Protein AF-0000000067692789 (afdb_homodimer)

Radius of gyration: 39.89 Å; Cα contacts (8 Å, |Δi|>4): 2127; chains: 2; bounding box: 115×144×114 Å

Foldseek 3Di:
DCLVVCVPVPVPNQDALVNLQVLLVVLQVVPVPPQARDPVSLLSQLQSVLSNLVNCVVPAADPRCPPPDFGWAAWPSHHIDTQQQAEEEPDPPPVVLVCVLCVPPGTHGDDNVSSVNNDDSVVVVVSLVRYPPNRRYHYQVVFKDKDKDPVPWAFDPCWPNAPLQVLLLPLLLAPLLLLLQLLQLCQLVVNPQPSVNSSVLSLQQQFQEAETETQFIWMFMDGNNHTRPPSIDGDQWDWDDDPRHIYIYGHRDPVPDPVSLLVVLLVVLVRSCVSSVNSGDPVCSVLSSQSSLDADNVSSVVSCVVVVTDSPNDVPVPQLADDAAQAFDDLLQPLQWALDLLDDDAAQAWKWFDDPNTTTIKGFHDKAQDDQDSQATWTFIDRPDPGTDIDTSLRITHGHDPPPPPPDPPPPPPDDDDDDDDPDDDPCPDPPPPDPPPPPPPPPDPCPDDDPALVVLLVVLVVQLVSLVPDPPVSSVSSLLSVLLNLPCLSPVDPSSVSSNVSNVVVVQVVQPDDPDDPPSNVVVVVVVVVSVVVSVSNSVSNVCCCVVSVNGDDSHPCSSNVSRADADLPVLVVLLVVLVVLLVVLVVCAPVQLLLSSLLSLLSSLQSLLQSLSNRTRVDGDPDDHSLVSLCVSLPRDVLSVCSNVLVVVSVVQPNDNDLSQAQVVDPPPDDNRPPHDSVSNVVSSVSSVVNSVSSVVVSD/DCLVVCVPVPVPNQDALQNLQVLLVVLQVVPVPPQARDPVSLLSQLQSVLSNLVNCVVPAADPRCPPPDFGWAAWPSHHIDTQQQAEEEPDPPPVVLVCVLCVPPGTHGDDNVSSVNNDDSVVVVVSLVRYPPNRRYHYQVVFKDKDKDPVPWAFDPCWPNAPLLVLLLPLLLAPLLLLLQLLQLCQLVVNPQPSVNSSLLSQLQAAQEAETETQFIWMFMDGNNHTRPPSIDGDQWDWDDDPLHIYIYGHRDPVPDPVSLLVVLLVVLVRSCVSSVNSGDPVCSVLSSQSSLDDDNVSSVVSCVVVVTDSPRPVPVCQLADDAAQAFDDLLQPLQWALDLQDDDAAQAWKWFDDPNTTTIKGFHDKADDDQDSQATWTFIDRPDPGTDIDTSLRITHGHDPPPPPPPPPPPPPPPDDPDDDPDDDPCPDPPPPDPPPPPPPPPDPCPDDDPALVVLLVVLVVQLVSLVPDPPVSSVSSLLSVLLNLPCLSPVDPSSVSSNVSNVVVVQVVQPDDPDDPPRNVVVVVVVVVSVVVSVSSSVSNVCCCVVSVSRDDSHPCSSNVSRADADLPVLVVLLVVLVVLLVVLVVCQPVQLLLSSLLSLLSSLQSLLQSLCNRTRVDGDPDDHSLVSLCVSLPRDVLSVCSNVLVVVSVVQPNDNDLSQAQVVDPPPDDNRPPHDSVSNVVSSVSSVVNSVSSVVVSD

pLDDT: mean 80.51, std 18.9, range [18.5, 98.25]

Sequence (1404 aa):
MYAPFFQKIGVKNKATAEQYCNVLAAVYTDSCDKQKLHSNQLRTVKQAVEQLFKSISAQGNETLLENVETLYLPAVDGKLYPSSTLYYNDTVFETKRLEEALENKFLLLEKLSECHLGNDKYKHHQLLQLLPQKFQPKMLSEFTEERVVKSKMQLCELGTGCEFSGWFDKHLSSGAFKYGLICLIRENSQGKITQEDASNKCEQIFGSIQIICCKTLETALWLDKQPLPKTDEETDVFVERGQQGCTFYLKHNDGMALKVINEVIMTLTKEINALLGNRIALVHLPVLGQLLMCDDLQDVRKTLAKNQIRDSAETESSSFSPAAPGTEVPGEWHDCLDMNVLNNFEEGEYVGYSIDDKYIYAVIVEELPGHNGRYSWRYKIEVGEDEPIEVSCVDLFQFKREKKVKTERRKCMESEPQKKMLKPEENTCMELEPLTGAGPHSSKPSTNSLPASVEEAKREIDKCLAEIWRLPEEERHKAIKRLYLRWHPDKNCQSLANEAFKYLQNQIDELSKPKAGDSTFSSRNTNFYQQWNQEARYHRNSRERFSRGYRGFHSYNFWTHNENVPRPDREEARRWCRQARCDLNAAHKDTGGGSTEWCLFKVHQAVEKSLIAACYKRNGQHPNSSSISATAAQVSCYSPQLRDLPEIVKNLQTLGVDPKRTQYPNCHPYPHIPNGQFRSENEMLALNKASELLNKIEAYVNMYAPFFQKIGVKNKATAEQYCNVLAAVYTDSCDKQKLHSNQLRTVKQAVEQLFKSISAQGNETLLENVETLYLPAVDGKLYPSSTLYYNDTVFETKRLEEALENKFLLLEKLSECHLGNDKYKHHQLLQLLPQKFQPKMLSEFTEERVVKSKMQLCELGTGCEFSGWFDKHLSSGAFKYGLICLIRENSQGKITQEDASNKCEQIFGSIQIICCKTLETALWLDKQPLPKTDEETDVFVERGQQGCTFYLKHNDGMALKVINEVIMTLTKEINALLGNRIALVHLPVLGQLLMCDDLQDVRKTLAKNQIRDSAETESSSFSPAAPGTEVPGEWHDCLDMNVLNNFEEGEYVGYSIDDKYIYAVIVEELPGHNGRYSWRYKIEVGEDEPIEVSCVDLFQFKREKKVKTERRKCMESEPQKKMLKPEENTCMELEPLTGAGPHSSKPSTNSLPASVEEAKREIDKCLAEIWRLPEEERHKAIKRLYLRWHPDKNCQSLANEAFKYLQNQIDELSKPKAGDSTFSSRNTNFYQQWNQEARYHRNSRERFSRGYRGFHSYNFWTHNENVPRPDREEARRWCRQARCDLNAAHKDTGGGSTEWCLFKVHQAVEKSLIAACYKRNGQHPNSSSISATAAQVSCYSPQLRDLPEIVKNLQTLGVDPKRTQYPNCHPYPHIPNGQFRSENEMLALNKASELLNKIEAYVN

InterPro domains:
  IPR007842 HEPN domain [PF05168] (573-697)
  IPR007842 HEPN domain [PS50910] (577-693)
  IPR007842 HEPN domain [SM00748] (577-693)
  IPR036869 Chaperone J-domain superfamily [G3DSA:1.10.287.110] (457-514)
  IPR036869 Chaperone J-domain superfamily [SSF46565] (470-515)

Solvent-accessible surface area (backbone atoms only — not comparable to full-atom values): 76879 Å² total; per-residue (Å²): 124,67,66,60,56,50,42,67,83,62,42,60,83,66,80,50,47,50,55,31,38,48,50,39,45,51,51,36,71,72,38,68,89,49,84,59,59,49,73,67,55,47,53,50,47,30,50,34,52,32,51,28,52,53,43,42,67,70,72,50,56,78,73,55,54,68,88,56,88,73,47,50,38,54,28,68,79,50,42,66,39,52,24,50,73,24,32,35,85,69,51,32,46,63,60,62,54,56,50,66,52,31,67,84,77,53,59,36,48,39,62,53,48,78,26,71,64,48,83,52,60,51,57,52,53,51,58,48,66,49,40,57,78,84,47,30,50,39,54,40,59,80,43,48,45,80,43,72,41,69,90,66,47,37,68,37,91,52,57,88,63,28,63,60,56,42,50,55,52,50,28,67,58,28,64,40,30,50,47,49,49,36,21,43,41,22,55,57,48,66,45,71,49,45,68,67,57,40,49,52,53,51,56,50,49,58,17,17,55,42,82,44,46,15,63,36,41,39,31,28,39,23,45,83,90,34,77,44,66,89,36,71,39,79,45,62,60,48,77,47,79,54,96,66,33,37,38,37,41,29,35,63,49,92,77,65,48,65,50,60,54,48,49,47,39,50,52,47,42,52,51,51,30,54,74,60,67,57,44,50,48,54,82,45,44,53,53,50,38,51,38,51,49,37,88,42,52,66,50,30,52,50,52,32,27,76,66,67,35,50,80,65,51,73,71,54,70,65,80,64,38,53,80,57,37,48,40,68,55,57,70,63,50,55,57,40,42,34,44,58,60,81,63,85,82,51,66,61,22,63,30,37,33,60,54,95,94,37,47,20,30,24,28,32,65,42,82,40,85,40,92,72,54,77,81,48,19,29,33,29,28,34,47,68,56,99,62,66,45,78,41,53,35,71,40,44,21,47,59,58,68,87,74,79,74,72,81,68,78,76,76,74,80,72,72,79,71,83,73,83,76,82,75,80,82,80,83,79,77,80,76,80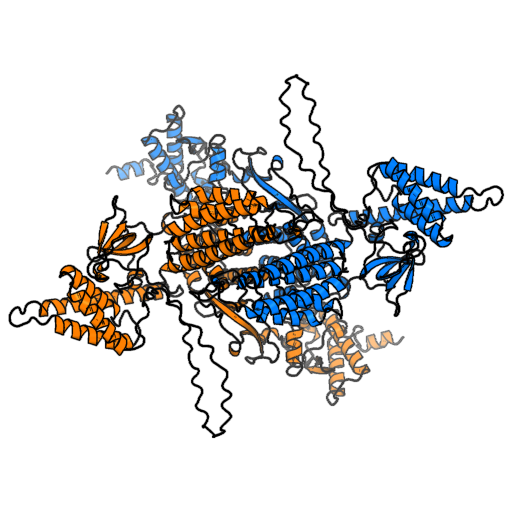,72,75,80,75,67,88,65,73,85,67,75,72,72,81,73,78,64,76,61,91,44,54,66,52,36,48,51,50,50,50,55,49,49,59,57,40,69,73,43,58,69,73,59,24,54,53,43,48,50,29,53,50,51,53,32,30,52,62,71,30,91,50,75,56,26,49,57,38,34,54,50,49,54,51,50,52,53,60,68,54,53,58,70,94,79,65,73,70,58,62,67,57,52,58,59,48,49,53,52,49,50,50,50,38,48,46,31,38,48,28,43,46,45,46,38,53,76,42,47,59,28,55,71,96,40,64,57,67,75,39,65,59,43,47,42,46,27,52,69,64,12,48,45,31,39,51,47,16,51,52,31,42,52,52,23,61,69,38,62,93,68,83,4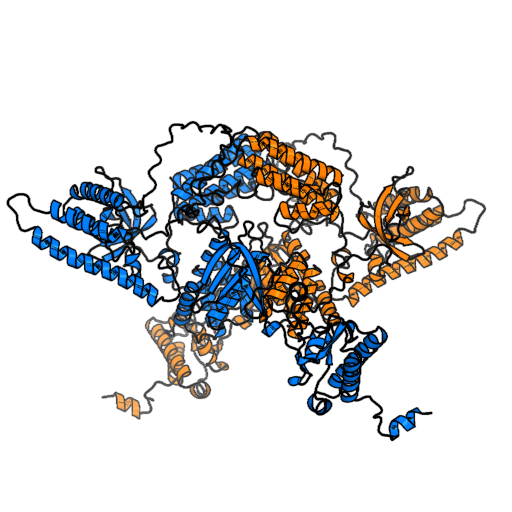3,47,24,57,27,32,31,28,41,37,51,15,46,43,31,29,51,40,15,50,32,13,32,53,44,42,40,79,67,86,60,92,43,63,62,60,42,26,53,57,49,21,71,74,40,82,88,35,53,59,41,39,59,53,49,52,53,34,41,74,57,55,37,31,83,51,54,30,66,35,40,80,67,39,66,87,83,47,39,25,72,80,72,53,63,68,76,35,50,61,55,42,49,53,52,46,48,51,52,42,50,51,42,48,61,68,61,103,125,68,67,58,56,51,40,67,82,62,42,59,82,63,81,50,48,52,55,34,38,50,50,38,45,51,51,37,73,72,40,69,89,48,81,61,59,50,72,67,55,46,53,50,46,32,50,35,51,33,51,29,52,53,43,42,70,71,71,49,56,77,73,56,54,69,88,55,90,73,50,50,40,54,29,69,78,51,41,66,39,53,24,50,74,24,32,34,85,69,52,32,46,62,60,62,55,56,49,66,51,31,67,85,76,52,59,37,47,40,63,53,48,80,25,71,64,49,82,52,60,52,58,52,53,50,56,49,64,51,41,57,76,83,46,28,49,39,54,40,58,80,44,46,45,79,42,71,40,69,90,68,48,36,66,36,90,52,58,88,63,28,62,59,56,43,51,55,52,50,28,66,57,28,64,41,31,51,46,49,51,38,21,42,40,21,56,57,48,66,43,71,50,44,69,67,58,38,49,52,52,49,53,41,49,59,22,17,56,42,81,44,44,15,62,35,40,39,32,29,39,22,45,83,90,34,77,44,66,89,37,70,38,80,47,62,62,47,74,47,78,56,96,69,32,36,39,37,41,30,35,64,48,90,77,65,49,66,51,59,53,49,49,47,38,50,51,47,41,53,50,51,31,55,74,59,68,58,44,50,48,54,81,45,44,53,53,51,38,48,37,51,48,37,88,42,53,66,49,30,52,52,51,32,26,76,66,66,34,47,80,64,53,73,71,54,70,64,79,64,40,50,79,59,37,49,39,70,55,58,70,64,50,54,57,39,41,35,43,58,60,81,62,85,82,52,66,62,24,62,28,37,33,60,55,94,94,37,48,21,31,24,28,32,64,43,82,40,85,39,91,72,53,78,81,48,20,31,30,30,27,34,46,68,57,98,61,66,45,79,41,53,36,69,40,44,21,46,61,58,67,86,73,77,75,71,78,65,78,73,74,72,78,68,73,77,69,82,79,73,76,82,73,78,83,78,85,71,81,80,75,80,71,76,80,75,67,89,66,71,87,66,76,72,72,81,73,77,64,76,63,93,44,55,68,51,37,46,51,49,50,52,54,49,50,60,57,40,69,73,42,59,69,72,60,24,55,53,43,49,49,30,54,51,51,53,31,30,52,63,71,30,92,51,75,58,24,48,58,39,34,53,52,49,53,50,51,52,52,60,69,55,54,58,71,95,82,65,73,71,59,62,67,56,50,57,57,46,49,55,52,51,50,49,49,38,46,47,31,37,48,26,44,46,44,48,44,54,75,41,50,40,32,54,72,97,40,62,57,68,74,40,65,58,45,45,43,47,27,51,68,61,12,50,46,30,38,51,45,16,50,52,32,42,53,52,23,60,68,38,60,91,68,82,43,48,24,55,27,32,31,28,41,39,51,15,48,44,31,28,50,41,14,51,34,14,32,55,44,41,38,79,67,86,61,90,44,63,63,60,41,26,52,58,50,20,72,74,39,81,89,35,53,59,41,41,58,54,50,51,52,33,42,73,58,55,36,31,83,52,55,30,65,36,42,81,68,38,66,87,83,47,39,25,73,80,72,53,63,68,74,35,48,62,55,41,50,51,53,46,48,51,52,44,49,51,42,48,60,69,62,102

Structure (mmCIF, N/CA/C/O backbone):
data_AF-0000000067692789-model_v1
#
loop_
_entity.id
_entity.type
_entity.pdbx_description
1 polymer 'HEPN domain-containing protein'
#
loop_
_atom_site.group_PDB
_atom_site.id
_atom_site.type_symbol
_atom_site.label_atom_id
_atom_site.label_alt_id
_atom_site.label_comp_id
_atom_site.label_asym_id
_atom_site.label_entity_id
_atom_site.label_seq_id
_atom_site.pdbx_PDB_ins_code
_atom_site.Cartn_x
_atom_site.Cartn_y
_atom_site.Cartn_z
_atom_site.occupancy
_atom_site.B_iso_or_equiv
_atom_site.auth_seq_id
_atom_site.auth_comp_id
_atom_site.auth_asym_id
_atom_site.auth_atom_id
_atom_site.pdbx_PDB_model_num
ATOM 1 N N . MET A 1 1 ? 18.234 23.141 66 1 33.44 1 MET A N 1
ATOM 2 C CA . MET A 1 1 ? 18.781 22.656 67.25 1 33.44 1 MET A CA 1
ATOM 3 C C . MET A 1 1 ? 18.766 21.141 67.312 1 33.44 1 MET A C 1
ATOM 5 O O . MET A 1 1 ? 19.734 20.531 67.75 1 33.44 1 MET A O 1
ATOM 9 N N . TYR A 1 2 ? 17.469 20.531 67.25 1 37.44 2 TYR A N 1
ATOM 10 C CA . TYR A 1 2 ? 17.438 19.094 67.5 1 37.44 2 TYR A CA 1
ATOM 11 C C . TYR A 1 2 ? 17.922 18.312 66.312 1 37.44 2 TYR A C 1
ATOM 13 O O . TYR A 1 2 ? 17.797 17.094 66.25 1 37.44 2 TYR A O 1
ATOM 21 N N . ALA A 1 3 ? 18.328 18.953 65.25 1 45.53 3 ALA A N 1
ATOM 22 C CA . ALA A 1 3 ? 18.766 18.281 64 1 45.53 3 ALA A CA 1
ATOM 23 C C . ALA A 1 3 ? 19.953 17.375 64.25 1 45.53 3 ALA A C 1
ATOM 25 O O . ALA A 1 3 ? 20 16.234 63.781 1 45.53 3 ALA A O 1
ATOM 26 N N . PRO A 1 4 ? 20.828 17.812 65 1 48.5 4 PRO A N 1
ATOM 27 C CA . PRO A 1 4 ? 22.016 16.969 65.25 1 48.5 4 PRO A CA 1
ATOM 28 C C . PRO A 1 4 ? 21.719 15.805 66.188 1 48.5 4 PRO A C 1
ATOM 30 O O . PRO A 1 4 ? 22.375 14.766 66.125 1 48.5 4 PRO A O 1
ATOM 33 N N . PHE A 1 5 ? 20.938 15.992 67.312 1 43.38 5 PHE A N 1
ATOM 34 C CA . PHE A 1 5 ? 20.609 14.93 68.25 1 43.38 5 PHE A CA 1
ATOM 35 C C . PHE A 1 5 ? 19.984 13.742 67.5 1 43.38 5 PHE A C 1
ATOM 37 O O . PHE A 1 5 ? 20.359 12.594 67.75 1 43.38 5 PHE A O 1
ATOM 44 N N . PHE A 1 6 ? 18.953 13.945 66.688 1 45.5 6 PHE A N 1
ATOM 45 C CA . PHE A 1 6 ? 18.375 12.812 65.938 1 45.5 6 PHE A CA 1
ATOM 46 C C . PHE A 1 6 ? 19.391 12.203 65 1 45.5 6 PHE A C 1
ATOM 48 O O . PHE A 1 6 ? 19.328 11 64.688 1 45.5 6 PHE A O 1
ATOM 55 N N . GLN A 1 7 ? 20.422 12.883 64.688 1 48.09 7 GLN A N 1
ATOM 56 C CA . GLN A 1 7 ? 21.516 12.32 63.906 1 48.09 7 GLN A CA 1
ATOM 57 C C . GLN A 1 7 ? 22.359 11.375 64.75 1 48.09 7 GLN A C 1
ATOM 59 O O . GLN A 1 7 ? 22.859 10.359 64.25 1 48.09 7 GLN A O 1
ATOM 64 N N . LYS A 1 8 ? 22.656 11.625 65.938 1 44.84 8 LYS A N 1
ATOM 65 C CA . LYS A 1 8 ? 23.547 10.875 66.812 1 44.84 8 LYS A CA 1
ATOM 66 C C . LYS A 1 8 ? 22.891 9.586 67.312 1 44.84 8 LYS A C 1
ATOM 68 O O . LYS A 1 8 ? 23.578 8.617 67.625 1 44.84 8 LYS A O 1
ATOM 73 N N . ILE A 1 9 ? 21.641 9.617 67.938 1 45.31 9 ILE A N 1
ATOM 74 C CA . ILE A 1 9 ? 21.031 8.414 68.5 1 45.31 9 ILE A CA 1
ATOM 75 C C . ILE A 1 9 ? 20.688 7.445 67.375 1 45.31 9 ILE A C 1
ATOM 77 O O . ILE A 1 9 ? 20.016 6.438 67.562 1 45.31 9 ILE A O 1
ATOM 81 N N . GLY A 1 10 ? 21.391 7.383 66.188 1 42.94 10 GLY A N 1
ATOM 82 C CA . GLY A 1 10 ? 21.359 6.457 65.062 1 42.94 10 GLY A CA 1
ATOM 83 C C . GLY A 1 10 ? 20.266 6.758 64.062 1 42.94 10 GLY A C 1
ATOM 84 O O . GLY A 1 10 ? 19.828 5.871 63.344 1 42.94 10 GLY A O 1
ATOM 85 N N . VAL A 1 11 ? 19.406 7.586 64.438 1 43.75 11 VAL A N 1
ATOM 86 C CA . VAL A 1 11 ? 18.5 8.016 63.375 1 43.75 11 VAL A CA 1
ATOM 87 C C . VAL A 1 11 ? 19.297 8.398 62.125 1 43.75 11 VAL A C 1
ATOM 89 O O . VAL A 1 11 ? 20.141 9.297 62.188 1 43.75 11 VAL A O 1
ATOM 92 N N . LYS A 1 12 ? 19.766 7.48 61.375 1 45.62 12 LYS A N 1
ATOM 93 C CA . LYS A 1 12 ? 20.438 7.738 60.125 1 45.62 12 LYS A CA 1
ATOM 94 C C . LYS A 1 12 ? 19.828 8.938 59.406 1 45.62 12 LYS A C 1
ATOM 96 O O . LYS A 1 12 ? 18.609 9.164 59.5 1 45.62 12 LYS A O 1
ATOM 101 N N . ASN A 1 13 ? 20.5 10.031 59.219 1 50.5 13 ASN A N 1
ATOM 102 C CA . ASN A 1 13 ? 20.156 11.289 58.562 1 50.5 13 ASN A CA 1
ATOM 103 C C . ASN A 1 13 ? 19.266 11.07 57.344 1 50.5 13 ASN A C 1
ATOM 105 O O . ASN A 1 13 ? 18.406 11.906 57.031 1 50.5 13 ASN A O 1
ATOM 109 N N . LYS A 1 14 ? 19.641 10.211 56.469 1 61.69 14 LYS A N 1
ATOM 110 C CA . LYS A 1 14 ? 18.766 9.961 55.344 1 61.69 14 LYS A CA 1
ATOM 111 C C . LYS A 1 14 ? 17.984 8.672 55.531 1 61.69 14 LYS A C 1
ATOM 113 O O . LYS A 1 14 ? 18.531 7.648 55.938 1 61.69 14 LYS A O 1
ATOM 118 N N . ALA A 1 15 ? 16.688 8.789 55.812 1 73.56 15 ALA A N 1
ATOM 119 C CA . ALA A 1 15 ? 15.789 7.641 55.969 1 73.56 15 ALA A CA 1
ATOM 120 C C . ALA A 1 15 ? 16.141 6.535 55 1 73.56 15 ALA A C 1
ATOM 122 O O . ALA A 1 15 ? 16.438 6.805 53.812 1 73.56 15 ALA A O 1
ATOM 123 N N . THR A 1 16 ? 16.484 5.344 55.562 1 79.5 16 THR A N 1
ATOM 124 C CA . THR A 1 16 ? 16.844 4.18 54.75 1 79.5 16 THR A CA 1
ATOM 125 C C . THR A 1 16 ? 15.602 3.566 54.125 1 79.5 16 THR A C 1
ATOM 127 O O . THR A 1 16 ? 14.469 3.881 54.5 1 79.5 16 THR A O 1
ATOM 130 N N . ALA A 1 17 ? 15.766 2.807 53.062 1 86.19 17 ALA A N 1
ATOM 131 C CA . ALA A 1 17 ? 14.695 2.1 52.375 1 86.19 17 ALA A CA 1
ATOM 132 C C . ALA A 1 17 ? 13.906 1.215 53.344 1 86.19 17 ALA A C 1
ATOM 134 O O . ALA A 1 17 ? 12.688 1.085 53.219 1 86.19 17 ALA A O 1
ATOM 135 N N . GLU A 1 18 ? 14.594 0.677 54.344 1 86.38 18 GLU A N 1
ATOM 136 C CA . GLU A 1 18 ? 13.945 -0.176 55.312 1 86.38 18 GLU A CA 1
ATOM 137 C C . GLU A 1 18 ? 12.945 0.612 56.156 1 86.38 18 GLU A C 1
ATOM 139 O O . GLU A 1 18 ? 11.891 0.092 56.531 1 86.38 18 GLU A O 1
ATOM 144 N N . GLN A 1 19 ? 13.359 1.789 56.469 1 87.19 19 GLN A N 1
ATOM 145 C CA . GLN A 1 19 ? 12.477 2.633 57.281 1 87.19 19 GLN A CA 1
ATOM 146 C C . GLN A 1 19 ? 11.195 2.961 56.5 1 87.19 19 GLN A C 1
ATOM 148 O O . GLN A 1 19 ? 10.109 3.014 57.094 1 87.19 19 GLN A O 1
ATOM 153 N N . TYR A 1 20 ? 11.383 3.184 55.281 1 90.81 20 TYR A N 1
ATOM 154 C CA . TYR A 1 20 ? 10.195 3.473 54.5 1 90.81 20 TYR A CA 1
ATOM 155 C C . TYR A 1 20 ? 9.305 2.24 54.375 1 90.81 20 TYR A C 1
ATOM 157 O O . TYR A 1 20 ? 8.078 2.354 54.375 1 90.81 20 TYR A O 1
ATOM 165 N N . CYS A 1 21 ? 9.844 1.117 54.312 1 90.81 21 CYS A N 1
ATOM 166 C CA . CYS A 1 21 ? 9.078 -0.125 54.312 1 90.81 21 CYS A CA 1
ATOM 167 C C . CYS A 1 21 ? 8.305 -0.294 55.625 1 90.81 21 CYS A C 1
ATOM 169 O O . CYS A 1 21 ? 7.164 -0.767 55.594 1 90.81 21 CYS A O 1
ATOM 171 N N . ASN A 1 22 ? 8.938 0.116 56.625 1 90.06 22 ASN A N 1
ATOM 172 C CA . ASN A 1 22 ? 8.289 0.021 57.938 1 90.06 22 ASN A CA 1
ATOM 173 C C . ASN A 1 22 ? 7.105 0.98 58.062 1 90.06 22 ASN A C 1
ATOM 175 O O . ASN A 1 22 ? 6.098 0.66 58.688 1 90.06 22 ASN A O 1
ATOM 179 N N . VAL A 1 23 ? 7.375 2.082 57.438 1 91.06 23 VAL A N 1
ATOM 180 C CA . VAL A 1 23 ? 6.285 3.049 57.438 1 91.06 23 VAL A CA 1
ATOM 181 C C . VAL A 1 23 ? 5.086 2.471 56.688 1 91.06 23 VAL A C 1
ATOM 183 O O . VAL A 1 23 ? 3.947 2.576 57.156 1 91.06 23 VAL A O 1
ATOM 186 N N . LEU A 1 24 ? 5.293 1.92 55.594 1 92.81 24 LEU A N 1
ATOM 187 C CA . LEU A 1 24 ? 4.223 1.328 54.781 1 92.81 24 LEU A CA 1
ATOM 188 C C . LEU A 1 24 ? 3.566 0.171 55.531 1 92.81 24 LEU A C 1
ATOM 190 O O . LEU A 1 24 ? 2.344 0.011 55.5 1 92.81 24 LEU A O 1
ATOM 194 N N . ALA A 1 25 ? 4.344 -0.571 56.25 1 91.56 25 ALA A N 1
ATOM 195 C CA . ALA A 1 25 ? 3.826 -1.68 57.031 1 91.56 25 ALA A CA 1
ATOM 196 C C . ALA A 1 25 ? 2.967 -1.17 58.188 1 91.56 25 ALA A C 1
ATOM 198 O O . ALA A 1 25 ? 1.956 -1.786 58.531 1 91.56 25 ALA A O 1
ATOM 199 N N . ALA A 1 26 ? 3.387 -0.109 58.75 1 91.44 26 ALA A N 1
ATOM 200 C CA . ALA A 1 26 ? 2.645 0.493 59.875 1 91.44 26 ALA A CA 1
ATOM 201 C C . ALA A 1 26 ? 1.283 1.002 59.406 1 91.44 26 ALA A C 1
ATOM 203 O O . ALA A 1 26 ? 0.281 0.846 60.094 1 91.44 26 ALA A O 1
ATOM 204 N N . VAL A 1 27 ? 1.38 1.617 58.25 1 91.88 27 VAL A N 1
ATOM 205 C CA . VAL A 1 27 ? 0.123 2.125 57.719 1 91.88 27 VAL A CA 1
ATOM 206 C C . VAL A 1 27 ? -0.802 0.96 57.375 1 91.88 27 VAL A C 1
ATOM 208 O O . VAL A 1 27 ? -2.018 1.045 57.562 1 91.88 27 VAL A O 1
ATOM 211 N N . TYR A 1 28 ? -0.285 -0.054 56.875 1 91.88 28 TYR A N 1
ATOM 212 C CA . TYR A 1 28 ? -1.065 -1.245 56.562 1 91.88 28 TYR A CA 1
ATOM 213 C C . TYR A 1 28 ? -1.73 -1.81 57.812 1 91.88 28 TYR A C 1
ATOM 215 O O . TYR A 1 28 ? -2.914 -2.154 57.781 1 91.88 28 TYR A O 1
ATOM 223 N N . THR A 1 29 ? -1.047 -1.94 58.938 1 90 29 THR A N 1
ATOM 224 C CA . THR A 1 29 ? -1.564 -2.496 60.156 1 90 29 THR A CA 1
ATOM 225 C C . THR A 1 29 ? -2.686 -1.623 60.719 1 90 29 THR A C 1
ATOM 227 O O . THR A 1 29 ? -3.658 -2.135 61.281 1 90 29 THR A O 1
ATOM 230 N N . ASP A 1 30 ? -2.512 -0.409 60.438 1 88.75 30 ASP A N 1
ATOM 231 C CA . ASP A 1 30 ? -3.496 0.538 60.969 1 88.75 30 ASP A CA 1
ATOM 232 C C . ASP A 1 30 ? -4.75 0.554 60.094 1 88.75 30 ASP A C 1
ATOM 234 O O . ASP A 1 30 ? -5.828 0.941 60.562 1 88.75 30 ASP A O 1
ATOM 238 N N . SER A 1 31 ? -4.617 0.199 58.844 1 85.19 31 SER A N 1
ATOM 239 C CA . SER A 1 31 ? -5.719 0.409 57.906 1 85.19 31 SER A CA 1
ATOM 240 C C . SER A 1 31 ? -6.254 -0.917 57.375 1 85.19 31 SER A C 1
ATOM 242 O O . SER A 1 31 ? -7.188 -0.938 56.562 1 85.19 31 SER A O 1
ATOM 244 N N . CYS A 1 32 ? -5.777 -1.982 57.75 1 80.62 32 CYS A N 1
ATOM 245 C CA . CYS A 1 32 ? -6.125 -3.283 57.188 1 80.62 32 CYS A CA 1
ATOM 246 C C . CYS A 1 32 ? -7.609 -3.574 57.375 1 80.62 32 CYS A C 1
ATOM 248 O O . CYS A 1 32 ? -8.195 -4.316 56.562 1 80.62 32 CYS A O 1
ATOM 250 N N . ASP A 1 33 ? -8.211 -2.969 58.375 1 78.62 33 ASP A N 1
ATOM 251 C CA . ASP A 1 33 ? -9.617 -3.236 58.656 1 78.62 33 ASP A CA 1
ATOM 252 C C . ASP A 1 33 ? -10.523 -2.184 58.031 1 78.62 33 ASP A C 1
ATOM 254 O O . ASP A 1 33 ? -11.742 -2.322 58.031 1 78.62 33 ASP A O 1
ATOM 258 N N . LYS A 1 34 ? -9.859 -1.254 57.406 1 77.5 34 LYS A N 1
ATOM 259 C CA . LYS A 1 34 ? -10.633 -0.16 56.844 1 77.5 34 LYS A CA 1
ATOM 260 C C . LYS A 1 34 ? -10.82 -0.344 55.344 1 77.5 34 LYS A C 1
ATOM 262 O O . LYS A 1 34 ? -10.055 -1.066 54.688 1 77.5 34 LYS A O 1
ATOM 267 N N . GLN A 1 35 ? -11.859 0.249 54.875 1 78.06 35 GLN A N 1
ATOM 268 C CA . GLN A 1 35 ? -12.188 0.12 53.438 1 78.06 35 GLN A CA 1
ATOM 269 C C . GLN A 1 35 ? -11.336 1.061 52.594 1 78.06 35 GLN A C 1
ATOM 271 O O . GLN A 1 35 ? -11.008 0.747 51.438 1 78.06 35 GLN A O 1
ATOM 276 N N . LYS A 1 36 ? -11.055 2.197 53.094 1 81.88 36 LYS A N 1
ATOM 277 C CA . LYS A 1 36 ? -10.234 3.164 52.375 1 81.88 36 LYS A CA 1
ATOM 278 C C . LYS A 1 36 ? -9.273 3.879 53.344 1 81.88 36 LYS A C 1
ATOM 280 O O . LYS A 1 36 ? -9.562 4.027 54.531 1 81.88 36 LYS A O 1
ATOM 285 N N . LEU A 1 37 ? -8.117 4.211 52.781 1 83.38 37 LEU A N 1
ATOM 286 C CA . LEU A 1 37 ? -7.137 4.969 53.562 1 83.38 37 LEU A CA 1
ATOM 287 C C . LEU A 1 37 ? -7.586 6.414 53.75 1 83.38 37 LEU A C 1
ATOM 289 O O . LEU A 1 37 ? -8.211 6.988 52.844 1 83.38 37 LEU A O 1
ATOM 293 N N . HIS A 1 38 ? -7.355 6.938 54.906 1 82.06 38 HIS A N 1
ATOM 294 C CA . HIS A 1 38 ? -7.602 8.359 55.125 1 82.06 38 HIS A CA 1
ATOM 295 C C . HIS A 1 38 ? -6.676 9.219 54.281 1 82.06 38 HIS A C 1
ATOM 297 O O . HIS A 1 38 ? -5.621 8.758 53.844 1 82.06 38 HIS A O 1
ATOM 303 N N . SER A 1 39 ? -7.156 10.406 54 1 82.62 39 SER A N 1
ATOM 304 C CA . SER A 1 39 ? -6.426 11.32 53.156 1 82.62 39 SER A CA 1
ATOM 305 C C . SER A 1 39 ? -4.988 11.508 53.625 1 82.62 39 SER A C 1
ATOM 307 O O . SER A 1 39 ? -4.066 11.562 52.812 1 82.62 39 SER A O 1
ATOM 309 N N . ASN A 1 40 ? -4.855 11.555 54.906 1 82.06 40 ASN A N 1
ATOM 310 C CA . ASN A 1 40 ? -3.514 11.734 55.469 1 82.06 40 ASN A CA 1
ATOM 311 C C . ASN A 1 40 ? -2.666 10.477 55.281 1 82.06 40 ASN A C 1
ATOM 313 O O . ASN A 1 40 ? -1.464 10.57 55.031 1 82.06 40 ASN A O 1
ATOM 317 N N . GLN A 1 41 ? -3.307 9.391 55.5 1 87.31 41 GLN A N 1
ATOM 318 C CA . GLN A 1 41 ? -2.605 8.125 55.312 1 87.31 41 GLN A CA 1
ATOM 319 C C . GLN A 1 41 ? -2.201 7.934 53.844 1 87.31 41 GLN A C 1
ATOM 321 O O . GLN A 1 41 ? -1.105 7.445 53.562 1 87.31 41 GLN A O 1
ATOM 326 N N . LEU A 1 42 ? -3.053 8.375 52.969 1 88.81 42 LEU A N 1
ATOM 327 C CA . LEU A 1 42 ? -2.777 8.266 51.531 1 88.81 42 LEU A CA 1
ATOM 328 C C . LEU A 1 42 ? -1.574 9.117 51.156 1 88.81 42 LEU A C 1
ATOM 330 O O . LEU A 1 42 ? -0.733 8.688 50.344 1 88.81 42 LEU A O 1
ATOM 334 N N . ARG A 1 43 ? -1.557 10.281 51.656 1 88.12 43 ARG A N 1
ATOM 335 C CA . ARG A 1 43 ? -0.434 11.172 51.375 1 88.12 43 ARG A CA 1
ATOM 336 C C . ARG A 1 43 ? 0.874 10.578 51.906 1 88.12 43 ARG A C 1
ATOM 338 O O . ARG A 1 43 ? 1.904 10.664 51.219 1 88.12 43 ARG A O 1
ATOM 345 N N . THR A 1 44 ? 0.788 9.961 53.094 1 88.94 44 THR A N 1
ATOM 346 C CA . THR A 1 44 ? 1.967 9.344 53.688 1 88.94 44 THR A CA 1
ATOM 347 C C . THR A 1 44 ? 2.443 8.156 52.844 1 88.94 44 THR A C 1
ATOM 349 O O . THR A 1 44 ? 3.646 7.977 52.656 1 88.94 44 THR A O 1
ATOM 352 N N . VAL A 1 45 ? 1.528 7.445 52.406 1 91.5 45 VAL A N 1
ATOM 353 C CA . VAL A 1 45 ? 1.856 6.27 51.594 1 91.5 45 VAL A CA 1
ATOM 354 C C . VAL A 1 45 ? 2.535 6.695 50.312 1 91.5 45 VAL A C 1
ATOM 356 O O . VAL A 1 45 ? 3.566 6.137 49.938 1 91.5 45 VAL A O 1
ATOM 359 N N . LYS A 1 46 ? 1.983 7.656 49.594 1 91.94 46 LYS A N 1
ATOM 360 C CA . LYS A 1 46 ? 2.516 8.117 48.312 1 91.94 46 LYS A CA 1
ATOM 361 C C . LYS A 1 46 ? 3.926 8.68 48.469 1 91.94 46 LYS A C 1
ATOM 363 O O . LYS A 1 46 ? 4.801 8.422 47.625 1 91.94 46 LYS A O 1
ATOM 368 N N . GLN A 1 47 ? 4.105 9.352 49.531 1 90.81 47 GLN A N 1
ATOM 369 C CA . GLN A 1 47 ? 5.426 9.914 49.812 1 90.81 47 GLN A CA 1
ATOM 370 C C . GLN A 1 47 ? 6.43 8.82 50.188 1 90.81 47 GLN A C 1
ATOM 372 O O . GLN A 1 47 ? 7.59 8.883 49.781 1 90.81 47 GLN A O 1
ATOM 377 N N . ALA A 1 48 ? 5.953 7.895 50.969 1 91.5 48 ALA A N 1
ATOM 378 C CA . ALA A 1 48 ? 6.832 6.797 51.344 1 91.5 48 ALA A CA 1
ATOM 379 C C . ALA A 1 48 ? 7.254 5.969 50.156 1 91.5 48 ALA A C 1
ATOM 381 O O . ALA A 1 48 ? 8.406 5.539 50.062 1 91.5 48 ALA A O 1
ATOM 382 N N . VAL A 1 49 ? 6.32 5.734 49.281 1 92.94 49 VAL A N 1
ATOM 383 C CA . VAL A 1 49 ? 6.617 4.973 48.094 1 92.94 49 VAL A CA 1
ATOM 384 C C . VAL A 1 49 ? 7.613 5.738 47.219 1 92.94 49 VAL A C 1
ATOM 386 O O . VAL A 1 49 ? 8.555 5.152 46.688 1 92.94 49 VAL A O 1
ATOM 389 N N . GLU A 1 50 ? 7.379 7 47.031 1 92.62 50 GLU A N 1
ATOM 390 C CA . GLU A 1 50 ? 8.281 7.852 46.25 1 92.62 50 GLU A CA 1
ATOM 391 C C . GLU A 1 50 ? 9.711 7.762 46.781 1 92.62 50 GLU A C 1
ATOM 393 O O . GLU A 1 50 ? 10.648 7.527 46 1 92.62 50 GLU A O 1
ATOM 398 N N . GLN A 1 51 ? 9.82 7.906 48.094 1 89.81 51 GLN A N 1
ATOM 399 C CA . GLN A 1 51 ? 11.141 7.934 48.719 1 89.81 51 GLN A CA 1
ATOM 400 C C . GLN A 1 51 ? 11.773 6.543 48.719 1 89.81 51 GLN A C 1
ATOM 402 O O . GLN A 1 51 ? 12.992 6.406 48.594 1 89.81 51 GLN A O 1
ATOM 407 N N . LEU A 1 52 ? 10.945 5.598 48.844 1 90.62 52 LEU A N 1
ATOM 408 C CA . LEU A 1 52 ? 11.438 4.223 48.812 1 90.62 52 LEU A CA 1
ATOM 409 C C . LEU A 1 52 ? 12.125 3.943 47.469 1 90.62 52 LEU A C 1
ATOM 411 O O . LEU A 1 52 ? 13.266 3.484 47.438 1 90.62 52 LEU A O 1
ATOM 415 N N . PHE A 1 53 ? 11.492 4.242 46.375 1 91.56 53 PHE A N 1
ATOM 416 C CA . PHE A 1 53 ? 12.023 3.936 45.062 1 91.56 53 PHE A CA 1
ATOM 417 C C . PHE A 1 53 ? 13.188 4.852 44.719 1 91.56 53 PHE A C 1
ATOM 419 O O . PHE A 1 53 ? 14.125 4.441 44.031 1 91.56 53 PHE A O 1
ATOM 426 N N . LYS A 1 54 ? 13.117 6.031 45.125 1 88.06 54 LYS A N 1
ATOM 427 C CA . LYS A 1 54 ? 14.258 6.922 44.938 1 88.06 54 LYS A CA 1
ATOM 428 C C . LYS A 1 54 ? 15.5 6.391 45.656 1 88.06 54 LYS A C 1
ATOM 430 O O . LYS A 1 54 ? 16.609 6.473 45.125 1 88.06 54 LYS A O 1
ATOM 435 N N . SER A 1 55 ? 15.258 5.844 46.812 1 87 55 SER A N 1
ATOM 436 C CA . SER A 1 55 ? 16.359 5.277 47.594 1 87 55 SER A CA 1
ATOM 437 C C . SER A 1 55 ? 16.922 4.031 46.938 1 87 55 SER A C 1
ATOM 439 O O . SER A 1 55 ? 18.141 3.82 46.906 1 87 55 SER A O 1
ATOM 441 N N . ILE A 1 56 ? 16.016 3.27 46.406 1 86.12 56 ILE A N 1
ATOM 442 C CA . ILE A 1 56 ? 16.438 2.039 45.75 1 86.12 56 ILE A CA 1
ATOM 443 C C . ILE A 1 56 ? 17.203 2.377 44.469 1 86.12 56 ILE A C 1
ATOM 445 O O . ILE A 1 56 ? 18.172 1.704 44.125 1 86.12 56 ILE A O 1
ATOM 449 N N . SER A 1 57 ? 16.781 3.334 43.75 1 85.81 57 SER A N 1
ATOM 450 C CA . SER A 1 57 ? 17.422 3.74 42.5 1 85.81 57 SER A CA 1
ATOM 451 C C . SER A 1 57 ? 18.812 4.332 42.75 1 85.81 57 SER A C 1
ATOM 453 O O . SER A 1 57 ? 19.719 4.164 41.938 1 85.81 57 SER A O 1
ATOM 455 N N . ALA A 1 58 ? 18.953 5.039 43.812 1 81.31 58 ALA A N 1
ATOM 456 C CA . ALA A 1 58 ? 20.219 5.703 44.125 1 81.31 58 ALA A CA 1
ATOM 457 C C . ALA A 1 58 ? 21.234 4.707 44.688 1 81.31 58 ALA A C 1
ATOM 459 O O . ALA A 1 58 ? 22.422 4.777 44.344 1 81.31 58 ALA A O 1
ATOM 460 N N . GLN A 1 59 ? 20.875 3.873 45.656 1 73.69 59 GLN A N 1
ATOM 461 C CA . GLN A 1 59 ? 21.828 3.055 46.406 1 73.69 59 GLN A CA 1
ATOM 462 C C . GLN A 1 59 ? 21.984 1.678 45.75 1 73.69 59 GLN A C 1
ATOM 464 O O . GLN A 1 59 ? 22.969 0.988 45.969 1 73.69 59 GLN A O 1
ATOM 469 N N . GLY A 1 60 ? 21.25 1.297 44.75 1 64.19 60 GLY A N 1
ATOM 470 C CA . GLY A 1 60 ? 21.328 -0.022 44.125 1 64.19 60 GLY A CA 1
ATOM 471 C C . GLY A 1 60 ? 20.719 -1.111 45 1 64.19 60 GLY A C 1
ATOM 472 O O . GLY A 1 60 ? 20.453 -0.902 46.188 1 64.19 60 GLY A O 1
ATOM 473 N N . ASN A 1 61 ? 20.188 -2.4 44.531 1 57.44 61 ASN A N 1
ATOM 474 C CA . ASN A 1 61 ? 19.25 -3.445 44.938 1 57.44 61 ASN A CA 1
ATOM 475 C C . ASN A 1 61 ? 19.609 -4.031 46.312 1 57.44 61 ASN A C 1
ATOM 477 O O . ASN A 1 61 ? 18.719 -4.234 47.156 1 57.44 61 ASN A O 1
ATOM 481 N N . GLU A 1 62 ? 20.75 -4.723 46.406 1 57.28 62 GLU A N 1
ATOM 482 C CA . GLU A 1 62 ? 20.844 -5.996 47.125 1 57.28 62 GLU A CA 1
ATOM 483 C C . GLU A 1 62 ? 20.812 -5.781 48.625 1 57.28 62 GLU A C 1
ATOM 485 O O . GLU A 1 62 ? 20.203 -6.574 49.344 1 57.28 62 GLU A O 1
ATOM 490 N N . THR A 1 63 ? 21.266 -4.684 49.031 1 62.16 63 THR A N 1
ATOM 491 C CA . THR A 1 63 ? 21.531 -4.766 50.438 1 62.16 63 THR A CA 1
ATOM 492 C C . THR A 1 63 ? 20.438 -4.07 51.25 1 62.16 63 THR A C 1
ATOM 494 O O . THR A 1 63 ? 20.281 -4.316 52.438 1 62.16 63 THR A O 1
ATOM 497 N N . LEU A 1 64 ? 19.453 -3.363 50.5 1 63.44 64 LEU A N 1
ATOM 498 C CA . LEU A 1 64 ? 18.672 -2.383 51.25 1 63.44 64 LEU A CA 1
ATOM 499 C C . LEU A 1 64 ? 17.453 -3.031 51.875 1 63.44 64 LEU A C 1
ATOM 501 O O . LEU A 1 64 ? 16.969 -2.578 52.938 1 63.44 64 LEU A O 1
ATOM 505 N N . LEU A 1 65 ? 17.078 -4.223 51.281 1 73.69 65 LEU A N 1
ATOM 506 C CA . LEU A 1 65 ? 15.844 -4.766 51.812 1 73.69 65 LEU A CA 1
ATOM 507 C C . LEU A 1 65 ? 16.062 -6.164 52.375 1 73.69 65 LEU A C 1
ATOM 509 O O . LEU A 1 65 ? 15.141 -6.988 52.375 1 73.69 65 LEU A O 1
ATOM 513 N N . GLU A 1 66 ? 17.234 -6.379 52.812 1 75.88 66 GLU A N 1
ATOM 514 C CA . GLU A 1 66 ? 17.562 -7.707 53.312 1 75.88 66 GLU A CA 1
ATOM 515 C C . GLU A 1 66 ? 16.75 -8.039 54.562 1 75.88 66 GLU A C 1
ATOM 517 O O . GLU A 1 66 ? 16.344 -9.18 54.781 1 75.88 66 GLU A O 1
ATOM 522 N N . ASN A 1 67 ? 16.438 -6.996 55.438 1 78.69 67 ASN A N 1
ATOM 523 C CA . ASN A 1 67 ? 15.789 -7.25 56.719 1 78.69 67 ASN A CA 1
ATOM 524 C C . ASN A 1 67 ? 14.281 -7.07 56.625 1 78.69 67 ASN A C 1
ATOM 526 O O . ASN A 1 67 ? 13.578 -7.109 57.625 1 78.69 67 ASN A O 1
ATOM 530 N N . VAL A 1 68 ? 13.836 -6.887 55.406 1 86.62 68 VAL A N 1
ATOM 531 C CA . VAL A 1 68 ? 12.398 -6.672 55.25 1 86.62 68 VAL A CA 1
ATOM 532 C C . VAL A 1 68 ? 11.727 -7.977 54.844 1 86.62 68 VAL A C 1
ATOM 534 O O . VAL A 1 68 ? 12.172 -8.648 53.906 1 86.62 68 VAL A O 1
ATOM 537 N N . GLU A 1 69 ? 10.719 -8.359 55.594 1 85.75 69 GLU A N 1
ATOM 538 C CA . GLU A 1 69 ? 10.031 -9.609 55.312 1 85.75 69 GLU A CA 1
ATOM 539 C C . GLU A 1 69 ? 8.961 -9.414 54.25 1 85.75 69 GLU A C 1
ATOM 541 O O . GLU A 1 69 ? 8.828 -10.234 53.344 1 85.75 69 GLU A O 1
ATOM 546 N N . THR A 1 70 ? 8.148 -8.336 54.469 1 90.88 70 THR A N 1
ATOM 547 C CA . THR A 1 70 ? 7.066 -8.094 53.531 1 90.88 70 THR A CA 1
ATOM 548 C C . THR A 1 70 ? 7.02 -6.617 53.125 1 90.88 70 THR A C 1
ATOM 550 O O . THR A 1 70 ? 7.129 -5.734 54 1 90.88 70 THR A O 1
ATOM 553 N N . LEU A 1 71 ? 6.988 -6.348 51.812 1 93.31 71 LEU A N 1
ATOM 554 C CA . LEU A 1 71 ? 6.836 -4.992 51.312 1 93.31 71 LEU A CA 1
ATOM 555 C C . LEU A 1 71 ? 5.391 -4.73 50.906 1 93.31 71 LEU A C 1
ATOM 557 O O . LEU A 1 71 ? 4.797 -5.516 50.156 1 93.31 71 LEU A O 1
ATOM 561 N N . TYR A 1 72 ? 4.828 -3.648 51.438 1 93.5 72 TYR A N 1
ATOM 562 C CA . TYR A 1 72 ? 3.455 -3.275 51.125 1 93.5 72 TYR A CA 1
ATOM 563 C C . TYR A 1 72 ? 3.424 -2.096 50.156 1 93.5 72 TYR A C 1
ATOM 565 O O . TYR A 1 72 ? 4.168 -1.127 50.312 1 93.5 72 TYR A O 1
ATOM 573 N N . LEU A 1 73 ? 2.639 -2.215 49.094 1 94.12 73 LEU A N 1
ATOM 574 C CA . LEU A 1 73 ? 2.459 -1.146 48.125 1 94.12 73 LEU A CA 1
ATOM 575 C C . LEU A 1 73 ? 0.98 -0.834 47.938 1 94.12 73 LEU A C 1
ATOM 577 O O . LEU A 1 73 ? 0.121 -1.675 48.219 1 94.12 73 LEU A O 1
ATOM 581 N N . PRO A 1 74 ? 0.684 0.349 47.469 1 93 74 PRO A N 1
ATOM 582 C CA . PRO A 1 74 ? -0.715 0.735 47.281 1 93 74 PRO A CA 1
ATOM 583 C C . PRO A 1 74 ? -1.318 0.135 46 1 93 74 PRO A C 1
ATOM 585 O O . PRO A 1 74 ? -0.632 0.017 44.969 1 93 74 PRO A O 1
ATOM 588 N N . ALA A 1 75 ? -2.561 -0.169 46.062 1 89.81 75 ALA A N 1
ATOM 589 C CA . ALA A 1 75 ? -3.324 -0.669 44.938 1 89.81 75 ALA A CA 1
ATOM 590 C C . ALA A 1 75 ? -4.297 0.389 44.406 1 89.81 75 ALA A C 1
ATOM 592 O O . ALA A 1 75 ? -4.465 1.441 45.031 1 89.81 75 ALA A O 1
ATOM 593 N N . VAL A 1 76 ? -4.922 0.16 43.312 1 86.12 76 VAL A N 1
ATOM 594 C CA . VAL A 1 76 ? -5.812 1.104 42.656 1 86.12 76 VAL A CA 1
ATOM 595 C C . VAL A 1 76 ? -7.074 1.306 43.5 1 86.12 76 VAL A C 1
ATOM 597 O O . VAL A 1 76 ? -7.699 2.365 43.438 1 86.12 76 VAL A O 1
ATOM 600 N N . ASP A 1 77 ? -7.355 0.276 44.312 1 81.62 77 ASP A N 1
ATOM 601 C CA . ASP A 1 77 ? -8.562 0.384 45.125 1 81.62 77 ASP A CA 1
ATOM 602 C C . ASP A 1 77 ? -8.328 1.284 46.344 1 81.62 77 ASP A C 1
ATOM 604 O O . ASP A 1 77 ? -9.25 1.559 47.094 1 81.62 77 ASP A O 1
ATOM 608 N N . GLY A 1 78 ? -7.121 1.715 46.562 1 84.31 78 GLY A N 1
ATOM 609 C CA . GLY A 1 78 ? -6.832 2.67 47.625 1 84.31 78 GLY A CA 1
ATOM 610 C C . GLY A 1 78 ? -6.27 2.025 48.875 1 84.31 78 GLY A C 1
ATOM 611 O O . GLY A 1 78 ? -5.957 2.713 49.844 1 84.31 78 GLY A O 1
ATOM 612 N N . LYS A 1 79 ? -6.082 0.709 48.875 1 89.25 79 LYS A N 1
ATOM 613 C CA . LYS A 1 79 ? -5.566 -0.013 50.031 1 89.25 79 LYS A CA 1
ATOM 614 C C . LYS A 1 79 ? -4.152 -0.525 49.781 1 89.25 79 LYS A C 1
ATOM 616 O O . LYS A 1 79 ? -3.607 -0.342 48.688 1 89.25 79 LYS A O 1
ATOM 621 N N . LEU A 1 80 ? -3.516 -0.933 50.844 1 92.44 80 LEU A N 1
ATOM 622 C CA . LEU A 1 80 ? -2.166 -1.478 50.75 1 92.44 80 LEU A CA 1
ATOM 623 C C . LEU A 1 80 ? -2.191 -3.002 50.75 1 92.44 80 LEU A C 1
ATOM 625 O O . LEU A 1 80 ? -2.996 -3.609 51.469 1 92.44 80 LEU A O 1
ATOM 629 N N . TYR A 1 81 ? -1.426 -3.604 49.938 1 92.69 81 TYR A N 1
ATOM 630 C CA . TYR A 1 81 ? -1.281 -5.051 49.875 1 92.69 81 TYR A CA 1
ATOM 631 C C . TYR A 1 81 ? 0.186 -5.449 49.75 1 92.69 81 TYR A C 1
ATOM 633 O O . TYR A 1 81 ? 1.035 -4.617 49.406 1 92.69 81 TYR A O 1
ATOM 641 N N . PRO A 1 82 ? 0.4 -6.656 50.125 1 92.88 82 PRO A N 1
ATOM 642 C CA . PRO A 1 82 ? 1.759 -7.117 49.812 1 92.88 82 PRO A CA 1
ATOM 643 C C . PRO A 1 82 ? 2.113 -6.996 48.344 1 92.88 82 PRO A C 1
ATOM 645 O O . PRO A 1 82 ? 1.301 -7.34 47.469 1 92.88 82 PRO A O 1
ATOM 648 N N . SER A 1 83 ? 3.283 -6.531 48.031 1 93.06 83 SER A N 1
ATOM 649 C CA . SER A 1 83 ? 3.701 -6.215 46.656 1 93.06 83 SER A CA 1
ATOM 650 C C . SER A 1 83 ? 3.668 -7.449 45.781 1 93.06 83 SER A C 1
ATOM 652 O O . SER A 1 83 ? 3.369 -7.352 44.562 1 93.06 83 SER A O 1
ATOM 654 N N . SER A 1 84 ? 3.881 -8.602 46.312 1 91.44 84 SER A N 1
ATOM 655 C CA . SER A 1 84 ? 3.957 -9.836 45.562 1 91.44 84 SER A CA 1
ATOM 656 C C . SER A 1 84 ? 2.574 -10.297 45.094 1 91.44 84 SER A C 1
ATOM 658 O O . SER A 1 84 ? 2.451 -11.133 44.219 1 91.44 84 SER A O 1
ATOM 660 N N . THR A 1 85 ? 1.547 -9.688 45.75 1 90.19 85 THR A N 1
ATOM 661 C CA . THR A 1 85 ? 0.185 -10.086 45.406 1 90.19 85 THR A CA 1
ATOM 662 C C . THR A 1 85 ? -0.425 -9.117 44.406 1 90.19 85 THR A C 1
ATOM 664 O O . THR A 1 85 ? -1.497 -9.375 43.844 1 90.19 85 THR A O 1
ATOM 667 N N . LEU A 1 86 ? 0.221 -8.109 44.156 1 91.81 86 LEU A N 1
ATOM 668 C CA . LEU A 1 86 ? -0.284 -7.098 43.25 1 91.81 86 LEU A CA 1
ATOM 669 C C . LEU A 1 86 ? 0.136 -7.406 41.812 1 91.81 86 LEU A C 1
ATOM 671 O O . LEU A 1 86 ? 1.11 -8.125 41.594 1 91.81 86 LEU A O 1
ATOM 675 N N . TYR A 1 87 ? -0.725 -6.953 40.875 1 88.69 87 TYR A N 1
ATOM 676 C CA . TYR A 1 87 ? -0.398 -7.082 39.469 1 88.69 87 TYR A CA 1
ATOM 677 C C . TYR A 1 87 ? 0.028 -5.738 38.875 1 88.69 87 TYR A C 1
ATOM 679 O O . TYR A 1 87 ? -0.497 -4.691 39.281 1 88.69 87 TYR A O 1
ATOM 687 N N . TYR A 1 88 ? 1.001 -5.789 38.031 1 88.94 88 TYR A N 1
ATOM 688 C CA . TYR A 1 88 ? 1.47 -4.609 37.344 1 88.94 88 TYR A CA 1
ATOM 689 C C . TYR A 1 88 ? 1.259 -4.766 35.812 1 88.94 88 TYR A C 1
ATOM 691 O O . TYR A 1 88 ? 1.597 -5.801 35.25 1 88.94 88 TYR A O 1
ATOM 699 N N . ASN A 1 89 ? 0.594 -3.746 35.25 1 82.62 89 ASN A N 1
ATOM 700 C CA . ASN A 1 89 ? 0.359 -3.777 33.812 1 82.62 89 ASN A CA 1
ATOM 701 C C . ASN A 1 89 ? 1.609 -3.381 33.031 1 82.62 89 ASN A C 1
ATOM 703 O O . ASN A 1 89 ? 1.807 -2.205 32.719 1 82.62 89 ASN A O 1
ATOM 707 N N . ASP A 1 90 ? 2.369 -4.352 32.719 1 79.62 90 ASP A N 1
ATOM 708 C CA . ASP A 1 90 ? 3.576 -4.102 31.938 1 79.62 90 ASP A CA 1
ATOM 709 C C . ASP A 1 90 ? 3.32 -4.328 30.453 1 79.62 90 ASP A C 1
ATOM 711 O O . ASP A 1 90 ? 4.262 -4.418 29.656 1 79.62 90 ASP A O 1
ATOM 715 N N . THR A 1 91 ? 2.113 -4.449 30.156 1 75 91 THR A N 1
ATOM 716 C CA . THR A 1 91 ? 1.786 -4.754 28.766 1 75 91 THR A CA 1
ATOM 717 C C . THR A 1 91 ? 1.873 -3.498 27.891 1 75 91 THR A C 1
ATOM 719 O O . THR A 1 91 ? 1.88 -2.379 28.422 1 75 91 THR A O 1
ATOM 722 N N . VAL A 1 92 ? 2.182 -3.799 26.625 1 67.31 92 VAL A N 1
ATOM 723 C CA . VAL A 1 92 ? 2.301 -2.711 25.656 1 67.31 92 VAL A CA 1
ATOM 724 C C . VAL A 1 92 ? 0.931 -2.402 25.062 1 67.31 92 VAL A C 1
ATOM 726 O O . VAL A 1 92 ? 0.785 -1.45 24.281 1 67.31 92 VAL A O 1
ATOM 729 N N . PHE A 1 93 ? -0.052 -3.205 25.453 1 60.78 93 PHE A N 1
ATOM 730 C CA . PHE A 1 93 ? -1.382 -3.117 24.859 1 60.78 93 PHE A CA 1
ATOM 731 C C . PHE A 1 93 ? -2.08 -1.83 25.281 1 60.78 93 PHE A C 1
ATOM 733 O O . PHE A 1 93 ? -1.591 -1.114 26.156 1 60.78 93 PHE A O 1
ATOM 740 N N . GLU A 1 94 ? -3.113 -1.65 24.594 1 59.38 94 GLU A N 1
ATOM 741 C CA . GLU A 1 94 ? -3.967 -0.552 25.047 1 59.38 94 GLU A CA 1
ATOM 742 C C . GLU A 1 94 ? -4.297 -0.668 26.531 1 59.38 94 GLU A C 1
ATOM 744 O O . GLU A 1 94 ? -5.105 -1.511 26.922 1 59.38 94 GLU A O 1
ATOM 749 N N . THR A 1 95 ? -3.492 -0.09 27.281 1 60.84 95 THR A N 1
ATOM 750 C CA . THR A 1 95 ? -3.588 -0.091 28.734 1 60.84 95 THR A CA 1
ATOM 751 C C . THR A 1 95 ? -5.043 -0.008 29.172 1 60.84 95 THR A C 1
ATOM 753 O O . THR A 1 95 ? -5.453 -0.705 30.109 1 60.84 95 THR A O 1
ATOM 756 N N . LYS A 1 96 ? -5.703 0.579 28.281 1 64.81 96 LYS A N 1
ATOM 757 C CA . LYS A 1 96 ? -7.066 0.842 28.719 1 64.81 96 LYS A CA 1
ATOM 758 C C . LYS A 1 96 ? -7.957 -0.384 28.531 1 64.81 96 LYS A C 1
ATOM 760 O O . LYS A 1 96 ? -8.812 -0.676 29.375 1 64.81 96 LYS A O 1
ATOM 765 N N . ARG A 1 97 ? -7.645 -1.115 27.547 1 72.94 97 ARG A N 1
ATOM 766 C CA . ARG A 1 97 ? -8.438 -2.301 27.234 1 72.94 97 ARG A CA 1
ATOM 767 C C . ARG A 1 97 ? -8.305 -3.354 28.328 1 72.94 97 ARG A C 1
ATOM 769 O O . ARG A 1 97 ? -9.305 -3.943 28.75 1 72.94 97 ARG A O 1
ATOM 776 N N . LEU A 1 98 ? -7.16 -3.494 28.812 1 73 98 LEU A N 1
ATOM 777 C CA . LEU A 1 98 ? -6.891 -4.516 29.828 1 73 98 LEU A CA 1
ATOM 778 C C . LEU A 1 98 ? -7.324 -4.039 31.203 1 73 98 LEU A C 1
ATOM 780 O O . LEU A 1 98 ? -7.906 -4.809 31.984 1 73 98 LEU A O 1
ATOM 784 N N . GLU A 1 99 ? -7.141 -2.768 31.453 1 72.75 99 GLU A N 1
ATOM 785 C CA . GLU A 1 99 ? -7.449 -2.246 32.781 1 72.75 99 GLU A CA 1
ATOM 786 C C . GLU A 1 99 ? -8.953 -2.213 33.031 1 72.75 99 GLU A C 1
ATOM 788 O O . GLU A 1 99 ? -9.422 -2.502 34.125 1 72.75 99 GLU A O 1
ATOM 793 N N . GLU A 1 100 ? -9.617 -1.93 31.969 1 73.88 100 GLU A N 1
ATOM 794 C CA . GLU A 1 100 ? -11.07 -1.902 32.094 1 73.88 100 GLU A CA 1
ATOM 795 C C . GLU A 1 100 ? -11.633 -3.307 32.312 1 73.88 100 GLU A C 1
ATOM 797 O O . GLU A 1 100 ? -12.625 -3.49 33 1 73.88 100 GLU A O 1
ATOM 802 N N . ALA A 1 101 ? -10.969 -4.199 31.781 1 75.19 101 ALA A N 1
ATOM 803 C CA . ALA A 1 101 ? -11.438 -5.578 31.875 1 75.19 101 ALA A CA 1
ATOM 804 C C . ALA A 1 101 ? -11.07 -6.207 33.219 1 75.19 101 ALA A C 1
ATOM 806 O O . ALA A 1 101 ? -11.75 -7.125 33.688 1 75.19 101 ALA A O 1
ATOM 807 N N . LEU A 1 102 ? -9.992 -5.66 33.844 1 74 102 LEU A N 1
ATOM 808 C CA . LEU A 1 102 ? -9.469 -6.285 35.062 1 74 102 LEU A CA 1
ATOM 809 C C . LEU A 1 102 ? -10.047 -5.617 36.312 1 74 102 LEU A C 1
ATOM 811 O O . LEU A 1 102 ? -9.742 -6.023 37.438 1 74 102 LEU A O 1
ATOM 815 N N . GLU A 1 103 ? -10.766 -4.59 36.219 1 70.06 103 GLU A N 1
ATOM 816 C CA . GLU A 1 103 ? -11.227 -3.811 37.375 1 70.06 103 GLU A CA 1
ATOM 817 C C . GLU A 1 103 ? -11.773 -4.719 38.469 1 70.06 103 GLU A C 1
ATOM 819 O O . GLU A 1 103 ? -11.555 -4.465 39.656 1 70.06 103 GLU A O 1
ATOM 824 N N . ASN A 1 104 ? -12.375 -5.762 38.125 1 65.5 104 ASN A N 1
ATOM 825 C CA . ASN A 1 104 ? -13.016 -6.508 39.188 1 65.5 104 ASN A CA 1
ATOM 826 C C . ASN A 1 104 ? -12.352 -7.859 39.438 1 65.5 104 ASN A C 1
ATOM 828 O O . ASN A 1 104 ? -12.727 -8.602 40.344 1 65.5 104 ASN A O 1
ATOM 832 N N . LYS A 1 105 ? -11.195 -8.07 38.875 1 70.81 105 LYS A N 1
ATOM 833 C CA . LYS A 1 105 ? -10.672 -9.43 39 1 70.81 105 LYS A CA 1
ATOM 834 C C . LYS A 1 105 ? -9.281 -9.43 39.625 1 70.81 105 LYS A C 1
ATOM 836 O O . LYS A 1 105 ? -8.953 -10.305 40.438 1 70.81 105 LYS A O 1
ATOM 841 N N . PHE A 1 106 ? -8.531 -8.383 39.281 1 77.56 106 PHE A N 1
ATOM 842 C CA . PHE A 1 106 ? -7.152 -8.367 39.75 1 77.56 106 PHE A CA 1
ATOM 843 C C . PHE A 1 106 ? -6.824 -7.027 40.406 1 77.56 106 PHE A C 1
ATOM 845 O O . PHE A 1 106 ? -7.395 -5.996 40.031 1 77.56 106 PHE A O 1
ATOM 852 N N . LEU A 1 107 ? -6.098 -7.203 41.5 1 85.25 107 LEU A N 1
ATOM 853 C CA . LEU A 1 107 ? -5.672 -6 42.188 1 85.25 107 LEU A CA 1
ATOM 854 C C . LEU A 1 107 ? -4.438 -5.391 41.531 1 85.25 107 LEU A C 1
ATOM 856 O O . LEU A 1 107 ? -3.344 -5.949 41.625 1 85.25 107 LEU A O 1
ATOM 860 N N . LEU A 1 108 ? -4.641 -4.285 40.875 1 88.38 108 LEU A N 1
ATOM 861 C CA . LEU A 1 108 ? -3.555 -3.621 40.156 1 88.38 108 LEU A CA 1
ATOM 862 C C . LEU A 1 108 ? -2.805 -2.662 41.094 1 88.38 108 LEU A C 1
ATOM 864 O O . LEU A 1 108 ? -3.41 -2.023 41.938 1 88.38 108 LEU A O 1
ATOM 868 N N . LEU A 1 109 ? -1.511 -2.662 40.844 1 90.25 109 LEU A N 1
ATOM 869 C CA . LEU A 1 109 ? -0.668 -1.68 41.5 1 90.25 109 LEU A CA 1
ATOM 870 C C . LEU A 1 109 ? -1.062 -0.261 41.125 1 90.25 109 LEU A C 1
ATOM 872 O O . LEU A 1 109 ? -1.368 -0 39.938 1 90.25 109 LEU A O 1
ATOM 876 N N . GLU A 1 110 ? -1.099 0.554 42.094 1 88.06 110 GLU A N 1
ATOM 877 C CA . GLU A 1 110 ? -1.37 1.957 41.812 1 88.06 110 GLU A CA 1
ATOM 878 C C . GLU A 1 110 ? -0.341 2.525 40.844 1 88.06 110 GLU A C 1
ATOM 880 O O . GLU A 1 110 ? 0.833 2.148 40.875 1 88.06 110 GLU A O 1
ATOM 885 N N . LYS A 1 111 ? -0.847 3.414 39.969 1 85.75 111 LYS A N 1
ATOM 886 C CA . LYS A 1 111 ? 0.062 4.051 39.031 1 85.75 111 LYS A CA 1
ATOM 887 C C . LYS A 1 111 ? 1.181 4.793 39.75 1 85.75 111 LYS A C 1
ATOM 889 O O . LYS A 1 111 ? 0.921 5.57 40.656 1 85.75 111 LYS A O 1
ATOM 894 N N . LEU A 1 112 ? 2.33 4.535 39.375 1 88.94 112 LEU A N 1
ATOM 895 C CA . LEU A 1 112 ? 3.482 5.137 40.031 1 88.94 112 LEU A CA 1
ATOM 896 C C . LEU A 1 112 ? 3.535 6.641 39.75 1 88.94 112 LEU A C 1
ATOM 898 O O . LEU A 1 112 ? 4.191 7.379 40.5 1 88.94 112 LEU A O 1
ATOM 902 N N . SER A 1 113 ? 2.795 7.039 38.75 1 86.38 113 SER A N 1
ATOM 903 C CA . SER A 1 113 ? 2.691 8.469 38.469 1 86.38 113 SER A CA 1
ATOM 904 C C . SER A 1 113 ? 1.933 9.195 39.562 1 86.38 113 SER A C 1
ATOM 906 O O . SER A 1 113 ? 2.188 10.367 39.844 1 86.38 113 SER A O 1
ATOM 908 N N . GLU A 1 114 ? 1.068 8.508 40.188 1 86.5 114 GLU A N 1
ATOM 909 C CA . GLU A 1 114 ? 0.304 9.07 41.312 1 86.5 114 GLU A CA 1
ATOM 910 C C . GLU A 1 114 ? 1.146 9.141 42.562 1 86.5 114 GLU A C 1
ATOM 912 O O . GLU A 1 114 ? 0.801 9.859 43.5 1 86.5 114 GLU A O 1
ATOM 917 N N . CYS A 1 115 ? 2.256 8.398 42.594 1 90 115 CYS A N 1
ATOM 918 C CA . CYS A 1 115 ? 3.168 8.414 43.719 1 90 115 CYS A CA 1
ATOM 919 C C . CYS A 1 115 ? 4.355 9.328 43.469 1 90 115 CYS A C 1
ATOM 921 O O . CYS A 1 115 ? 5.461 9.078 43.938 1 90 115 CYS A O 1
ATOM 923 N N . HIS A 1 116 ? 4.176 10.242 42.5 1 88.06 116 HIS A N 1
ATOM 924 C CA . HIS A 1 116 ? 5.117 11.32 42.219 1 88.06 116 HIS A CA 1
ATOM 925 C C . HIS A 1 116 ? 6.414 10.781 41.625 1 88.06 116 HIS A C 1
ATOM 927 O O . HIS A 1 116 ? 7.492 11.305 41.906 1 88.06 116 HIS A O 1
ATOM 933 N N . LEU A 1 117 ? 6.34 9.68 41.031 1 88.69 117 LEU A N 1
ATOM 934 C CA . LEU A 1 117 ? 7.527 9.094 40.438 1 88.69 117 LEU A CA 1
ATOM 935 C C . LEU A 1 117 ? 7.586 9.43 38.938 1 88.69 117 LEU A C 1
ATOM 937 O O . LEU A 1 117 ? 8.266 8.742 38.156 1 88.69 117 LEU A O 1
ATOM 941 N N . GLY A 1 118 ? 6.871 10.398 38.562 1 83.5 118 GLY A N 1
ATOM 942 C CA . GLY A 1 118 ? 6.895 10.812 37.188 1 83.5 118 GLY A CA 1
ATOM 943 C C . GLY A 1 118 ? 5.957 10.008 36.281 1 83.5 118 GLY A C 1
ATOM 944 O O . GLY A 1 118 ? 5.258 9.117 36.781 1 83.5 118 GLY A O 1
ATOM 945 N N . ASN A 1 119 ? 5.977 10.266 34.969 1 80.81 119 ASN A N 1
ATOM 946 C CA . ASN A 1 119 ? 5.035 9.633 34.031 1 80.81 119 ASN A CA 1
ATOM 947 C C . ASN A 1 119 ? 5.75 8.727 33.031 1 80.81 119 ASN A C 1
ATOM 949 O O . ASN A 1 119 ? 5.121 8.188 32.125 1 80.81 119 ASN A O 1
ATOM 953 N N . ASP A 1 120 ? 6.949 8.508 33.25 1 83.69 120 ASP A N 1
ATOM 954 C CA . ASP A 1 120 ? 7.711 7.707 32.281 1 83.69 120 ASP A CA 1
ATOM 955 C C . ASP A 1 120 ? 7.527 6.215 32.562 1 83.69 120 ASP A C 1
ATOM 957 O O . ASP A 1 120 ? 8.008 5.695 33.562 1 83.69 120 ASP A O 1
ATOM 961 N N . LYS A 1 121 ? 7.012 5.57 31.656 1 83.31 121 LYS A N 1
ATOM 962 C CA . LYS A 1 121 ? 6.672 4.156 31.812 1 83.31 121 LYS A CA 1
ATOM 963 C C . LYS A 1 121 ? 7.926 3.291 31.859 1 83.31 121 LYS A C 1
ATOM 965 O O . LYS A 1 121 ? 7.953 2.262 32.531 1 83.31 121 LYS A O 1
ATOM 970 N N . TYR A 1 122 ? 8.938 3.664 31.156 1 87.75 122 TYR A N 1
ATOM 971 C CA . TYR A 1 122 ? 10.172 2.895 31.172 1 87.75 122 TYR A CA 1
ATOM 972 C C . TYR A 1 122 ? 10.844 2.971 32.531 1 87.75 122 TYR A C 1
ATOM 974 O O . TYR A 1 122 ? 11.344 1.966 33.062 1 87.75 122 TYR A O 1
ATOM 982 N N . LYS A 1 123 ? 10.797 4.137 33.094 1 86.88 123 LYS A N 1
ATOM 983 C CA . LYS A 1 123 ? 11.375 4.312 34.406 1 86.88 123 LYS A CA 1
ATOM 984 C C . LYS A 1 123 ? 10.602 3.52 35.469 1 86.88 123 LYS A C 1
ATOM 986 O O . LYS A 1 123 ? 11.188 2.957 36.375 1 86.88 123 LYS A O 1
ATOM 991 N N . HIS A 1 124 ? 9.352 3.533 35.25 1 88.62 124 HIS A N 1
ATOM 992 C CA . HIS A 1 124 ? 8.508 2.785 36.188 1 88.62 124 HIS A CA 1
ATOM 993 C C . HIS A 1 124 ? 8.844 1.299 36.156 1 88.62 124 HIS A C 1
ATOM 995 O O . HIS A 1 124 ? 8.977 0.667 37.219 1 88.62 124 HIS A O 1
ATOM 1001 N N . HIS A 1 125 ? 8.961 0.809 34.969 1 88.12 125 HIS A N 1
ATOM 1002 C CA . HIS A 1 125 ? 9.289 -0.604 34.812 1 88.12 125 HIS A CA 1
ATOM 1003 C C . HIS A 1 125 ? 10.656 -0.921 35.406 1 88.12 125 HIS A C 1
ATOM 1005 O O . HIS A 1 125 ? 10.828 -1.946 36.094 1 88.12 125 HIS A O 1
ATOM 1011 N N . GLN A 1 126 ? 11.539 -0.063 35.219 1 87.69 126 GLN A N 1
ATOM 1012 C CA . GLN A 1 126 ? 12.883 -0.253 35.75 1 87.69 126 GLN A CA 1
ATOM 1013 C C . GLN A 1 126 ? 12.883 -0.22 37.281 1 87.69 126 GLN A C 1
ATOM 1015 O O . GLN A 1 126 ? 13.602 -0.993 37.938 1 87.69 126 GLN A O 1
ATOM 1020 N N . LEU A 1 127 ? 12.109 0.667 37.844 1 89.56 127 LEU A N 1
ATOM 1021 C CA . LEU A 1 127 ? 12.016 0.793 39.312 1 89.56 127 LEU A CA 1
ATOM 1022 C C . LEU A 1 127 ? 11.477 -0.49 39.938 1 89.56 127 LEU A C 1
ATOM 1024 O O . LEU A 1 127 ? 11.977 -0.943 40.969 1 89.56 127 LEU A O 1
ATOM 1028 N N . LEU A 1 128 ? 10.547 -1.048 39.281 1 90.69 128 LEU A N 1
ATOM 1029 C CA . LEU A 1 128 ? 9.945 -2.268 39.781 1 90.69 128 LEU A CA 1
ATOM 1030 C C . LEU A 1 128 ? 10.891 -3.449 39.656 1 90.69 128 LEU A C 1
ATOM 1032 O O . LEU A 1 128 ? 10.883 -4.363 40.469 1 90.69 128 LEU A O 1
ATOM 1036 N N . GLN A 1 129 ? 11.703 -3.398 38.625 1 88.12 129 GLN A N 1
ATOM 1037 C CA . GLN A 1 129 ? 12.656 -4.473 38.375 1 88.12 129 GLN A CA 1
ATOM 1038 C C . GLN A 1 129 ? 13.82 -4.402 39.375 1 88.12 129 GLN A C 1
ATOM 1040 O O . GLN A 1 129 ? 14.523 -5.391 39.594 1 88.12 129 GLN A O 1
ATOM 1045 N N . LEU A 1 130 ? 13.984 -3.25 40 1 88 130 LEU A N 1
ATOM 1046 C CA . LEU A 1 130 ? 15.047 -3.076 40.969 1 88 130 LEU A CA 1
ATOM 1047 C C . LEU A 1 130 ? 14.672 -3.711 42.312 1 88 130 LEU A C 1
ATOM 1049 O O . LEU A 1 130 ? 15.539 -3.959 43.156 1 88 130 LEU A O 1
ATOM 1053 N N . LEU A 1 131 ? 13.391 -3.975 42.406 1 89.06 131 LEU A N 1
ATOM 1054 C CA . LEU A 1 131 ? 12.938 -4.641 43.625 1 89.06 131 LEU A CA 1
ATOM 1055 C C . LEU A 1 131 ? 13.398 -6.094 43.656 1 89.06 131 LEU A C 1
ATOM 1057 O O . LEU A 1 131 ? 13.469 -6.746 42.594 1 89.06 131 LEU A O 1
ATOM 1061 N N . PRO A 1 132 ? 13.805 -6.574 44.812 1 87.25 132 PRO A N 1
ATOM 1062 C CA . PRO A 1 132 ? 14.094 -8.008 44.906 1 87.25 132 PRO A CA 1
ATOM 1063 C C . PRO A 1 132 ? 12.953 -8.875 44.375 1 87.25 132 PRO A C 1
ATOM 1065 O O . PRO A 1 132 ? 11.789 -8.492 44.5 1 87.25 132 PRO A O 1
ATOM 1068 N N . GLN A 1 133 ? 13.227 -9.953 43.844 1 87.69 133 GLN A N 1
ATOM 1069 C CA . GLN A 1 133 ? 12.289 -10.828 43.156 1 87.69 133 GLN A CA 1
ATOM 1070 C C . GLN A 1 133 ? 11.109 -11.18 44.031 1 87.69 133 GLN A C 1
ATOM 1072 O O . GLN A 1 133 ? 9.977 -11.328 43.562 1 87.69 133 GLN A O 1
ATOM 1077 N N . LYS A 1 134 ? 11.414 -11.32 45.375 1 88.38 134 LYS A N 1
ATOM 1078 C CA . LYS A 1 134 ? 10.367 -11.711 46.312 1 88.38 134 LYS A CA 1
ATOM 1079 C C . LYS A 1 134 ? 9.352 -10.586 46.469 1 88.38 134 LYS A C 1
ATOM 1081 O O . LYS A 1 134 ? 8.227 -10.82 46.938 1 88.38 134 LYS A O 1
ATOM 1086 N N . PHE A 1 135 ? 9.703 -9.367 46.156 1 91.12 135 PHE A N 1
ATOM 1087 C CA . PHE A 1 135 ? 8.844 -8.211 46.375 1 91.12 135 PHE A CA 1
ATOM 1088 C C . PHE A 1 135 ? 8.281 -7.688 45.062 1 91.12 135 PHE A C 1
ATOM 1090 O O . PHE A 1 135 ? 7.469 -6.762 45.031 1 91.12 135 PHE A O 1
ATOM 1097 N N . GLN A 1 136 ? 8.633 -8.211 43.875 1 91.62 136 GLN A N 1
ATOM 1098 C CA . GLN A 1 136 ? 8.164 -7.723 42.594 1 91.62 136 GLN A CA 1
ATOM 1099 C C . GLN A 1 136 ? 6.715 -8.117 42.344 1 91.62 136 GLN A C 1
ATOM 1101 O O . GLN A 1 136 ? 6.332 -9.266 42.594 1 91.62 136 GLN A O 1
ATOM 1106 N N . PRO A 1 137 ? 5.949 -7.121 41.906 1 92.88 137 PRO A N 1
ATOM 1107 C CA . PRO A 1 137 ? 4.578 -7.465 41.531 1 92.88 137 PRO A CA 1
ATOM 1108 C C . PRO A 1 137 ? 4.52 -8.414 40.312 1 92.88 137 PRO A C 1
ATOM 1110 O O . PRO A 1 137 ? 5.523 -8.602 39.625 1 92.88 137 PRO A O 1
ATOM 1113 N N . LYS A 1 138 ? 3.371 -9.07 40.219 1 88.19 138 LYS A N 1
ATOM 1114 C CA . LYS A 1 138 ? 3.172 -9.969 39.094 1 88.19 138 LYS A CA 1
ATOM 1115 C C . LYS A 1 138 ? 2.969 -9.188 37.781 1 88.19 138 LYS A C 1
ATOM 1117 O O . LYS A 1 138 ? 2.113 -8.305 37.719 1 88.19 138 LYS A O 1
ATOM 1122 N N . MET A 1 139 ? 3.768 -9.539 36.812 1 88.5 139 MET A N 1
ATOM 1123 C CA . MET A 1 139 ? 3.668 -8.859 35.531 1 88.5 139 MET A CA 1
ATOM 1124 C C . MET A 1 139 ? 2.518 -9.422 34.719 1 88.5 139 MET A C 1
ATOM 1126 O O . MET A 1 139 ? 2.461 -10.625 34.469 1 88.5 139 MET A O 1
ATOM 1130 N N . LEU A 1 140 ? 1.658 -8.578 34.25 1 83.06 140 LEU A N 1
ATOM 1131 C CA . LEU A 1 140 ? 0.468 -9.016 33.531 1 83.06 140 LEU A CA 1
ATOM 1132 C C . LEU A 1 140 ? 0.842 -9.648 32.219 1 83.06 140 LEU A C 1
ATOM 1134 O O . LEU A 1 140 ? 0.106 -10.492 31.688 1 83.06 140 LEU A O 1
ATOM 1138 N N . SER A 1 141 ? 1.928 -9.234 31.547 1 82.62 141 SER A N 1
ATOM 1139 C CA . SER A 1 141 ? 2.369 -9.742 30.25 1 82.62 141 SER A CA 1
ATOM 1140 C C . SER A 1 141 ? 2.586 -11.25 30.312 1 82.62 141 SER A C 1
ATOM 1142 O O . SER A 1 141 ? 2.463 -11.938 29.281 1 82.62 141 SER A O 1
ATOM 1144 N N . GLU A 1 142 ? 2.883 -11.719 31.469 1 83.56 142 GLU A N 1
ATOM 1145 C CA . GLU A 1 142 ? 3.176 -13.141 31.625 1 83.56 142 GLU A CA 1
ATOM 1146 C C . GLU A 1 142 ? 1.894 -13.961 31.703 1 83.56 142 GLU A C 1
ATOM 1148 O O . GLU A 1 142 ? 1.917 -15.172 31.484 1 83.56 142 GLU A O 1
ATOM 1153 N N . PHE A 1 143 ? 0.844 -13.219 31.906 1 82.31 143 PHE A N 1
ATOM 1154 C CA . PHE A 1 143 ? -0.392 -13.953 32.156 1 82.31 143 PHE A CA 1
ATOM 1155 C C . PHE A 1 143 ? -1.437 -13.625 31.094 1 82.31 143 PHE A C 1
ATOM 1157 O O . PHE A 1 143 ? -2.564 -14.125 31.156 1 82.31 143 PHE A O 1
ATOM 1164 N N . THR A 1 144 ? -1.174 -12.797 30.25 1 82.88 144 THR A N 1
ATOM 1165 C CA . THR A 1 144 ? -2.162 -12.383 29.266 1 82.88 144 THR A CA 1
ATOM 1166 C C . THR A 1 144 ? -1.755 -12.836 27.875 1 82.88 144 THR A C 1
ATOM 1168 O O . THR A 1 144 ? -0.565 -12.898 27.547 1 82.88 144 THR A O 1
ATOM 1171 N N . GLU A 1 145 ? -2.783 -13.312 27.141 1 83.69 145 GLU A N 1
ATOM 1172 C CA . GLU A 1 145 ? -2.58 -13.711 25.75 1 83.69 145 GLU A CA 1
ATOM 1173 C C . GLU A 1 145 ? -3.736 -13.25 24.875 1 83.69 145 GLU A C 1
ATOM 1175 O O . GLU A 1 145 ? -4.871 -13.125 25.344 1 83.69 145 GLU A O 1
ATOM 1180 N N . GLU A 1 146 ? -3.408 -12.875 23.688 1 85.62 146 GLU A N 1
ATOM 1181 C CA . GLU A 1 146 ? -4.434 -12.484 22.734 1 85.62 146 GLU A CA 1
ATOM 1182 C C . GLU A 1 146 ? -4.789 -13.641 21.797 1 85.62 146 GLU A C 1
ATOM 1184 O O . GLU A 1 146 ? -3.9 -14.305 21.266 1 85.62 146 GLU A O 1
ATOM 1189 N N . ARG A 1 147 ? -6.133 -13.93 21.688 1 87.12 147 ARG A N 1
ATOM 1190 C CA . ARG A 1 147 ? -6.59 -15.023 20.844 1 87.12 147 ARG A CA 1
ATOM 1191 C C . ARG A 1 147 ? -7.766 -14.586 19.969 1 87.12 147 ARG A C 1
ATOM 1193 O O . ARG A 1 147 ? -8.469 -13.625 20.297 1 87.12 147 ARG A O 1
ATOM 1200 N N . VAL A 1 148 ? -7.938 -15.328 18.922 1 89.62 148 VAL A N 1
ATOM 1201 C CA . VAL A 1 148 ? -9.055 -15.062 18.031 1 89.62 148 VAL A CA 1
ATOM 1202 C C . VAL A 1 148 ? -10.352 -15.586 18.641 1 89.62 148 VAL A C 1
ATOM 1204 O O . VAL A 1 148 ? -10.367 -16.656 19.266 1 89.62 148 VAL A O 1
ATOM 1207 N N . VAL A 1 149 ? -11.391 -14.781 18.484 1 90.44 149 VAL A N 1
ATOM 1208 C CA . VAL A 1 149 ? -12.711 -15.227 18.922 1 90.44 149 VAL A CA 1
ATOM 1209 C C . VAL A 1 149 ? -13.375 -16.031 17.812 1 90.44 149 VAL A C 1
ATOM 1211 O O . VAL A 1 149 ? -14.125 -15.477 17 1 90.44 149 VAL A O 1
ATOM 1214 N N . LYS A 1 150 ? -13.266 -17.297 17.828 1 87.44 150 LYS A N 1
ATOM 1215 C CA . LYS A 1 150 ? -13.727 -18.172 16.766 1 87.44 150 LYS A CA 1
ATOM 1216 C C . LYS A 1 150 ? -15.25 -18.203 16.688 1 87.44 150 LYS A C 1
ATOM 1218 O O . LYS A 1 150 ? -15.828 -18.375 15.609 1 87.44 150 LYS A O 1
ATOM 1223 N N . SER A 1 151 ? -15.922 -17.938 17.766 1 87.12 151 SER A N 1
ATOM 1224 C CA . SER A 1 151 ? -17.375 -17.984 17.828 1 87.12 151 SER A CA 1
ATOM 1225 C C . SER A 1 151 ? -18 -16.844 17 1 87.12 151 SER A C 1
ATOM 1227 O O . SER A 1 151 ? -19.094 -17 16.453 1 87.12 151 SER A O 1
ATOM 1229 N N . LYS A 1 152 ? -17.312 -15.844 16.859 1 89.25 152 LYS A N 1
ATOM 1230 C CA . LYS A 1 152 ? -17.844 -14.68 16.172 1 89.25 152 LYS A CA 1
ATOM 1231 C C . LYS A 1 152 ? -17.234 -14.547 14.766 1 89.25 152 LYS A C 1
ATOM 1233 O O . LYS A 1 152 ? -17.562 -13.609 14.031 1 89.25 152 LYS A O 1
ATOM 1238 N N . MET A 1 153 ? -16.469 -15.422 14.422 1 92.06 153 MET A N 1
ATOM 1239 C CA . MET A 1 153 ? -15.789 -15.352 13.133 1 92.06 153 MET A CA 1
ATOM 1240 C C . MET A 1 153 ? -16.688 -15.828 12.008 1 92.06 153 MET A C 1
ATOM 1242 O O . MET A 1 153 ? -17.219 -16.938 12.055 1 92.06 153 MET A O 1
ATOM 1246 N N . GLN A 1 154 ? -16.953 -14.938 11.023 1 91.75 154 GLN A N 1
ATOM 1247 C CA . GLN A 1 154 ? -17.719 -15.281 9.828 1 91.75 154 GLN A CA 1
ATOM 1248 C C . GLN A 1 154 ? -16.812 -15.281 8.594 1 91.75 154 GLN A C 1
ATOM 1250 O O . GLN A 1 154 ? -16.094 -14.312 8.344 1 91.75 154 GLN A O 1
ATOM 1255 N N . LEU A 1 155 ? -16.859 -16.328 7.848 1 90.38 155 LEU A N 1
ATOM 1256 C CA . LEU A 1 155 ? -16.031 -16.453 6.656 1 90.38 155 LEU A CA 1
ATOM 1257 C C . LEU A 1 155 ? -16.578 -15.586 5.523 1 90.38 155 LEU A C 1
ATOM 1259 O O . LEU A 1 155 ? -17.766 -15.25 5.504 1 90.38 155 LEU A O 1
ATOM 1263 N N . CYS A 1 156 ? -15.672 -15.227 4.684 1 87.31 156 CYS A N 1
ATOM 1264 C CA . CYS A 1 156 ? -16 -14.383 3.541 1 87.31 156 CYS A CA 1
ATOM 1265 C C . CYS A 1 156 ? -17 -15.078 2.619 1 87.31 156 CYS A C 1
ATOM 1267 O O . CYS A 1 156 ? -16.844 -16.266 2.309 1 87.31 156 CYS A O 1
ATOM 1269 N N . GLU A 1 157 ? -18.047 -14.398 2.121 1 77.88 157 GLU A N 1
ATOM 1270 C CA . GLU A 1 157 ? -19.094 -14.945 1.271 1 77.88 157 GLU A CA 1
ATOM 1271 C C . GLU A 1 157 ? -18.562 -15.281 -0.119 1 77.88 157 GLU A C 1
ATOM 1273 O O . GLU A 1 157 ? -19.141 -16.109 -0.824 1 77.88 157 GLU A O 1
ATOM 1278 N N . LEU A 1 158 ? -17.516 -14.68 -0.445 1 75.31 158 LEU A N 1
ATOM 1279 C CA . LEU A 1 158 ? -16.984 -14.867 -1.79 1 75.31 158 LEU A CA 1
ATOM 1280 C C . LEU A 1 158 ? -16.094 -16.094 -1.857 1 75.31 158 LEU A C 1
ATOM 1282 O O . LEU A 1 158 ? -15.773 -16.578 -2.947 1 75.31 158 LEU A O 1
ATOM 1286 N N . GLY A 1 159 ? -15.734 -16.516 -0.734 1 75.38 159 GLY A N 1
ATOM 1287 C CA . GLY A 1 159 ? -14.945 -17.734 -0.674 1 75.38 159 GLY A CA 1
ATOM 1288 C C . GLY A 1 159 ? -13.664 -17.656 -1.487 1 75.38 159 GLY A C 1
ATOM 1289 O O . GLY A 1 159 ? -12.891 -16.719 -1.34 1 75.38 159 GLY A O 1
ATOM 1290 N N . THR A 1 160 ? -13.523 -18.516 -2.465 1 70.06 160 THR A N 1
ATOM 1291 C CA . THR A 1 160 ? -12.312 -18.594 -3.273 1 70.06 160 THR A CA 1
ATOM 1292 C C . THR A 1 160 ? -12.289 -17.5 -4.328 1 70.06 160 THR A C 1
ATOM 1294 O O . THR A 1 160 ? -11.242 -17.203 -4.906 1 70.06 160 THR A O 1
ATOM 1297 N N . GLY A 1 161 ? -13.422 -16.922 -4.496 1 70.06 161 GLY A N 1
ATOM 1298 C CA . GLY A 1 161 ? -13.5 -15.844 -5.473 1 70.06 161 GLY A CA 1
ATOM 1299 C C . GLY A 1 161 ? -13.188 -14.477 -4.883 1 70.06 161 GLY A C 1
ATOM 1300 O O . GLY A 1 161 ? -13.25 -13.461 -5.582 1 70.06 161 GLY A O 1
ATOM 1301 N N . CYS A 1 162 ? -12.766 -14.547 -3.617 1 82.44 162 CYS A N 1
ATOM 1302 C CA . CYS A 1 162 ? -12.461 -13.281 -2.957 1 82.44 162 CYS A CA 1
ATOM 1303 C C . CYS A 1 162 ? -11.203 -12.656 -3.539 1 82.44 162 CYS A C 1
ATOM 1305 O O . CYS A 1 162 ? -10.133 -13.258 -3.506 1 82.44 162 CYS A O 1
ATOM 1307 N N . GLU A 1 163 ? -11.352 -11.484 -4.043 1 78.69 163 GLU A N 1
ATOM 1308 C CA . GLU A 1 163 ? -10.227 -10.797 -4.668 1 78.69 163 GLU A CA 1
ATOM 1309 C C . GLU A 1 163 ? -9.203 -10.352 -3.623 1 78.69 163 GLU A C 1
ATOM 1311 O O . GLU A 1 163 ? -8.008 -10.289 -3.906 1 78.69 163 GLU A O 1
ATOM 1316 N N . PHE A 1 164 ? -9.734 -10.055 -2.418 1 88.25 164 PHE A N 1
ATOM 1317 C CA . PHE A 1 164 ? -8.836 -9.57 -1.375 1 88.25 164 PHE A CA 1
ATOM 1318 C C . PHE A 1 164 ? -7.863 -10.664 -0.954 1 88.25 164 PHE A C 1
ATOM 1320 O O . PHE A 1 164 ? -6.645 -10.469 -0.994 1 88.25 164 PHE A O 1
ATOM 1327 N N . SER A 1 165 ? -8.359 -11.797 -0.515 1 89.31 165 SER A N 1
ATOM 1328 C CA . SER A 1 165 ? -7.473 -12.898 -0.144 1 89.31 165 SER A CA 1
ATOM 1329 C C . SER A 1 165 ? -6.727 -13.445 -1.358 1 89.31 165 SER A C 1
ATOM 1331 O O . SER A 1 165 ? -5.562 -13.836 -1.254 1 89.31 165 SER A O 1
ATOM 1333 N N . GLY A 1 166 ? -7.352 -13.391 -2.518 1 84.06 166 GLY A N 1
ATOM 1334 C CA . GLY A 1 166 ? -6.738 -13.867 -3.746 1 84.06 166 GLY A CA 1
ATOM 1335 C C . GLY A 1 166 ? -5.512 -13.07 -4.152 1 84.06 166 GLY A C 1
ATOM 1336 O O . GLY A 1 166 ? -4.574 -13.625 -4.734 1 84.06 166 GLY A O 1
ATOM 1337 N N . TRP A 1 167 ? -5.574 -11.828 -3.801 1 87.56 167 TRP A N 1
ATOM 1338 C CA . TRP A 1 167 ? -4.434 -10.977 -4.125 1 87.56 167 TRP A CA 1
ATOM 1339 C C . TRP A 1 167 ? -3.178 -11.453 -3.395 1 87.56 167 TRP A C 1
ATOM 1341 O O . TRP A 1 167 ? -2.105 -11.555 -3.994 1 87.56 167 TRP A O 1
ATOM 1351 N N . PHE A 1 168 ? -3.275 -11.758 -2.129 1 90.62 168 PHE A N 1
ATOM 1352 C CA . PHE A 1 168 ? -2.137 -12.203 -1.335 1 90.62 168 PHE A CA 1
ATOM 1353 C C . PHE A 1 168 ? -1.685 -13.586 -1.767 1 90.62 168 PHE A C 1
ATOM 1355 O O . PHE A 1 168 ? -0.485 -13.852 -1.873 1 90.62 168 PHE A O 1
ATOM 1362 N N . ASP A 1 169 ? -2.66 -14.391 -2.08 1 85.19 169 ASP A N 1
ATOM 1363 C CA . ASP A 1 169 ? -2.34 -15.742 -2.514 1 85.19 169 ASP A CA 1
ATOM 1364 C C . ASP A 1 169 ? -1.57 -15.727 -3.834 1 85.19 169 ASP A C 1
ATOM 1366 O O . ASP A 1 169 ? -0.597 -16.469 -3.998 1 85.19 169 ASP A O 1
ATOM 1370 N N . LYS A 1 170 ? -1.98 -14.922 -4.695 1 81.19 170 LYS A N 1
ATOM 1371 C CA . LYS A 1 170 ? -1.354 -14.82 -6.008 1 81.19 170 LYS A CA 1
ATOM 1372 C C . LYS A 1 170 ? 0.084 -14.32 -5.898 1 81.19 170 LYS A C 1
ATOM 1374 O O . LYS A 1 170 ? 0.982 -14.844 -6.559 1 81.19 170 LYS A O 1
ATOM 1379 N N . HIS A 1 171 ? 0.306 -13.383 -5.121 1 86.94 171 HIS A N 1
ATOM 1380 C CA . HIS A 1 171 ? 1.639 -12.805 -4.977 1 86.94 171 HIS A CA 1
ATOM 1381 C C . HIS A 1 171 ? 2.564 -13.75 -4.215 1 86.94 171 HIS A C 1
ATOM 1383 O O . HIS A 1 171 ? 3.756 -13.836 -4.52 1 86.94 171 HIS A O 1
ATOM 1389 N N . LEU A 1 172 ? 1.99 -14.422 -3.26 1 85.94 172 LEU A N 1
ATOM 1390 C CA . LEU A 1 172 ? 2.779 -15.352 -2.457 1 85.94 172 LEU A CA 1
ATOM 1391 C C . LEU A 1 172 ? 3.217 -16.547 -3.289 1 85.94 172 LEU A C 1
ATOM 1393 O O . LEU A 1 172 ? 4.293 -17.109 -3.064 1 85.94 172 LEU A O 1
ATOM 1397 N N . SER A 1 173 ? 2.381 -16.875 -4.234 1 78.5 173 SER A N 1
ATOM 1398 C CA . SER A 1 173 ? 2.656 -18.078 -5.02 1 78.5 173 SER A CA 1
ATOM 1399 C C . SER A 1 173 ? 3.318 -17.734 -6.348 1 78.5 173 SER A C 1
ATOM 1401 O O . SER A 1 173 ? 3.605 -18.609 -7.156 1 78.5 173 SER A O 1
ATOM 1403 N N . SER A 1 174 ? 3.637 -16.5 -6.535 1 79.06 174 SER A N 1
ATOM 1404 C CA . SER A 1 174 ? 4.199 -16.062 -7.809 1 79.06 174 SER A CA 1
ATOM 1405 C C . SER A 1 174 ? 5.656 -16.5 -7.949 1 79.06 174 SER A C 1
ATOM 1407 O O . SER A 1 174 ? 6.395 -16.531 -6.961 1 79.06 174 SER A O 1
ATOM 1409 N N . GLY A 1 175 ? 6.047 -16.891 -9.117 1 80.38 175 GLY A N 1
ATOM 1410 C CA . GLY A 1 175 ? 7.43 -17.234 -9.398 1 80.38 175 GLY A CA 1
ATOM 1411 C C . GLY A 1 175 ? 8.383 -16.062 -9.203 1 80.38 175 GLY A C 1
ATOM 1412 O O . GLY A 1 175 ? 9.523 -16.25 -8.773 1 80.38 175 GLY A O 1
ATOM 1413 N N . ALA A 1 176 ? 7.832 -14.922 -9.594 1 84.81 176 ALA A N 1
ATOM 1414 C CA . ALA A 1 176 ? 8.648 -13.719 -9.422 1 84.81 176 ALA A CA 1
ATOM 1415 C C . ALA A 1 176 ? 9.023 -13.516 -7.957 1 84.81 176 ALA A C 1
ATOM 1417 O O . ALA A 1 176 ? 10.164 -13.172 -7.641 1 84.81 176 ALA A O 1
ATOM 1418 N N . PHE A 1 177 ? 8.055 -13.773 -7.059 1 91.25 177 PHE A N 1
ATOM 1419 C CA . PHE A 1 177 ? 8.32 -13.609 -5.633 1 91.25 177 PHE A CA 1
ATOM 1420 C C . PHE A 1 177 ? 9.328 -14.641 -5.148 1 91.25 177 PHE A C 1
ATOM 1422 O O . PHE A 1 177 ? 10.234 -14.32 -4.375 1 91.25 177 PHE A O 1
ATOM 1429 N N . LYS A 1 178 ? 9.141 -15.82 -5.566 1 88 178 LYS A N 1
ATOM 1430 C CA . LYS A 1 178 ? 10.086 -16.875 -5.211 1 88 178 LYS A CA 1
ATOM 1431 C C . LYS A 1 178 ? 11.508 -16.516 -5.625 1 88 178 LYS A C 1
ATOM 1433 O O . LYS A 1 178 ? 12.453 -16.734 -4.871 1 88 178 LYS A O 1
ATOM 1438 N N . TYR A 1 179 ? 11.578 -15.992 -6.812 1 88.94 179 TYR A N 1
ATOM 1439 C CA . TYR A 1 179 ? 12.867 -15.539 -7.316 1 88.94 179 TYR A CA 1
ATOM 1440 C C . TYR A 1 179 ? 13.508 -14.531 -6.367 1 88.94 179 TYR A C 1
ATOM 1442 O O . TYR A 1 179 ? 14.68 -14.664 -6.004 1 88.94 179 TYR A O 1
ATOM 1450 N N . GLY A 1 180 ? 12.781 -13.57 -6 1 92.5 180 GLY A N 1
ATOM 1451 C CA . GLY A 1 180 ? 13.281 -12.555 -5.094 1 92.5 180 GLY A CA 1
ATOM 1452 C C . GLY A 1 180 ? 13.641 -13.094 -3.723 1 92.5 180 GLY A C 1
ATOM 1453 O O . GLY A 1 180 ? 14.633 -12.68 -3.121 1 92.5 180 GLY A O 1
ATOM 1454 N N . LEU A 1 181 ? 12.82 -13.992 -3.268 1 93.12 181 LEU A N 1
ATOM 1455 C CA . LEU A 1 181 ? 13.047 -14.578 -1.954 1 93.12 181 LEU A CA 1
ATOM 1456 C C . LEU A 1 181 ? 14.352 -15.375 -1.936 1 93.12 181 LEU A C 1
ATOM 1458 O O . LEU A 1 181 ? 15.102 -15.32 -0.961 1 93.12 181 LEU A O 1
ATOM 1462 N N . ILE A 1 182 ? 14.609 -16.062 -2.969 1 91.44 182 ILE A N 1
ATOM 1463 C CA . ILE A 1 182 ? 15.844 -16.828 -3.08 1 91.44 182 ILE A CA 1
ATOM 1464 C C . ILE A 1 182 ? 17.047 -15.891 -3.037 1 91.44 182 ILE A C 1
ATOM 1466 O O . ILE A 1 182 ? 18.016 -16.156 -2.34 1 91.44 182 ILE A O 1
ATOM 1470 N N . CYS A 1 183 ? 16.906 -14.82 -3.773 1 92.38 183 CYS A N 1
ATOM 1471 C CA . CYS A 1 183 ? 18 -13.852 -3.791 1 92.38 183 CYS A CA 1
ATOM 1472 C C . CYS A 1 183 ? 18.25 -13.289 -2.396 1 92.38 183 CYS A C 1
ATOM 1474 O O . CYS A 1 183 ? 19.406 -13.094 -2 1 92.38 183 CYS A O 1
ATOM 1476 N N . LEU A 1 184 ? 17.234 -13.055 -1.638 1 94.19 184 LEU A N 1
ATOM 1477 C CA . LEU A 1 184 ? 17.375 -12.5 -0.294 1 94.19 184 LEU A CA 1
ATOM 1478 C C . LEU A 1 184 ? 18.031 -13.5 0.643 1 94.19 184 LEU A C 1
ATOM 1480 O O . LEU A 1 184 ? 18.891 -13.133 1.448 1 94.19 184 LEU A O 1
ATOM 1484 N N . ILE A 1 185 ? 17.625 -14.773 0.536 1 93.69 185 ILE A N 1
ATOM 1485 C CA . ILE A 1 185 ? 18.188 -15.82 1.376 1 93.69 185 ILE A CA 1
ATOM 1486 C C . ILE A 1 185 ? 19.688 -15.969 1.087 1 93.69 185 ILE A C 1
ATOM 1488 O O . ILE A 1 185 ? 20.5 -16.047 2.01 1 93.69 185 ILE A O 1
ATOM 1492 N N . ARG A 1 186 ? 19.953 -15.938 -0.146 1 91.69 186 ARG A N 1
ATOM 1493 C CA . ARG A 1 186 ? 21.359 -16.109 -0.537 1 91.69 186 ARG A CA 1
ATOM 1494 C C . ARG A 1 186 ? 22.188 -14.891 -0.18 1 91.69 186 ARG A C 1
ATOM 1496 O O . ARG A 1 186 ? 23.375 -15.008 0.145 1 91.69 186 ARG A O 1
ATOM 1503 N N . GLU A 1 187 ? 21.625 -13.727 -0.265 1 91.69 187 GLU A N 1
ATOM 1504 C CA . GLU A 1 187 ? 22.328 -12.5 0.117 1 91.69 187 GLU A CA 1
ATOM 1505 C C . GLU A 1 187 ? 22.734 -12.539 1.588 1 91.69 187 GLU A C 1
ATOM 1507 O O . GLU A 1 187 ? 23.844 -12.164 1.937 1 91.69 187 GLU A O 1
ATOM 1512 N N . ASN A 1 188 ? 21.844 -12.938 2.385 1 91.69 188 ASN A N 1
ATOM 1513 C CA . ASN A 1 188 ? 22.125 -12.992 3.818 1 91.69 188 ASN A CA 1
ATOM 1514 C C . ASN A 1 188 ? 23.234 -13.992 4.137 1 91.69 188 ASN A C 1
ATOM 1516 O O . ASN A 1 188 ? 24.016 -13.773 5.062 1 91.69 188 ASN A O 1
ATOM 1520 N N . SER A 1 189 ? 23.312 -15.055 3.389 1 91.75 189 SER A N 1
ATOM 1521 C CA . SER A 1 189 ? 24.328 -16.078 3.609 1 91.75 189 SER A CA 1
ATOM 1522 C C . SER A 1 189 ? 25.578 -15.797 2.775 1 91.75 189 SER A C 1
ATOM 1524 O O . SER A 1 189 ? 26.531 -16.578 2.791 1 91.75 189 SER A O 1
ATOM 1526 N N . GLN A 1 190 ? 25.547 -14.797 2.047 1 87.75 190 GLN A N 1
ATOM 1527 C CA . GLN A 1 190 ? 26.641 -14.453 1.151 1 87.75 190 GLN A CA 1
ATOM 1528 C C . GLN A 1 190 ? 26.984 -15.617 0.221 1 87.75 190 GLN A C 1
ATOM 1530 O O . GLN A 1 190 ? 28.156 -15.953 0.035 1 87.75 190 GLN A O 1
ATOM 1535 N N . GLY A 1 191 ? 25.891 -16.344 -0.14 1 87.25 191 GLY A N 1
ATOM 1536 C CA . GLY A 1 191 ? 26.047 -17.391 -1.144 1 87.25 191 GLY A CA 1
ATOM 1537 C C . GLY A 1 191 ? 26.297 -18.75 -0.547 1 87.25 191 GLY A C 1
ATOM 1538 O O . GLY A 1 191 ? 26.375 -19.75 -1.272 1 87.25 191 GLY A O 1
ATOM 1539 N N . LYS A 1 192 ? 26.359 -18.859 0.701 1 89.19 192 LYS A N 1
ATOM 1540 C CA . LYS A 1 192 ? 26.609 -20.156 1.333 1 89.19 192 LYS A CA 1
ATOM 1541 C C . LYS A 1 192 ? 25.453 -21.125 1.08 1 89.19 192 LYS A C 1
ATOM 1543 O O . LYS A 1 192 ? 25.672 -22.328 0.887 1 89.19 192 LYS A O 1
ATOM 1548 N N . ILE A 1 193 ? 24.312 -20.562 1.096 1 90.81 193 ILE A N 1
ATOM 1549 C CA . ILE A 1 193 ? 23.156 -21.375 0.753 1 90.81 193 ILE A CA 1
ATOM 1550 C C . ILE A 1 193 ? 23 -21.453 -0.765 1 90.81 193 ILE A C 1
ATOM 1552 O O . ILE A 1 193 ? 22.969 -20.438 -1.445 1 90.81 193 ILE A O 1
ATOM 1556 N N . THR A 1 194 ? 22.969 -22.609 -1.247 1 87.12 194 THR A N 1
ATOM 1557 C CA . THR A 1 194 ? 22.844 -22.781 -2.689 1 87.12 194 THR A CA 1
ATOM 1558 C C . THR A 1 194 ? 21.453 -22.406 -3.174 1 87.12 194 THR A C 1
ATOM 1560 O O . THR A 1 194 ? 20.516 -22.328 -2.379 1 87.12 194 THR A O 1
ATOM 1563 N N . GLN A 1 195 ? 21.344 -22.219 -4.41 1 85.56 195 GLN A N 1
ATOM 1564 C CA . GLN A 1 195 ? 20.062 -21.891 -5.004 1 85.56 195 GLN A CA 1
ATOM 1565 C C . GLN A 1 195 ? 19.062 -23.016 -4.809 1 85.56 195 GLN A C 1
ATOM 1567 O O . GLN A 1 195 ? 17.875 -22.766 -4.555 1 85.56 195 GLN A O 1
ATOM 1572 N N . GLU A 1 196 ? 19.516 -24.203 -4.977 1 83.06 196 GLU A N 1
ATOM 1573 C CA . GLU A 1 196 ? 18.641 -25.359 -4.832 1 83.06 196 GLU A CA 1
ATOM 1574 C C . GLU A 1 196 ? 18.109 -25.469 -3.41 1 83.06 196 GLU A C 1
ATOM 1576 O O . GLU A 1 196 ? 16.922 -25.734 -3.209 1 83.06 196 GLU A O 1
ATOM 1581 N N . ASP A 1 197 ? 19.031 -25.203 -2.508 1 87.06 197 ASP A N 1
ATOM 1582 C CA . ASP A 1 197 ? 18.625 -25.266 -1.109 1 87.06 197 ASP A CA 1
ATOM 1583 C C . ASP A 1 197 ? 17.625 -24.172 -0.776 1 87.06 197 ASP A C 1
ATOM 1585 O O . ASP A 1 197 ? 16.656 -24.406 -0.045 1 87.06 197 ASP A O 1
ATOM 1589 N N . ALA A 1 198 ? 17.938 -23.047 -1.279 1 88.5 198 ALA A N 1
ATOM 1590 C CA . ALA A 1 198 ? 17.047 -21.922 -1.048 1 88.5 198 ALA A CA 1
ATOM 1591 C C . ALA A 1 198 ? 15.672 -22.188 -1.677 1 88.5 198 ALA A C 1
ATOM 1593 O O . ALA A 1 198 ? 14.641 -21.859 -1.085 1 88.5 198 ALA A O 1
ATOM 1594 N N . SER A 1 199 ? 15.656 -22.719 -2.875 1 83.94 199 SER A N 1
ATOM 1595 C CA . SER A 1 199 ? 14.414 -23.016 -3.574 1 83.94 199 SER A CA 1
ATOM 1596 C C . SER A 1 199 ? 13.586 -24.047 -2.807 1 83.94 199 SER A C 1
ATOM 1598 O O . SER A 1 199 ? 12.359 -23.922 -2.723 1 83.94 199 SER A O 1
ATOM 1600 N N . ASN A 1 200 ? 14.227 -24.969 -2.279 1 81.56 200 ASN A N 1
ATOM 1601 C CA . ASN A 1 200 ? 13.547 -26 -1.494 1 81.56 200 ASN A CA 1
ATOM 1602 C C . ASN A 1 200 ? 12.922 -25.406 -0.232 1 81.56 200 ASN A C 1
ATOM 1604 O O . ASN A 1 200 ? 11.805 -25.781 0.143 1 81.56 200 ASN A O 1
ATOM 1608 N N . LYS A 1 201 ? 13.688 -24.578 0.345 1 84.5 201 LYS A N 1
ATOM 1609 C CA . LYS A 1 201 ? 13.172 -23.922 1.544 1 84.5 201 LYS A CA 1
ATOM 1610 C C . LYS A 1 201 ? 11.938 -23.078 1.223 1 84.5 201 LYS A C 1
ATOM 1612 O O . LYS A 1 201 ? 10.977 -23.047 2.002 1 84.5 201 LYS A O 1
ATOM 1617 N N . CYS A 1 202 ? 11.977 -22.422 0.103 1 82.81 202 CYS A N 1
ATOM 1618 C CA . CYS A 1 202 ? 10.852 -21.594 -0.319 1 82.81 202 CYS A CA 1
ATOM 1619 C C . CYS A 1 202 ? 9.609 -22.438 -0.563 1 82.81 202 CYS A C 1
ATOM 1621 O O . CYS A 1 202 ? 8.508 -22.047 -0.176 1 82.81 202 CYS A O 1
ATOM 1623 N N . GLU A 1 203 ? 9.797 -23.516 -1.187 1 75.19 203 GLU A N 1
ATOM 1624 C CA . GLU A 1 203 ? 8.672 -24.406 -1.481 1 75.19 203 GLU A CA 1
ATOM 1625 C C . GLU A 1 203 ? 8.031 -24.922 -0.2 1 75.19 203 GLU A C 1
ATOM 1627 O O . GLU A 1 203 ? 6.809 -25.062 -0.12 1 75.19 203 GLU A O 1
ATOM 1632 N N . GLN A 1 204 ? 8.828 -25.125 0.747 1 74.19 204 GLN A N 1
ATOM 1633 C CA . GLN A 1 204 ? 8.336 -25.609 2.031 1 74.19 204 GLN A CA 1
ATOM 1634 C C . GLN A 1 204 ? 7.5 -24.547 2.734 1 74.19 204 GLN A C 1
ATOM 1636 O O . GLN A 1 204 ? 6.473 -24.844 3.342 1 74.19 204 GLN A O 1
ATOM 1641 N N . ILE A 1 205 ? 7.891 -23.391 2.631 1 78.75 205 ILE A N 1
ATOM 1642 C CA . ILE A 1 205 ? 7.25 -22.297 3.348 1 78.75 205 ILE A CA 1
ATOM 1643 C C . ILE A 1 205 ? 5.906 -21.969 2.699 1 78.75 205 ILE A C 1
ATOM 1645 O O . ILE A 1 205 ? 4.922 -21.703 3.393 1 78.75 205 ILE A O 1
ATOM 1649 N N . PHE A 1 206 ? 5.887 -21.922 1.401 1 75.75 206 PHE A N 1
ATOM 1650 C CA . PHE A 1 206 ? 4.672 -21.5 0.707 1 75.75 206 PHE A CA 1
ATOM 1651 C C . PHE A 1 206 ? 3.539 -22.484 0.961 1 75.75 206 PHE A C 1
ATOM 1653 O O . PHE A 1 206 ? 2.375 -22.094 1.053 1 75.75 206 PHE A O 1
ATOM 1660 N N . GLY A 1 207 ? 3.914 -23.656 1.15 1 72.38 207 GLY A N 1
ATOM 1661 C CA . GLY A 1 207 ? 2.914 -24.672 1.462 1 72.38 207 GLY A CA 1
ATOM 1662 C C . GLY A 1 207 ? 2.426 -24.609 2.896 1 72.38 207 GLY A C 1
ATOM 1663 O O . GLY A 1 207 ? 1.349 -25.109 3.215 1 72.38 207 GLY A O 1
ATOM 1664 N N . SER A 1 208 ? 3.105 -23.875 3.699 1 82.56 208 SER A N 1
ATOM 1665 C CA . SER A 1 208 ? 2.799 -23.844 5.125 1 82.56 208 SER A CA 1
ATOM 1666 C C . SER A 1 208 ? 1.972 -22.609 5.484 1 82.56 208 SER A C 1
ATOM 1668 O O . SER A 1 208 ? 1.557 -22.453 6.633 1 82.56 208 SER A O 1
ATOM 1670 N N . ILE A 1 209 ? 1.646 -21.781 4.566 1 88.38 209 ILE A N 1
ATOM 1671 C CA . ILE A 1 209 ? 0.9 -20.562 4.855 1 88.38 209 ILE A CA 1
ATOM 1672 C C . ILE A 1 209 ? -0.496 -20.641 4.242 1 88.38 209 ILE A C 1
ATOM 1674 O O . ILE A 1 209 ? -0.639 -20.906 3.047 1 88.38 209 ILE A O 1
ATOM 1678 N N . GLN A 1 210 ? -1.512 -20.562 5.062 1 87.31 210 GLN A N 1
ATOM 1679 C CA . GLN A 1 210 ? -2.895 -20.531 4.598 1 87.31 210 GLN A CA 1
ATOM 1680 C C . GLN A 1 210 ? -3.529 -19.172 4.863 1 87.31 210 GLN A C 1
ATOM 1682 O O . GLN A 1 210 ? -3.342 -18.594 5.938 1 87.31 210 GLN A O 1
ATOM 1687 N N . ILE A 1 211 ? -4.188 -18.672 3.861 1 91.5 211 ILE A N 1
ATOM 1688 C CA . ILE A 1 211 ? -4.84 -17.375 4 1 91.5 211 ILE A CA 1
ATOM 1689 C C . ILE A 1 211 ? -6.355 -17.547 3.93 1 91.5 211 ILE A C 1
ATOM 1691 O O . ILE A 1 211 ? -6.875 -18.125 2.971 1 91.5 211 ILE A O 1
ATOM 1695 N N . ILE A 1 212 ? -7.066 -17.125 4.941 1 91.94 212 ILE A N 1
ATOM 1696 C CA . ILE A 1 212 ? -8.523 -17.219 5.023 1 91.94 212 ILE A CA 1
ATOM 1697 C C . ILE A 1 212 ? -9.117 -15.828 5.188 1 91.94 212 ILE A C 1
ATOM 1699 O O . ILE A 1 212 ? -8.711 -15.07 6.066 1 91.94 212 ILE A O 1
ATOM 1703 N N . CYS A 1 213 ? -9.992 -15.539 4.312 1 93.88 213 CYS A N 1
ATOM 1704 C CA . CYS A 1 213 ? -10.664 -14.242 4.387 1 93.88 213 CYS A CA 1
ATOM 1705 C C . CYS A 1 213 ? -11.945 -14.344 5.207 1 93.88 213 CYS A C 1
ATOM 1707 O O . CYS A 1 213 ? -12.719 -15.297 5.047 1 93.88 213 CYS A O 1
ATOM 1709 N N . CYS A 1 214 ? -12.133 -13.43 6.156 1 94.44 214 CYS A N 1
ATOM 1710 C CA . CYS A 1 214 ? -13.289 -13.414 7.055 1 94.44 214 CYS A CA 1
ATOM 1711 C C . CYS A 1 214 ? -14.062 -12.109 6.934 1 94.44 214 CYS A C 1
ATOM 1713 O O . CYS A 1 214 ? -13.477 -11.055 6.691 1 94.44 214 CYS A O 1
ATOM 1715 N N . LYS A 1 215 ? -15.328 -12.258 7.074 1 90.31 215 LYS A N 1
ATOM 1716 C CA . LYS A 1 215 ? -16.172 -11.062 7.125 1 90.31 215 LYS A CA 1
ATOM 1717 C C . LYS A 1 215 ? -15.984 -10.312 8.438 1 90.31 215 LYS A C 1
ATOM 1719 O O . LYS A 1 215 ? -15.93 -9.086 8.453 1 90.31 215 LYS A O 1
ATOM 1724 N N . THR A 1 216 ? -15.945 -11.094 9.492 1 92.12 216 THR A N 1
ATOM 1725 C CA . THR A 1 216 ? -15.695 -10.539 10.82 1 92.12 216 THR A CA 1
ATOM 1726 C C . THR A 1 216 ? -14.5 -11.219 11.477 1 92.12 216 THR A C 1
ATOM 1728 O O . THR A 1 216 ? -14.344 -12.438 11.375 1 92.12 216 THR A O 1
ATOM 1731 N N . LEU A 1 217 ? -13.656 -10.422 12.055 1 93.94 217 LEU A N 1
ATOM 1732 C CA . LEU A 1 217 ? -12.469 -10.93 12.734 1 93.94 217 LEU A CA 1
ATOM 1733 C C . LEU A 1 217 ? -12.203 -10.133 14.008 1 93.94 217 LEU A C 1
ATOM 1735 O O . LEU A 1 217 ? -11.898 -8.938 13.953 1 93.94 217 LEU A O 1
ATOM 1739 N N . GLU A 1 218 ? -12.375 -10.82 15.109 1 93 218 GLU A N 1
ATOM 1740 C CA . GLU A 1 218 ? -12.164 -10.18 16.406 1 93 218 GLU A CA 1
ATOM 1741 C C . GLU A 1 218 ? -11.219 -11.008 17.281 1 93 218 GLU A C 1
ATOM 1743 O O . GLU A 1 218 ? -11.125 -12.227 17.109 1 93 218 GLU A O 1
ATOM 1748 N N . THR A 1 219 ? -10.469 -10.305 18.062 1 90.12 219 THR A N 1
ATOM 1749 C CA . THR A 1 219 ? -9.602 -10.961 19.047 1 90.12 219 THR A CA 1
ATOM 1750 C C . THR A 1 219 ? -9.984 -10.562 20.469 1 90.12 219 THR A C 1
ATOM 1752 O O . THR A 1 219 ? -10.594 -9.508 20.672 1 90.12 219 THR A O 1
ATOM 1755 N N . ALA A 1 220 ? -9.773 -11.438 21.391 1 88.94 220 ALA A N 1
ATOM 1756 C CA . ALA A 1 220 ? -10.047 -11.188 22.812 1 88.94 220 ALA A CA 1
ATOM 1757 C C . ALA A 1 220 ? -8.82 -11.5 23.656 1 88.94 220 ALA A C 1
ATOM 1759 O O . ALA A 1 220 ? -7.965 -12.297 23.266 1 88.94 220 ALA A O 1
ATOM 1760 N N . LEU A 1 221 ? -8.727 -10.781 24.766 1 86.5 221 LEU A N 1
ATOM 1761 C CA . LEU A 1 221 ? -7.652 -11.031 25.719 1 86.5 221 LEU A CA 1
ATOM 1762 C C . LEU A 1 221 ? -8.016 -12.172 26.656 1 86.5 221 LEU A C 1
ATOM 1764 O O . LEU A 1 221 ? -9.164 -12.289 27.094 1 86.5 221 LEU A O 1
ATOM 1768 N N . TRP A 1 222 ? -7 -12.992 26.828 1 85.12 222 TRP A N 1
ATOM 1769 C CA . TRP A 1 222 ? -7.168 -14.133 27.719 1 85.12 222 TRP A CA 1
ATOM 1770 C C . TRP A 1 222 ? -6.23 -14.039 28.922 1 85.12 222 TRP A C 1
ATOM 1772 O O . TRP A 1 222 ? -5.082 -13.617 28.781 1 85.12 222 TRP A O 1
ATOM 1782 N N . LEU A 1 223 ? -6.754 -14.195 30.016 1 81.5 223 LEU A N 1
ATOM 1783 C CA . LEU A 1 223 ? -5.977 -14.266 31.25 1 81.5 223 LEU A CA 1
ATOM 1784 C C . LEU A 1 223 ? -6.09 -15.648 31.875 1 81.5 223 LEU A C 1
ATOM 1786 O O . LEU A 1 223 ? -7.195 -16.125 32.156 1 81.5 223 LEU A O 1
ATOM 1790 N N . ASP A 1 224 ? -5.031 -16.25 32.188 1 77.88 224 ASP A N 1
ATOM 1791 C CA . ASP A 1 224 ? -4.988 -17.578 32.781 1 77.88 224 ASP A CA 1
ATOM 1792 C C . ASP A 1 224 ? -5.922 -18.531 32.062 1 77.88 224 ASP A C 1
ATOM 1794 O O . ASP A 1 224 ? -6.758 -19.188 32.688 1 77.88 224 ASP A O 1
ATOM 1798 N N . LYS A 1 225 ? -5.957 -18.484 30.703 1 79.38 225 LYS A N 1
ATOM 1799 C CA . LYS A 1 225 ? -6.652 -19.391 29.797 1 79.38 225 LYS A CA 1
ATOM 1800 C C . LYS A 1 225 ? -8.156 -19.125 29.797 1 79.38 225 LYS A C 1
ATOM 1802 O O . LYS A 1 225 ? -8.938 -19.953 29.328 1 79.38 225 LYS A O 1
ATOM 1807 N N . GLN A 1 226 ? -8.477 -18.016 30.438 1 82.12 226 GLN A N 1
ATOM 1808 C CA . GLN A 1 226 ? -9.875 -17.578 30.391 1 82.12 226 GLN A CA 1
ATOM 1809 C C . GLN A 1 226 ? -10.016 -16.266 29.641 1 82.12 226 GLN A C 1
ATOM 1811 O O . GLN A 1 226 ? -9.172 -15.375 29.766 1 82.12 226 GLN A O 1
ATOM 1816 N N . PRO A 1 227 ? -11.07 -16.281 28.812 1 84.56 227 PRO A N 1
ATOM 1817 C CA . PRO A 1 227 ? -11.281 -15.039 28.078 1 84.56 227 PRO A CA 1
ATOM 1818 C C . PRO A 1 227 ? -11.781 -13.906 28.984 1 84.56 227 PRO A C 1
ATOM 1820 O O . PRO A 1 227 ? -12.586 -14.133 29.875 1 84.56 227 PRO A O 1
ATOM 1823 N N . LEU A 1 228 ? -11.156 -12.773 28.859 1 83.69 228 LEU A N 1
ATOM 1824 C CA . LEU A 1 228 ? -11.617 -11.586 29.578 1 83.69 228 LEU A CA 1
ATOM 1825 C C . LEU A 1 228 ? -12.82 -10.969 28.875 1 83.69 228 LEU A C 1
ATOM 1827 O O . LEU A 1 228 ? -12.789 -10.766 27.656 1 83.69 228 LEU A O 1
ATOM 1831 N N . PRO A 1 229 ? -13.844 -10.719 29.562 1 81 229 PRO A N 1
ATOM 1832 C CA . PRO A 1 229 ? -15.039 -10.156 28.938 1 81 229 PRO A CA 1
ATOM 1833 C C . PRO A 1 229 ? -14.828 -8.734 28.438 1 81 229 PRO A C 1
ATOM 1835 O O . PRO A 1 229 ? -14.016 -7.992 28.984 1 81 229 PRO A O 1
ATOM 1838 N N . LYS A 1 230 ? -15.477 -8.297 27.422 1 80.81 230 LYS A N 1
ATOM 1839 C CA . LYS A 1 230 ? -15.531 -6.957 26.859 1 80.81 230 LYS A CA 1
ATOM 1840 C C . LYS A 1 230 ? -14.172 -6.527 26.312 1 80.81 230 LYS A C 1
ATOM 1842 O O . LYS A 1 230 ? -13.758 -5.383 26.5 1 80.81 230 LYS A O 1
ATOM 1847 N N . THR A 1 231 ? -13.391 -7.453 25.953 1 85.19 231 THR A N 1
ATOM 1848 C CA . THR A 1 231 ? -12.086 -7.102 25.422 1 85.19 231 THR A CA 1
ATOM 1849 C C . THR A 1 231 ? -12.031 -7.391 23.922 1 85.19 231 THR A C 1
ATOM 1851 O O . THR A 1 231 ? -10.969 -7.301 23.297 1 85.19 231 THR A O 1
ATOM 1854 N N . ASP A 1 232 ? -13.195 -7.684 23.344 1 87 232 ASP A N 1
ATOM 1855 C CA . ASP A 1 232 ? -13.227 -7.996 21.922 1 87 232 ASP A CA 1
ATOM 1856 C C . ASP A 1 232 ? -12.891 -6.762 21.078 1 87 232 ASP A C 1
ATOM 1858 O O . ASP A 1 232 ? -13.391 -5.668 21.344 1 87 232 ASP A O 1
ATOM 1862 N N . GLU A 1 233 ? -11.977 -6.941 20.281 1 87.81 233 GLU A N 1
ATOM 1863 C CA . GLU A 1 233 ? -11.609 -5.859 19.375 1 87.81 233 GLU A CA 1
ATOM 1864 C C . GLU A 1 233 ? -11.414 -6.371 17.953 1 87.81 233 GLU A C 1
ATOM 1866 O O . GLU A 1 233 ? -10.867 -7.461 17.75 1 87.81 233 GLU A O 1
ATOM 1871 N N . GLU A 1 234 ? -11.836 -5.539 17.031 1 90.19 234 GLU A N 1
ATOM 1872 C CA . GLU A 1 234 ? -11.68 -5.906 15.633 1 90.19 234 GLU A CA 1
ATOM 1873 C C . GLU A 1 234 ? -10.219 -5.801 15.195 1 90.19 234 GLU A C 1
ATOM 1875 O O . GLU A 1 234 ? -9.5 -4.902 15.641 1 90.19 234 GLU A O 1
ATOM 1880 N N . THR A 1 235 ? -9.773 -6.77 14.414 1 91.62 235 THR A N 1
ATOM 1881 C CA . THR A 1 235 ? -8.422 -6.758 13.875 1 91.62 235 THR A CA 1
ATOM 1882 C C . THR A 1 235 ? -8.43 -7.047 12.375 1 91.62 235 THR A C 1
ATOM 1884 O O . THR A 1 235 ? -9.336 -7.723 11.875 1 91.62 235 THR A O 1
ATOM 1887 N N . ASP A 1 236 ? -7.484 -6.516 11.664 1 93.25 236 ASP A N 1
ATOM 1888 C CA . ASP A 1 236 ? -7.41 -6.695 10.219 1 93.25 236 ASP A CA 1
ATOM 1889 C C . ASP A 1 236 ? -6.695 -7.996 9.867 1 93.25 236 ASP A C 1
ATOM 1891 O O . ASP A 1 236 ? -6.898 -8.547 8.781 1 93.25 236 ASP A O 1
ATOM 1895 N N . VAL A 1 237 ? -5.832 -8.469 10.719 1 95.25 237 VAL A N 1
ATOM 1896 C CA . VAL A 1 237 ? -5.086 -9.695 10.445 1 95.25 237 VAL A CA 1
ATOM 1897 C C . VAL A 1 237 ? -4.75 -10.398 11.758 1 95.25 237 VAL A C 1
ATOM 1899 O O . VAL A 1 237 ? -4.477 -9.75 12.766 1 95.25 237 VAL A O 1
ATOM 1902 N N . PHE A 1 238 ? -4.879 -11.641 11.789 1 94.62 238 PHE A N 1
ATOM 1903 C CA . PHE A 1 238 ? -4.488 -12.477 12.914 1 94.62 238 PHE A CA 1
ATOM 1904 C C . PHE A 1 238 ? -3.812 -13.758 12.438 1 94.62 238 PHE A C 1
ATOM 1906 O O . PHE A 1 238 ? -4.25 -14.367 11.461 1 94.62 238 PHE A O 1
ATOM 1913 N N . VAL A 1 239 ? -2.734 -14.117 13.055 1 94.25 239 VAL A N 1
ATOM 1914 C CA . VAL A 1 239 ? -1.966 -15.289 12.648 1 94.25 239 VAL A CA 1
ATOM 1915 C C . VAL A 1 239 ? -2.088 -16.375 13.711 1 94.25 239 VAL A C 1
ATOM 1917 O O . VAL A 1 239 ? -1.858 -16.125 14.898 1 94.25 239 VAL A O 1
ATOM 1920 N N . GLU A 1 240 ? -2.49 -17.438 13.281 1 90.62 240 GLU A N 1
ATOM 1921 C CA . GLU A 1 240 ? -2.5 -18.625 14.133 1 90.62 240 GLU A CA 1
ATOM 1922 C C . GLU A 1 240 ? -1.375 -19.594 13.758 1 90.62 240 GLU A C 1
ATOM 1924 O O . GLU A 1 240 ? -1.366 -20.141 12.656 1 90.62 240 GLU A O 1
ATOM 1929 N N . ARG A 1 241 ? -0.488 -19.734 14.703 1 88.38 241 ARG A N 1
ATOM 1930 C CA . ARG A 1 241 ? 0.667 -20.594 14.445 1 88.38 241 ARG A CA 1
ATOM 1931 C C . ARG A 1 241 ? 0.378 -22.031 14.836 1 88.38 241 ARG A C 1
ATOM 1933 O O . ARG A 1 241 ? -0.12 -22.297 15.93 1 88.38 241 ARG A O 1
ATOM 1940 N N . GLY A 1 242 ? 0.523 -22.875 13.828 1 78.56 242 GLY A N 1
ATOM 1941 C CA . GLY A 1 242 ? 0.391 -24.297 14.086 1 78.56 242 GLY A CA 1
ATOM 1942 C C . GLY A 1 242 ? 1.719 -25.031 14.07 1 78.56 242 GLY A C 1
ATOM 1943 O O . GLY A 1 242 ? 2.779 -24.406 14.023 1 78.56 242 GLY A O 1
ATOM 1944 N N . GLN A 1 243 ? 1.733 -26.266 14.234 1 74.25 243 GLN A N 1
ATOM 1945 C CA . GLN A 1 243 ? 2.932 -27.109 14.273 1 74.25 243 GLN A CA 1
ATOM 1946 C C . GLN A 1 243 ? 3.646 -27.109 12.93 1 74.25 243 GLN A C 1
ATOM 1948 O O . GLN A 1 243 ? 4.875 -27.047 12.875 1 74.25 243 GLN A O 1
ATOM 1953 N N . GLN A 1 244 ? 2.885 -27.141 11.898 1 71.69 244 GLN A N 1
ATOM 1954 C CA . GLN A 1 244 ? 3.516 -27.297 10.586 1 71.69 244 GLN A CA 1
ATOM 1955 C C . GLN A 1 244 ? 3.293 -26.062 9.719 1 71.69 244 GLN A C 1
ATOM 1957 O O . GLN A 1 244 ? 3.76 -26.016 8.578 1 71.69 244 GLN A O 1
ATOM 1962 N N . GLY A 1 245 ? 2.715 -25.078 10.258 1 81.62 245 GLY A N 1
ATOM 1963 C CA . GLY A 1 245 ? 2.453 -23.906 9.438 1 81.62 245 GLY A CA 1
ATOM 1964 C C . GLY A 1 245 ? 1.648 -22.844 10.156 1 81.62 245 GLY A C 1
ATOM 1965 O O . GLY A 1 245 ? 1.499 -22.891 11.383 1 81.62 245 GLY A O 1
ATOM 1966 N N . CYS A 1 246 ? 1.388 -21.797 9.383 1 89.69 246 CYS A N 1
ATOM 1967 C CA . CYS A 1 246 ? 0.625 -20.703 9.984 1 89.69 246 CYS A CA 1
ATOM 1968 C C . CYS A 1 246 ? -0.588 -20.344 9.133 1 89.69 246 CYS A C 1
ATOM 1970 O O . CYS A 1 246 ? -0.57 -20.531 7.914 1 89.69 246 CYS A O 1
ATOM 1972 N N . THR A 1 247 ? -1.694 -20.062 9.789 1 91.44 247 THR A N 1
ATOM 1973 C CA . THR A 1 247 ? -2.928 -19.641 9.133 1 91.44 247 THR A CA 1
ATOM 1974 C C . THR A 1 247 ? -3.162 -18.141 9.352 1 91.44 247 THR A C 1
ATOM 1976 O O . THR A 1 247 ? -3.188 -17.672 10.484 1 91.44 247 THR A O 1
ATOM 1979 N N . PHE A 1 248 ? -3.268 -17.469 8.266 1 94.31 248 PHE A N 1
ATOM 1980 C CA . PHE A 1 248 ? -3.564 -16.031 8.305 1 94.31 248 PHE A CA 1
ATOM 1981 C C . PHE A 1 248 ? -5.062 -15.789 8.164 1 94.31 248 PHE A C 1
ATOM 1983 O O . PHE A 1 248 ? -5.66 -16.141 7.145 1 94.31 248 PHE A O 1
ATOM 1990 N N . TYR A 1 249 ? -5.676 -15.266 9.18 1 94.81 249 TYR A N 1
ATOM 1991 C CA . TYR A 1 249 ? -7.051 -14.781 9.094 1 94.81 249 TYR A CA 1
ATOM 1992 C C . TYR A 1 249 ? -7.086 -13.297 8.766 1 94.81 249 TYR A C 1
ATOM 1994 O O . TYR A 1 249 ? -6.523 -12.477 9.492 1 94.81 249 TYR A O 1
ATOM 2002 N N . LEU A 1 250 ? -7.719 -13 7.648 1 95.81 250 LEU A N 1
ATOM 2003 C CA . LEU A 1 250 ? -7.797 -11.609 7.199 1 95.81 250 LEU A CA 1
ATOM 2004 C C . LEU A 1 250 ? -9.227 -11.094 7.266 1 95.81 250 LEU A C 1
ATOM 2006 O O . LEU A 1 250 ? -10.164 -11.812 6.902 1 95.81 250 LEU A O 1
ATOM 2010 N N . LYS A 1 251 ? -9.391 -9.938 7.758 1 94.56 251 LYS A N 1
ATOM 2011 C CA . LYS A 1 251 ? -10.688 -9.273 7.629 1 94.56 251 LYS A CA 1
ATOM 2012 C C . LYS A 1 251 ? -10.891 -8.734 6.219 1 94.56 251 LYS A C 1
ATOM 2014 O O . LYS A 1 251 ? -10.062 -7.969 5.719 1 94.56 251 LYS A O 1
ATOM 2019 N N . HIS A 1 252 ? -11.922 -9.109 5.66 1 89.25 252 HIS A N 1
ATOM 2020 C CA . HIS A 1 252 ? -12.188 -8.734 4.273 1 89.25 252 HIS A CA 1
ATOM 2021 C C . HIS A 1 252 ? -12.211 -7.219 4.105 1 89.25 252 HIS A C 1
ATOM 2023 O O . HIS A 1 252 ? -12.719 -6.5 4.969 1 89.25 252 HIS A O 1
ATOM 2029 N N . ASN A 1 253 ? -11.523 -6.785 3.043 1 85.88 253 ASN A N 1
ATOM 2030 C CA . ASN A 1 253 ? -11.477 -5.359 2.727 1 85.88 253 ASN A CA 1
ATOM 2031 C C . ASN A 1 253 ? -11.742 -5.109 1.244 1 85.88 253 ASN A C 1
ATOM 2033 O O . ASN A 1 253 ? -10.844 -5.234 0.417 1 85.88 253 ASN A O 1
ATOM 2037 N N . ASP A 1 254 ? -12.828 -4.57 0.958 1 72.06 254 ASP A N 1
ATOM 2038 C CA . ASP A 1 254 ? -13.227 -4.34 -0.428 1 72.06 254 ASP A CA 1
ATOM 2039 C C . ASP A 1 254 ? -12.391 -3.23 -1.062 1 72.06 254 ASP A C 1
ATOM 2041 O O . ASP A 1 254 ? -12.133 -3.256 -2.268 1 72.06 254 ASP A O 1
ATOM 2045 N N . GLY A 1 255 ? -12.07 -2.316 -0.276 1 71.25 255 GLY A N 1
ATOM 2046 C CA . GLY A 1 255 ? -11.391 -1.139 -0.799 1 71.25 255 GLY A CA 1
ATOM 2047 C C . GLY A 1 255 ? -9.898 -1.334 -0.974 1 71.25 255 GLY A C 1
ATOM 2048 O O . GLY A 1 255 ? -9.227 -0.5 -1.584 1 71.25 255 GLY A O 1
ATOM 2049 N N . MET A 1 256 ? -9.398 -2.463 -0.573 1 79.62 256 MET A N 1
ATOM 2050 C CA . MET A 1 256 ? -7.957 -2.699 -0.642 1 79.62 256 MET A CA 1
ATOM 2051 C C . MET A 1 256 ? -7.184 -1.498 -0.109 1 79.62 256 MET A C 1
ATOM 2053 O O . MET A 1 256 ? -6.277 -0.995 -0.773 1 79.62 256 MET A O 1
ATOM 2057 N N . ALA A 1 257 ? -7.625 -1.049 1.082 1 82.88 257 ALA A N 1
ATOM 2058 C CA . ALA A 1 257 ? -6.988 0.115 1.696 1 82.88 257 ALA A CA 1
ATOM 2059 C C . ALA A 1 257 ? -5.5 -0.123 1.914 1 82.88 257 ALA A C 1
ATOM 2061 O O . ALA A 1 257 ? -5.09 -1.218 2.307 1 82.88 257 ALA A O 1
ATOM 2062 N N . LEU A 1 258 ? -4.707 0.874 1.732 1 86.31 258 LEU A N 1
ATOM 2063 C CA . LEU A 1 258 ? -3.254 0.782 1.776 1 86.31 258 LEU A CA 1
ATOM 2064 C C . LEU A 1 258 ? -2.777 0.356 3.16 1 86.31 258 LEU A C 1
ATOM 2066 O O . LEU A 1 258 ? -1.896 -0.499 3.281 1 86.31 258 LEU A O 1
ATOM 2070 N N . LYS A 1 259 ? -3.303 0.933 4.219 1 89.5 259 LYS A N 1
ATOM 2071 C CA . LYS A 1 259 ? -2.854 0.635 5.578 1 89.5 259 LYS A CA 1
ATOM 2072 C C . LYS A 1 259 ? -3.145 -0.818 5.945 1 89.5 259 LYS A C 1
ATOM 2074 O O . LYS A 1 259 ? -2.369 -1.445 6.672 1 89.5 259 LYS A O 1
ATOM 2079 N N . VAL A 1 260 ? -4.25 -1.334 5.422 1 91.5 260 VAL A N 1
ATOM 2080 C CA . VAL A 1 260 ? -4.629 -2.707 5.734 1 91.5 260 VAL A CA 1
ATOM 2081 C C . VAL A 1 260 ? -3.711 -3.68 5 1 91.5 260 VAL A C 1
ATOM 2083 O O . VAL A 1 260 ? -3.199 -4.633 5.594 1 91.5 260 VAL A O 1
ATOM 2086 N N . ILE A 1 261 ? -3.533 -3.422 3.697 1 92.69 261 ILE A N 1
ATOM 2087 C CA . ILE A 1 261 ? -2.693 -4.297 2.887 1 92.69 261 ILE A CA 1
ATOM 2088 C C . ILE A 1 261 ? -1.272 -4.312 3.445 1 92.69 261 ILE A C 1
ATOM 2090 O O . ILE A 1 261 ? -0.655 -5.371 3.562 1 92.69 261 ILE A O 1
A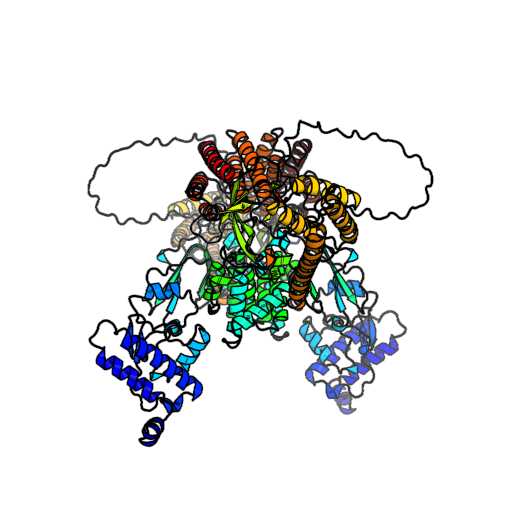TOM 2094 N N . ASN A 1 262 ? -0.793 -3.16 3.785 1 93.56 262 ASN A N 1
ATOM 2095 C CA . ASN A 1 262 ? 0.563 -3.08 4.316 1 93.56 262 ASN A CA 1
ATOM 2096 C C . ASN A 1 262 ? 0.688 -3.812 5.648 1 93.56 262 ASN A C 1
ATOM 2098 O O . ASN A 1 262 ? 1.738 -4.383 5.949 1 93.56 262 ASN A O 1
ATOM 2102 N N . GLU A 1 263 ? -0.307 -3.707 6.445 1 94.75 263 GLU A N 1
ATOM 2103 C CA . GLU A 1 263 ? -0.274 -4.438 7.707 1 94.75 263 GLU A CA 1
ATOM 2104 C C . GLU A 1 263 ? -0.193 -5.941 7.477 1 94.75 263 GLU A C 1
ATOM 2106 O O . GLU A 1 263 ? 0.555 -6.641 8.164 1 94.75 263 GLU A O 1
ATOM 2111 N N . VAL A 1 264 ? -0.987 -6.398 6.578 1 95.06 264 VAL A N 1
ATOM 2112 C CA . VAL A 1 264 ? -0.969 -7.824 6.254 1 95.06 264 VAL A CA 1
ATOM 2113 C C . VAL A 1 264 ? 0.408 -8.211 5.723 1 95.06 264 VAL A C 1
ATOM 2115 O O . VAL A 1 264 ? 0.969 -9.234 6.125 1 95.06 264 VAL A O 1
ATOM 2118 N N . ILE A 1 265 ? 0.944 -7.387 4.824 1 95 265 ILE A N 1
ATOM 2119 C CA . ILE A 1 265 ? 2.244 -7.668 4.223 1 95 265 ILE A CA 1
ATOM 2120 C C . ILE A 1 265 ? 3.324 -7.664 5.301 1 95 265 ILE A C 1
ATOM 2122 O O . ILE A 1 265 ? 4.211 -8.523 5.305 1 95 265 ILE A O 1
ATOM 2126 N N . MET A 1 266 ? 3.281 -6.699 6.176 1 94.81 266 MET A N 1
ATOM 2127 C CA . MET A 1 266 ? 4.238 -6.637 7.277 1 94.81 266 MET A CA 1
ATOM 2128 C C . MET A 1 266 ? 4.188 -7.91 8.117 1 94.81 266 MET A C 1
ATOM 2130 O O . MET A 1 266 ? 5.23 -8.469 8.461 1 94.81 266 MET A O 1
ATOM 2134 N N . THR A 1 267 ? 2.994 -8.375 8.391 1 94.62 267 THR A N 1
ATOM 2135 C CA . THR A 1 267 ? 2.822 -9.586 9.188 1 94.62 267 THR A CA 1
ATOM 2136 C C . THR A 1 267 ? 3.311 -10.812 8.414 1 94.62 267 THR A C 1
ATOM 2138 O O . THR A 1 267 ? 3.969 -11.688 8.984 1 94.62 267 THR A O 1
ATOM 2141 N N . LEU A 1 268 ? 2.996 -10.828 7.156 1 93.94 268 LEU A N 1
ATOM 2142 C CA . LEU A 1 268 ? 3.443 -11.922 6.309 1 93.94 268 LEU A CA 1
ATOM 2143 C C . LEU A 1 268 ? 4.965 -11.992 6.266 1 93.94 268 LEU A C 1
ATOM 2145 O O . LEU A 1 268 ? 5.543 -13.086 6.336 1 93.94 268 LEU A O 1
ATOM 2149 N N . THR A 1 269 ? 5.609 -10.852 6.109 1 94.62 269 THR A N 1
ATOM 2150 C CA . THR A 1 269 ? 7.066 -10.797 6.027 1 94.62 269 THR A CA 1
ATOM 2151 C C . THR A 1 269 ? 7.699 -11.344 7.305 1 94.62 269 THR A C 1
ATOM 2153 O O . THR A 1 269 ? 8.68 -12.094 7.246 1 94.62 269 THR A O 1
ATOM 2156 N N . LYS A 1 270 ? 7.145 -11.008 8.414 1 92.56 270 LYS A N 1
ATOM 2157 C CA . LYS A 1 270 ? 7.66 -11.484 9.695 1 92.56 270 LYS A CA 1
ATOM 2158 C C . LYS A 1 270 ? 7.52 -13 9.812 1 92.56 270 LYS A C 1
ATOM 2160 O O . LYS A 1 270 ? 8.461 -13.68 10.227 1 92.56 270 LYS A O 1
ATOM 2165 N N . GLU A 1 271 ? 6.352 -13.477 9.445 1 92.44 271 GLU A N 1
ATOM 2166 C CA . GLU A 1 271 ? 6.09 -14.906 9.57 1 92.44 271 GLU A CA 1
ATOM 2167 C C . GLU A 1 271 ? 6.918 -15.711 8.57 1 92.44 271 GLU A C 1
ATOM 2169 O O . GLU A 1 271 ? 7.387 -16.812 8.891 1 92.44 271 GLU A O 1
ATOM 2174 N N . ILE A 1 272 ? 7.047 -15.188 7.402 1 92.12 272 ILE A N 1
ATOM 2175 C CA . ILE A 1 272 ? 7.855 -15.859 6.395 1 92.12 272 ILE A CA 1
ATOM 2176 C C . ILE A 1 272 ? 9.297 -15.984 6.887 1 92.12 272 ILE A C 1
ATOM 2178 O O . ILE A 1 272 ? 9.906 -17.047 6.777 1 92.12 272 ILE A O 1
ATOM 2182 N N . ASN A 1 273 ? 9.82 -14.891 7.398 1 93.12 273 ASN A N 1
ATOM 2183 C CA . ASN A 1 273 ? 11.188 -14.938 7.906 1 93.12 273 ASN A CA 1
ATOM 2184 C C . ASN A 1 273 ? 11.32 -15.898 9.078 1 93.12 273 ASN A C 1
ATOM 2186 O O . ASN A 1 273 ? 12.336 -16.594 9.211 1 93.12 273 ASN A O 1
ATOM 2190 N N . ALA A 1 274 ? 10.312 -15.938 9.898 1 90.88 274 ALA A N 1
ATOM 2191 C CA . ALA A 1 274 ? 10.32 -16.875 11.023 1 90.88 274 ALA A CA 1
ATOM 2192 C C . ALA A 1 274 ? 10.305 -18.312 10.531 1 90.88 274 ALA A C 1
ATOM 2194 O O . ALA A 1 274 ? 11.031 -19.172 11.055 1 90.88 274 ALA A O 1
ATOM 2195 N N . LEU A 1 275 ? 9.492 -18.609 9.555 1 89.06 275 LEU A N 1
ATOM 2196 C CA . LEU A 1 275 ? 9.375 -19.953 8.992 1 89.06 275 LEU A CA 1
ATOM 2197 C C . LEU A 1 275 ? 10.672 -20.375 8.312 1 89.06 275 LEU A C 1
ATOM 2199 O O . LEU A 1 275 ? 11 -21.562 8.266 1 89.06 275 LEU A O 1
ATOM 2203 N N . LEU A 1 276 ? 11.445 -19.344 7.848 1 90.69 276 LEU A N 1
ATOM 2204 C CA . LEU A 1 276 ? 12.719 -19.609 7.184 1 90.69 276 LEU A CA 1
ATOM 2205 C C . LEU A 1 276 ? 13.844 -19.75 8.203 1 90.69 276 LEU A C 1
ATOM 2207 O O . LEU A 1 276 ? 15 -19.984 7.832 1 90.69 276 LEU A O 1
ATOM 2211 N N . GLY A 1 277 ? 13.539 -19.578 9.445 1 88.81 277 GLY A N 1
ATOM 2212 C CA . GLY A 1 277 ? 14.57 -19.625 10.477 1 88.81 277 GLY A CA 1
ATOM 2213 C C . GLY A 1 277 ? 15.383 -18.344 10.562 1 88.81 277 GLY A C 1
ATOM 2214 O O . GLY A 1 277 ? 16.578 -18.375 10.82 1 88.81 277 GLY A O 1
ATOM 2215 N N . ASN A 1 278 ? 14.727 -17.25 10.141 1 92.06 278 ASN A N 1
ATOM 2216 C CA . ASN A 1 278 ? 15.344 -15.922 10.211 1 92.06 278 ASN A CA 1
ATOM 2217 C C . ASN A 1 278 ? 16.594 -15.844 9.344 1 92.06 278 ASN A C 1
ATOM 2219 O O . ASN A 1 278 ? 17.641 -15.398 9.805 1 92.06 278 ASN A O 1
ATOM 2223 N N . ARG A 1 279 ? 16.469 -16.281 8.156 1 92.62 279 ARG A N 1
ATOM 2224 C CA . ARG A 1 279 ? 17.578 -16.312 7.203 1 92.62 279 ARG A CA 1
ATOM 2225 C C . ARG A 1 279 ? 17.562 -15.07 6.316 1 92.62 279 ARG A C 1
ATOM 2227 O O . ARG A 1 279 ? 18.297 -15 5.328 1 92.62 279 ARG A O 1
ATOM 2234 N N . ILE A 1 280 ? 16.688 -14.227 6.57 1 93.88 280 ILE A N 1
ATOM 2235 C CA . ILE A 1 280 ? 16.672 -12.93 5.902 1 93.88 280 ILE A CA 1
ATOM 2236 C C . ILE A 1 280 ? 17.109 -11.844 6.875 1 93.88 280 ILE A C 1
ATOM 2238 O O . ILE A 1 280 ? 16.641 -11.781 8.008 1 93.88 280 ILE A O 1
ATOM 2242 N N . ALA A 1 281 ? 18.062 -11.07 6.359 1 92.69 281 ALA A N 1
ATOM 2243 C CA . ALA A 1 281 ? 18.562 -9.992 7.203 1 92.69 281 ALA A CA 1
ATOM 2244 C C . ALA A 1 281 ? 17.438 -9.023 7.578 1 92.69 281 ALA A C 1
ATOM 2246 O O . ALA A 1 281 ? 16.562 -8.734 6.758 1 92.69 281 ALA A O 1
ATOM 2247 N N . LEU A 1 282 ? 17.484 -8.516 8.797 1 91.12 282 LEU A N 1
ATOM 2248 C CA . LEU A 1 282 ? 16.453 -7.605 9.289 1 91.12 282 LEU A CA 1
ATOM 2249 C C . LEU A 1 282 ? 16.375 -6.352 8.43 1 91.12 282 LEU A C 1
ATOM 2251 O O . LEU A 1 282 ? 15.289 -5.797 8.234 1 91.12 282 LEU A O 1
ATOM 2255 N N . VAL A 1 283 ? 17.469 -5.965 7.855 1 90.38 283 VAL A N 1
ATOM 2256 C CA . VAL A 1 283 ? 17.531 -4.754 7.039 1 90.38 283 VAL A CA 1
ATOM 2257 C C . VAL A 1 283 ? 16.75 -4.973 5.738 1 90.38 283 VAL A C 1
ATOM 2259 O O . VAL A 1 283 ? 16.297 -4.016 5.117 1 90.38 283 VAL A O 1
ATOM 2262 N N . HIS A 1 284 ? 16.578 -6.23 5.383 1 93.88 284 HIS A N 1
ATOM 2263 C CA . HIS A 1 284 ? 15.961 -6.539 4.098 1 93.88 284 HIS A CA 1
ATOM 2264 C C . HIS A 1 284 ? 14.492 -6.926 4.262 1 93.88 284 HIS A C 1
ATOM 2266 O O . HIS A 1 284 ? 13.828 -7.281 3.285 1 93.88 284 HIS A O 1
ATOM 2272 N N . LEU A 1 285 ? 13.945 -6.82 5.461 1 93.62 285 LEU A N 1
ATOM 2273 C CA . LEU A 1 285 ? 12.555 -7.172 5.684 1 93.62 285 LEU A CA 1
ATOM 2274 C C . LEU A 1 285 ? 11.625 -6.254 4.891 1 93.62 285 LEU A C 1
ATOM 2276 O O . LEU A 1 285 ? 10.664 -6.719 4.273 1 93.62 285 LEU A O 1
ATOM 2280 N N . PRO A 1 286 ? 11.945 -4.941 4.898 1 94 286 PRO A N 1
ATOM 2281 C CA . PRO A 1 286 ? 11.102 -4.086 4.062 1 94 286 PRO A CA 1
ATOM 2282 C C . PRO A 1 286 ? 11.18 -4.441 2.58 1 94 286 PRO A C 1
ATOM 2284 O O . PRO A 1 286 ? 10.195 -4.297 1.85 1 94 286 PRO A O 1
ATOM 2287 N N . VAL A 1 287 ? 12.32 -4.938 2.143 1 95.62 287 VAL A N 1
ATOM 2288 C CA . VAL A 1 287 ? 12.492 -5.336 0.75 1 95.62 287 VAL A CA 1
ATOM 2289 C C . VAL A 1 287 ? 11.617 -6.547 0.447 1 95.62 287 VAL A C 1
ATOM 2291 O O . VAL A 1 287 ? 11 -6.625 -0.62 1 95.62 287 VAL A O 1
ATOM 2294 N N . LEU A 1 288 ? 11.609 -7.434 1.446 1 95.62 288 LEU A N 1
ATOM 2295 C CA . LEU A 1 288 ? 10.742 -8.594 1.306 1 95.62 288 LEU A CA 1
ATOM 2296 C C . LEU A 1 288 ? 9.289 -8.172 1.127 1 95.62 288 LEU A C 1
ATOM 2298 O O . LEU A 1 288 ? 8.57 -8.734 0.299 1 95.62 288 LEU A O 1
ATOM 2302 N N . GLY A 1 289 ? 8.875 -7.223 1.898 1 95.25 289 GLY A N 1
ATOM 2303 C CA . GLY A 1 289 ? 7.527 -6.691 1.745 1 95.25 289 GLY A CA 1
ATOM 2304 C C . GLY A 1 289 ? 7.27 -6.113 0.368 1 95.25 289 GLY A C 1
ATOM 2305 O O . GLY A 1 289 ? 6.191 -6.301 -0.198 1 95.25 289 GLY A O 1
ATOM 2306 N N . GLN A 1 290 ? 8.242 -5.41 -0.184 1 95.75 290 GLN A N 1
ATOM 2307 C CA . GLN A 1 290 ? 8.125 -4.832 -1.519 1 95.75 290 GLN A CA 1
ATOM 2308 C C . GLN A 1 290 ? 8.047 -5.922 -2.584 1 95.75 290 GLN A C 1
ATOM 2310 O O . GLN A 1 290 ? 7.305 -5.789 -3.561 1 95.75 290 GLN A O 1
ATOM 2315 N N . LEU A 1 291 ? 8.812 -6.953 -2.371 1 95.56 291 LEU A N 1
ATOM 2316 C CA . LEU A 1 291 ? 8.812 -8.055 -3.328 1 95.56 291 LEU A CA 1
ATOM 2317 C C . LEU A 1 291 ? 7.441 -8.711 -3.404 1 95.56 291 LEU A C 1
ATOM 2319 O O . LEU A 1 291 ? 7.023 -9.164 -4.473 1 95.56 291 LEU A O 1
ATOM 2323 N N . LEU A 1 292 ? 6.75 -8.75 -2.273 1 93.88 292 LEU A N 1
ATOM 2324 C CA . LEU A 1 292 ? 5.418 -9.344 -2.225 1 93.88 292 LEU A CA 1
ATOM 2325 C C . LEU A 1 292 ? 4.418 -8.492 -3 1 93.88 292 LEU A C 1
ATOM 2327 O O . LEU A 1 292 ? 3.332 -8.969 -3.348 1 93.88 292 LEU A O 1
ATOM 2331 N N . MET A 1 293 ? 4.754 -7.316 -3.299 1 92.62 293 MET A N 1
ATOM 2332 C CA . MET A 1 293 ? 3.828 -6.41 -3.977 1 92.62 293 MET A CA 1
ATOM 2333 C C . MET A 1 293 ? 4.16 -6.309 -5.461 1 92.62 293 MET A C 1
ATOM 2335 O O . MET A 1 293 ? 3.404 -5.711 -6.23 1 92.62 293 MET A O 1
ATOM 2339 N N . CYS A 1 294 ? 5.242 -6.852 -5.859 1 90.56 294 CYS A N 1
ATOM 2340 C CA . CYS A 1 294 ? 5.676 -6.789 -7.254 1 90.56 294 CYS A CA 1
ATOM 2341 C C . CYS A 1 294 ? 4.77 -7.633 -8.141 1 90.56 294 CYS A C 1
ATOM 2343 O O . CYS A 1 294 ? 4.301 -8.695 -7.727 1 90.56 294 CYS A O 1
ATOM 2345 N N . ASP A 1 295 ? 4.57 -7.188 -9.352 1 81.56 295 ASP A N 1
ATOM 2346 C CA . ASP A 1 295 ? 3.645 -7.855 -10.266 1 81.56 295 ASP A CA 1
ATOM 2347 C C . ASP A 1 295 ? 4.379 -8.859 -11.148 1 81.56 295 ASP A C 1
ATOM 2349 O O . ASP A 1 295 ? 3.781 -9.828 -11.617 1 81.56 295 ASP A O 1
ATOM 2353 N N . ASP A 1 296 ? 5.605 -8.539 -11.477 1 81.94 296 ASP A N 1
ATOM 2354 C CA . ASP A 1 296 ? 6.336 -9.391 -12.414 1 81.94 296 ASP A CA 1
ATOM 2355 C C . ASP A 1 296 ? 7.82 -9.445 -12.062 1 81.94 296 ASP A C 1
ATOM 2357 O O . ASP A 1 296 ? 8.242 -8.898 -11.039 1 81.94 296 ASP A O 1
ATOM 2361 N N . LEU A 1 297 ? 8.547 -10.203 -12.805 1 83.62 297 LEU A N 1
ATOM 2362 C CA . LEU A 1 297 ? 9.961 -10.438 -12.539 1 83.62 297 LEU A CA 1
ATOM 2363 C C . LEU A 1 297 ? 10.773 -9.156 -12.758 1 83.62 297 LEU A C 1
ATOM 2365 O O . LEU A 1 297 ? 11.766 -8.922 -12.062 1 83.62 297 LEU A O 1
ATOM 2369 N N . GLN A 1 298 ? 10.328 -8.391 -13.656 1 83.81 298 GLN A N 1
ATOM 2370 C CA . GLN A 1 298 ? 11.031 -7.141 -13.898 1 83.81 298 GLN A CA 1
ATOM 2371 C C . GLN A 1 298 ? 10.969 -6.227 -12.68 1 83.81 298 GLN A C 1
ATOM 2373 O O . GLN A 1 298 ? 11.969 -5.598 -12.312 1 83.81 298 GLN A O 1
ATOM 2378 N N . ASP A 1 299 ? 9.789 -6.195 -12.086 1 88.06 299 ASP A N 1
ATOM 2379 C CA . ASP A 1 299 ? 9.625 -5.426 -10.852 1 88.06 299 ASP A CA 1
ATOM 2380 C C . ASP A 1 299 ? 10.578 -5.93 -9.766 1 88.06 299 ASP A C 1
ATOM 2382 O O . ASP A 1 299 ? 11.172 -5.137 -9.039 1 88.06 299 ASP A O 1
ATOM 2386 N N . VAL A 1 300 ? 10.656 -7.246 -9.688 1 91.12 300 VAL A N 1
ATOM 2387 C CA . VAL A 1 300 ? 11.469 -7.871 -8.648 1 91.12 300 VAL A CA 1
ATOM 2388 C C . VAL A 1 300 ? 12.945 -7.535 -8.875 1 91.12 300 VAL A C 1
ATOM 2390 O O . VAL A 1 300 ? 13.656 -7.172 -7.938 1 91.12 300 VAL A O 1
ATOM 2393 N N . ARG A 1 301 ? 13.367 -7.605 -10.102 1 88.19 301 ARG A N 1
ATOM 2394 C CA . ARG A 1 301 ? 14.758 -7.32 -10.422 1 88.19 301 ARG A CA 1
ATOM 2395 C C . ARG A 1 301 ? 15.102 -5.859 -10.133 1 88.19 301 ARG A C 1
ATOM 2397 O O . ARG A 1 301 ? 16.172 -5.559 -9.617 1 88.19 301 ARG A O 1
ATOM 2404 N N . LYS A 1 302 ? 14.227 -5.047 -10.492 1 87.88 302 LYS A N 1
ATOM 2405 C CA . LYS A 1 302 ? 14.422 -3.627 -10.203 1 87.88 302 LYS A CA 1
ATOM 2406 C C . LYS A 1 302 ? 14.531 -3.375 -8.703 1 87.88 302 LYS A C 1
ATOM 2408 O O . LYS A 1 302 ? 15.367 -2.58 -8.258 1 87.88 302 LYS A O 1
ATOM 2413 N N . THR A 1 303 ? 13.648 -3.998 -7.961 1 92.19 303 THR A N 1
ATOM 2414 C CA . THR A 1 303 ? 13.648 -3.846 -6.508 1 92.19 303 THR A CA 1
ATOM 2415 C C . THR A 1 303 ? 14.953 -4.359 -5.91 1 92.19 303 THR A C 1
ATOM 2417 O O . THR A 1 303 ? 15.516 -3.734 -5.012 1 92.19 303 THR A O 1
ATOM 2420 N N . LEU A 1 304 ? 15.406 -5.504 -6.395 1 90.88 304 LEU A N 1
ATOM 2421 C CA . LEU A 1 304 ? 16.656 -6.062 -5.918 1 90.88 304 LEU A CA 1
ATOM 2422 C C . LEU A 1 304 ? 17.828 -5.125 -6.23 1 90.88 304 LEU A C 1
ATOM 2424 O O . LEU A 1 304 ? 18.672 -4.859 -5.367 1 90.88 304 LEU A O 1
ATOM 2428 N N . ALA A 1 305 ? 17.812 -4.609 -7.383 1 86.94 305 ALA A N 1
ATOM 2429 C CA . ALA A 1 305 ? 18.875 -3.715 -7.812 1 86.94 305 ALA A CA 1
ATOM 2430 C C . ALA A 1 305 ? 18.906 -2.441 -6.973 1 86.94 305 ALA A C 1
ATOM 2432 O O . ALA A 1 305 ? 19.969 -2.004 -6.523 1 86.94 305 ALA A O 1
ATOM 2433 N N . LYS A 1 306 ? 17.781 -1.891 -6.762 1 86.69 306 LYS A N 1
ATOM 2434 C CA . LYS A 1 306 ? 17.656 -0.645 -6.008 1 86.69 306 LYS A CA 1
ATOM 2435 C C . LYS A 1 306 ? 18.125 -0.826 -4.566 1 86.69 306 LYS A C 1
ATOM 2437 O O . LYS A 1 306 ? 18.578 0.129 -3.93 1 86.69 306 LYS A O 1
ATOM 2442 N N . ASN A 1 307 ? 18.016 -2.025 -4.09 1 89.75 307 ASN A N 1
ATOM 2443 C CA . ASN A 1 307 ? 18.391 -2.285 -2.699 1 89.75 307 ASN A CA 1
ATOM 2444 C C . ASN A 1 307 ? 19.719 -3.012 -2.6 1 89.75 307 ASN A C 1
ATOM 2446 O O . ASN A 1 307 ? 20.031 -3.609 -1.567 1 89.75 307 ASN A O 1
ATOM 2450 N N . GLN A 1 308 ? 20.469 -3.072 -3.654 1 86.31 308 GLN A N 1
ATOM 2451 C CA . GLN A 1 308 ? 21.828 -3.576 -3.721 1 86.31 308 GLN A CA 1
ATOM 2452 C C . GLN A 1 308 ? 21.891 -5.059 -3.359 1 86.31 308 GLN A C 1
ATOM 2454 O O . GLN A 1 308 ? 22.75 -5.48 -2.588 1 86.31 308 GLN A O 1
ATOM 2459 N N . ILE A 1 309 ? 20.906 -5.758 -3.768 1 89.38 309 ILE A N 1
ATOM 2460 C CA . ILE A 1 309 ? 20.875 -7.207 -3.602 1 89.38 309 ILE A CA 1
ATOM 2461 C C . ILE A 1 309 ? 21.203 -7.887 -4.93 1 89.38 309 ILE A C 1
ATOM 2463 O O . ILE A 1 309 ? 20.656 -7.531 -5.973 1 89.38 309 ILE A O 1
ATOM 2467 N N . ARG A 1 310 ? 22.016 -8.859 -4.891 1 84.31 310 ARG A N 1
ATOM 2468 C CA . ARG A 1 310 ? 22.516 -9.508 -6.102 1 84.31 310 ARG A CA 1
ATOM 2469 C C . ARG A 1 310 ? 21.453 -10.422 -6.703 1 84.31 310 ARG A C 1
ATOM 2471 O O . ARG A 1 310 ? 20.75 -11.133 -5.98 1 84.31 310 ARG A O 1
ATOM 2478 N N . ASP A 1 311 ? 21.375 -10.281 -7.988 1 80.62 311 ASP A N 1
ATOM 2479 C CA . ASP A 1 311 ? 20.5 -11.18 -8.742 1 80.62 311 ASP A CA 1
ATOM 2480 C C . ASP A 1 311 ? 21.125 -12.57 -8.852 1 80.62 311 ASP A C 1
ATOM 2482 O O . ASP A 1 311 ? 21.766 -12.891 -9.859 1 80.62 311 ASP A O 1
ATOM 2486 N N . SER A 1 312 ? 21.062 -13.383 -7.891 1 74.38 312 SER A N 1
ATOM 2487 C CA . SER A 1 312 ? 21.797 -14.633 -7.789 1 74.38 312 SER A CA 1
ATOM 2488 C C . SER A 1 312 ? 20.938 -15.82 -8.203 1 74.38 312 SER A C 1
ATOM 2490 O O . SER A 1 312 ? 21.422 -16.953 -8.266 1 74.38 312 SER A O 1
ATOM 2492 N N . ALA A 1 313 ? 19.812 -15.477 -8.391 1 64.94 313 ALA A N 1
ATOM 2493 C CA . ALA A 1 313 ? 18.953 -16.609 -8.742 1 64.94 313 ALA A CA 1
ATOM 2494 C C . ALA A 1 313 ? 18.953 -16.844 -10.25 1 64.94 313 ALA A C 1
ATOM 2496 O O . ALA A 1 313 ? 19 -15.906 -11.039 1 64.94 313 ALA A O 1
ATOM 2497 N N . GLU A 1 314 ? 19.562 -17.953 -10.617 1 61.72 314 GLU A N 1
ATOM 2498 C CA . GLU A 1 314 ? 19.531 -18.297 -12.031 1 61.72 314 GLU A CA 1
ATOM 2499 C C . GLU A 1 314 ? 18.094 -18.453 -12.531 1 61.72 314 GLU A C 1
ATOM 2501 O O . GLU A 1 314 ? 17.25 -19.031 -11.844 1 61.72 314 GLU A O 1
ATOM 2506 N N . THR A 1 315 ? 17.656 -17.453 -13.289 1 54.16 315 THR A N 1
ATOM 2507 C CA . THR A 1 315 ? 16.344 -17.625 -13.914 1 54.16 315 THR A CA 1
ATOM 2508 C C . THR A 1 315 ? 16.219 -19.016 -14.531 1 54.16 315 THR A C 1
ATOM 2510 O O . THR A 1 315 ? 16.859 -19.312 -15.539 1 54.16 315 THR A O 1
ATOM 2513 N N . GLU A 1 316 ? 16.641 -19.969 -13.891 1 47.88 316 GLU A N 1
ATOM 2514 C CA . GLU A 1 316 ? 16.344 -21.156 -14.695 1 47.88 316 GLU A CA 1
ATOM 2515 C C . GLU A 1 316 ? 15.18 -20.906 -15.641 1 47.88 316 GLU A C 1
ATOM 2517 O O . GLU A 1 316 ? 14.094 -20.516 -15.211 1 47.88 316 GLU A O 1
ATOM 2522 N N . SER A 1 317 ? 15.484 -20.344 -16.781 1 43.5 317 SER A N 1
ATOM 2523 C CA . SER A 1 317 ? 14.508 -20.312 -17.875 1 43.5 317 SER A CA 1
ATOM 2524 C C . SER A 1 317 ? 13.328 -21.234 -17.594 1 43.5 317 SER A C 1
ATOM 2526 O O . SER A 1 317 ? 12.211 -20.984 -18.031 1 43.5 317 SER A O 1
ATOM 2528 N N . SER A 1 318 ? 13.664 -22.422 -17.219 1 43.12 318 SER A N 1
ATOM 2529 C CA . SER A 1 318 ? 12.766 -23.562 -17.234 1 43.12 318 SER A CA 1
ATOM 2530 C C . SER A 1 318 ? 11.625 -23.391 -16.234 1 43.12 318 SER A C 1
ATOM 2532 O O . SER A 1 318 ? 10.547 -23.953 -16.422 1 43.12 318 SER A O 1
ATOM 2534 N N . SER A 1 319 ? 11.984 -22.797 -15.062 1 48.47 319 SER A N 1
ATOM 2535 C CA . SER A 1 319 ? 11.055 -22.953 -13.953 1 48.47 319 SER A CA 1
ATOM 2536 C C . SER A 1 319 ? 9.852 -22.031 -14.102 1 48.47 319 SER A C 1
ATOM 2538 O O . SER A 1 319 ? 8.828 -22.219 -13.438 1 48.47 319 SER A O 1
ATOM 2540 N N . PHE A 1 320 ? 10.164 -20.969 -14.875 1 53.16 320 PHE A N 1
ATOM 2541 C CA . PHE A 1 320 ? 9.039 -20.047 -14.922 1 53.16 320 PHE A CA 1
ATOM 2542 C C . PHE A 1 320 ? 8.195 -20.281 -16.172 1 53.16 320 PHE A C 1
ATOM 2544 O O . PHE A 1 320 ? 7.145 -19.656 -16.328 1 53.16 320 PHE A O 1
ATOM 2551 N N . SER A 1 321 ? 8.781 -21.047 -17.047 1 58.19 321 SER A N 1
ATOM 2552 C CA . SER A 1 321 ? 7.988 -21.328 -18.234 1 58.19 321 SER A CA 1
ATOM 2553 C C . SER A 1 321 ? 7.234 -22.641 -18.109 1 58.19 321 SER A C 1
ATOM 2555 O O . SER A 1 321 ? 7.723 -23.578 -17.469 1 58.19 321 SER A O 1
ATOM 2557 N N . PRO A 1 322 ? 6.031 -22.516 -18.516 1 67.38 322 PRO A N 1
ATOM 2558 C CA . PRO A 1 322 ? 5.301 -23.781 -18.516 1 67.38 322 PRO A CA 1
ATOM 2559 C C . PRO A 1 322 ? 6.043 -24.891 -19.266 1 67.38 322 PRO A C 1
ATOM 2561 O O . PRO A 1 322 ? 6.871 -24.594 -20.125 1 67.38 322 PRO A O 1
ATOM 2564 N N . ALA A 1 323 ? 5.984 -26.078 -18.797 1 73.56 323 ALA A N 1
ATOM 2565 C CA . ALA A 1 323 ? 6.574 -27.219 -19.484 1 73.56 323 ALA A CA 1
ATOM 2566 C C . ALA A 1 323 ? 6.23 -27.203 -20.969 1 73.56 323 ALA A C 1
ATOM 2568 O O . ALA A 1 323 ? 5.098 -26.891 -21.344 1 73.56 323 ALA A O 1
ATOM 2569 N N . ALA A 1 324 ? 7.23 -27.312 -21.797 1 80.62 324 ALA A N 1
ATOM 2570 C CA . ALA A 1 324 ? 6.996 -27.312 -23.234 1 80.62 324 ALA A CA 1
ATOM 2571 C C . ALA A 1 324 ? 6.031 -28.422 -23.625 1 80.62 324 ALA A C 1
ATOM 2573 O O . ALA A 1 324 ? 6.082 -29.531 -23.078 1 80.62 324 ALA A O 1
ATOM 2574 N N . PRO A 1 325 ? 5.117 -28.125 -24.547 1 87.19 325 PRO A N 1
ATOM 2575 C CA . PRO A 1 325 ? 4.266 -29.203 -25.062 1 87.19 325 PRO A CA 1
ATOM 2576 C C . PRO A 1 325 ? 5.066 -30.375 -25.641 1 87.19 325 PRO A C 1
ATOM 2578 O O . PRO A 1 325 ? 6.07 -30.156 -26.312 1 87.19 325 PRO A O 1
ATOM 2581 N N . GLY A 1 326 ? 4.797 -31.469 -25.234 1 87.19 326 GLY A N 1
ATOM 2582 C CA . GLY A 1 326 ? 5.516 -32.656 -25.672 1 87.19 326 GLY A CA 1
ATOM 2583 C C . GLY A 1 326 ? 6.336 -33.281 -24.562 1 87.19 326 GLY A C 1
ATOM 2584 O O . GLY A 1 326 ? 6.738 -34.438 -24.672 1 87.19 326 GLY A O 1
ATOM 2585 N N . THR A 1 327 ? 6.484 -32.562 -23.5 1 88.06 327 THR A N 1
ATOM 2586 C CA . THR A 1 327 ? 7.227 -33.094 -22.359 1 88.06 327 THR A CA 1
ATOM 2587 C C . THR A 1 327 ? 6.328 -33.969 -21.5 1 88.06 327 THR A C 1
ATOM 2589 O O . THR A 1 327 ? 5.109 -33.781 -21.469 1 88.06 327 THR A O 1
ATOM 2592 N N . GLU A 1 328 ? 6.949 -34.906 -20.844 1 90.62 328 GLU A N 1
ATOM 2593 C CA . GLU A 1 328 ? 6.191 -35.844 -20.016 1 90.62 328 GLU A CA 1
ATOM 2594 C C . GLU A 1 328 ? 5.664 -35.156 -18.75 1 90.62 328 GLU A C 1
ATOM 2596 O O . GLU A 1 328 ? 6.367 -34.375 -18.125 1 90.62 328 GLU A O 1
ATOM 2601 N N . VAL A 1 329 ? 4.43 -35.469 -18.453 1 90 329 VAL A N 1
ATOM 2602 C CA . VAL A 1 329 ? 3.848 -35 -17.203 1 90 329 VAL A CA 1
ATOM 2603 C C . VAL A 1 329 ? 4.457 -35.75 -16.031 1 90 329 VAL A C 1
ATOM 2605 O O . VAL A 1 329 ? 4.422 -37 -16 1 90 329 VAL A O 1
ATOM 2608 N N . PRO A 1 330 ? 5.059 -35.031 -15.125 1 84.25 330 PRO A N 1
ATOM 2609 C CA . PRO A 1 330 ? 5.633 -35.719 -13.977 1 84.25 330 PRO A CA 1
ATOM 2610 C C . PRO A 1 330 ? 4.613 -36.594 -13.242 1 84.25 330 PRO A C 1
ATOM 2612 O O . PRO A 1 330 ? 3.445 -36.219 -13.125 1 84.25 330 PRO A O 1
ATOM 2615 N N . GLY A 1 331 ? 5.059 -37.719 -12.75 1 84.5 331 GLY A N 1
ATOM 2616 C CA . GLY A 1 331 ? 4.195 -38.688 -12.094 1 84.5 331 GLY A CA 1
ATOM 2617 C C . GLY A 1 331 ? 3.445 -38.125 -10.906 1 84.5 331 GLY A C 1
ATOM 2618 O O . GLY A 1 331 ? 2.34 -38.562 -10.594 1 84.5 331 GLY A O 1
ATOM 2619 N N . GLU A 1 332 ? 3.959 -37.125 -10.383 1 81.5 332 GLU A N 1
ATOM 2620 C CA . GLU A 1 332 ? 3.35 -36.5 -9.203 1 81.5 332 GLU A CA 1
ATOM 2621 C C . GLU A 1 332 ? 2.037 -35.812 -9.555 1 81.5 332 GLU A C 1
ATOM 2623 O O . GLU A 1 332 ? 1.182 -35.625 -8.688 1 81.5 332 GLU A O 1
ATOM 2628 N N . TRP A 1 333 ? 1.835 -35.531 -10.867 1 86.25 333 TRP A N 1
ATOM 2629 C CA . TRP A 1 333 ? 0.647 -34.781 -11.258 1 86.25 333 TRP A CA 1
ATOM 2630 C C . TRP A 1 333 ? -0.357 -35.688 -11.977 1 86.25 333 TRP A C 1
ATOM 2632 O O . TRP A 1 333 ? -1.392 -35.219 -12.453 1 86.25 333 TRP A O 1
ATOM 2642 N N . HIS A 1 334 ? -0.145 -36.906 -12.047 1 88.12 334 HIS A N 1
ATOM 2643 C CA . HIS A 1 334 ? -1.041 -37.812 -12.758 1 88.12 334 HIS A CA 1
ATOM 2644 C C . HIS A 1 334 ? -2.42 -37.844 -12.102 1 88.12 334 HIS A C 1
ATOM 2646 O O . HIS A 1 334 ? -3.434 -37.969 -12.797 1 88.12 334 HIS A O 1
ATOM 2652 N N . ASP A 1 335 ? -2.408 -37.656 -10.812 1 87.81 335 ASP A N 1
ATOM 2653 C CA . ASP A 1 335 ? -3.691 -37.656 -10.117 1 87.81 335 ASP A CA 1
ATOM 2654 C C . ASP A 1 335 ? -4.5 -36.406 -10.414 1 87.81 335 ASP A C 1
ATOM 2656 O O . ASP A 1 335 ? -5.715 -36.375 -10.203 1 87.81 335 ASP A O 1
ATOM 2660 N N . CYS A 1 336 ? -3.863 -35.438 -10.883 1 87.69 336 CYS A N 1
ATOM 2661 C CA . CYS A 1 336 ? -4.543 -34.188 -11.18 1 87.69 336 CYS A CA 1
ATOM 2662 C C . CYS A 1 336 ? -5.207 -34.25 -12.555 1 87.69 336 CYS A C 1
ATOM 2664 O O . CYS A 1 336 ? -5.961 -33.344 -12.914 1 87.69 336 CYS A O 1
ATOM 2666 N N . LEU A 1 337 ? -4.922 -35.25 -13.227 1 89.69 337 LEU A N 1
ATOM 2667 C CA . LEU A 1 337 ? -5.578 -35.406 -14.516 1 89.69 337 LEU A CA 1
ATOM 2668 C C . LEU A 1 337 ? -7.004 -35.906 -14.344 1 89.69 337 LEU A C 1
ATOM 2670 O O . LEU A 1 337 ? -7.223 -37 -13.805 1 89.69 337 LEU A O 1
ATOM 2674 N N . ASP A 1 338 ? -7.902 -35.156 -14.797 1 89.19 338 ASP A N 1
ATOM 2675 C CA . ASP A 1 338 ? -9.32 -35.5 -14.664 1 89.19 338 ASP A CA 1
ATOM 2676 C C . ASP A 1 338 ? -9.703 -36.656 -15.586 1 89.19 338 ASP A C 1
ATOM 2678 O O . ASP A 1 338 ? -9.516 -36.562 -16.797 1 89.19 338 ASP A O 1
ATOM 2682 N N . MET A 1 339 ? -10.289 -37.656 -15.008 1 89.25 339 MET A N 1
ATOM 2683 C CA . MET A 1 339 ? -10.617 -38.875 -15.766 1 89.25 339 MET A CA 1
ATOM 2684 C C . MET A 1 339 ? -11.961 -38.719 -16.469 1 89.25 339 MET A C 1
ATOM 2686 O O . MET A 1 339 ? -12.359 -39.594 -17.234 1 89.25 339 MET A O 1
ATOM 2690 N N . ASN A 1 340 ? -12.625 -37.562 -16.312 1 84.69 340 ASN A N 1
ATOM 2691 C CA . ASN A 1 340 ? -13.883 -37.312 -17.016 1 84.69 340 ASN A CA 1
ATOM 2692 C C . ASN A 1 340 ? -13.656 -37.031 -18.5 1 84.69 340 ASN A C 1
ATOM 2694 O O . ASN A 1 340 ? -12.953 -36.062 -18.844 1 84.69 340 ASN A O 1
ATOM 2698 N N . VAL A 1 341 ? -14.234 -37.719 -19.312 1 84.19 341 VAL A N 1
ATOM 2699 C CA . VAL A 1 341 ? -14.047 -37.562 -20.75 1 84.19 341 VAL A CA 1
ATOM 2700 C C . VAL A 1 341 ? -14.875 -36.406 -21.25 1 84.19 341 VAL A C 1
ATOM 2702 O O . VAL A 1 341 ? -14.57 -35.844 -22.312 1 84.19 341 VAL A O 1
ATOM 2705 N N . LEU A 1 342 ? -15.875 -35.969 -20.547 1 80.75 342 LEU A N 1
ATOM 2706 C CA . LEU A 1 342 ? -16.812 -34.969 -21.031 1 80.75 342 LEU A CA 1
ATOM 2707 C C . LEU A 1 342 ? -16.344 -33.562 -20.641 1 80.75 342 LEU A C 1
ATOM 2709 O O . LEU A 1 342 ? -17.125 -32.594 -20.656 1 80.75 342 LEU A O 1
ATOM 2713 N N . ASN A 1 343 ? -15.102 -33.5 -20.344 1 80.31 343 ASN A N 1
ATOM 2714 C CA . ASN A 1 343 ? -14.539 -32.188 -20.062 1 80.31 343 ASN A CA 1
ATOM 2715 C C . ASN A 1 343 ? -14.531 -31.297 -21.312 1 80.31 343 ASN A C 1
ATOM 2717 O O . ASN A 1 343 ? -14.312 -31.781 -22.422 1 80.31 343 ASN A O 1
ATOM 2721 N N . ASN A 1 344 ? -14.883 -30.031 -21.078 1 80.44 344 ASN A N 1
ATOM 2722 C CA . ASN A 1 344 ? -14.758 -29.062 -22.172 1 80.44 344 ASN A CA 1
ATOM 2723 C C . ASN A 1 344 ? -13.367 -28.438 -22.188 1 80.44 344 ASN A C 1
ATOM 2725 O O . ASN A 1 344 ? -12.812 -28.094 -21.141 1 80.44 344 ASN A O 1
ATOM 2729 N N . PHE A 1 345 ? -12.773 -28.578 -23.359 1 85.69 345 PHE A N 1
ATOM 2730 C CA . PHE A 1 345 ? -11.445 -28 -23.5 1 85.69 345 PHE A CA 1
ATOM 2731 C C . PHE A 1 345 ? -11.516 -26.672 -24.25 1 85.69 345 PHE A C 1
ATOM 2733 O O . PHE A 1 345 ? -12.352 -26.5 -25.141 1 85.69 345 PHE A O 1
ATOM 2740 N N . GLU A 1 346 ? -10.672 -25.781 -23.781 1 84.44 346 GLU A N 1
ATOM 2741 C CA . GLU A 1 346 ? -10.586 -24.469 -24.422 1 84.44 346 GLU A CA 1
ATOM 2742 C C . GLU A 1 346 ? -9.297 -24.328 -25.234 1 84.44 346 GLU A C 1
ATOM 2744 O O . GLU A 1 346 ? -8.297 -24.984 -24.922 1 84.44 346 GLU A O 1
ATOM 2749 N N . GLU A 1 347 ? -9.43 -23.562 -26.266 1 83.69 347 GLU A N 1
ATOM 2750 C CA . GLU A 1 347 ? -8.234 -23.297 -27.062 1 83.69 347 GLU A CA 1
ATOM 2751 C C . GLU A 1 347 ? -7.148 -22.641 -26.203 1 83.69 347 GLU A C 1
ATOM 2753 O O . GLU A 1 347 ? -7.414 -21.703 -25.469 1 83.69 347 GLU A O 1
ATOM 2758 N N . GLY A 1 348 ? -5.969 -23.219 -26.297 1 81.44 348 GLY A N 1
ATOM 2759 C CA . GLY A 1 348 ? -4.836 -22.703 -25.547 1 81.44 348 GLY A CA 1
ATOM 2760 C C . GLY A 1 348 ? -4.668 -23.359 -24.188 1 81.44 348 GLY A C 1
ATOM 2761 O O . GLY A 1 348 ? -3.695 -23.094 -23.484 1 81.44 348 GLY A O 1
ATOM 2762 N N . GLU A 1 349 ? -5.543 -24.203 -23.844 1 86.69 349 GLU A N 1
ATOM 2763 C CA . GLU A 1 349 ? -5.508 -24.875 -22.547 1 86.69 349 GLU A CA 1
ATOM 2764 C C . GLU A 1 349 ? -4.449 -25.969 -22.516 1 86.69 349 GLU A C 1
ATOM 2766 O O . GLU A 1 349 ? -4.27 -26.688 -23.5 1 86.69 349 GLU A O 1
ATOM 2771 N N . TYR A 1 350 ? -3.754 -26 -21.438 1 88.5 350 TYR A N 1
ATOM 2772 C CA . TYR A 1 350 ? -2.814 -27.094 -21.203 1 88.5 350 TYR A CA 1
ATOM 2773 C C . TYR A 1 350 ? -3.543 -28.344 -20.75 1 88.5 350 TYR A C 1
ATOM 2775 O O . TYR A 1 350 ? -4.371 -28.281 -19.828 1 88.5 350 TYR A O 1
ATOM 2783 N N . VAL A 1 351 ? -3.275 -29.406 -21.469 1 91.38 351 VAL A N 1
ATOM 2784 C CA . VAL A 1 351 ? -3.951 -30.656 -21.156 1 91.38 351 VAL A CA 1
ATOM 2785 C C . VAL A 1 351 ? -2.941 -31.797 -21.156 1 91.38 351 VAL A C 1
ATOM 2787 O O . VAL A 1 351 ? -1.793 -31.625 -21.562 1 91.38 351 VAL A O 1
ATOM 2790 N N . GLY A 1 352 ? -3.32 -32.906 -20.547 1 92.69 352 GLY A N 1
ATOM 2791 C CA . GLY A 1 352 ? -2.557 -34.125 -20.672 1 92.69 352 GLY A CA 1
ATOM 2792 C C . GLY A 1 352 ? -2.98 -34.969 -21.859 1 92.69 352 GLY A C 1
ATOM 2793 O O . GLY A 1 352 ? -4.176 -35.125 -22.125 1 92.69 352 GLY A O 1
ATOM 2794 N N . TYR A 1 353 ? -2.008 -35.406 -22.625 1 94.25 353 TYR A N 1
ATOM 2795 C CA . TYR A 1 353 ? -2.246 -36.281 -23.75 1 94.25 353 TYR A CA 1
ATOM 2796 C C . TYR A 1 353 ? -1.639 -37.656 -23.516 1 94.25 353 TYR A C 1
ATOM 2798 O O . TYR A 1 353 ? -0.453 -37.781 -23.203 1 94.25 353 TYR A O 1
ATOM 2806 N N . SER A 1 354 ? -2.512 -38.625 -23.562 1 94 354 SER A N 1
ATOM 2807 C CA . SER A 1 354 ? -2.049 -40 -23.328 1 94 354 SER A CA 1
ATOM 2808 C C . SER A 1 354 ? -1.58 -40.656 -24.625 1 94 354 SER A C 1
ATOM 2810 O O . SER A 1 354 ? -2.35 -40.75 -25.578 1 94 354 SER A O 1
ATOM 2812 N N . ILE A 1 355 ? -0.272 -40.938 -24.703 1 88.75 355 ILE A N 1
ATOM 2813 C CA . ILE A 1 355 ? 0.312 -41.625 -25.844 1 88.75 355 ILE A CA 1
ATOM 2814 C C . ILE A 1 355 ? 1.229 -42.75 -25.359 1 88.75 355 ILE A C 1
ATOM 2816 O O . ILE A 1 355 ? 2.154 -42.5 -24.578 1 88.75 355 ILE A O 1
ATOM 2820 N N . ASP A 1 356 ? 1.042 -43.938 -25.812 1 84.31 356 ASP A N 1
ATOM 2821 C CA . ASP A 1 356 ? 1.868 -45.094 -25.484 1 84.31 356 ASP A CA 1
ATOM 2822 C C . ASP A 1 356 ? 1.995 -45.281 -23.984 1 84.31 356 ASP A C 1
ATOM 2824 O O . ASP A 1 356 ? 3.104 -45.406 -23.453 1 84.31 356 ASP A O 1
ATOM 2828 N N . ASP A 1 357 ? 0.912 -45.125 -23.219 1 82.19 357 ASP A N 1
ATOM 2829 C CA . ASP A 1 357 ? 0.792 -45.344 -21.766 1 82.19 357 ASP A CA 1
ATOM 2830 C C . ASP A 1 357 ? 1.579 -44.281 -21 1 82.19 357 ASP A C 1
ATOM 2832 O O . ASP A 1 357 ? 1.998 -44.531 -19.859 1 82.19 357 ASP A O 1
ATOM 2836 N N . LYS A 1 358 ? 1.855 -43.156 -21.656 1 91.06 358 LYS A N 1
ATOM 2837 C CA . LYS A 1 358 ? 2.484 -42 -21.016 1 91.06 358 LYS A CA 1
ATOM 2838 C C . LYS A 1 358 ? 1.639 -40.75 -21.172 1 91.06 358 LYS A C 1
ATOM 2840 O O . LYS A 1 358 ? 0.858 -40.656 -22.125 1 91.06 358 LYS A O 1
ATOM 2845 N N . TYR A 1 359 ? 1.718 -40 -20.203 1 93.81 359 TYR A N 1
ATOM 2846 C CA . TYR A 1 359 ? 1.032 -38.719 -20.297 1 93.81 359 TYR A CA 1
ATOM 2847 C C . TYR A 1 359 ? 2.008 -37.594 -20.656 1 93.81 359 TYR A C 1
ATOM 2849 O O . TYR A 1 359 ? 3.047 -37.438 -20 1 93.81 359 TYR A O 1
ATOM 2857 N N . ILE A 1 360 ? 1.716 -36.781 -21.703 1 93 360 ILE A N 1
ATOM 2858 C CA . ILE A 1 360 ? 2.559 -35.656 -22.094 1 93 360 ILE A CA 1
ATOM 2859 C C . ILE A 1 360 ? 1.738 -34.375 -22.062 1 93 360 ILE A C 1
ATOM 2861 O O . ILE A 1 360 ? 0.515 -34.406 -22.219 1 93 360 ILE A O 1
ATOM 2865 N N . TYR A 1 361 ? 2.398 -33.344 -21.844 1 91.56 361 TYR A N 1
ATOM 2866 C CA . TYR A 1 361 ? 1.741 -32.031 -21.906 1 91.56 361 TYR A CA 1
ATOM 2867 C C . TYR A 1 361 ? 1.384 -31.656 -23.328 1 91.56 361 TYR A C 1
ATOM 2869 O O . TYR A 1 361 ? 2.162 -31.906 -24.25 1 91.56 361 TYR A O 1
ATOM 2877 N N . ALA A 1 362 ? 0.193 -31.188 -23.547 1 92.19 362 ALA A N 1
ATOM 2878 C CA . ALA A 1 362 ? -0.264 -30.703 -24.844 1 92.19 362 ALA A CA 1
ATOM 2879 C C . ALA A 1 362 ? -1.087 -29.438 -24.688 1 92.19 362 ALA A C 1
ATOM 2881 O O . ALA A 1 362 ? -1.519 -29.094 -23.594 1 92.19 362 ALA A O 1
ATOM 2882 N N . VAL A 1 363 ? -1.14 -28.688 -25.766 1 90.75 363 VAL A N 1
ATOM 2883 C CA . VAL A 1 363 ? -1.938 -27.469 -25.797 1 90.75 363 VAL A CA 1
ATOM 2884 C C . VAL A 1 363 ? -3.037 -27.594 -26.844 1 90.75 363 VAL A C 1
ATOM 2886 O O . VAL A 1 363 ? -2.773 -27.984 -27.984 1 90.75 363 VAL A O 1
ATOM 2889 N N . ILE A 1 364 ? -4.227 -27.312 -26.484 1 90.75 364 ILE A N 1
ATOM 2890 C CA . ILE A 1 364 ? -5.352 -27.406 -27.422 1 90.75 364 ILE A CA 1
ATOM 2891 C C . ILE A 1 364 ? -5.258 -26.266 -28.438 1 90.75 364 ILE A C 1
ATOM 2893 O O . ILE A 1 364 ? -5.121 -25.094 -28.078 1 90.75 364 ILE A O 1
ATOM 2897 N N . VAL A 1 365 ? -5.344 -26.609 -29.672 1 88.88 365 VAL A N 1
ATOM 2898 C CA . VAL A 1 365 ? -5.254 -25.609 -30.734 1 88.88 365 VAL A CA 1
ATOM 2899 C C . VAL A 1 365 ? -6.652 -25.312 -31.266 1 88.88 365 VAL A C 1
ATOM 2901 O O . VAL A 1 365 ? -7.016 -24.141 -31.453 1 88.88 365 VAL A O 1
ATOM 2904 N N . GLU A 1 366 ? -7.375 -26.406 -31.594 1 89.44 366 GLU A N 1
ATOM 2905 C CA . GLU A 1 366 ? -8.688 -26.234 -32.219 1 89.44 366 GLU A CA 1
ATOM 2906 C C . GLU A 1 366 ? -9.617 -27.391 -31.844 1 89.44 366 GLU A C 1
ATOM 2908 O O . GLU A 1 366 ? -9.164 -28.516 -31.641 1 89.44 366 GLU A O 1
ATOM 2913 N N . GLU A 1 367 ? -10.828 -26.984 -31.688 1 87.38 367 GLU A N 1
ATOM 2914 C CA . GLU A 1 367 ? -11.852 -28 -31.453 1 87.38 367 GLU A CA 1
ATOM 2915 C C . GLU A 1 367 ? -12.484 -28.453 -32.75 1 87.38 367 GLU A C 1
ATOM 2917 O O . GLU A 1 367 ? -12.812 -27.641 -33.625 1 87.38 367 GLU A O 1
ATOM 2922 N N . LEU A 1 368 ? -12.516 -29.75 -32.938 1 88.5 368 LEU A N 1
ATOM 2923 C CA . LEU A 1 368 ? -13.141 -30.344 -34.125 1 88.5 368 LEU A CA 1
ATOM 2924 C C . LEU A 1 368 ? -14.383 -31.141 -33.75 1 88.5 368 LEU A C 1
ATOM 2926 O O . LEU A 1 368 ? -14.289 -32.312 -33.406 1 88.5 368 LEU A O 1
ATOM 2930 N N . PRO A 1 369 ? -15.547 -30.453 -33.812 1 82.94 369 PRO A N 1
ATOM 2931 C CA . PRO A 1 369 ? -16.766 -31.156 -33.375 1 82.94 369 PRO A CA 1
ATOM 2932 C C . PRO A 1 369 ? -17.062 -32.406 -34.219 1 82.94 369 PRO A C 1
ATOM 2934 O O . PRO A 1 369 ? -16.812 -32.406 -35.438 1 82.94 369 PRO A O 1
ATOM 2937 N N . GLY A 1 370 ? -17.344 -33.531 -33.562 1 74.19 370 GLY A N 1
ATOM 2938 C CA . GLY A 1 370 ? -17.703 -34.781 -34.219 1 74.19 370 GLY A CA 1
ATOM 2939 C C . GLY A 1 370 ? -19.188 -34.938 -34.438 1 74.19 370 GLY A C 1
ATOM 2940 O O . GLY A 1 370 ? -19.984 -34.094 -34 1 74.19 370 GLY A O 1
ATOM 2941 N N . HIS A 1 371 ? -19.594 -35.844 -35.312 1 72.62 371 HIS A N 1
ATOM 2942 C CA . HIS A 1 371 ? -20.984 -36.031 -35.75 1 72.62 371 HIS A CA 1
ATOM 2943 C C . HIS A 1 371 ? -21.734 -36.938 -34.781 1 72.62 371 HIS A C 1
ATOM 2945 O O . HIS A 1 371 ? -22.969 -36.938 -34.75 1 72.62 371 HIS A O 1
ATOM 2951 N N . ASN A 1 372 ? -21.047 -37.781 -34 1 69.88 372 ASN A N 1
ATOM 2952 C CA . ASN A 1 372 ? -21.734 -38.812 -33.25 1 69.88 372 ASN A CA 1
ATOM 2953 C C . ASN A 1 372 ? -21.609 -38.594 -31.734 1 69.88 372 ASN A C 1
ATOM 2955 O O . ASN A 1 372 ? -21.141 -39.469 -31.016 1 69.88 372 ASN A O 1
ATOM 2959 N N . GLY A 1 373 ? -21.953 -37.375 -31.203 1 75.94 373 GLY A N 1
ATOM 2960 C CA . GLY A 1 373 ? -21.953 -37.156 -29.766 1 75.94 373 GLY A CA 1
ATOM 2961 C C . GLY A 1 373 ? -20.656 -36.594 -29.25 1 75.94 373 GLY A C 1
ATOM 2962 O O . GLY A 1 373 ? -19.719 -36.375 -30.016 1 75.94 373 GLY A O 1
ATOM 2963 N N . ARG A 1 374 ? -20.516 -36.406 -27.891 1 82.12 374 ARG A N 1
ATOM 2964 C CA . ARG A 1 374 ? -19.391 -35.75 -27.266 1 82.12 374 ARG A CA 1
ATOM 2965 C C . ARG A 1 374 ? -18.156 -36.625 -27.25 1 82.12 374 ARG A C 1
ATOM 2967 O O . ARG A 1 374 ? -17.016 -36.125 -27.297 1 82.12 374 ARG A O 1
ATOM 2974 N N . TYR A 1 375 ? -18.359 -37.938 -27.266 1 86.81 375 TYR A N 1
ATOM 2975 C CA . TYR A 1 375 ? -17.25 -38.875 -27.203 1 86.81 375 TYR A CA 1
ATOM 2976 C C . TYR A 1 375 ? -16.547 -38.969 -28.547 1 86.81 375 TYR A C 1
ATOM 2978 O O . TYR A 1 375 ? -15.43 -39.5 -28.641 1 86.81 375 TYR A O 1
ATOM 2986 N N . SER A 1 376 ? -17.203 -38.438 -29.594 1 83.81 376 SER A N 1
ATOM 2987 C CA . SER A 1 376 ? -16.609 -38.531 -30.922 1 83.81 376 SER A CA 1
ATOM 2988 C C . SER A 1 376 ? -15.859 -37.25 -31.266 1 83.81 376 SER A C 1
ATOM 2990 O O . SER A 1 376 ? -15.266 -37.156 -32.344 1 83.81 376 SER A O 1
ATOM 2992 N N . TRP A 1 377 ? -15.805 -36.375 -30.328 1 87.94 377 TRP A N 1
ATOM 2993 C CA . TRP A 1 377 ? -15.141 -35.094 -30.562 1 87.94 377 TRP A CA 1
ATOM 2994 C C . TRP A 1 377 ? -13.633 -35.281 -30.719 1 87.94 377 TRP A C 1
ATOM 2996 O O . TRP A 1 377 ? -13.047 -36.125 -30.078 1 87.94 377 TRP A O 1
ATOM 3006 N N . ARG A 1 378 ? -13.125 -34.531 -31.609 1 91 378 ARG A N 1
ATOM 3007 C CA . ARG A 1 378 ? -11.68 -34.531 -31.812 1 91 378 ARG A CA 1
ATOM 3008 C C . ARG A 1 378 ? -11.086 -33.156 -31.625 1 91 378 ARG A C 1
ATOM 3010 O O . ARG A 1 378 ? -11.812 -32.156 -31.594 1 91 378 ARG A O 1
ATOM 3017 N N . TYR A 1 379 ? -9.844 -33.156 -31.297 1 93.06 379 TYR A N 1
ATOM 3018 C CA . TYR A 1 379 ? -9.148 -31.891 -31.047 1 93.06 379 TYR A CA 1
ATOM 3019 C C . TYR A 1 379 ? -7.793 -31.875 -31.75 1 93.06 379 TYR A C 1
ATOM 3021 O O . TYR A 1 379 ? -7.156 -32.938 -31.906 1 93.06 379 TYR A O 1
ATOM 3029 N N . LYS A 1 380 ? -7.465 -30.719 -32.25 1 93.69 380 LYS A N 1
ATOM 3030 C CA . LYS A 1 380 ? -6.09 -30.484 -32.688 1 93.69 380 LYS A CA 1
ATOM 3031 C C . LYS A 1 380 ? -5.215 -30 -31.547 1 93.69 380 LYS A C 1
ATOM 3033 O O . LYS A 1 380 ? -5.57 -29.047 -30.844 1 93.69 380 LYS A O 1
ATOM 3038 N N . ILE A 1 381 ? -4.152 -30.688 -31.281 1 93.19 381 ILE A N 1
ATOM 3039 C CA . ILE A 1 381 ? -3.318 -30.328 -30.141 1 93.19 381 ILE A CA 1
ATOM 3040 C C . ILE A 1 381 ? -1.879 -30.125 -30.609 1 93.19 381 ILE A C 1
ATOM 3042 O O . ILE A 1 381 ? -1.464 -30.672 -31.625 1 93.19 381 ILE A O 1
ATOM 3046 N N . GLU A 1 382 ? -1.144 -29.312 -29.922 1 92.19 382 GLU A N 1
ATOM 3047 C CA . GLU A 1 382 ? 0.288 -29.094 -30.109 1 92.19 382 GLU A CA 1
ATOM 3048 C C . GLU A 1 382 ? 1.104 -29.906 -29.109 1 92.19 382 GLU A C 1
ATOM 3050 O O . GLU A 1 382 ? 0.885 -29.812 -27.891 1 92.19 382 GLU A O 1
ATOM 3055 N N . VAL A 1 383 ? 1.962 -30.797 -29.562 1 90.44 383 VAL A N 1
ATOM 3056 C CA . VAL A 1 383 ? 2.801 -31.609 -28.703 1 90.44 383 VAL A CA 1
ATOM 3057 C C . VAL A 1 383 ? 4.273 -31.312 -28.969 1 90.44 383 VAL A C 1
ATOM 3059 O O . VAL A 1 383 ? 5.137 -32.156 -28.766 1 90.44 383 VAL A O 1
ATOM 3062 N N . GLY A 1 384 ? 4.656 -30.078 -29.359 1 80.5 384 GLY A N 1
ATOM 3063 C CA . GLY A 1 384 ? 6.035 -29.672 -29.578 1 80.5 384 GLY A CA 1
ATOM 3064 C C . GLY A 1 384 ? 6.52 -29.969 -30.984 1 80.5 384 GLY A C 1
ATOM 3065 O O . GLY A 1 384 ? 7.613 -29.547 -31.375 1 80.5 384 GLY A O 1
ATOM 3066 N N . GLU A 1 385 ? 5.719 -30.688 -31.766 1 76.5 385 GLU A N 1
ATOM 3067 C CA . GLU A 1 385 ? 6.062 -30.984 -33.156 1 76.5 385 GLU A CA 1
ATOM 3068 C C . GLU A 1 385 ? 5.637 -29.844 -34.062 1 76.5 385 GLU A C 1
ATOM 3070 O O . GLU A 1 385 ? 5.008 -28.875 -33.625 1 76.5 385 GLU A O 1
ATOM 3075 N N . ASP A 1 386 ? 6.18 -29.797 -35.25 1 77.31 386 ASP A N 1
ATOM 3076 C CA . ASP A 1 386 ? 6.004 -28.719 -36.219 1 77.31 386 ASP A CA 1
ATOM 3077 C C . ASP A 1 386 ? 4.527 -28.531 -36.562 1 77.31 386 ASP A C 1
ATOM 3079 O O . ASP A 1 386 ? 4.074 -27.391 -36.75 1 77.31 386 ASP A O 1
ATOM 3083 N N . GLU A 1 387 ? 3.703 -29.688 -36.562 1 84.94 387 GLU A N 1
ATOM 3084 C CA . GLU A 1 387 ? 2.291 -29.562 -36.906 1 84.94 387 GLU A CA 1
ATOM 3085 C C . GLU A 1 387 ? 1.396 -30.141 -35.812 1 84.94 387 GLU A C 1
ATOM 3087 O O . GLU A 1 387 ? 1.753 -31.125 -35.188 1 84.94 387 GLU A O 1
ATOM 3092 N N . PRO A 1 388 ? 0.283 -29.484 -35.656 1 92.12 388 PRO A N 1
ATOM 3093 C CA . PRO A 1 388 ? -0.674 -30.016 -34.688 1 92.12 388 PRO A CA 1
ATOM 3094 C C . PRO A 1 388 ? -1.233 -31.375 -35.094 1 92.12 388 PRO A C 1
ATOM 3096 O O . PRO A 1 388 ? -1.329 -31.672 -36.281 1 92.12 388 PRO A O 1
ATOM 3099 N N . ILE A 1 389 ? -1.418 -32.188 -34.188 1 92.44 389 ILE A N 1
ATOM 3100 C CA . ILE A 1 389 ? -1.946 -33.531 -34.438 1 92.44 389 ILE A CA 1
ATOM 3101 C C . ILE A 1 389 ? -3.404 -33.594 -34 1 92.44 389 ILE A C 1
ATOM 3103 O O . ILE A 1 389 ? -3.803 -32.938 -33.031 1 92.44 389 ILE A O 1
ATOM 3107 N N . GLU A 1 390 ? -4.215 -34.281 -34.75 1 93.56 390 GLU A N 1
ATOM 3108 C CA . GLU A 1 390 ? -5.613 -34.5 -34.375 1 93.56 390 GLU A CA 1
ATOM 3109 C C . GLU A 1 390 ? -5.773 -35.719 -33.5 1 93.56 390 GLU A C 1
ATOM 3111 O O . GLU A 1 390 ? -5.285 -36.812 -33.812 1 93.56 390 GLU A O 1
ATOM 3116 N N . VAL A 1 391 ? -6.383 -35.5 -32.406 1 92.94 391 VAL A N 1
ATOM 3117 C CA . VAL A 1 391 ? -6.523 -36.594 -31.453 1 92.94 391 VAL A CA 1
ATOM 3118 C C . VAL A 1 391 ? -7.969 -36.688 -30.969 1 92.94 391 VAL A C 1
ATOM 3120 O O . VAL A 1 391 ? -8.734 -35.719 -31.125 1 92.94 391 VAL A O 1
ATOM 3123 N N . SER A 1 392 ? -8.328 -37.844 -30.406 1 91.19 392 SER A N 1
ATOM 3124 C CA . SER A 1 392 ? -9.664 -38.031 -29.859 1 91.19 392 SER A CA 1
ATOM 3125 C C . SER A 1 392 ? -9.789 -37.438 -28.469 1 91.19 392 SER A C 1
ATOM 3127 O O . SER A 1 392 ? -8.797 -37.312 -27.75 1 91.19 392 SER A O 1
ATOM 3129 N N . CYS A 1 393 ? -10.961 -37.031 -28.078 1 91.5 393 CYS A N 1
ATOM 3130 C CA . CYS A 1 393 ? -11.219 -36.438 -26.766 1 91.5 393 CYS A CA 1
ATOM 3131 C C . CYS A 1 393 ? -10.914 -37.469 -25.656 1 91.5 393 CYS A C 1
ATOM 3133 O O . CYS A 1 393 ? -10.609 -37.062 -24.531 1 91.5 393 CYS A O 1
ATOM 3135 N N . VAL A 1 394 ? -10.93 -38.75 -25.953 1 91.56 394 VAL A N 1
ATOM 3136 C CA . VAL A 1 394 ? -10.711 -39.781 -24.953 1 91.56 394 VAL A CA 1
ATOM 3137 C C . VAL A 1 394 ? -9.242 -39.781 -24.531 1 91.56 394 VAL A C 1
ATOM 3139 O O . VAL A 1 394 ? -8.922 -40.219 -23.422 1 91.56 394 VAL A O 1
ATOM 3142 N N . ASP A 1 395 ? -8.406 -39.25 -25.375 1 93.94 395 ASP A N 1
ATOM 3143 C CA . ASP A 1 395 ? -6.977 -39.25 -25.109 1 93.94 395 ASP A CA 1
ATOM 3144 C C . ASP A 1 395 ? -6.535 -37.969 -24.406 1 93.94 395 ASP A C 1
ATOM 3146 O O . ASP A 1 395 ? -5.355 -37.812 -24.094 1 93.94 395 ASP A O 1
ATOM 3150 N N . LEU A 1 396 ? -7.477 -37.094 -24.188 1 93.94 396 LEU A N 1
ATOM 3151 C CA . LEU A 1 396 ? -7.145 -35.781 -23.594 1 93.94 396 LEU A CA 1
ATOM 3152 C C . LEU A 1 396 ? -7.656 -35.688 -22.156 1 93.94 396 LEU A C 1
ATOM 3154 O O . LEU A 1 396 ? -8.766 -36.156 -21.859 1 93.94 396 LEU A O 1
ATOM 3158 N N . PHE A 1 397 ? -6.809 -35.156 -21.281 1 93.62 397 PHE A N 1
ATOM 3159 C CA . PHE A 1 397 ? -7.141 -35.062 -19.875 1 93.62 397 PHE A CA 1
ATOM 3160 C C . PHE A 1 397 ? -7.004 -33.625 -19.391 1 93.62 397 PHE A C 1
ATOM 3162 O O . PHE A 1 397 ? -5.973 -32.969 -19.609 1 93.62 397 PHE A O 1
ATOM 3169 N N . GLN A 1 398 ? -8.031 -33.156 -18.797 1 90.56 398 GLN A N 1
ATOM 3170 C CA . GLN A 1 398 ? -7.988 -31.828 -18.203 1 90.56 398 GLN A CA 1
ATOM 3171 C C . GLN A 1 398 ? -7.391 -31.875 -16.797 1 90.56 398 GLN A C 1
ATOM 3173 O O . GLN A 1 398 ? -7.586 -32.844 -16.062 1 90.56 398 GLN A O 1
ATOM 3178 N N . PHE A 1 399 ? -6.621 -30.938 -16.469 1 88.5 399 PHE A N 1
ATOM 3179 C CA . PHE A 1 399 ? -6.141 -30.844 -15.086 1 88.5 399 PHE A CA 1
ATOM 3180 C C . PHE A 1 399 ? -7.242 -30.359 -14.156 1 88.5 399 PHE A C 1
ATOM 3182 O O . PHE A 1 399 ? -7.984 -29.438 -14.492 1 88.5 399 PHE A O 1
ATOM 3189 N N . LYS A 1 400 ? -7.355 -31.031 -13.055 1 81.88 400 LYS A N 1
ATOM 3190 C CA . LYS A 1 400 ? -8.445 -30.766 -12.117 1 81.88 400 LYS A CA 1
ATOM 3191 C C . LYS A 1 400 ? -8.414 -29.312 -11.625 1 81.88 400 LYS A C 1
ATOM 3193 O O . LYS A 1 400 ? -7.344 -28.797 -11.289 1 81.88 400 LYS A O 1
ATOM 3198 N N . ARG A 1 401 ? -9.555 -28.672 -11.812 1 69.62 401 ARG A N 1
ATOM 3199 C CA . ARG A 1 401 ? -9.711 -27.297 -11.336 1 69.62 401 ARG A CA 1
ATOM 3200 C C . ARG A 1 401 ? -10.414 -27.266 -9.984 1 69.62 401 ARG A C 1
ATOM 3202 O O . ARG A 1 401 ? -11.203 -28.156 -9.664 1 69.62 401 ARG A O 1
ATOM 3209 N N . GLU A 1 402 ? -9.898 -26.578 -8.984 1 57.75 402 GLU A N 1
ATOM 3210 C CA . GLU A 1 402 ? -10.547 -26.484 -7.684 1 57.75 402 GLU A CA 1
ATOM 3211 C C . GLU A 1 402 ? -12.008 -26.062 -7.828 1 57.75 402 GLU A C 1
ATOM 3213 O O . GLU A 1 402 ? -12.328 -25.172 -8.625 1 57.75 402 GLU A O 1
ATOM 3218 N N . LYS A 1 403 ? -12.914 -27.031 -7.492 1 50.31 403 LYS A N 1
ATOM 3219 C CA . LYS A 1 403 ? -14.359 -26.812 -7.578 1 50.31 403 LYS A CA 1
ATOM 3220 C C . LYS A 1 403 ? -14.781 -25.609 -6.742 1 50.31 403 LYS A C 1
ATOM 3222 O O . LYS A 1 403 ? -14.352 -25.453 -5.602 1 50.31 403 LYS A O 1
ATOM 3227 N N . LYS A 1 404 ? -15.266 -24.578 -7.402 1 44.97 404 LYS A N 1
ATOM 3228 C CA . LYS A 1 404 ? -15.945 -23.5 -6.691 1 44.97 404 LYS A CA 1
ATOM 3229 C C . LYS A 1 404 ? -17 -24.047 -5.734 1 44.97 404 LYS A C 1
ATOM 3231 O O . LYS A 1 404 ? -17.859 -24.844 -6.129 1 44.97 404 LYS A O 1
ATOM 3236 N N . VAL A 1 405 ? -16.734 -24.281 -4.48 1 40.81 405 VAL A N 1
ATOM 3237 C CA . VAL A 1 405 ? -17.656 -24.797 -3.475 1 40.81 405 VAL A CA 1
ATOM 3238 C C . VAL A 1 405 ? -19.031 -24.141 -3.648 1 40.81 405 VAL A C 1
ATOM 3240 O O . VAL A 1 405 ? -19.156 -22.922 -3.568 1 40.81 405 VAL A O 1
ATOM 3243 N N . LYS A 1 406 ? -19.938 -24.828 -4.281 1 36.84 406 LYS A N 1
ATOM 3244 C CA . LYS A 1 406 ? -21.328 -24.391 -4.09 1 36.84 406 LYS A CA 1
ATOM 3245 C C . LYS A 1 406 ? -21.688 -24.328 -2.607 1 36.84 406 LYS A C 1
ATOM 3247 O O . LYS A 1 406 ? -21.5 -25.312 -1.88 1 36.84 406 LYS A O 1
ATOM 3252 N N . THR A 1 407 ? -21.594 -23.266 -1.928 1 33.97 407 THR A N 1
ATOM 3253 C CA . THR A 1 407 ? -22.125 -23.172 -0.574 1 33.97 407 THR A CA 1
ATOM 3254 C C . THR A 1 407 ? -23.469 -23.891 -0.465 1 33.97 407 THR A C 1
ATOM 3256 O O . THR A 1 407 ? -24.453 -23.469 -1.071 1 33.97 407 THR A O 1
ATOM 3259 N N . GLU A 1 408 ? -23.547 -25.141 -0.4 1 28.91 408 GLU A N 1
ATOM 3260 C CA . GLU A 1 408 ? -24.781 -25.719 0.116 1 28.91 408 GLU A CA 1
ATOM 3261 C C . GLU A 1 408 ? -25.203 -25.031 1.417 1 28.91 408 GLU A C 1
ATOM 3263 O O . GLU A 1 408 ? -24.375 -24.781 2.285 1 28.91 408 GLU A O 1
ATOM 3268 N N . ARG A 1 409 ? -26.375 -24.562 1.491 1 30.94 409 ARG A N 1
ATOM 3269 C CA . ARG A 1 409 ? -27.094 -24.219 2.713 1 30.94 409 ARG A CA 1
ATOM 3270 C C . ARG A 1 409 ? -27.078 -25.375 3.711 1 30.94 409 ARG A C 1
ATOM 3272 O O . ARG A 1 409 ? -27.734 -26.391 3.5 1 30.94 409 ARG A O 1
ATOM 3279 N N . ARG A 1 410 ? -26.031 -25.688 4.344 1 27.52 410 ARG A N 1
ATOM 3280 C CA . ARG A 1 410 ? -26.281 -26.547 5.496 1 27.52 410 ARG A CA 1
ATOM 3281 C C . ARG A 1 410 ? -27.5 -26.078 6.277 1 27.52 410 ARG A C 1
ATOM 3283 O O . ARG A 1 410 ? -27.531 -24.953 6.785 1 27.52 410 ARG A O 1
ATOM 3290 N N . LYS A 1 411 ? -28.734 -26.609 6.102 1 28.3 411 LYS A N 1
ATOM 3291 C CA . LYS A 1 411 ? -29.828 -26.672 7.07 1 28.3 411 LYS A CA 1
ATOM 3292 C C . LYS A 1 411 ? -29.297 -27 8.469 1 28.3 411 LYS A C 1
ATOM 3294 O O . LYS A 1 411 ? -28.703 -28.047 8.68 1 28.3 411 LYS A O 1
ATOM 3299 N N . CYS A 1 412 ? -28.984 -26.094 9.312 1 24.09 412 CYS A N 1
ATOM 3300 C CA . CYS A 1 412 ? -28.984 -26.312 10.75 1 24.09 412 CYS A CA 1
ATOM 3301 C C . CYS A 1 412 ? -30.188 -27.141 11.18 1 24.09 412 CYS A C 1
ATOM 3303 O O . CYS A 1 412 ? -31.312 -26.844 10.789 1 24.09 412 CYS A O 1
ATOM 3305 N N . MET A 1 413 ? -30.062 -28.344 11.43 1 22.41 413 MET A N 1
ATOM 3306 C CA . MET A 1 413 ? -30.953 -29.203 12.211 1 22.41 413 MET A CA 1
ATOM 3307 C C . MET A 1 413 ? -31.531 -28.453 13.398 1 22.41 413 MET A C 1
ATOM 3309 O O . MET A 1 413 ? -30.797 -28.078 14.32 1 22.41 413 MET A O 1
ATOM 3313 N N . GLU A 1 414 ? -32.531 -27.516 13.219 1 23.22 414 GLU A N 1
ATOM 3314 C CA . GLU A 1 414 ? -33.438 -27.141 14.297 1 23.22 414 GLU A CA 1
ATOM 3315 C C . GLU A 1 414 ? -33.875 -28.359 15.109 1 23.22 414 GLU A C 1
ATOM 3317 O O . GLU A 1 414 ? -34.188 -29.406 14.547 1 23.22 414 GLU A O 1
ATOM 3322 N N . SER A 1 415 ? -33.25 -28.578 16.188 1 23.23 415 SER A N 1
ATOM 3323 C CA . SER A 1 415 ? -33.938 -29.391 17.188 1 23.23 415 SER A CA 1
ATOM 3324 C C . SER A 1 415 ? -35.438 -29.078 17.219 1 23.23 415 SER A C 1
ATOM 3326 O O . SER A 1 415 ? -35.844 -27.938 16.984 1 23.23 415 SER A O 1
ATOM 3328 N N . GLU A 1 416 ? -36.312 -30.016 16.984 1 22.11 416 GLU A N 1
ATOM 3329 C CA . GLU A 1 416 ? -37.781 -30.062 17.062 1 22.11 416 GLU A CA 1
ATOM 3330 C C . GLU A 1 416 ? -38.281 -29.375 18.312 1 22.11 416 GLU A C 1
ATOM 3332 O O . GLU A 1 416 ? -38 -29.828 19.438 1 22.11 416 GLU A O 1
ATOM 3337 N N . PRO A 1 417 ? -38.125 -28.031 18.531 1 23.84 417 PRO A N 1
ATOM 3338 C CA . PRO A 1 417 ? -39.062 -27.797 19.625 1 23.84 417 PRO A CA 1
ATOM 3339 C C . PRO A 1 417 ? -40.469 -28.359 19.344 1 23.84 417 PRO A C 1
ATOM 3341 O O . PRO A 1 417 ? -40.812 -28.578 18.188 1 23.84 417 PRO A O 1
ATOM 3344 N N . GLN A 1 418 ? -41.188 -28.922 20.344 1 21.97 418 GLN A N 1
ATOM 3345 C CA . GLN A 1 418 ? -42.594 -29.297 20.5 1 21.97 418 GLN A CA 1
ATOM 3346 C C . GLN A 1 418 ? -43.531 -28.25 19.859 1 21.97 418 GLN A C 1
ATOM 3348 O O . GLN A 1 418 ? -43.25 -27.047 19.906 1 21.97 418 GLN A O 1
ATOM 3353 N N . LYS A 1 419 ? -44.531 -28.641 18.984 1 22.06 419 LYS A N 1
ATOM 3354 C CA . LYS A 1 419 ? -45.656 -28.188 18.188 1 22.06 419 LYS A CA 1
ATOM 3355 C C . LYS A 1 419 ? -46.5 -27.188 18.969 1 22.06 419 LYS A C 1
ATOM 3357 O O . LYS A 1 419 ? -47.625 -26.859 18.547 1 22.06 419 LYS A O 1
ATOM 3362 N N . LYS A 1 420 ? -46.25 -26.484 20.047 1 22.53 420 LYS A N 1
ATOM 3363 C CA . LYS A 1 420 ? -47.562 -25.953 20.344 1 22.53 420 LYS A CA 1
ATOM 3364 C C . LYS A 1 420 ? -48.125 -25.141 19.172 1 22.53 420 LYS A C 1
ATOM 3366 O O . LYS A 1 420 ? -47.344 -24.609 18.375 1 22.53 420 LYS A O 1
ATOM 3371 N N . MET A 1 421 ? -49.469 -24.797 18.984 1 19.61 421 MET A N 1
ATOM 3372 C CA . MET A 1 421 ? -50.688 -24.594 18.188 1 19.61 421 MET A CA 1
ATOM 3373 C C . MET A 1 421 ? -50.656 -23.266 17.453 1 19.61 421 MET A C 1
ATOM 3375 O O . MET A 1 421 ? -51.406 -23.047 16.516 1 19.61 421 MET A O 1
ATOM 3379 N N . LEU A 1 422 ? -50.062 -22.109 17.922 1 19.91 422 LEU A N 1
ATOM 3380 C CA . LEU A 1 422 ? -50.969 -21.016 17.609 1 19.91 422 LEU A CA 1
ATOM 3381 C C . LEU A 1 422 ? -50.938 -20.672 16.125 1 19.91 422 LEU A C 1
ATOM 3383 O O . LEU A 1 422 ? -49.875 -20.766 15.492 1 19.91 422 LEU A O 1
ATOM 3387 N N . LYS A 1 423 ? -52.094 -20.438 15.359 1 19.86 423 LYS A N 1
ATOM 3388 C CA . LYS A 1 423 ? -52.688 -20.266 14.047 1 19.86 423 LYS A CA 1
ATOM 3389 C C . LYS A 1 423 ? -52.156 -19.016 13.352 1 19.86 423 LYS A C 1
ATOM 3391 O O . LYS A 1 423 ? -52.625 -18.656 12.273 1 19.86 423 LYS A O 1
ATOM 3396 N N . PRO A 1 424 ? -50.906 -18.5 13.609 1 21.72 424 PRO A N 1
ATOM 3397 C CA . PRO A 1 424 ? -51 -17.109 13.156 1 21.72 424 PRO A CA 1
ATOM 3398 C C . PRO A 1 424 ? -51.312 -16.984 11.664 1 21.72 424 PRO A C 1
ATOM 3400 O O . PRO A 1 424 ? -51.031 -17.922 10.906 1 21.72 424 PRO A O 1
ATOM 3403 N N . GLU A 1 425 ? -52 -15.938 11.172 1 20.94 425 GLU A N 1
ATOM 3404 C CA . GLU A 1 425 ? -52.656 -15.43 9.984 1 20.94 425 GLU A CA 1
ATOM 3405 C C . GLU A 1 425 ? -51.688 -15.289 8.812 1 20.94 425 GLU A C 1
ATOM 3407 O O . GLU A 1 425 ? -50.5 -15.062 9.016 1 20.94 425 GLU A O 1
ATOM 3412 N N . GLU A 1 426 ? -52.094 -15.688 7.512 1 20.62 426 GLU A N 1
ATOM 3413 C CA . GLU A 1 426 ? -51.75 -16.016 6.125 1 20.62 426 GLU A CA 1
ATOM 3414 C C . GLU A 1 426 ? -51.219 -14.812 5.375 1 20.62 426 GLU A C 1
ATOM 3416 O O . GLU A 1 426 ? -51.938 -14.164 4.625 1 20.62 426 GLU A O 1
ATOM 3421 N N . ASN A 1 427 ? -50.625 -13.742 5.961 1 19.66 427 ASN A N 1
ATOM 3422 C CA . ASN A 1 427 ? -50.531 -12.578 5.086 1 19.66 427 ASN A CA 1
ATOM 3423 C C . ASN A 1 427 ? -49.75 -12.891 3.812 1 19.66 427 ASN A C 1
ATOM 3425 O O . ASN A 1 427 ? -48.656 -13.477 3.871 1 19.66 427 ASN A O 1
ATOM 3429 N N . THR A 1 428 ? -50.406 -12.945 2.545 1 18.97 428 THR A N 1
ATOM 3430 C CA . THR A 1 428 ? -50.344 -13.281 1.127 1 18.97 428 THR A CA 1
ATOM 3431 C C . THR A 1 428 ? -49.219 -12.5 0.429 1 18.97 428 THR A C 1
ATOM 3433 O O . THR A 1 428 ? -49.469 -11.422 -0.115 1 18.97 428 THR A O 1
ATOM 3436 N N . CYS A 1 429 ? -48.062 -12.258 1.012 1 19.84 429 CYS A N 1
ATOM 3437 C CA . CYS A 1 429 ? -47.219 -11.367 0.248 1 19.84 429 CYS A CA 1
ATOM 3438 C C . CYS A 1 429 ? -46.938 -11.93 -1.139 1 19.84 429 CYS A C 1
ATOM 3440 O O . CYS A 1 429 ? -46.562 -13.102 -1.275 1 19.84 429 CYS A O 1
ATOM 3442 N N . MET A 1 430 ? -47.469 -11.359 -2.223 1 19.92 430 MET A N 1
ATOM 3443 C CA . MET A 1 430 ? -47.562 -11.586 -3.662 1 19.92 430 MET A CA 1
ATOM 3444 C C . MET A 1 430 ? -46.188 -11.82 -4.277 1 19.92 430 MET A C 1
ATOM 3446 O O . MET A 1 430 ? -45.312 -10.992 -4.121 1 19.92 430 MET A O 1
ATOM 3450 N N . GLU A 1 431 ? -45.75 -13.031 -4.414 1 21.47 431 GLU A N 1
ATOM 3451 C CA . GLU A 1 431 ? -44.594 -13.656 -5.082 1 21.47 431 GLU A CA 1
ATOM 3452 C C . GLU A 1 431 ? -44.562 -13.289 -6.559 1 21.47 431 GLU A C 1
ATOM 3454 O O . GLU A 1 431 ? -45.406 -13.719 -7.336 1 21.47 431 GLU A O 1
ATOM 3459 N N . LEU A 1 432 ? -44.375 -11.93 -6.895 1 21.81 432 LEU A N 1
ATOM 3460 C CA . LEU A 1 432 ? -44.344 -11.594 -8.312 1 21.81 432 LEU A CA 1
ATOM 3461 C C . LEU A 1 432 ? -43.5 -12.578 -9.102 1 21.81 432 LEU A C 1
ATOM 3463 O O . LEU A 1 432 ? -42.344 -12.812 -8.75 1 21.81 432 LEU A O 1
ATOM 3467 N N . GLU A 1 433 ? -44.125 -13.484 -9.781 1 23.14 433 GLU A N 1
ATOM 3468 C CA . GLU A 1 433 ? -43.688 -14.539 -10.695 1 23.14 433 GLU A CA 1
ATOM 3469 C C . GLU A 1 433 ? -42.906 -13.969 -11.852 1 23.14 433 GLU A C 1
ATOM 3471 O O . GLU A 1 433 ? -43.406 -13.164 -12.633 1 23.14 433 GLU A O 1
ATOM 3476 N N . PRO A 1 434 ? -41.656 -13.68 -11.648 1 22.64 434 PRO A N 1
ATOM 3477 C CA . PRO A 1 434 ? -40.875 -13.164 -12.773 1 22.64 434 PRO A CA 1
ATOM 3478 C C . PRO A 1 434 ? -41.062 -13.984 -14.047 1 22.64 434 PRO A C 1
ATOM 3480 O O . PRO A 1 434 ? -41.281 -15.203 -13.977 1 22.64 434 PRO A O 1
ATOM 3483 N N . LEU A 1 435 ? -41.75 -13.383 -15.039 1 22.77 435 LEU A N 1
ATOM 3484 C CA . LEU A 1 435 ? -42.062 -13.859 -16.391 1 22.77 435 LEU A CA 1
ATOM 3485 C C . LEU A 1 435 ? -40.875 -14.555 -17 1 22.77 435 LEU A C 1
ATOM 3487 O O . LEU A 1 435 ? -39.75 -14.039 -16.938 1 22.77 435 LEU A O 1
ATOM 3491 N N . THR A 1 436 ? -40.906 -15.82 -17.203 1 23.16 436 THR A N 1
ATOM 3492 C CA . THR A 1 436 ? -40.094 -16.938 -17.688 1 23.16 436 THR A CA 1
ATOM 3493 C C . THR A 1 436 ? -39.656 -16.703 -19.125 1 23.16 436 THR A C 1
ATOM 3495 O O . THR A 1 436 ? -39.656 -17.625 -19.938 1 23.16 436 THR A O 1
ATOM 3498 N N . GLY A 1 437 ? -39.312 -15.453 -19.562 1 22.62 437 GLY A N 1
ATOM 3499 C CA . GLY A 1 437 ? -39.031 -15.453 -21 1 22.62 437 GLY A CA 1
ATOM 3500 C C . GLY A 1 437 ? -38.094 -16.562 -21.422 1 22.62 437 GLY A C 1
ATOM 3501 O O . GLY A 1 437 ? -37.406 -17.172 -20.594 1 22.62 437 GLY A O 1
ATOM 3502 N N . ALA A 1 438 ? -38.312 -17.062 -22.703 1 25.69 438 ALA A N 1
ATOM 3503 C CA . ALA A 1 438 ? -37.719 -18.188 -23.422 1 25.69 438 ALA A CA 1
ATOM 3504 C C . ALA A 1 438 ? -36.219 -18.156 -23.359 1 25.69 438 ALA A C 1
ATOM 3506 O O . ALA A 1 438 ? -35.594 -17.234 -23.891 1 25.69 438 ALA A O 1
ATOM 3507 N N . GLY A 1 439 ? -35.656 -18.406 -22.266 1 24.08 439 GLY A N 1
ATOM 3508 C CA . GLY A 1 439 ? -34.25 -18.359 -21.828 1 24.08 439 GLY A CA 1
ATOM 3509 C C . GLY A 1 439 ? -33.312 -19.125 -22.75 1 24.08 439 GLY A C 1
ATOM 3510 O O . GLY A 1 439 ? -33.688 -20.172 -23.281 1 24.08 439 GLY A O 1
ATOM 3511 N N . PRO A 1 440 ? -32.5 -18.344 -23.562 1 27.48 440 PRO A N 1
ATOM 3512 C CA . PRO A 1 440 ? -31.609 -19 -24.516 1 27.48 440 PRO A CA 1
ATOM 3513 C C . PRO A 1 440 ? -31.016 -20.297 -23.969 1 27.48 440 PRO A C 1
ATOM 3515 O O . PRO A 1 440 ? -30.984 -20.5 -22.75 1 27.48 440 PRO A O 1
ATOM 3518 N N . HIS A 1 441 ? -30.984 -21.359 -24.797 1 24.69 441 HIS A N 1
ATOM 3519 C CA . HIS A 1 441 ? -30.469 -22.703 -24.547 1 24.69 441 HIS A CA 1
ATOM 3520 C C . HIS A 1 441 ? -29.156 -22.672 -23.797 1 24.69 441 HIS A C 1
ATOM 3522 O O . HIS A 1 441 ? -28.156 -22.156 -24.312 1 24.69 441 HIS A O 1
ATOM 3528 N N . SER A 1 442 ? -29.156 -22.328 -22.562 1 26.77 442 SER A N 1
ATOM 3529 C CA . SER A 1 442 ? -28.078 -22.344 -21.594 1 26.77 442 SER A CA 1
ATOM 3530 C C . SER A 1 442 ? -27.266 -23.641 -21.703 1 26.77 442 SER A C 1
ATOM 3532 O O . SER A 1 442 ? -27.828 -24.734 -21.609 1 26.77 442 SER A O 1
ATOM 3534 N N . SER A 1 443 ? -26.297 -23.672 -22.625 1 30.17 443 SER A N 1
ATOM 3535 C CA . SER A 1 443 ? -25.391 -24.812 -22.594 1 30.17 443 SER A CA 1
ATOM 3536 C C . SER A 1 443 ? -25.094 -25.234 -21.156 1 30.17 443 SER A C 1
ATOM 3538 O O . SER A 1 443 ? -24.859 -24.375 -20.281 1 30.17 443 SER A O 1
ATOM 3540 N N . LYS A 1 444 ? -25.578 -26.391 -20.766 1 32.94 444 LYS A N 1
ATOM 3541 C CA . LYS A 1 444 ? -25.516 -27.078 -19.5 1 32.94 444 LYS A CA 1
ATOM 3542 C C . LYS A 1 444 ? -24.125 -26.938 -18.859 1 32.94 444 LYS A C 1
ATOM 3544 O O . LYS A 1 444 ? -23.109 -27.047 -19.547 1 32.94 444 LYS A O 1
ATOM 3549 N N . PRO A 1 445 ? -24.062 -26.25 -17.75 1 34.22 445 PRO A N 1
ATOM 3550 C CA . PRO A 1 445 ? -22.812 -26.172 -17 1 34.22 445 PRO A CA 1
ATOM 3551 C C . PRO A 1 445 ? -22.047 -27.5 -16.969 1 34.22 445 PRO A C 1
ATOM 3553 O O . PRO A 1 445 ? -22.672 -28.562 -17.062 1 34.22 445 PRO A O 1
ATOM 3556 N N . SER A 1 446 ? -20.953 -27.641 -17.484 1 36.97 446 SER A N 1
ATOM 3557 C CA . SER A 1 446 ? -20.094 -28.812 -17.344 1 36.97 446 SER A CA 1
ATOM 3558 C C . SER A 1 446 ? -20.203 -29.406 -15.938 1 36.97 446 SER A C 1
ATOM 3560 O O . SER A 1 446 ? -20.047 -28.688 -14.938 1 36.97 446 SER A O 1
ATOM 3562 N N . THR A 1 447 ? -21.078 -30.344 -15.641 1 40.53 447 THR A N 1
ATOM 3563 C CA . THR A 1 447 ? -21.469 -31.203 -14.523 1 40.53 447 THR A CA 1
ATOM 3564 C C . THR A 1 447 ? -20.25 -31.766 -13.812 1 40.53 447 THR A C 1
ATOM 3566 O O . THR A 1 447 ? -19.938 -32.938 -13.93 1 40.53 447 THR A O 1
ATOM 3569 N N . ASN A 1 448 ? -19.234 -31.109 -13.828 1 47 448 ASN A N 1
ATOM 3570 C CA . ASN A 1 448 ? -18.078 -31.781 -13.25 1 47 448 ASN A CA 1
ATOM 3571 C C . ASN A 1 448 ? -18.312 -32.156 -11.781 1 47 448 ASN A C 1
ATOM 3573 O O . ASN A 1 448 ? -17.359 -32.438 -11.055 1 47 448 ASN A O 1
ATOM 3577 N N . SER A 1 449 ? -19.484 -31.828 -11.203 1 52.84 449 SER A N 1
ATOM 3578 C CA . SER A 1 449 ? -19.594 -32.25 -9.812 1 52.84 449 SER A CA 1
ATOM 3579 C C . SER A 1 449 ? -20.016 -33.719 -9.711 1 52.84 449 SER A C 1
ATOM 3581 O O . SER A 1 449 ? -20.75 -34.219 -10.57 1 52.84 449 SER A O 1
ATOM 3583 N N . LEU A 1 450 ? -19.266 -34.531 -8.977 1 60.94 450 LEU A N 1
ATOM 3584 C CA . LEU A 1 450 ? -19.672 -35.906 -8.672 1 60.94 450 LEU A CA 1
ATOM 3585 C C . LEU A 1 450 ? -21.125 -35.938 -8.219 1 60.94 450 LEU A C 1
ATOM 3587 O O . LEU A 1 450 ? -21.594 -35 -7.539 1 60.94 450 LEU A O 1
ATOM 3591 N N . PRO A 1 451 ? -21.844 -36.781 -8.867 1 66.19 451 PRO A N 1
ATOM 3592 C CA . PRO A 1 451 ? -23.25 -36.938 -8.484 1 66.19 451 PRO A CA 1
ATOM 3593 C C . PRO A 1 451 ? -23.453 -36.969 -6.969 1 66.19 451 PRO A C 1
ATOM 3595 O O . PRO A 1 451 ? -22.562 -37.406 -6.242 1 66.19 451 PRO A O 1
ATOM 3598 N N . ALA A 1 452 ? -24.453 -36.375 -6.441 1 68.12 452 ALA A N 1
ATOM 3599 C CA . ALA A 1 452 ? -24.766 -36.25 -5.02 1 68.12 452 ALA A CA 1
ATOM 3600 C C . ALA A 1 452 ? -25.328 -37.562 -4.465 1 68.12 452 ALA A C 1
ATOM 3602 O O . ALA A 1 452 ? -25.297 -37.781 -3.256 1 68.12 452 ALA A O 1
ATOM 3603 N N . SER A 1 453 ? -25.859 -38.5 -5.379 1 79.19 453 SER A N 1
ATOM 3604 C CA . SER A 1 453 ? -26.469 -39.75 -4.918 1 79.19 453 SER A CA 1
ATOM 3605 C C . SER A 1 453 ? -26 -40.938 -5.746 1 79.19 453 SER A C 1
ATOM 3607 O O . SER A 1 453 ? -25.469 -40.75 -6.848 1 79.19 453 SER A O 1
ATOM 3609 N N . VAL A 1 454 ? -26.141 -42.125 -5.207 1 84.75 454 VAL A N 1
ATOM 3610 C CA . VAL A 1 454 ? -25.734 -43.344 -5.855 1 84.75 454 VAL A CA 1
ATOM 3611 C C . VAL A 1 454 ? -26.594 -43.594 -7.094 1 84.75 454 VAL A C 1
ATOM 3613 O O . VAL A 1 454 ? -26.094 -44.062 -8.117 1 84.75 454 VAL A O 1
ATOM 3616 N N . GLU A 1 455 ? -27.859 -43.188 -6.934 1 85.94 455 GLU A N 1
ATOM 3617 C CA . GLU A 1 455 ? -28.75 -43.406 -8.062 1 85.94 455 GLU A CA 1
ATOM 3618 C C . GLU A 1 455 ? -28.375 -42.5 -9.242 1 85.94 455 GLU A C 1
ATOM 3620 O O . GLU A 1 455 ? -28.438 -42.906 -10.398 1 85.94 455 GLU A O 1
ATOM 3625 N N . GLU A 1 456 ? -28 -41.375 -8.859 1 87.19 456 GLU A N 1
ATOM 3626 C CA . GLU A 1 456 ? -27.547 -40.469 -9.914 1 87.19 456 GLU A CA 1
ATOM 3627 C C . GLU A 1 456 ? -26.25 -40.938 -10.555 1 87.19 456 GLU A C 1
ATOM 3629 O O . GLU A 1 456 ? -26.062 -40.812 -11.766 1 87.19 456 GLU A O 1
ATOM 3634 N N . ALA A 1 457 ? -25.5 -41.5 -9.75 1 88.5 457 ALA A N 1
ATOM 3635 C CA . ALA A 1 457 ? -24.234 -42.031 -10.266 1 88.5 457 ALA A CA 1
ATOM 3636 C C . ALA A 1 457 ? -24.484 -43.219 -11.211 1 88.5 457 ALA A C 1
ATOM 3638 O O . ALA A 1 457 ? -23.844 -43.312 -12.258 1 88.5 457 ALA A O 1
ATOM 3639 N N . LYS A 1 458 ? -25.453 -44.031 -10.859 1 89.88 458 LYS A N 1
ATOM 3640 C CA . LYS A 1 458 ? -25.797 -45.188 -11.688 1 89.88 458 LYS A CA 1
ATOM 3641 C C . LYS A 1 458 ? -26.344 -44.719 -13.039 1 89.88 458 LYS A C 1
ATOM 3643 O O . LYS A 1 458 ? -26 -45.312 -14.078 1 89.88 458 LYS A O 1
ATOM 3648 N N . ARG A 1 459 ? -27.156 -43.75 -12.938 1 90.12 459 ARG A N 1
ATOM 3649 C CA . ARG A 1 459 ? -27.719 -43.219 -14.18 1 90.12 459 ARG A CA 1
ATOM 3650 C C . ARG A 1 459 ? -26.625 -42.656 -15.078 1 90.12 459 ARG A C 1
ATOM 3652 O O . ARG A 1 459 ? -26.672 -42.812 -16.297 1 90.12 459 ARG A O 1
ATOM 3659 N N . GLU A 1 460 ? -25.781 -41.938 -14.484 1 88.62 460 GLU A N 1
ATOM 3660 C CA . GLU A 1 460 ? -24.688 -41.375 -15.25 1 88.62 460 GLU A CA 1
ATOM 3661 C C . GLU A 1 460 ? -23.812 -42.469 -15.875 1 88.62 460 GLU A C 1
ATOM 3663 O O . GLU A 1 460 ? -23.391 -42.344 -17.016 1 88.62 460 GLU A O 1
ATOM 3668 N N . ILE A 1 461 ? -23.547 -43.469 -15.117 1 90.56 461 ILE A N 1
ATOM 3669 C CA . ILE A 1 461 ? -22.719 -44.562 -15.594 1 90.56 461 ILE A CA 1
ATOM 3670 C C . ILE A 1 461 ? -23.391 -45.25 -16.797 1 90.56 461 ILE A C 1
ATOM 3672 O O . ILE A 1 461 ? -22.75 -45.531 -17.797 1 90.56 461 ILE A O 1
ATOM 3676 N N . ASP A 1 462 ? -24.703 -45.406 -16.641 1 91.19 462 ASP A N 1
ATOM 3677 C CA . ASP A 1 462 ? -25.453 -46.031 -17.734 1 91.19 462 ASP A CA 1
ATOM 3678 C C . ASP A 1 462 ? -25.406 -45.188 -19 1 91.19 462 ASP A C 1
ATOM 3680 O O . ASP A 1 462 ? -25.25 -45.719 -20.094 1 91.19 462 ASP A O 1
ATOM 3684 N N . LYS A 1 463 ? -25.609 -43.938 -18.75 1 89.31 463 LYS A N 1
ATOM 3685 C CA . LYS A 1 463 ? -25.578 -43.031 -19.891 1 89.31 463 LYS A CA 1
ATOM 3686 C C . LYS A 1 463 ? -24.203 -43.031 -20.578 1 89.31 463 LYS A C 1
ATOM 3688 O O . LYS A 1 463 ? -24.125 -43.062 -21.797 1 89.31 463 LYS A O 1
ATOM 3693 N N . CYS A 1 464 ? -23.203 -43.031 -19.812 1 90.62 464 CYS A N 1
ATOM 3694 C CA . CYS A 1 464 ? -21.844 -43.031 -20.344 1 90.62 464 CYS A CA 1
ATOM 3695 C C . CYS A 1 464 ? -21.547 -44.344 -21.078 1 90.62 464 CYS A C 1
ATOM 3697 O O . CYS A 1 464 ? -21 -44.312 -22.172 1 90.62 464 CYS A O 1
ATOM 3699 N N . LEU A 1 465 ? -21.922 -45.406 -20.484 1 90.88 465 LEU A N 1
ATOM 3700 C CA . LEU A 1 465 ? -21.625 -46.719 -21.078 1 90.88 465 LEU A CA 1
ATOM 3701 C C . LEU A 1 465 ? -22.375 -46.906 -22.406 1 90.88 465 LEU A C 1
ATOM 3703 O O . LEU A 1 465 ? -21.844 -47.5 -23.344 1 90.88 465 LEU A O 1
ATOM 3707 N N . ALA A 1 466 ? -23.594 -46.281 -22.453 1 88.94 466 ALA A N 1
ATOM 3708 C CA . ALA A 1 466 ? -24.375 -46.375 -23.688 1 88.94 466 ALA A CA 1
ATOM 3709 C C . ALA A 1 466 ? -23.656 -45.656 -24.828 1 88.94 466 ALA A C 1
ATOM 3711 O O . ALA A 1 466 ? -23.656 -46.125 -25.969 1 88.94 466 ALA A O 1
ATOM 3712 N N . GLU A 1 467 ? -23.078 -44.594 -24.531 1 89.12 467 GLU A N 1
ATOM 3713 C CA . GLU A 1 467 ? -22.359 -43.812 -25.547 1 89.12 467 GLU A CA 1
ATOM 3714 C C . GLU A 1 467 ? -21.016 -44.438 -25.875 1 89.12 467 GLU A C 1
ATOM 3716 O O . GLU A 1 467 ? -20.594 -44.438 -27.031 1 89.12 467 GLU A O 1
ATOM 3721 N N . ILE A 1 468 ? -20.344 -45 -24.922 1 90.19 468 ILE A N 1
ATOM 3722 C CA . ILE A 1 468 ? -19.016 -45.562 -25.078 1 90.19 468 ILE A CA 1
ATOM 3723 C C . ILE A 1 468 ? -19.078 -46.812 -25.953 1 90.19 468 ILE A C 1
ATOM 3725 O O . ILE A 1 468 ? -18.188 -47.094 -26.75 1 90.19 468 ILE A O 1
ATOM 3729 N N . TRP A 1 469 ? -20.203 -47.562 -25.797 1 87.94 469 TRP A N 1
ATOM 3730 C CA . TRP A 1 469 ? -20.312 -48.844 -26.484 1 87.94 469 TRP A CA 1
ATOM 3731 C C . TRP A 1 469 ? -20.5 -48.625 -27.984 1 87.94 469 TRP A C 1
ATOM 3733 O O . TRP A 1 469 ? -20.266 -49.531 -28.781 1 87.94 469 TRP A O 1
ATOM 3743 N N . ARG A 1 470 ? -20.828 -47.344 -28.375 1 84.69 470 ARG A N 1
ATOM 3744 C CA . ARG A 1 470 ? -21 -47.031 -29.781 1 84.69 470 ARG A CA 1
ATOM 3745 C C . ARG A 1 470 ? -19.688 -46.688 -30.438 1 84.69 470 ARG A C 1
ATOM 3747 O O . ARG A 1 470 ? -19.594 -46.562 -31.672 1 84.69 470 ARG A O 1
ATOM 3754 N N . LEU A 1 471 ? -18.719 -46.625 -29.703 1 87.88 471 LEU A N 1
ATOM 3755 C CA . LEU A 1 471 ? -17.406 -46.188 -30.203 1 87.88 471 LEU A CA 1
ATOM 3756 C C . LEU A 1 471 ? -16.656 -47.375 -30.797 1 87.88 471 LEU A C 1
ATOM 3758 O O . LEU A 1 471 ? -16.969 -48.531 -30.5 1 87.88 471 LEU A O 1
ATOM 3762 N N . PRO A 1 472 ? -15.648 -47.062 -31.672 1 86.75 472 PRO A N 1
ATOM 3763 C CA . PRO A 1 472 ? -14.789 -48.125 -32.156 1 86.75 472 PRO A CA 1
ATOM 3764 C C . PRO A 1 472 ? -14.047 -48.844 -31.047 1 86.75 472 PRO A C 1
ATOM 3766 O O . PRO A 1 472 ? -13.867 -48.281 -29.953 1 86.75 472 PRO A O 1
ATOM 3769 N N . GLU A 1 473 ? -13.641 -50.062 -31.203 1 86.31 473 GLU A N 1
ATOM 3770 C CA . GLU A 1 473 ? -13.109 -50.938 -30.172 1 86.31 473 GLU A CA 1
ATOM 3771 C C . GLU A 1 473 ? -11.938 -50.312 -29.438 1 86.31 473 GLU A C 1
ATOM 3773 O O . GLU A 1 473 ? -11.867 -50.375 -28.203 1 86.31 473 GLU A O 1
ATOM 3778 N N . GLU A 1 474 ? -11.039 -49.75 -30.172 1 86.94 474 GLU A N 1
ATOM 3779 C CA . GLU A 1 474 ? -9.867 -49.156 -29.531 1 86.94 474 GLU A CA 1
ATOM 3780 C C . GLU A 1 474 ? -10.266 -47.969 -28.641 1 86.94 474 GLU A C 1
ATOM 3782 O O . GLU A 1 474 ? -9.781 -47.844 -27.516 1 86.94 474 GLU A O 1
ATOM 3787 N N . GLU A 1 475 ? -11.07 -47.125 -29.125 1 89.75 475 GLU A N 1
ATOM 3788 C CA . GLU A 1 475 ? -11.523 -45.969 -28.359 1 89.75 475 GLU A CA 1
ATOM 3789 C C . GLU A 1 475 ? -12.43 -46.375 -27.219 1 89.75 475 GLU A C 1
ATOM 3791 O O . GLU A 1 475 ? -12.422 -45.75 -26.156 1 89.75 475 GLU A O 1
ATOM 3796 N N . ARG A 1 476 ? -13.18 -47.406 -27.453 1 89.25 476 ARG A N 1
ATOM 3797 C CA . ARG A 1 476 ? -14.062 -47.938 -26.422 1 89.25 476 ARG A CA 1
ATOM 3798 C C . ARG A 1 476 ? -13.266 -48.438 -25.219 1 89.25 476 ARG A C 1
ATOM 3800 O O . ARG A 1 476 ? -13.617 -48.125 -24.078 1 89.25 476 ARG A O 1
ATOM 3807 N N . HIS A 1 477 ? -12.219 -49.125 -25.516 1 88.81 477 HIS A N 1
ATOM 3808 C CA . HIS A 1 477 ? -11.375 -49.656 -24.438 1 88.81 477 HIS A CA 1
ATOM 3809 C C . HIS A 1 477 ? -10.789 -48.5 -23.609 1 88.81 477 HIS A C 1
ATOM 3811 O O . HIS A 1 477 ? -10.789 -48.562 -22.375 1 88.81 477 HIS A O 1
ATOM 3817 N N . LYS A 1 478 ? -10.32 -47.5 -24.281 1 90.69 478 LYS A N 1
ATOM 3818 C CA . LYS A 1 478 ? -9.742 -46.344 -23.594 1 90.69 478 LYS A CA 1
ATOM 3819 C C . LYS A 1 478 ? -10.789 -45.625 -22.766 1 90.69 478 LYS A C 1
ATOM 3821 O O . LYS A 1 478 ? -10.516 -45.188 -21.641 1 90.69 478 LYS A O 1
ATOM 3826 N N . ALA A 1 479 ? -11.93 -45.469 -23.344 1 92 479 ALA A N 1
ATOM 3827 C CA . ALA A 1 479 ? -13.016 -44.75 -22.672 1 92 479 ALA A CA 1
ATOM 3828 C C . ALA A 1 479 ? -13.484 -45.531 -21.438 1 92 479 ALA A C 1
ATOM 3830 O O . ALA A 1 479 ? -13.82 -44.906 -20.422 1 92 479 ALA A O 1
ATOM 3831 N N . ILE A 1 480 ? -13.57 -46.812 -21.531 1 89.94 480 ILE A N 1
ATOM 3832 C CA . ILE A 1 480 ? -13.969 -47.625 -20.391 1 89.94 480 ILE A CA 1
ATOM 3833 C C . ILE A 1 480 ? -12.938 -47.5 -19.266 1 89.94 480 ILE A C 1
ATOM 3835 O O . ILE A 1 480 ? -13.289 -47.438 -18.094 1 89.94 480 ILE A O 1
ATOM 3839 N N . LYS A 1 481 ? -11.727 -47.562 -19.688 1 90.56 481 LYS A N 1
ATOM 3840 C CA . LYS A 1 481 ? -10.656 -47.406 -18.703 1 90.56 481 LYS A CA 1
ATOM 3841 C C . LYS A 1 481 ? -10.812 -46.062 -17.953 1 90.56 481 LYS A C 1
ATOM 3843 O O . LYS A 1 481 ? -10.68 -46.031 -16.719 1 90.56 481 LYS A O 1
ATOM 3848 N N . ARG A 1 482 ? -11.039 -45 -18.609 1 92.5 482 ARG A N 1
ATOM 3849 C CA . ARG A 1 482 ? -11.203 -43.688 -18 1 92.5 482 ARG A CA 1
ATOM 3850 C C . ARG A 1 482 ? -12.383 -43.656 -17.031 1 92.5 482 ARG A C 1
ATOM 3852 O O . ARG A 1 482 ? -12.297 -43.094 -15.953 1 92.5 482 ARG A O 1
ATOM 3859 N N . LEU A 1 483 ? -13.453 -44.25 -17.531 1 90.81 483 LEU A N 1
ATOM 3860 C CA . LEU A 1 483 ? -14.641 -44.312 -16.688 1 90.81 483 LEU A CA 1
ATOM 3861 C C . LEU A 1 483 ? -14.359 -45.156 -15.43 1 90.81 483 LEU A C 1
ATOM 3863 O O . LEU A 1 483 ? -14.82 -44.781 -14.336 1 90.81 483 LEU A O 1
ATOM 3867 N N . TYR A 1 484 ? -13.656 -46.25 -15.672 1 90.75 484 TYR A N 1
ATOM 3868 C CA . TYR A 1 484 ? -13.25 -47.094 -14.57 1 90.75 484 TYR A CA 1
ATOM 3869 C C . TYR A 1 484 ? -12.43 -46.344 -13.547 1 90.75 484 TYR A C 1
ATOM 3871 O O . TYR A 1 484 ? -12.703 -46.406 -12.344 1 90.75 484 TYR A O 1
ATOM 3879 N N . LEU A 1 485 ? -11.523 -45.594 -13.977 1 90.31 485 LEU A N 1
ATOM 3880 C CA . LEU A 1 485 ? -10.641 -44.844 -13.094 1 90.31 485 LEU A CA 1
ATOM 3881 C C . LEU A 1 485 ? -11.383 -43.688 -12.438 1 90.31 485 LEU A C 1
ATOM 3883 O O . LEU A 1 485 ? -11.078 -43.312 -11.305 1 90.31 485 LEU A O 1
ATOM 3887 N N . ARG A 1 486 ? -12.289 -43.062 -13.117 1 90 486 ARG A N 1
ATOM 3888 C CA . ARG A 1 486 ? -13.062 -41.938 -12.594 1 90 486 ARG A CA 1
ATOM 3889 C C . ARG A 1 486 ? -13.805 -42.344 -11.32 1 90 486 ARG A C 1
ATOM 3891 O O . ARG A 1 486 ? -13.898 -41.562 -10.375 1 90 486 ARG A O 1
ATOM 3898 N N . TRP A 1 487 ? -14.258 -43.562 -11.281 1 87.56 487 TRP A N 1
ATOM 3899 C CA . TRP A 1 487 ? -15.109 -44 -10.18 1 87.56 487 TRP A CA 1
ATOM 3900 C C . TRP A 1 487 ? -14.344 -44.875 -9.211 1 87.56 487 TRP A C 1
ATOM 3902 O O . TRP A 1 487 ? -14.891 -45.344 -8.211 1 87.56 487 TRP A O 1
ATOM 3912 N N . HIS A 1 488 ? -13.102 -45.156 -9.516 1 88.94 488 HIS A N 1
ATOM 3913 C CA . HIS A 1 488 ? -12.312 -46.031 -8.672 1 88.94 488 HIS A CA 1
ATOM 3914 C C . HIS A 1 488 ? -12.219 -45.469 -7.25 1 88.94 488 HIS A C 1
ATOM 3916 O O . HIS A 1 488 ? -12.07 -44.25 -7.051 1 88.94 488 HIS A O 1
ATOM 3922 N N . PRO A 1 489 ? -12.312 -46.25 -6.242 1 83.75 489 PRO A N 1
ATOM 3923 C CA . PRO A 1 489 ? -12.297 -45.812 -4.844 1 83.75 489 PRO A CA 1
ATOM 3924 C C . PRO A 1 489 ? -10.984 -45.156 -4.449 1 83.75 489 PRO A C 1
ATOM 3926 O O . PRO A 1 489 ? -10.953 -44.312 -3.521 1 83.75 489 PRO A O 1
ATOM 3929 N N . ASP A 1 490 ? -9.906 -45.469 -5.113 1 82.62 490 ASP A N 1
ATOM 3930 C CA . ASP A 1 490 ? -8.609 -44.875 -4.816 1 82.62 490 ASP A CA 1
ATOM 3931 C C . ASP A 1 490 ? -8.57 -43.406 -5.273 1 82.62 490 ASP A C 1
ATOM 3933 O O . ASP A 1 490 ? -7.73 -42.656 -4.812 1 82.62 490 ASP A O 1
ATOM 3937 N N . LYS A 1 491 ? -9.391 -43.031 -6.184 1 82.25 491 LYS A N 1
ATOM 3938 C CA . LYS A 1 491 ? -9.375 -41.688 -6.73 1 82.25 491 LYS A CA 1
ATOM 3939 C C . LYS A 1 491 ? -10.406 -40.812 -6.039 1 82.25 491 LYS A C 1
ATOM 3941 O O . LYS A 1 491 ? -10.336 -39.594 -6.117 1 82.25 491 LYS A O 1
ATOM 3946 N N . ASN A 1 492 ? -11.438 -41.5 -5.562 1 76 492 ASN A N 1
ATOM 3947 C CA . ASN A 1 492 ? -12.531 -40.781 -4.922 1 76 492 ASN A CA 1
ATOM 3948 C C . ASN A 1 492 ? -12.68 -41.156 -3.457 1 76 492 ASN A C 1
ATOM 3950 O O . ASN A 1 492 ? -12.625 -42.344 -3.119 1 76 492 ASN A O 1
ATOM 3954 N N . CYS A 1 493 ? -12.453 -40.312 -2.578 1 60.69 493 CYS A N 1
ATOM 3955 C CA . CYS A 1 493 ? -12.508 -40.625 -1.155 1 60.69 493 CYS A CA 1
ATOM 3956 C C . CYS A 1 493 ? -13.945 -40.781 -0.687 1 60.69 493 CYS A C 1
ATOM 3958 O O . CYS A 1 493 ? -14.188 -41.156 0.461 1 60.69 493 CYS A O 1
ATOM 3960 N N . GLN A 1 494 ? -14.984 -40.688 -1.485 1 63.5 494 GLN A N 1
ATOM 3961 C CA . GLN A 1 494 ? -16.344 -40.656 -0.951 1 63.5 494 GLN A CA 1
ATOM 3962 C C . GLN A 1 494 ? -16.969 -42.062 -1.039 1 63.5 494 GLN A C 1
ATOM 3964 O O . GLN A 1 494 ? -16.625 -42.844 -1.917 1 63.5 494 GLN A O 1
ATOM 3969 N N . SER A 1 495 ? -17.719 -42.469 -0.052 1 67.69 495 SER A N 1
ATOM 3970 C CA . SER A 1 495 ? -18.438 -43.719 0.077 1 67.69 495 SER A CA 1
ATOM 3971 C C . SER A 1 495 ? -19.312 -43.969 -1.149 1 67.69 495 SER A C 1
ATOM 3973 O O . SER A 1 495 ? -19.453 -45.125 -1.578 1 67.69 495 SER A O 1
ATOM 3975 N N . LEU A 1 496 ? -19.734 -42.938 -1.771 1 76.88 496 LEU A N 1
ATOM 3976 C CA . LEU A 1 496 ? -20.594 -43.062 -2.951 1 76.88 496 LEU A CA 1
ATOM 3977 C C . LEU A 1 496 ? -19.828 -43.688 -4.109 1 76.88 496 LEU A C 1
ATOM 3979 O O . LEU A 1 496 ? -20.406 -44.469 -4.867 1 76.88 496 LEU A O 1
ATOM 3983 N N . ALA A 1 497 ? -18.578 -43.562 -4.105 1 78.44 497 ALA A N 1
ATOM 3984 C CA . ALA A 1 497 ? -17.766 -44.031 -5.227 1 78.44 497 ALA A CA 1
ATOM 3985 C C . ALA A 1 497 ? -17.609 -45.531 -5.195 1 78.44 497 ALA A C 1
ATOM 3987 O O . ALA A 1 497 ? -17.578 -46.188 -6.242 1 78.44 497 ALA A O 1
ATOM 3988 N N . ASN A 1 498 ? -17.656 -46.094 -4.031 1 84 498 ASN A N 1
ATOM 3989 C CA . ASN A 1 498 ? -17.5 -47.531 -3.92 1 84 498 ASN A CA 1
ATOM 3990 C C . ASN A 1 498 ? -18.703 -48.281 -4.508 1 84 498 ASN A C 1
ATOM 3992 O O . ASN A 1 498 ? -18.531 -49.25 -5.238 1 84 498 ASN A O 1
ATOM 3996 N N . GLU A 1 499 ? -19.828 -47.781 -4.152 1 86.38 499 GLU A N 1
ATOM 3997 C CA . GLU A 1 499 ? -21.031 -48.406 -4.676 1 86.38 499 GLU A CA 1
ATOM 3998 C C . GLU A 1 499 ? -21.156 -48.188 -6.184 1 86.38 499 GLU A C 1
ATOM 4000 O O . GLU A 1 499 ? -21.547 -49.125 -6.91 1 86.38 499 GLU A O 1
ATOM 4005 N N . ALA A 1 500 ? -20.922 -47.062 -6.531 1 88.5 500 ALA A N 1
ATOM 4006 C CA . ALA A 1 500 ? -20.984 -46.75 -7.961 1 88.5 500 ALA A CA 1
ATOM 4007 C C . ALA A 1 500 ? -19.953 -47.562 -8.734 1 88.5 500 ALA A C 1
ATOM 4009 O O . ALA A 1 500 ? -20.219 -48.031 -9.852 1 88.5 500 ALA A O 1
ATOM 4010 N N . PHE A 1 501 ? -18.875 -47.844 -8.133 1 91 501 PHE A N 1
ATOM 4011 C CA . PHE A 1 501 ? -17.797 -48.562 -8.766 1 91 501 PHE A CA 1
ATOM 4012 C C . PHE A 1 501 ? -18.188 -50.031 -8.938 1 91 501 PHE A C 1
ATOM 4014 O O . PHE A 1 501 ? -17.906 -50.625 -9.984 1 91 501 PHE A O 1
ATOM 4021 N N . LYS A 1 502 ? -18.812 -50.594 -7.969 1 88.56 502 LYS A N 1
ATOM 4022 C CA . LYS A 1 502 ? -19.297 -51.969 -8.07 1 88.56 502 LYS A CA 1
ATOM 4023 C C . LYS A 1 502 ? -20.344 -52.094 -9.18 1 88.56 502 LYS A C 1
ATOM 4025 O O . LYS A 1 502 ? -20.328 -53.094 -9.93 1 88.56 502 LYS A O 1
ATOM 4030 N N . TYR A 1 503 ? -21.141 -51.156 -9.148 1 91.19 503 TYR A N 1
ATOM 4031 C CA . TYR A 1 503 ? -22.156 -51.125 -10.195 1 91.19 503 TYR A CA 1
ATOM 4032 C C . TYR A 1 503 ? -21.516 -51.062 -11.578 1 91.19 503 TYR A C 1
ATOM 4034 O O . TYR A 1 503 ? -21.922 -51.75 -12.5 1 91.19 503 TYR A O 1
ATOM 4042 N N . LEU A 1 504 ? -20.578 -50.219 -11.727 1 91.25 504 LEU A N 1
ATOM 4043 C CA . LEU A 1 504 ? -19.859 -50.031 -12.992 1 91.25 504 LEU A CA 1
ATOM 4044 C C . LEU A 1 504 ? -19.219 -51.344 -13.438 1 91.25 504 LEU A C 1
ATOM 4046 O O . LEU A 1 504 ? -19.328 -51.719 -14.602 1 91.25 504 LEU A O 1
ATOM 4050 N N . GLN A 1 505 ? -18.594 -52.031 -12.562 1 89.12 505 GLN A N 1
ATOM 4051 C CA . GLN A 1 505 ? -17.938 -53.312 -12.883 1 89.12 505 GLN A CA 1
ATOM 4052 C C . GLN A 1 505 ? -18.953 -54.344 -13.367 1 89.12 505 GLN A C 1
ATOM 4054 O O . GLN A 1 505 ? -18.703 -55.062 -14.336 1 89.12 505 GLN A O 1
ATOM 4059 N N . ASN A 1 506 ? -20.094 -54.344 -12.695 1 89.06 506 ASN A N 1
ATOM 4060 C CA . ASN A 1 506 ? -21.141 -55.25 -13.07 1 89.06 506 ASN A CA 1
ATOM 4061 C C . ASN A 1 506 ? -21.688 -54.969 -14.461 1 89.06 506 ASN A C 1
ATOM 4063 O O . ASN A 1 506 ? -21.953 -55.875 -15.242 1 89.06 506 ASN A O 1
ATOM 4067 N N . GLN A 1 507 ? -21.844 -53.719 -14.68 1 90.38 507 GLN A N 1
ATOM 4068 C CA . GLN A 1 507 ? -22.391 -53.344 -15.969 1 90.38 507 GLN A CA 1
ATOM 4069 C C . GLN A 1 507 ? -21.422 -53.625 -17.094 1 90.38 507 GLN A C 1
ATOM 4071 O O . GLN A 1 507 ? -21.828 -54.062 -18.188 1 90.38 507 GLN A O 1
ATOM 4076 N N . ILE A 1 508 ? -20.188 -53.406 -16.906 1 88 508 ILE A N 1
ATOM 4077 C CA . ILE A 1 508 ? -19.172 -53.688 -17.922 1 88 508 ILE A CA 1
ATOM 4078 C C . ILE A 1 508 ? -19.125 -55.188 -18.203 1 88 508 ILE A C 1
ATOM 4080 O O . ILE A 1 508 ? -19.047 -55.594 -19.359 1 88 508 ILE A O 1
ATOM 4084 N N . ASP A 1 509 ? -19.188 -56 -17.125 1 85.12 509 ASP A N 1
ATOM 4085 C CA . ASP A 1 509 ? -19.172 -57.469 -17.25 1 85.12 509 ASP A CA 1
ATOM 4086 C C . ASP A 1 509 ? -20.391 -57.969 -18.016 1 85.12 509 ASP A C 1
ATOM 4088 O O . ASP A 1 509 ? -20.297 -58.906 -18.828 1 85.12 509 ASP A O 1
ATOM 4092 N N . GLU A 1 510 ? -21.5 -57.344 -17.734 1 82.88 510 GLU A N 1
ATOM 4093 C CA . GLU A 1 510 ? -22.734 -57.75 -18.406 1 82.88 510 GLU A CA 1
ATOM 4094 C C . GLU A 1 510 ? -22.703 -57.406 -19.891 1 82.88 510 GLU A C 1
ATOM 4096 O O . GLU A 1 510 ? -23.172 -58.156 -20.719 1 82.88 510 GLU A O 1
ATOM 4101 N N . LEU A 1 511 ? -22.172 -56.281 -20.125 1 83.56 511 LEU A N 1
ATOM 4102 C CA . LEU A 1 511 ? -22.156 -55.844 -21.516 1 83.56 511 LEU A CA 1
ATOM 4103 C C . LEU A 1 511 ? -21.094 -56.594 -22.312 1 83.56 511 LEU A C 1
ATOM 4105 O O . LEU A 1 511 ? -21.219 -56.719 -23.531 1 83.56 511 LEU A O 1
ATOM 4109 N N . SER A 1 512 ? -20.031 -57 -21.672 1 78.5 512 SER A N 1
ATOM 4110 C CA . SER A 1 512 ? -18.938 -57.688 -22.344 1 78.5 512 SER A CA 1
ATOM 4111 C C . SER A 1 512 ? -19.266 -59.188 -22.562 1 78.5 512 SER A C 1
ATOM 4113 O O . SER A 1 512 ? -18.531 -59.875 -23.234 1 78.5 512 SER A O 1
ATOM 4115 N N . LYS A 1 513 ? -20.062 -59.906 -21.766 1 70.06 513 LYS A N 1
ATOM 4116 C CA . LYS A 1 513 ? -20.469 -61.281 -21.969 1 70.06 513 LYS A CA 1
ATOM 4117 C C . LYS A 1 513 ? -20.953 -61.531 -23.391 1 70.06 513 LYS A C 1
ATOM 4119 O O . LYS A 1 513 ? -21.734 -60.75 -23.922 1 70.06 513 LYS A O 1
ATOM 4124 N N . PRO A 1 514 ? -20 -62.25 -24.078 1 57.66 514 PRO A N 1
ATOM 4125 C CA . PRO A 1 514 ? -20.344 -62.594 -25.469 1 57.66 514 PRO A CA 1
ATOM 4126 C C . PRO A 1 514 ? -21.797 -63.031 -25.625 1 57.66 514 PRO A C 1
ATOM 4128 O O . PRO A 1 514 ? -22.391 -63.594 -24.703 1 57.66 514 PRO A O 1
ATOM 4131 N N . LYS A 1 515 ? -22.594 -62.594 -26.562 1 51.53 515 LYS A N 1
ATOM 4132 C CA . LYS A 1 515 ? -23.688 -63.469 -26.984 1 51.53 515 LYS A CA 1
ATOM 4133 C C . LYS A 1 515 ? -23.219 -64.938 -27.125 1 51.53 515 LYS A C 1
ATOM 4135 O O . LYS A 1 515 ? -22.031 -65.188 -27.188 1 51.53 515 LYS A O 1
ATOM 4140 N N . ALA A 1 516 ? -23.766 -66 -27.75 1 47 516 ALA A N 1
ATOM 4141 C CA . ALA A 1 516 ? -23.5 -67.438 -27.766 1 47 516 ALA A CA 1
ATOM 4142 C C . ALA A 1 516 ? -22 -67.688 -27.891 1 47 516 ALA A C 1
ATOM 4144 O O . ALA A 1 516 ? -21.484 -68.625 -27.234 1 47 516 ALA A O 1
ATOM 4145 N N . GLY A 1 517 ? -21.297 -67.562 -29 1 40.09 517 GLY A N 1
ATOM 4146 C CA . GLY A 1 517 ? -20.109 -68.312 -29.406 1 40.09 517 GLY A CA 1
ATOM 4147 C C . GLY A 1 517 ? -18.844 -67.812 -28.75 1 40.09 517 GLY A C 1
ATOM 4148 O O . GLY A 1 517 ? -17.828 -68.5 -28.75 1 40.09 517 GLY A O 1
ATOM 4149 N N . ASP A 1 518 ? -18.266 -66.562 -28.828 1 39.78 518 ASP A N 1
ATOM 4150 C CA . ASP A 1 518 ? -16.828 -66.312 -28.75 1 39.78 518 ASP A CA 1
ATOM 4151 C C . ASP A 1 518 ? -16.406 -66 -27.328 1 39.78 518 ASP A C 1
ATOM 4153 O O . ASP A 1 518 ? -16.844 -65 -26.75 1 39.78 518 ASP A O 1
ATOM 4157 N N . SER A 1 519 ? -15.953 -66.875 -26.391 1 43.56 519 SER A N 1
ATOM 4158 C CA . SER A 1 519 ? -15.422 -67 -25.031 1 43.56 519 SER A CA 1
ATOM 4159 C C . SER A 1 519 ? -14.258 -66.062 -24.797 1 43.56 519 SER A C 1
ATOM 4161 O O . SER A 1 519 ? -13.773 -65.938 -23.672 1 43.56 519 SER A O 1
ATOM 4163 N N . THR A 1 520 ? -13.477 -65.562 -25.734 1 43.84 520 THR A N 1
ATOM 4164 C CA . THR A 1 520 ? -12.164 -65 -25.547 1 43.84 520 THR A CA 1
ATOM 4165 C C . THR A 1 520 ? -12.273 -63.656 -24.828 1 43.84 520 THR A C 1
ATOM 4167 O O . THR A 1 520 ? -11.266 -63.094 -24.359 1 43.84 520 THR A O 1
ATOM 4170 N N . PHE A 1 521 ? -13.305 -63.031 -24.828 1 45.28 521 PHE A N 1
ATOM 4171 C CA . PHE A 1 521 ? -13.344 -61.656 -24.328 1 45.28 521 PHE A CA 1
ATOM 4172 C C . PHE A 1 521 ? -13.32 -61.656 -22.797 1 45.28 521 PHE A C 1
ATOM 4174 O O . PHE A 1 521 ? -12.906 -60.656 -22.188 1 45.28 521 PHE A O 1
ATOM 4181 N N . SER A 1 522 ? -13.773 -62.75 -22.062 1 48.34 522 SER A N 1
ATOM 4182 C CA . SER A 1 522 ? -13.875 -62.719 -20.609 1 48.34 522 SER A CA 1
ATOM 4183 C C . SER A 1 522 ? -12.492 -62.688 -19.953 1 48.34 522 SER A C 1
ATOM 4185 O O . SER A 1 522 ? -12.273 -61.969 -18.969 1 48.34 522 SER A O 1
ATOM 4187 N N . SER A 1 523 ? -11.562 -63.469 -20.391 1 51.12 523 SER A N 1
ATOM 4188 C CA . SER A 1 523 ? -10.234 -63.531 -19.781 1 51.12 523 SER A CA 1
ATOM 4189 C C . SER A 1 523 ? -9.461 -62.25 -19.984 1 51.12 523 SER A C 1
ATOM 4191 O O . SER A 1 523 ? -8.641 -61.875 -19.141 1 51.12 523 SER A O 1
ATOM 4193 N N . ARG A 1 524 ? -9.633 -61.562 -20.984 1 54.25 524 ARG A N 1
ATOM 4194 C CA . ARG A 1 524 ? -8.938 -60.312 -21.328 1 54.25 524 ARG A CA 1
ATOM 4195 C C . ARG A 1 524 ? -9.398 -59.188 -20.438 1 54.25 524 ARG A C 1
ATOM 4197 O O . ARG A 1 524 ? -8.602 -58.312 -20.062 1 54.25 524 ARG A O 1
ATOM 4204 N N . ASN A 1 525 ? -10.625 -59.281 -19.953 1 59.53 525 ASN A N 1
ATOM 4205 C CA . ASN A 1 525 ? -11.164 -58.188 -19.141 1 59.53 525 ASN A CA 1
ATOM 4206 C C . ASN A 1 525 ? -10.617 -58.219 -17.719 1 59.53 525 ASN A C 1
ATOM 4208 O O . ASN A 1 525 ? -10.391 -57.156 -17.109 1 59.53 525 ASN A O 1
ATOM 4212 N N . THR A 1 526 ? -10.328 -59.469 -17.188 1 61.41 526 THR A N 1
ATOM 4213 C CA . THR A 1 526 ? -9.797 -59.625 -15.836 1 61.41 526 THR A CA 1
ATOM 4214 C C . THR A 1 526 ? -8.391 -59.031 -15.75 1 61.41 526 THR A C 1
ATOM 4216 O O . THR A 1 526 ? -8.023 -58.406 -14.742 1 61.41 526 THR A O 1
ATOM 4219 N N . ASN A 1 527 ? -7.605 -59.25 -16.734 1 70 527 ASN A N 1
ATOM 4220 C CA . ASN A 1 527 ? -6.246 -58.688 -16.766 1 70 527 ASN A CA 1
ATOM 4221 C C . ASN A 1 527 ? -6.25 -57.188 -16.844 1 70 527 ASN A C 1
ATOM 4223 O O . ASN A 1 527 ? -5.414 -56.531 -16.219 1 70 527 ASN A O 1
ATOM 4227 N N . PHE A 1 528 ? -7.277 -56.625 -17.406 1 80.81 528 PHE A N 1
ATOM 4228 C CA . PHE A 1 528 ? -7.359 -55.188 -17.531 1 80.81 528 PHE A CA 1
ATOM 4229 C C . PHE A 1 528 ? -7.688 -54.531 -16.203 1 80.81 528 PHE A C 1
ATOM 4231 O O . PHE A 1 528 ? -7.117 -53.5 -15.852 1 80.81 528 PHE A O 1
ATOM 4238 N N . TYR A 1 529 ? -8.531 -55.281 -15.445 1 84.75 529 TYR A N 1
ATOM 4239 C CA . TYR A 1 529 ? -8.922 -54.719 -14.156 1 84.75 529 TYR A CA 1
ATOM 4240 C C . TYR A 1 529 ? -7.727 -54.625 -13.219 1 84.75 529 TYR A C 1
ATOM 4242 O O . TYR A 1 529 ? -7.574 -53.625 -12.5 1 84.75 529 TYR A O 1
ATOM 4250 N N . GLN A 1 530 ? -6.906 -55.656 -13.32 1 85.69 530 GLN A N 1
ATOM 4251 C CA . GLN A 1 530 ? -5.734 -55.625 -12.445 1 85.69 530 GLN A CA 1
ATOM 4252 C C . GLN A 1 530 ? -4.805 -54.469 -12.789 1 85.69 530 GLN A C 1
ATOM 4254 O O . GLN A 1 530 ? -4.309 -53.781 -11.898 1 85.69 530 GLN A O 1
ATOM 4259 N N . GLN A 1 531 ? -4.629 -54.281 -13.969 1 88.06 531 GLN A N 1
ATOM 4260 C CA . GLN A 1 531 ? -3.766 -53.219 -14.422 1 88.06 531 GLN A CA 1
ATOM 4261 C C . GLN A 1 531 ? -4.355 -51.844 -14.047 1 88.06 531 GLN A C 1
ATOM 4263 O O . GLN A 1 531 ? -3.633 -50.938 -13.625 1 88.06 531 GLN A O 1
ATOM 4268 N N . TRP A 1 532 ? -5.645 -51.719 -14.234 1 90.31 532 TRP A N 1
ATOM 4269 C CA . TRP A 1 532 ? -6.301 -50.469 -13.945 1 90.31 532 TRP A CA 1
ATOM 4270 C C . TRP A 1 532 ? -6.32 -50.188 -12.445 1 90.31 532 TRP A C 1
ATOM 4272 O O . TRP A 1 532 ? -6.18 -49.031 -12.016 1 90.31 532 TRP A O 1
ATOM 4282 N N . ASN A 1 533 ? -6.445 -51.188 -11.695 1 89.69 533 ASN A N 1
ATOM 4283 C CA . ASN A 1 533 ? -6.371 -51.062 -10.242 1 89.69 533 ASN A CA 1
ATOM 4284 C C . ASN A 1 533 ? -4.992 -50.562 -9.789 1 89.69 533 ASN A C 1
ATOM 4286 O O . ASN A 1 533 ? -4.879 -49.75 -8.875 1 89.69 533 ASN A O 1
ATOM 4290 N N . GLN A 1 534 ? -4.039 -51.156 -10.453 1 88.94 534 GLN A N 1
ATOM 4291 C CA . GLN A 1 534 ? -2.678 -50.75 -10.133 1 88.94 534 GLN A CA 1
ATOM 4292 C C . GLN A 1 534 ? -2.447 -49.281 -10.484 1 88.94 534 GLN A C 1
ATOM 4294 O O . GLN A 1 534 ? -1.773 -48.562 -9.742 1 88.94 534 GLN A O 1
ATOM 4299 N N . GLU A 1 535 ? -2.947 -48.875 -11.555 1 90 535 GLU A N 1
ATOM 4300 C CA . GLU A 1 535 ? -2.814 -47.469 -11.961 1 90 535 GLU A CA 1
ATOM 4301 C C . GLU A 1 535 ? -3.506 -46.531 -10.969 1 90 535 GLU A C 1
ATOM 4303 O O . GLU A 1 535 ? -2.971 -45.5 -10.625 1 90 535 GLU A O 1
ATOM 4308 N N . ALA A 1 536 ? -4.672 -46.906 -10.594 1 89.75 536 ALA A N 1
ATOM 4309 C CA . ALA A 1 536 ? -5.398 -46.094 -9.602 1 89.75 536 ALA A CA 1
ATOM 4310 C C . ALA A 1 536 ? -4.609 -46 -8.297 1 89.75 536 ALA A C 1
ATOM 4312 O O . ALA A 1 536 ? -4.551 -44.938 -7.688 1 89.75 536 ALA A O 1
ATOM 4313 N N . ARG A 1 537 ? -4.027 -47.062 -7.902 1 87.75 537 ARG A N 1
ATOM 4314 C CA . ARG A 1 537 ? -3.213 -47.094 -6.695 1 87.75 537 ARG A CA 1
ATOM 4315 C C . ARG A 1 537 ? -1.975 -46.219 -6.859 1 87.75 537 ARG A C 1
ATOM 4317 O O . ARG A 1 537 ? -1.562 -45.531 -5.922 1 87.75 537 ARG A O 1
ATOM 4324 N N . TYR A 1 538 ? -1.484 -46.312 -7.992 1 88.44 538 TYR A N 1
ATOM 4325 C CA . TYR A 1 538 ? -0.317 -45.5 -8.281 1 88.44 538 TYR A CA 1
ATOM 4326 C C . TYR A 1 538 ? -0.656 -44 -8.172 1 88.44 538 TYR A C 1
ATOM 4328 O O . TYR A 1 538 ? 0.114 -43.219 -7.605 1 88.44 538 TYR A O 1
ATOM 4336 N N . HIS A 1 539 ? -1.739 -43.594 -8.742 1 87.69 539 HIS A N 1
ATOM 4337 C CA . HIS A 1 539 ? -2.172 -42.188 -8.664 1 87.69 539 HIS A CA 1
ATOM 4338 C C . HIS A 1 539 ? -2.359 -41.75 -7.211 1 87.69 539 HIS A C 1
ATOM 4340 O O . HIS A 1 539 ? -1.931 -40.656 -6.828 1 87.69 539 HIS A O 1
ATOM 4346 N N . ARG A 1 540 ? -2.906 -42.594 -6.5 1 83.94 540 ARG A N 1
ATOM 4347 C CA . ARG A 1 540 ? -3.125 -42.312 -5.086 1 83.94 540 ARG A CA 1
ATOM 4348 C C . ARG A 1 540 ? -1.799 -42.156 -4.348 1 83.94 540 ARG A C 1
ATOM 4350 O O . ARG A 1 540 ? -1.615 -41.219 -3.57 1 83.94 540 ARG A O 1
ATOM 4357 N N . ASN A 1 541 ? -0.948 -43.062 -4.598 1 82.12 541 ASN A N 1
ATOM 4358 C CA . ASN A 1 541 ? 0.355 -43.062 -3.941 1 82.12 541 ASN A CA 1
ATOM 4359 C C . ASN A 1 541 ? 1.146 -41.781 -4.305 1 82.12 541 ASN A C 1
ATOM 4361 O O . ASN A 1 541 ? 1.836 -41.219 -3.459 1 82.12 541 ASN A O 1
ATOM 4365 N N . SER A 1 542 ? 1.068 -41.469 -5.535 1 80.94 542 SER A N 1
ATOM 4366 C CA . SER A 1 542 ? 1.765 -40.25 -5.996 1 80.94 542 SER A CA 1
ATOM 4367 C C . SER A 1 542 ? 1.213 -39 -5.32 1 80.94 542 SER A C 1
ATOM 4369 O O . SER A 1 542 ? 1.973 -38.094 -4.953 1 80.94 542 SER A O 1
ATOM 4371 N N . ARG A 1 543 ? -0.042 -38.969 -5.23 1 79.44 543 ARG A N 1
ATOM 4372 C CA . ARG A 1 543 ? -0.675 -37.844 -4.539 1 79.44 543 ARG A CA 1
ATOM 4373 C C . ARG A 1 543 ? -0.26 -37.812 -3.07 1 79.44 543 ARG A C 1
ATOM 4375 O O . ARG A 1 543 ? 0.066 -36.75 -2.541 1 79.44 543 ARG A O 1
ATOM 4382 N N . GLU A 1 544 ? -0.252 -38.969 -2.494 1 76.44 544 GLU A N 1
ATOM 4383 C CA . GLU A 1 544 ? 0.109 -39.062 -1.084 1 76.44 544 GLU A CA 1
ATOM 4384 C C . GLU A 1 544 ? 1.584 -38.719 -0.87 1 76.44 544 GLU A C 1
ATOM 4386 O O . GLU A 1 544 ? 1.947 -38.094 0.121 1 76.44 544 GLU A O 1
ATOM 4391 N N . ARG A 1 545 ? 2.404 -39.281 -1.729 1 70.5 545 ARG A N 1
ATOM 4392 C CA . ARG A 1 545 ? 3.828 -38.969 -1.648 1 70.5 545 ARG A CA 1
ATOM 4393 C C . ARG A 1 545 ? 4.074 -37.469 -1.773 1 70.5 545 ARG A C 1
ATOM 4395 O O . ARG A 1 545 ? 4.922 -36.906 -1.071 1 70.5 545 ARG A O 1
ATOM 4402 N N . PHE A 1 546 ? 3.35 -36.969 -2.818 1 70.62 546 PHE A N 1
ATOM 4403 C CA . PHE A 1 546 ? 3.465 -35.531 -2.977 1 70.62 546 PHE A CA 1
ATOM 4404 C C . PHE A 1 546 ? 3.037 -34.812 -1.702 1 70.62 546 PHE A C 1
ATOM 4406 O O . PHE A 1 546 ? 3.707 -33.875 -1.257 1 70.62 546 PHE A O 1
ATOM 4413 N N . SER A 1 547 ? 1.938 -35.375 -1.223 1 61.75 547 SER A N 1
ATOM 4414 C CA . SER A 1 547 ? 1.387 -34.719 -0.026 1 61.75 547 SER A CA 1
ATOM 4415 C C . SER A 1 547 ? 2.301 -34.938 1.177 1 61.75 547 SER A C 1
ATOM 4417 O O . SER A 1 547 ? 2.377 -34.094 2.059 1 61.75 547 SER A O 1
ATOM 4419 N N . ARG A 1 548 ? 2.844 -36.219 1.311 1 55.53 548 ARG A N 1
ATOM 4420 C CA . ARG A 1 548 ? 3.766 -36.531 2.398 1 55.53 548 ARG A CA 1
ATOM 4421 C C . ARG A 1 548 ? 5.09 -35.812 2.217 1 55.53 548 ARG A C 1
ATOM 4423 O O . ARG A 1 548 ? 5.723 -35.406 3.195 1 55.53 548 ARG A O 1
ATOM 4430 N N . GLY A 1 549 ? 5.656 -36.188 1.177 1 47.88 549 GLY A N 1
ATOM 4431 C CA . GLY A 1 549 ? 6.918 -35.5 0.917 1 47.88 549 GLY A CA 1
ATOM 4432 C C . GLY A 1 549 ? 6.809 -34 0.993 1 47.88 549 GLY A C 1
ATOM 4433 O O . GLY A 1 549 ? 7.707 -33.312 1.507 1 47.88 549 GLY A O 1
ATOM 4434 N N . TYR A 1 550 ? 5.824 -33.812 0.272 1 45.22 550 TYR A N 1
ATOM 4435 C CA . TYR A 1 550 ? 5.543 -32.375 0.339 1 45.22 550 TYR A CA 1
ATOM 4436 C C . TYR A 1 550 ? 4.707 -32.062 1.568 1 45.22 550 TYR A C 1
ATOM 4438 O O . TYR A 1 550 ? 3.512 -31.766 1.457 1 45.22 550 TYR A O 1
ATOM 4446 N N . ARG A 1 551 ? 4.668 -32.969 2.66 1 39.78 551 ARG A N 1
ATOM 4447 C CA . ARG A 1 551 ? 3.924 -32.969 3.916 1 39.78 551 ARG A CA 1
ATOM 4448 C C . ARG A 1 551 ? 3.312 -31.609 4.191 1 39.78 551 ARG A C 1
ATOM 4450 O O . ARG A 1 551 ? 2.369 -31.484 4.977 1 39.78 551 ARG A O 1
ATOM 4457 N N . GLY A 1 552 ? 4.07 -30.734 4.562 1 36.47 552 GLY A N 1
ATOM 4458 C CA . GLY A 1 552 ? 3.453 -29.531 5.07 1 36.47 552 GLY A CA 1
ATOM 4459 C C . GLY A 1 552 ? 2.457 -28.906 4.105 1 36.47 552 GLY A C 1
ATOM 4460 O O . GLY A 1 552 ? 1.811 -27.906 4.426 1 36.47 552 GLY A O 1
ATOM 4461 N N . PHE A 1 553 ? 2.988 -28.578 3.061 1 40.53 553 PHE A N 1
ATOM 4462 C CA . PHE A 1 553 ? 2.596 -27.375 2.334 1 40.53 553 PHE A CA 1
ATOM 4463 C C . PHE A 1 553 ? 1.185 -27.516 1.776 1 40.53 553 PHE A C 1
ATOM 4465 O O . PHE A 1 553 ? 0.338 -26.641 1.988 1 40.53 553 PHE A O 1
ATOM 4472 N N . HIS A 1 554 ? 1.198 -27.938 0.252 1 45.06 554 HIS A N 1
ATOM 4473 C CA . HIS A 1 554 ? 0.494 -27.516 -0.953 1 45.06 554 HIS A CA 1
ATOM 4474 C C . HIS A 1 554 ? -0.709 -28.406 -1.229 1 45.06 554 HIS A C 1
ATOM 4476 O O . HIS A 1 554 ? -0.647 -29.625 -1.022 1 45.06 554 HIS A O 1
ATOM 4482 N N . SER A 1 555 ? -1.72 -27.781 -1.035 1 55.06 555 SER A N 1
ATOM 4483 C CA . SER A 1 555 ? -2.895 -28.391 -1.638 1 55.06 555 SER A CA 1
ATOM 4484 C C . SER A 1 555 ? -2.557 -29.031 -2.984 1 55.06 555 SER A C 1
ATOM 4486 O O . SER A 1 555 ? -1.786 -28.469 -3.764 1 55.06 555 SER A O 1
ATOM 4488 N N . TYR A 1 556 ? -2.412 -30.297 -2.973 1 65.5 556 TYR A N 1
ATOM 4489 C CA . TYR A 1 556 ? -2.289 -31.016 -4.234 1 65.5 556 TYR A CA 1
ATOM 4490 C C . TYR A 1 556 ? -3.146 -30.375 -5.316 1 65.5 556 TYR A C 1
ATOM 4492 O O . TYR A 1 556 ? -4.273 -30.797 -5.57 1 65.5 556 TYR A O 1
ATOM 4500 N N . ASN A 1 557 ? -2.582 -29.109 -5.656 1 69.94 557 ASN A N 1
ATOM 4501 C CA . ASN A 1 557 ? -3.246 -28.344 -6.703 1 69.94 557 ASN A CA 1
ATOM 4502 C C . ASN A 1 557 ? -2.289 -28 -7.844 1 69.94 557 ASN A C 1
ATOM 4504 O O . ASN A 1 557 ? -1.324 -27.266 -7.652 1 69.94 557 ASN A O 1
ATOM 4508 N N . PHE A 1 558 ? -2.564 -28.562 -8.945 1 74.69 558 PHE A N 1
ATOM 4509 C CA . PHE A 1 558 ? -1.731 -28.406 -10.133 1 74.69 558 PHE A CA 1
ATOM 4510 C C . PHE A 1 558 ? -1.541 -26.938 -10.469 1 74.69 558 PHE A C 1
ATOM 4512 O O . PHE A 1 558 ? -0.425 -26.5 -10.758 1 74.69 558 PHE A O 1
ATOM 4519 N N . TRP A 1 559 ? -2.523 -26.219 -10.352 1 71.94 559 TRP A N 1
ATOM 4520 C CA . TRP A 1 559 ? -2.52 -24.859 -10.844 1 71.94 559 TRP A CA 1
ATOM 4521 C C . TRP A 1 559 ? -1.744 -23.938 -9.898 1 71.94 559 TRP A C 1
ATOM 4523 O O . TRP A 1 559 ? -1.15 -22.953 -10.336 1 71.94 559 TRP A O 1
ATOM 4533 N N . THR A 1 560 ? -1.776 -24.234 -8.711 1 64.06 560 THR A N 1
ATOM 4534 C CA . THR A 1 560 ? -1.007 -23.453 -7.746 1 64.06 560 THR A CA 1
ATOM 4535 C C . THR A 1 560 ? 0.491 -23.656 -7.953 1 64.06 560 THR A C 1
ATOM 4537 O O . THR A 1 560 ? 1.286 -22.734 -7.762 1 64.06 560 THR A O 1
ATOM 4540 N N . HIS A 1 561 ? 0.732 -24.875 -8.359 1 64.25 561 HIS A N 1
ATOM 4541 C CA . HIS A 1 561 ? 2.137 -25.219 -8.555 1 64.25 561 HIS A CA 1
ATOM 4542 C C . HIS A 1 561 ? 2.627 -24.766 -9.922 1 64.25 561 HIS A C 1
ATOM 4544 O O . HIS A 1 561 ? 3.816 -24.5 -10.109 1 64.25 561 HIS A O 1
ATOM 4550 N N . ASN A 1 562 ? 1.685 -24.797 -10.914 1 69.81 562 ASN A N 1
ATOM 4551 C CA . ASN A 1 562 ? 2.023 -24.406 -12.273 1 69.81 562 ASN A CA 1
ATOM 4552 C C . ASN A 1 562 ? 1.341 -23.094 -12.664 1 69.81 562 ASN A C 1
ATOM 4554 O O . ASN A 1 562 ? 0.583 -23.047 -13.633 1 69.81 562 ASN A O 1
ATOM 4558 N N . GLU A 1 563 ? 1.727 -22.047 -12.055 1 62.38 563 GLU A N 1
ATOM 4559 C CA . GLU A 1 563 ? 1.051 -20.766 -12.211 1 62.38 563 GLU A CA 1
ATOM 4560 C C . GLU A 1 563 ? 1.336 -20.156 -13.586 1 62.38 563 GLU A C 1
ATOM 4562 O O . GLU A 1 563 ? 0.566 -19.328 -14.07 1 62.38 563 GLU A O 1
ATOM 4567 N N . ASN A 1 564 ? 2.395 -20.562 -14.148 1 64.81 564 ASN A N 1
ATOM 4568 C CA . ASN A 1 564 ? 2.781 -20.016 -15.445 1 64.81 564 ASN A CA 1
ATOM 4569 C C . ASN A 1 564 ? 1.973 -20.625 -16.578 1 64.81 564 ASN A C 1
ATOM 4571 O O . ASN A 1 564 ? 2.039 -20.172 -17.719 1 64.81 564 ASN A O 1
ATOM 4575 N N . VAL A 1 565 ? 1.299 -21.703 -16.188 1 73.31 565 VAL A N 1
ATOM 4576 C CA . VAL A 1 565 ? 0.468 -22.328 -17.203 1 73.31 565 VAL A CA 1
ATOM 4577 C C . VAL A 1 565 ? -0.86 -21.594 -17.328 1 73.31 565 VAL A C 1
ATOM 4579 O O . VAL A 1 565 ? -1.563 -21.391 -16.344 1 73.31 565 VAL A O 1
ATOM 4582 N N . PRO A 1 566 ? -1.081 -21.016 -18.484 1 74.75 566 PRO A N 1
ATOM 4583 C CA . PRO A 1 566 ? -2.346 -20.312 -18.672 1 74.75 566 PRO A CA 1
ATOM 4584 C C . PRO A 1 566 ? -3.564 -21.188 -18.406 1 74.75 566 PRO A C 1
ATOM 4586 O O . PRO A 1 566 ? -3.553 -22.375 -18.75 1 74.75 566 PRO A O 1
ATOM 4589 N N . ARG A 1 567 ? -4.531 -20.703 -17.75 1 79.94 567 ARG A N 1
ATOM 4590 C CA . ARG A 1 567 ? -5.809 -21.375 -17.484 1 79.94 567 ARG A CA 1
ATOM 4591 C C . ARG A 1 567 ? -6.961 -20.578 -18.094 1 79.94 567 ARG A C 1
ATOM 4593 O O . ARG A 1 567 ? -7.676 -19.875 -17.391 1 79.94 567 ARG A O 1
ATOM 4600 N N . PRO A 1 568 ? -7.184 -20.797 -19.359 1 85 568 PRO A N 1
ATOM 4601 C CA . PRO A 1 568 ? -8.242 -20.031 -20.016 1 85 568 PRO A CA 1
ATOM 4602 C C . PRO A 1 568 ? -9.617 -20.25 -19.391 1 85 568 PRO A C 1
ATOM 4604 O O . PRO A 1 568 ? -9.945 -21.359 -18.984 1 85 568 PRO A O 1
ATOM 4607 N N . ASP A 1 569 ? -10.367 -19.203 -19.188 1 87.44 569 ASP A N 1
ATOM 4608 C CA . ASP A 1 569 ? -11.727 -19.203 -18.656 1 87.44 569 ASP A CA 1
ATOM 4609 C C . ASP A 1 569 ? -12.672 -18.422 -19.578 1 87.44 569 ASP A C 1
ATOM 4611 O O . ASP A 1 569 ? -12.945 -17.234 -19.328 1 87.44 569 ASP A O 1
ATOM 4615 N N . ARG A 1 570 ? -13.227 -19.125 -20.469 1 89.81 570 ARG A N 1
ATOM 4616 C CA . ARG A 1 570 ? -14.062 -18.484 -21.484 1 89.81 570 ARG A CA 1
ATOM 4617 C C . ARG A 1 570 ? -15.367 -17.969 -20.875 1 89.81 570 ARG A C 1
ATOM 4619 O O . ARG A 1 570 ? -15.852 -16.906 -21.25 1 89.81 570 ARG A O 1
ATOM 4626 N N . GLU A 1 571 ? -15.875 -18.75 -19.938 1 90.62 571 GLU A N 1
ATOM 4627 C CA . GLU A 1 571 ? -17.141 -18.359 -19.344 1 90.62 571 GLU A CA 1
ATOM 4628 C C . GLU A 1 571 ? -17 -17.047 -18.562 1 90.62 571 GLU A C 1
ATOM 4630 O O . GLU A 1 571 ? -17.859 -16.172 -18.672 1 90.62 571 GLU A O 1
ATOM 4635 N N . GLU A 1 572 ? -16.016 -16.953 -17.766 1 91.94 572 GLU A N 1
ATOM 4636 C CA . GLU A 1 572 ? -15.773 -15.711 -17.031 1 91.94 572 GLU A CA 1
ATOM 4637 C C . GLU A 1 572 ? -15.492 -14.547 -17.984 1 91.94 572 GLU A C 1
ATOM 4639 O O . GLU A 1 572 ? -15.914 -13.414 -17.734 1 91.94 572 GLU A O 1
ATOM 4644 N N . ALA A 1 573 ? -14.812 -14.82 -19.078 1 95.12 573 ALA A N 1
ATOM 4645 C CA . ALA A 1 573 ? -14.539 -13.797 -20.078 1 95.12 573 ALA A CA 1
ATOM 4646 C C . ALA A 1 573 ? -15.836 -13.266 -20.688 1 95.12 573 ALA A C 1
ATOM 4648 O O . ALA A 1 573 ? -16.016 -12.055 -20.828 1 95.12 573 ALA A O 1
ATOM 4649 N N . ARG A 1 574 ? -16.688 -14.203 -20.984 1 96.19 574 ARG A N 1
ATOM 4650 C CA . ARG A 1 574 ? -17.984 -13.812 -21.562 1 96.19 574 ARG A CA 1
ATOM 4651 C C . ARG A 1 574 ? -18.781 -12.977 -20.578 1 96.19 574 ARG A C 1
ATOM 4653 O O . ARG A 1 574 ? -19.5 -12.047 -20.984 1 96.19 574 ARG A O 1
ATOM 4660 N N . ARG A 1 575 ? -18.703 -13.391 -19.297 1 95.44 575 ARG A N 1
ATOM 4661 C CA . ARG A 1 575 ? -19.391 -12.633 -18.25 1 95.44 575 ARG A CA 1
ATOM 4662 C C . ARG A 1 575 ? -18.938 -11.172 -18.25 1 95.44 575 ARG A C 1
ATOM 4664 O O . ARG A 1 575 ? -19.766 -10.266 -18.219 1 95.44 575 ARG A O 1
ATOM 4671 N N . TRP A 1 576 ? -17.703 -10.93 -18.359 1 97.25 576 TRP A N 1
ATOM 4672 C CA . TRP A 1 576 ? -17.156 -9.578 -18.359 1 97.25 576 TRP A CA 1
ATOM 4673 C C . TRP A 1 576 ? -17.484 -8.844 -19.641 1 97.25 576 TRP A C 1
ATOM 4675 O O . TRP A 1 576 ? -17.75 -7.641 -19.641 1 97.25 576 TRP A O 1
ATOM 4685 N N . CYS A 1 577 ? -17.547 -9.555 -20.781 1 97.81 577 CYS A N 1
ATOM 4686 C CA . CYS A 1 577 ? -17.938 -8.953 -22.047 1 97.81 577 CYS A CA 1
ATOM 4687 C C . CYS A 1 577 ? -19.391 -8.469 -22 1 97.81 577 CYS A C 1
ATOM 4689 O O . CYS A 1 577 ? -19.719 -7.414 -22.547 1 97.81 577 CYS A O 1
ATOM 4691 N N . ARG A 1 578 ? -20.141 -9.281 -21.344 1 97.5 578 ARG A N 1
ATOM 4692 C CA . ARG A 1 578 ? -21.547 -8.906 -21.219 1 97.5 578 ARG A CA 1
ATOM 4693 C C . ARG A 1 578 ? -21.688 -7.57 -20.5 1 97.5 578 ARG A C 1
ATOM 4695 O O . ARG A 1 578 ? -22.438 -6.703 -20.953 1 97.5 578 ARG A O 1
ATOM 4702 N N . GLN A 1 579 ? -21.031 -7.438 -19.391 1 97.81 579 GLN A N 1
ATOM 4703 C CA . GLN A 1 579 ? -21.125 -6.172 -18.672 1 97.81 579 GLN A CA 1
ATOM 4704 C C . GLN A 1 579 ? -20.516 -5.031 -19.484 1 97.81 579 GLN A C 1
ATOM 4706 O O . GLN A 1 579 ? -21 -3.9 -19.438 1 97.81 579 GLN A O 1
ATOM 4711 N N . ALA A 1 580 ? -19.422 -5.293 -20.188 1 98.12 580 ALA A N 1
ATOM 4712 C CA . ALA A 1 580 ? -18.812 -4.277 -21.031 1 98.12 580 ALA A CA 1
ATOM 4713 C C . ALA A 1 580 ? -19.812 -3.768 -22.078 1 98.12 580 ALA A C 1
ATOM 4715 O O . ALA A 1 580 ? -19.891 -2.564 -22.328 1 98.12 580 ALA A O 1
ATOM 4716 N N . ARG A 1 581 ? -20.562 -4.68 -22.656 1 97.62 581 ARG A N 1
ATOM 4717 C CA . ARG A 1 581 ? -21.562 -4.328 -23.641 1 97.62 581 ARG A CA 1
ATOM 4718 C C . ARG A 1 581 ? -22.672 -3.482 -23.016 1 97.62 581 ARG A C 1
ATOM 4720 O O . ARG A 1 581 ? -23.109 -2.494 -23.609 1 97.62 581 ARG A O 1
ATOM 4727 N N . CYS A 1 582 ? -23.062 -3.887 -21.828 1 96.75 582 CYS A N 1
ATOM 4728 C CA . CYS A 1 582 ? -24.078 -3.107 -21.109 1 96.75 582 CYS A CA 1
ATOM 4729 C C . CYS A 1 582 ? -23.562 -1.696 -20.828 1 96.75 582 CYS A C 1
ATOM 4731 O O . CYS A 1 582 ? -24.328 -0.728 -20.953 1 96.75 582 CYS A O 1
ATOM 4733 N N . ASP A 1 583 ? -22.312 -1.575 -20.438 1 97.69 583 ASP A N 1
ATOM 4734 C CA . ASP A 1 583 ? -21.734 -0.271 -20.156 1 97.69 583 ASP A CA 1
ATOM 4735 C C . ASP A 1 583 ? -21.688 0.603 -21.406 1 97.69 583 ASP A C 1
ATOM 4737 O O . ASP A 1 583 ? -21.953 1.805 -21.344 1 97.69 583 ASP A O 1
ATOM 4741 N N . LEU A 1 584 ? -21.328 -0.024 -22.531 1 97.38 584 LEU A N 1
ATOM 4742 C CA . LEU A 1 584 ? -21.266 0.714 -23.797 1 97.38 584 LEU A CA 1
ATOM 4743 C C . LEU A 1 584 ? -22.656 1.194 -24.219 1 97.38 584 LEU A C 1
ATOM 4745 O O . LEU A 1 584 ? -22.797 2.312 -24.719 1 97.38 584 LEU A O 1
ATOM 4749 N N . ASN A 1 585 ? -23.625 0.363 -24.016 1 95.44 585 ASN A N 1
ATOM 4750 C CA . ASN A 1 585 ? -25 0.744 -24.328 1 95.44 585 ASN A CA 1
ATOM 4751 C C . ASN A 1 585 ? -25.469 1.903 -23.453 1 95.44 585 ASN A C 1
ATOM 4753 O O . ASN A 1 585 ? -26.156 2.811 -23.922 1 95.44 585 ASN A O 1
ATOM 4757 N N . ALA A 1 586 ? -25.125 1.802 -22.172 1 94.69 586 ALA A N 1
ATOM 4758 C CA . ALA A 1 586 ? -25.469 2.887 -21.266 1 94.69 586 ALA A CA 1
ATOM 4759 C C . ALA A 1 586 ? -24.781 4.188 -21.672 1 94.69 586 ALA A C 1
ATOM 4761 O O . ALA A 1 586 ? -25.375 5.27 -21.547 1 94.69 586 ALA A O 1
ATOM 4762 N N . ALA A 1 587 ? -23.547 4.098 -22.125 1 95.38 587 ALA A N 1
ATOM 4763 C CA . ALA A 1 587 ? -22.828 5.277 -22.594 1 95.38 587 ALA A CA 1
ATOM 4764 C C . ALA A 1 587 ? -23.516 5.883 -23.812 1 95.38 587 ALA A C 1
ATOM 4766 O O . ALA A 1 587 ? -23.594 7.105 -23.938 1 95.38 587 ALA A O 1
ATOM 4767 N N . HIS A 1 588 ? -23.984 5.043 -24.656 1 92.69 588 HIS A N 1
ATOM 4768 C CA . HIS A 1 588 ? -24.672 5.492 -25.859 1 92.69 588 HIS A CA 1
ATOM 4769 C C . HIS A 1 588 ? -25.938 6.266 -25.516 1 92.69 588 HIS A C 1
ATOM 4771 O O . HIS A 1 588 ? -26.281 7.234 -26.188 1 92.69 588 HIS A O 1
ATOM 4777 N N . LYS A 1 589 ? -26.531 5.848 -24.453 1 88.5 589 LYS A N 1
ATOM 4778 C CA . LYS A 1 589 ? -27.766 6.504 -24.016 1 88.5 589 LYS A CA 1
ATOM 4779 C C . LYS A 1 589 ? -27.469 7.887 -23.438 1 88.5 589 LYS A C 1
ATOM 4781 O O . LYS A 1 589 ? -28.344 8.758 -23.422 1 88.5 589 LYS A O 1
ATOM 4786 N N . ASP A 1 590 ? -26.297 8.055 -22.953 1 86.44 590 ASP A N 1
ATOM 4787 C CA . ASP A 1 590 ? -25.922 9.305 -22.297 1 86.44 590 ASP A CA 1
ATOM 4788 C C . ASP A 1 590 ? -25.5 10.352 -23.328 1 86.44 590 ASP A C 1
ATOM 4790 O O . ASP A 1 590 ? -25.312 11.523 -22.984 1 86.44 590 ASP A O 1
ATOM 4794 N N . THR A 1 591 ? -25.391 9.969 -24.562 1 87.81 591 THR A N 1
ATOM 4795 C CA . THR A 1 591 ? -24.875 10.898 -25.578 1 87.81 591 THR A CA 1
ATOM 4796 C C . THR A 1 591 ? -25.844 12.055 -25.781 1 87.81 591 THR A C 1
ATOM 4798 O O . THR A 1 591 ? -27.062 11.859 -25.844 1 87.81 591 THR A O 1
ATOM 4801 N N . GLY A 1 592 ? -25.312 13.266 -25.781 1 81.06 592 GLY A N 1
ATOM 4802 C CA . GLY A 1 592 ? -26.094 14.453 -26.047 1 81.06 592 GLY A CA 1
ATOM 4803 C C . GLY A 1 592 ? -26.812 14.977 -24.812 1 81.06 592 GLY A C 1
ATOM 4804 O O . GLY A 1 592 ? -27.594 15.93 -24.891 1 81.06 592 GLY A O 1
ATOM 4805 N N . GLY A 1 593 ? -26.516 14.414 -23.594 1 79.19 593 GLY A N 1
ATOM 4806 C CA . GLY A 1 593 ? -27.266 14.758 -22.391 1 79.19 593 GLY A CA 1
ATOM 4807 C C . GLY A 1 593 ? -26.562 15.789 -21.531 1 79.19 593 GLY A C 1
ATOM 4808 O O . GLY A 1 593 ? -27 16.078 -20.406 1 79.19 593 GLY A O 1
ATOM 4809 N N . GLY A 1 594 ? -25.469 16.328 -22 1 83.69 594 GLY A N 1
ATOM 4810 C CA . GLY A 1 594 ? -24.812 17.391 -21.25 1 83.69 594 GLY A CA 1
ATOM 4811 C C . GLY A 1 594 ? -23.844 16.859 -20.203 1 83.69 594 GLY A C 1
ATOM 4812 O O . GLY A 1 594 ? -23.328 17.625 -19.391 1 83.69 594 GLY A O 1
ATOM 4813 N N . SER A 1 595 ? -23.719 15.586 -20.125 1 91.75 595 SER A N 1
ATOM 4814 C CA . SER A 1 595 ? -22.797 14.977 -19.188 1 91.75 595 SER A CA 1
ATOM 4815 C C . SER A 1 595 ? -21.75 14.125 -19.906 1 91.75 595 SER A C 1
ATOM 4817 O O . SER A 1 595 ? -21.656 12.922 -19.672 1 91.75 595 SER A O 1
ATOM 4819 N N . THR A 1 596 ? -20.906 14.867 -20.625 1 94.62 596 THR A N 1
ATOM 4820 C CA . THR A 1 596 ? -19.906 14.195 -21.438 1 94.62 596 THR A CA 1
ATOM 4821 C C . THR A 1 596 ? -18.922 13.43 -20.562 1 94.62 596 THR A C 1
ATOM 4823 O O . THR A 1 596 ? -18.422 12.367 -20.953 1 94.62 596 THR A O 1
ATOM 4826 N N . GLU A 1 597 ? -18.625 13.984 -19.359 1 96 597 GLU A N 1
ATOM 4827 C CA . GLU A 1 597 ? -17.703 13.32 -18.453 1 96 597 GLU A CA 1
ATOM 4828 C C . GLU A 1 597 ? -18.203 11.93 -18.078 1 96 597 GLU A C 1
ATOM 4830 O O . GLU A 1 597 ? -17.422 10.992 -17.953 1 96 597 GLU A O 1
ATOM 4835 N N . TRP A 1 598 ? -19.531 11.766 -17.953 1 96.12 598 TRP A N 1
ATOM 4836 C CA . TRP A 1 598 ? -20.094 10.469 -17.594 1 96.12 598 TRP A CA 1
ATOM 4837 C C . TRP A 1 598 ? -20.062 9.508 -18.766 1 96.12 598 TRP A C 1
ATOM 4839 O O . TRP A 1 598 ? -19.828 8.305 -18.594 1 96.12 598 TRP A O 1
ATOM 4849 N N . CYS A 1 599 ? -20.344 10.062 -19.969 1 95.88 599 CYS A N 1
ATOM 4850 C CA . CYS A 1 599 ? -20.219 9.227 -21.156 1 95.88 599 CYS A CA 1
ATOM 4851 C C . CYS A 1 599 ? -18.828 8.648 -21.281 1 95.88 599 CYS A C 1
ATOM 4853 O O . CYS A 1 599 ? -18.656 7.438 -21.469 1 95.88 599 CYS A O 1
ATOM 4855 N N . LEU A 1 600 ? -17.875 9.523 -21.141 1 97.38 600 LEU A N 1
ATOM 4856 C CA . LEU A 1 600 ? -16.484 9.117 -21.281 1 97.38 600 LEU A CA 1
ATOM 4857 C C . LEU A 1 600 ? -16.062 8.156 -20.172 1 97.38 600 LEU A C 1
ATOM 4859 O O . LEU A 1 600 ? -15.266 7.246 -20.391 1 97.38 600 LEU A O 1
ATOM 4863 N N . PHE A 1 601 ? -16.594 8.344 -19 1 97.5 601 PHE A N 1
ATOM 4864 C CA . PHE A 1 601 ? -16.312 7.43 -17.891 1 97.5 601 PHE A CA 1
ATOM 4865 C C . PHE A 1 601 ? -16.859 6.039 -18.188 1 97.5 601 PHE A C 1
ATOM 4867 O O . PHE A 1 601 ? -16.188 5.035 -17.953 1 97.5 601 PHE A O 1
ATOM 4874 N N . LYS A 1 602 ? -18.109 6.016 -18.656 1 97.38 602 LYS A N 1
ATOM 4875 C CA . LYS A 1 602 ? -18.719 4.734 -19 1 97.38 602 LYS A CA 1
ATOM 4876 C C . LYS A 1 602 ? -17.938 4.02 -20.094 1 97.38 602 LYS A C 1
ATOM 4878 O O . LYS A 1 602 ? -17.797 2.795 -20.062 1 97.38 602 LYS A O 1
ATOM 4883 N N . VAL A 1 603 ? -17.453 4.82 -21 1 97.88 603 VAL A N 1
ATOM 4884 C CA . VAL A 1 603 ? -16.625 4.25 -22.047 1 97.88 603 VAL A CA 1
ATOM 4885 C C . VAL A 1 603 ? -15.375 3.627 -21.438 1 97.88 603 VAL A C 1
ATOM 4887 O O . VAL A 1 603 ? -14.961 2.531 -21.828 1 97.88 603 VAL A O 1
ATOM 4890 N N . HIS A 1 604 ? -14.766 4.312 -20.516 1 97.62 604 HIS A N 1
ATOM 4891 C CA . HIS A 1 604 ? -13.602 3.76 -19.844 1 97.62 604 HIS A CA 1
ATOM 4892 C C . HIS A 1 604 ? -13.93 2.426 -19.172 1 97.62 604 HIS A C 1
ATOM 4894 O O . HIS A 1 604 ? -13.156 1.472 -19.281 1 97.62 604 HIS A O 1
ATOM 4900 N N . GLN A 1 605 ? -15.055 2.404 -18.516 1 97.31 605 GLN A N 1
ATOM 4901 C CA . GLN A 1 605 ? -15.477 1.188 -17.828 1 97.31 605 GLN A CA 1
ATOM 4902 C C . GLN A 1 605 ? -15.688 0.045 -18.812 1 97.31 605 GLN A C 1
ATOM 4904 O O . GLN A 1 605 ? -15.32 -1.099 -18.547 1 97.31 605 GLN A O 1
ATOM 4909 N N . ALA A 1 606 ? -16.297 0.386 -19.938 1 98.06 606 ALA A N 1
ATOM 4910 C CA . ALA A 1 606 ? -16.516 -0.627 -20.969 1 98.06 606 ALA A CA 1
ATOM 4911 C C . ALA A 1 606 ? -15.195 -1.18 -21.5 1 98.06 606 ALA A C 1
ATOM 4913 O O . ALA A 1 606 ? -15.047 -2.393 -21.656 1 98.06 606 ALA A O 1
ATOM 4914 N N . VAL A 1 607 ? -14.273 -0.301 -21.719 1 98.12 607 VAL A N 1
ATOM 4915 C CA . VAL A 1 607 ? -12.969 -0.684 -22.25 1 98.12 607 VAL A CA 1
ATOM 4916 C C . VAL A 1 607 ? -12.211 -1.518 -21.203 1 98.12 607 VAL A C 1
ATOM 4918 O O . VAL A 1 607 ? -11.641 -2.557 -21.547 1 98.12 607 VAL A O 1
ATOM 4921 N N . GLU A 1 608 ? -12.188 -1.079 -20 1 96.88 608 GLU A N 1
ATOM 4922 C CA . GLU A 1 608 ? -11.516 -1.794 -18.922 1 96.88 608 GLU A CA 1
ATOM 4923 C C . GLU A 1 608 ? -12.047 -3.215 -18.781 1 96.88 608 GLU A C 1
ATOM 4925 O O . GLU A 1 608 ? -11.273 -4.172 -18.719 1 96.88 608 GLU A O 1
ATOM 4930 N N . LYS A 1 609 ? -13.367 -3.354 -18.797 1 97.75 609 LYS A N 1
ATOM 4931 C CA . LYS A 1 609 ? -13.992 -4.66 -18.594 1 97.75 609 LYS A CA 1
ATOM 4932 C C . LYS A 1 609 ? -13.758 -5.562 -19.812 1 97.75 609 LYS A C 1
ATOM 4934 O O . LYS A 1 609 ? -13.617 -6.781 -19.656 1 97.75 609 LYS A O 1
ATOM 4939 N N . SER A 1 610 ? -13.703 -4.934 -21 1 98.25 610 SER A N 1
ATOM 4940 C CA . SER A 1 610 ? -13.375 -5.699 -22.203 1 98.25 610 SER A CA 1
ATOM 4941 C C . SER A 1 610 ? -11.969 -6.281 -22.125 1 98.25 610 SER A C 1
ATOM 4943 O O . SER A 1 610 ? -11.758 -7.457 -22.422 1 98.25 610 SER A O 1
ATOM 4945 N N . LEU A 1 611 ? -11.07 -5.473 -21.688 1 97.44 611 LEU A N 1
ATOM 4946 C CA . LEU A 1 611 ? -9.68 -5.91 -21.578 1 97.44 611 LEU A CA 1
ATOM 4947 C C . LEU A 1 611 ? -9.531 -6.996 -20.531 1 97.44 611 LEU A C 1
ATOM 4949 O O . LEU A 1 611 ? -8.789 -7.961 -20.719 1 97.44 611 LEU A O 1
ATOM 4953 N N . ILE A 1 612 ? -10.234 -6.855 -19.469 1 95.75 612 ILE A N 1
ATOM 4954 C CA . ILE A 1 612 ? -10.211 -7.863 -18.406 1 95.75 612 ILE A CA 1
ATOM 4955 C C . ILE A 1 612 ? -10.758 -9.18 -18.953 1 95.75 612 ILE A C 1
ATOM 4957 O O . ILE A 1 612 ? -10.242 -10.258 -18.625 1 95.75 612 ILE A O 1
ATOM 4961 N N . ALA A 1 613 ? -11.805 -9.078 -19.797 1 97.19 613 ALA A N 1
ATOM 4962 C CA . ALA A 1 613 ? -12.375 -10.266 -20.406 1 97.19 613 ALA A CA 1
ATOM 4963 C C . ALA A 1 613 ? -11.32 -11.023 -21.219 1 97.19 613 ALA A C 1
ATOM 4965 O O . ALA A 1 613 ? -11.242 -12.25 -21.156 1 97.19 613 ALA A O 1
ATOM 4966 N N . ALA A 1 614 ? -10.531 -10.297 -21.938 1 96.19 614 ALA A N 1
ATOM 4967 C CA . ALA A 1 614 ? -9.484 -10.922 -22.75 1 96.19 614 ALA A CA 1
ATOM 4968 C C . ALA A 1 614 ? -8.461 -11.633 -21.859 1 96.19 614 ALA A C 1
ATOM 4970 O O . ALA A 1 614 ? -7.961 -12.695 -22.203 1 96.19 614 ALA A O 1
ATOM 4971 N N . CYS A 1 615 ? -8.188 -11.062 -20.766 1 93 615 CYS A N 1
ATOM 4972 C CA . CYS A 1 615 ? -7.254 -11.68 -19.828 1 93 615 CYS A CA 1
ATOM 4973 C C . CYS A 1 615 ? -7.812 -12.984 -19.281 1 93 615 CYS A C 1
ATOM 4975 O O . CYS A 1 615 ? -7.09 -13.977 -19.156 1 93 615 CYS A O 1
ATOM 4977 N N . TYR A 1 616 ? -9.086 -12.953 -18.984 1 91.5 616 TYR A N 1
ATOM 4978 C CA . TYR A 1 616 ? -9.711 -14.18 -18.5 1 91.5 616 TYR A CA 1
ATOM 4979 C C . TYR A 1 616 ? -9.695 -15.258 -19.578 1 91.5 616 TYR A C 1
ATOM 4981 O O . TYR A 1 616 ? -9.484 -16.438 -19.281 1 91.5 616 TYR A O 1
ATOM 4989 N N . LYS A 1 617 ? -9.875 -14.836 -20.797 1 93 617 LYS A N 1
ATOM 4990 C CA . LYS A 1 617 ? -9.875 -15.789 -21.906 1 93 617 LYS A CA 1
ATOM 4991 C C . LYS A 1 617 ? -8.516 -16.453 -22.062 1 93 617 LYS A C 1
ATOM 4993 O O . LYS A 1 617 ? -8.438 -17.656 -22.359 1 93 617 LYS A O 1
ATOM 4998 N N . ARG A 1 618 ? -7.551 -15.68 -21.828 1 88.12 618 ARG A N 1
ATOM 4999 C CA . ARG A 1 618 ? -6.199 -16.172 -22.078 1 88.12 618 ARG A CA 1
ATOM 5000 C C . ARG A 1 618 ? -5.641 -16.859 -20.828 1 88.12 618 ARG A C 1
ATOM 5002 O O . ARG A 1 618 ? -5.148 -17.984 -20.906 1 88.12 618 ARG A O 1
ATOM 5009 N N . ASN A 1 619 ? -5.734 -16.172 -19.688 1 82.94 619 ASN A N 1
ATOM 5010 C CA . ASN A 1 619 ? -5.023 -16.625 -18.484 1 82.94 619 ASN A CA 1
ATOM 5011 C C . ASN A 1 619 ? -5.992 -17.062 -17.391 1 82.94 619 ASN A C 1
ATOM 5013 O O . ASN A 1 619 ? -5.574 -17.625 -16.391 1 82.94 619 ASN A O 1
ATOM 5017 N N . GLY A 1 620 ? -7.184 -16.766 -17.609 1 82.56 620 GLY A N 1
ATOM 5018 C CA . GLY A 1 620 ? -8.188 -17.141 -16.625 1 82.56 620 GLY A CA 1
ATOM 5019 C C . GLY A 1 620 ? -8.078 -16.359 -15.328 1 82.56 620 GLY A C 1
ATOM 5020 O O . GLY A 1 620 ? -8.602 -16.781 -14.297 1 82.56 620 GLY A O 1
ATOM 5021 N N . GLN A 1 621 ? -7.348 -15.32 -15.359 1 79.94 621 GLN A N 1
ATOM 5022 C CA . GLN A 1 621 ? -7.129 -14.531 -14.156 1 79.94 621 GLN A CA 1
ATOM 5023 C C . GLN A 1 621 ? -7.34 -13.047 -14.422 1 79.94 621 GLN A C 1
ATOM 5025 O O . GLN A 1 621 ? -7.18 -12.586 -15.555 1 79.94 621 GLN A O 1
ATOM 5030 N N . HIS A 1 622 ? -7.734 -12.344 -13.312 1 85.44 622 HIS A N 1
ATOM 5031 C CA . HIS A 1 622 ? -7.828 -10.891 -13.375 1 85.44 622 HIS A CA 1
ATOM 5032 C C . HIS A 1 622 ? -6.453 -10.258 -13.539 1 85.44 622 HIS A C 1
ATOM 5034 O O . HIS A 1 622 ? -5.48 -10.695 -12.93 1 85.44 622 HIS A O 1
ATOM 5040 N N . PRO A 1 623 ? -6.426 -9.32 -14.414 1 81.31 623 PRO A N 1
ATOM 5041 C CA . PRO A 1 623 ? -5.117 -8.688 -14.617 1 81.31 623 PRO A CA 1
ATOM 5042 C C . PRO A 1 623 ? -4.625 -7.957 -13.367 1 81.31 623 PRO A C 1
ATOM 5044 O O . PRO A 1 623 ? -5.43 -7.465 -12.578 1 81.31 623 PRO A O 1
ATOM 5047 N N . ASN A 1 624 ? -3.316 -7.879 -13.227 1 66.31 624 ASN A N 1
ATOM 5048 C CA . ASN A 1 624 ? -2.688 -7.195 -12.109 1 66.31 624 ASN A CA 1
ATOM 5049 C C . ASN A 1 624 ? -2.496 -5.707 -12.391 1 66.31 624 ASN A C 1
ATOM 5051 O O . ASN A 1 624 ? -2.207 -4.93 -11.484 1 66.31 624 ASN A O 1
ATOM 5055 N N . SER A 1 625 ? -2.727 -5.434 -13.648 1 61.56 625 SER A N 1
ATOM 5056 C CA . SER A 1 625 ? -2.414 -4.07 -14.055 1 61.56 625 SER A CA 1
ATOM 5057 C C . SER A 1 625 ? -3.463 -3.086 -13.547 1 61.56 625 SER A C 1
ATOM 5059 O O . SER A 1 625 ? -4.629 -3.447 -13.375 1 61.56 625 SER A O 1
ATOM 5061 N N . SER A 1 626 ? -2.873 -1.916 -13.359 1 64.88 626 SER A N 1
ATOM 5062 C CA . SER A 1 626 ? -3.707 -0.891 -12.742 1 64.88 626 SER A CA 1
ATOM 5063 C C . SER A 1 626 ? -4.312 0.036 -13.789 1 64.88 626 SER A C 1
ATOM 5065 O O . SER A 1 626 ? -5.199 0.835 -13.484 1 64.88 626 SER A O 1
ATOM 5067 N N . SER A 1 627 ? -3.889 -0.133 -15.133 1 80.25 627 SER A N 1
ATOM 5068 C CA . SER A 1 627 ? -4.398 0.821 -16.109 1 80.25 627 SER A CA 1
ATOM 5069 C C . SER A 1 627 ? -4.84 0.119 -17.391 1 80.25 627 SER A C 1
ATOM 5071 O O . SER A 1 627 ? -4.363 -0.974 -17.703 1 80.25 627 SER A O 1
ATOM 5073 N N . ILE A 1 628 ? -5.73 0.779 -18.094 1 92.19 628 ILE A N 1
ATOM 5074 C CA . ILE A 1 628 ? -6.238 0.198 -19.328 1 92.19 628 ILE A CA 1
ATOM 5075 C C . ILE A 1 628 ? -5.129 0.161 -20.375 1 92.19 628 ILE A C 1
ATOM 5077 O O . ILE A 1 628 ? -5.09 -0.741 -21.219 1 92.19 628 ILE A O 1
ATOM 5081 N N . SER A 1 629 ? -4.133 1.11 -20.312 1 91.12 629 SER A N 1
ATOM 5082 C CA . SER A 1 629 ? -3.02 1.123 -21.266 1 91.12 629 SER A CA 1
ATOM 5083 C C . SER A 1 629 ? -2.111 -0.085 -21.062 1 91.12 629 SER A C 1
ATOM 5085 O O . SER A 1 629 ? -1.733 -0.75 -22.031 1 91.12 629 SER A O 1
ATOM 5087 N N . ALA A 1 630 ? -1.837 -0.354 -19.844 1 84.56 630 ALA A N 1
ATOM 5088 C CA . ALA A 1 630 ? -0.978 -1.493 -19.531 1 84.56 630 ALA A CA 1
ATOM 5089 C C . ALA A 1 630 ? -1.66 -2.811 -19.891 1 84.56 630 ALA A C 1
ATOM 5091 O O . ALA A 1 630 ? -1.023 -3.723 -20.422 1 84.56 630 ALA A O 1
ATOM 5092 N N . THR A 1 631 ? -2.922 -2.893 -19.641 1 92.56 631 THR A N 1
ATOM 5093 C CA . THR A 1 631 ? -3.664 -4.109 -19.938 1 92.56 631 THR A CA 1
ATOM 5094 C C . THR A 1 631 ? -3.771 -4.309 -21.453 1 92.56 631 THR A C 1
ATOM 5096 O O . THR A 1 631 ? -3.678 -5.438 -21.938 1 92.56 631 THR A O 1
ATOM 5099 N N . ALA A 1 632 ? -3.959 -3.164 -22.125 1 95.69 632 ALA A N 1
ATOM 5100 C CA . ALA A 1 632 ? -4.051 -3.248 -23.578 1 95.69 632 ALA A CA 1
ATOM 5101 C C . ALA A 1 632 ? -2.744 -3.746 -24.188 1 95.69 632 ALA A C 1
ATOM 5103 O O . ALA A 1 632 ? -2.752 -4.523 -25.141 1 95.69 632 ALA A O 1
ATOM 5104 N N . ALA A 1 633 ? -1.679 -3.312 -23.672 1 91.62 633 ALA A N 1
ATOM 5105 C CA . ALA A 1 633 ? -0.37 -3.754 -24.141 1 91.62 633 ALA A CA 1
ATOM 5106 C C . ALA A 1 633 ? -0.185 -5.254 -23.922 1 91.62 633 ALA A C 1
ATOM 5108 O O . ALA A 1 633 ? 0.33 -5.957 -24.797 1 91.62 633 ALA A O 1
ATOM 5109 N N . GLN A 1 634 ? -0.622 -5.699 -22.844 1 87.5 634 GLN A N 1
ATOM 5110 C CA . GLN A 1 634 ? -0.534 -7.121 -22.531 1 87.5 634 GLN A CA 1
ATOM 5111 C C . GLN A 1 634 ? -1.427 -7.945 -23.453 1 87.5 634 GLN A C 1
ATOM 5113 O O . GLN A 1 634 ? -0.993 -8.961 -24 1 87.5 634 GLN A O 1
ATOM 5118 N N . VAL A 1 635 ? -2.631 -7.473 -23.672 1 94.06 635 VAL A N 1
ATOM 5119 C CA . VAL A 1 635 ? -3.645 -8.195 -24.438 1 94.06 635 VAL A CA 1
ATOM 5120 C C . VAL A 1 635 ? -3.266 -8.203 -25.906 1 94.06 635 VAL A C 1
ATOM 5122 O O . VAL A 1 635 ? -3.584 -9.148 -26.641 1 94.06 635 VAL A O 1
ATOM 5125 N N . SER A 1 636 ? -2.523 -7.191 -26.297 1 94.12 636 SER A N 1
ATOM 5126 C CA . SER A 1 636 ? -2.135 -7.078 -27.703 1 94.12 636 SER A CA 1
ATOM 5127 C C . SER A 1 636 ? -1.248 -8.242 -28.125 1 94.12 636 SER A C 1
ATOM 5129 O O . SER A 1 636 ? -1.154 -8.562 -29.312 1 94.12 636 SER A O 1
ATOM 5131 N N . CYS A 1 637 ? -0.678 -8.938 -27.172 1 90.38 637 CYS A N 1
ATOM 5132 C CA . CYS A 1 637 ? 0.25 -10.023 -27.453 1 90.38 637 CYS A CA 1
ATOM 5133 C C . CYS A 1 637 ? -0.474 -11.367 -27.484 1 90.38 637 CYS A C 1
ATOM 5135 O O . CYS A 1 637 ? 0.119 -12.391 -27.812 1 90.38 637 CYS A O 1
ATOM 5137 N N . TYR A 1 638 ? -1.743 -11.359 -27.188 1 87.56 638 TYR A N 1
ATOM 5138 C CA . TYR A 1 638 ? -2.473 -12.617 -27.078 1 87.56 638 TYR A CA 1
ATOM 5139 C C . TYR A 1 638 ? -2.814 -13.18 -28.438 1 87.56 638 TYR A C 1
ATOM 5141 O O . TYR A 1 638 ? -2.852 -14.398 -28.625 1 87.56 638 TYR A O 1
ATOM 5149 N N . SER A 1 639 ? -3.115 -12.336 -29.406 1 88.94 639 SER A N 1
ATOM 5150 C CA . SER A 1 639 ? -3.555 -12.727 -30.734 1 88.94 639 SER A CA 1
ATOM 5151 C C . SER A 1 639 ? -3.242 -11.641 -31.766 1 88.94 639 SER A C 1
ATOM 5153 O O . SER A 1 639 ? -3.186 -10.461 -31.422 1 88.94 639 SER A O 1
ATOM 5155 N N . PRO A 1 640 ? -3.02 -12.047 -32.969 1 90.56 640 PRO A N 1
ATOM 5156 C CA . PRO A 1 640 ? -2.744 -11.055 -34 1 90.56 640 PRO A CA 1
ATOM 5157 C C . PRO A 1 640 ? -3.906 -10.086 -34.219 1 90.56 640 PRO A C 1
ATOM 5159 O O . PRO A 1 640 ? -3.691 -8.93 -34.594 1 90.56 640 PRO A O 1
ATOM 5162 N N . GLN A 1 641 ? -5.086 -10.547 -33.969 1 92.19 641 GLN A N 1
ATOM 5163 C CA . GLN A 1 641 ? -6.258 -9.703 -34.188 1 92.19 641 GLN A CA 1
ATOM 5164 C C . GLN A 1 641 ? -6.344 -8.602 -33.125 1 92.19 641 GLN A C 1
ATOM 5166 O O . GLN A 1 641 ? -7.055 -7.609 -33.344 1 92.19 641 GLN A O 1
ATOM 5171 N N . LEU A 1 642 ? -5.605 -8.727 -32.062 1 95.88 642 LEU A N 1
ATOM 5172 C CA . LEU A 1 642 ? -5.684 -7.777 -30.969 1 95.88 642 LEU A CA 1
ATOM 5173 C C . LEU A 1 642 ? -4.473 -6.852 -30.953 1 95.88 642 LEU A C 1
ATOM 5175 O O . LEU A 1 642 ? -4.312 -6.039 -30.047 1 95.88 642 LEU A O 1
ATOM 5179 N N . ARG A 1 643 ? -3.623 -6.879 -31.953 1 94.62 643 ARG A N 1
ATOM 5180 C CA . ARG A 1 643 ? -2.336 -6.195 -31.984 1 94.62 643 ARG A CA 1
ATOM 5181 C C . ARG A 1 643 ? -2.52 -4.68 -31.969 1 94.62 643 ARG A C 1
ATOM 5183 O O . ARG A 1 643 ? -1.662 -3.951 -31.469 1 94.62 643 ARG A O 1
ATOM 5190 N N . ASP A 1 644 ? -3.648 -4.16 -32.406 1 95.69 644 ASP A N 1
ATOM 5191 C CA . ASP A 1 644 ? -3.846 -2.719 -32.531 1 95.69 644 ASP A CA 1
ATOM 5192 C C . ASP A 1 644 ? -4.562 -2.146 -31.312 1 95.69 644 ASP A C 1
ATOM 5194 O O . ASP A 1 644 ? -4.902 -0.961 -31.281 1 95.69 644 ASP A O 1
ATOM 5198 N N . LEU A 1 645 ? -4.797 -2.895 -30.266 1 97 645 LEU A N 1
ATOM 5199 C CA . LEU A 1 645 ? -5.57 -2.463 -29.109 1 97 645 LEU A CA 1
ATOM 5200 C C . LEU A 1 645 ? -4.863 -1.324 -28.391 1 97 645 LEU A C 1
ATOM 5202 O O . LEU A 1 645 ? -5.508 -0.367 -27.953 1 97 645 LEU A O 1
ATOM 5206 N N . PRO A 1 646 ? -3.514 -1.377 -28.234 1 96.62 646 PRO A N 1
ATOM 5207 C CA . PRO A 1 646 ? -2.852 -0.263 -27.547 1 96.62 646 PRO A CA 1
ATOM 5208 C C . PRO A 1 646 ? -3.055 1.071 -28.266 1 96.62 646 PRO A C 1
ATOM 5210 O O . PRO A 1 646 ? -3.207 2.107 -27.609 1 96.62 646 PRO A O 1
ATOM 5213 N N . GLU A 1 647 ? -3.119 1.024 -29.562 1 96.88 647 GLU A N 1
ATOM 5214 C CA . GLU A 1 647 ? -3.354 2.244 -30.344 1 96.88 647 GLU A CA 1
ATOM 5215 C C . GLU A 1 647 ? -4.781 2.748 -30.156 1 96.88 647 GLU A C 1
ATOM 5217 O O . GLU A 1 647 ? -5.012 3.955 -30.047 1 96.88 647 GLU A O 1
ATOM 5222 N N . ILE A 1 648 ? -5.691 1.868 -30.125 1 97.75 648 ILE A N 1
ATOM 5223 C CA . ILE A 1 648 ? -7.086 2.229 -29.906 1 97.75 648 ILE A CA 1
ATOM 5224 C C . ILE A 1 648 ? -7.238 2.875 -28.531 1 97.75 648 ILE A C 1
ATOM 5226 O O . ILE A 1 648 ? -7.906 3.904 -28.391 1 97.75 648 ILE A O 1
ATOM 5230 N N . VAL A 1 649 ? -6.621 2.297 -27.516 1 97.62 649 VAL A N 1
ATOM 5231 C CA . VAL A 1 649 ? -6.719 2.791 -26.141 1 97.62 649 VAL A CA 1
ATOM 5232 C C . VAL A 1 649 ? -6.066 4.168 -26.047 1 97.62 649 VAL A C 1
ATOM 5234 O O . VAL A 1 649 ? -6.582 5.059 -25.375 1 97.62 649 VAL A O 1
ATOM 5237 N N . LYS A 1 650 ? -4.938 4.324 -26.75 1 96.06 650 LYS A N 1
ATOM 5238 C CA . LYS A 1 650 ? -4.273 5.625 -26.766 1 96.06 650 LYS A CA 1
ATOM 5239 C C . LYS A 1 650 ? -5.184 6.699 -27.359 1 96.06 650 LYS A C 1
ATOM 5241 O O . LYS A 1 650 ? -5.254 7.816 -26.844 1 96.06 650 LYS A O 1
ATOM 5246 N N . ASN A 1 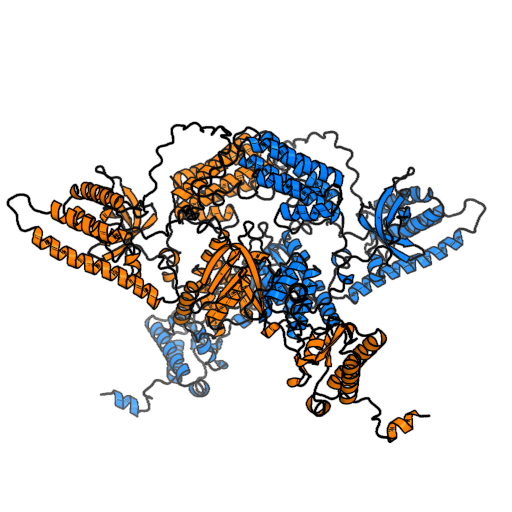651 ? -5.855 6.355 -28.438 1 96.75 651 ASN A N 1
ATOM 5247 C CA . ASN A 1 651 ? -6.805 7.273 -29.047 1 96.75 651 ASN A CA 1
ATOM 5248 C C . ASN A 1 651 ? -7.945 7.629 -28.094 1 96.75 651 ASN A C 1
ATOM 5250 O O . ASN A 1 651 ? -8.359 8.789 -28.031 1 96.75 651 ASN A O 1
ATOM 5254 N N . LEU A 1 652 ? -8.422 6.688 -27.406 1 97.81 652 LEU A N 1
ATOM 5255 C CA . LEU A 1 652 ? -9.5 6.902 -26.453 1 97.81 652 LEU A CA 1
ATOM 5256 C C . LEU A 1 652 ? -9.062 7.844 -25.328 1 97.81 652 LEU A C 1
ATOM 5258 O O . LEU A 1 652 ? -9.812 8.727 -24.922 1 97.81 652 LEU A O 1
ATOM 5262 N N . GLN A 1 653 ? -7.879 7.664 -24.875 1 95.25 653 GLN A N 1
ATOM 5263 C CA . GLN A 1 653 ? -7.355 8.516 -23.812 1 95.25 653 GLN A CA 1
ATOM 5264 C C . GLN A 1 653 ? -7.199 9.961 -24.297 1 95.25 653 GLN A C 1
ATOM 5266 O O . GLN A 1 653 ? -7.461 10.898 -23.547 1 95.25 653 GLN A O 1
ATOM 5271 N N . THR A 1 654 ? -6.816 10.109 -25.547 1 94.88 654 THR A N 1
ATOM 5272 C CA . THR A 1 654 ? -6.684 11.438 -26.141 1 94.88 654 THR A CA 1
ATOM 5273 C C . THR A 1 654 ? -8.039 12.125 -26.234 1 94.88 654 THR A C 1
ATOM 5275 O O . THR A 1 654 ? -8.133 13.352 -26.156 1 94.88 654 THR A O 1
ATOM 5278 N N . LEU A 1 655 ? -9.055 11.328 -26.328 1 96.12 655 LEU A N 1
ATOM 5279 C CA . LEU A 1 655 ? -10.414 11.852 -26.422 1 96.12 655 LEU A CA 1
ATOM 5280 C C . LEU A 1 655 ? -10.969 12.188 -25.047 1 96.12 655 LEU A C 1
ATOM 5282 O O . LEU A 1 655 ? -12.094 12.68 -24.922 1 96.12 655 LEU A O 1
ATOM 5286 N N . GLY A 1 656 ? -10.227 11.867 -23.938 1 94.69 656 GLY A N 1
ATOM 5287 C CA . GLY A 1 656 ? -10.641 12.242 -22.594 1 94.69 656 GLY A CA 1
ATOM 5288 C C . GLY A 1 656 ? -11.086 11.055 -21.766 1 94.69 656 GLY A C 1
ATOM 5289 O O . GLY A 1 656 ? -11.555 11.234 -20.641 1 94.69 656 GLY A O 1
ATOM 5290 N N . VAL A 1 657 ? -10.945 9.859 -22.297 1 96.12 657 VAL A N 1
ATOM 5291 C CA . VAL A 1 657 ? -11.32 8.664 -21.531 1 96.12 657 VAL A CA 1
ATOM 5292 C C . VAL A 1 657 ? -10.336 8.445 -20.391 1 96.12 657 VAL A C 1
ATOM 5294 O O . VAL A 1 657 ? -9.172 8.109 -20.625 1 96.12 657 VAL A O 1
ATOM 5297 N N . ASP A 1 658 ? -10.789 8.703 -19.203 1 92.5 658 ASP A N 1
ATOM 5298 C CA . ASP A 1 658 ? -9.984 8.625 -17.984 1 92.5 658 ASP A CA 1
ATOM 5299 C C . ASP A 1 658 ? -10.867 8.367 -16.766 1 92.5 658 ASP A C 1
ATOM 5301 O O . ASP A 1 658 ? -11.914 8.992 -16.609 1 92.5 658 ASP A O 1
ATOM 5305 N N . PRO A 1 659 ? -10.391 7.453 -15.953 1 90.56 659 PRO A N 1
ATOM 5306 C CA . PRO A 1 659 ? -11.258 7.09 -14.836 1 90.56 659 PRO A CA 1
ATOM 5307 C C . PRO A 1 659 ? -11.289 8.156 -13.742 1 90.56 659 PRO A C 1
ATOM 5309 O O . PRO A 1 659 ? -12.242 8.211 -12.953 1 90.56 659 PRO A O 1
ATOM 5312 N N . LYS A 1 660 ? -10.359 9 -13.625 1 88.56 660 LYS A N 1
ATOM 5313 C CA . LYS A 1 660 ? -10.297 9.969 -12.531 1 88.56 660 LYS A CA 1
ATOM 5314 C C . LYS A 1 660 ? -10.617 11.375 -13.023 1 88.56 660 LYS A C 1
ATOM 5316 O O . LYS A 1 660 ? -11.445 12.078 -12.422 1 88.56 660 LYS A O 1
ATOM 5321 N N . ARG A 1 661 ? -10.07 11.773 -14.148 1 88.75 661 ARG A N 1
ATOM 5322 C CA . ARG A 1 661 ? -10.266 13.125 -14.664 1 88.75 661 ARG A CA 1
ATOM 5323 C C . ARG A 1 661 ? -11.727 13.383 -15 1 88.75 661 ARG A C 1
ATOM 5325 O O . ARG A 1 661 ? -12.195 14.523 -14.938 1 88.75 661 ARG A O 1
ATOM 5332 N N . THR A 1 662 ? -12.422 12.32 -15.266 1 95.5 662 THR A N 1
ATOM 5333 C CA . THR A 1 662 ? -13.82 12.461 -15.633 1 95.5 662 THR A CA 1
ATOM 5334 C C . THR A 1 662 ? -14.695 12.562 -14.383 1 95.5 662 THR A C 1
ATOM 5336 O O . THR A 1 662 ? -15.883 12.898 -14.477 1 95.5 662 THR A O 1
ATOM 5339 N N . GLN A 1 663 ? -14.094 12.297 -13.242 1 93.75 663 GLN A N 1
ATOM 5340 C CA . GLN A 1 663 ? -14.961 12.141 -12.078 1 93.75 663 GLN A CA 1
ATOM 5341 C C . GLN A 1 663 ? -14.609 13.164 -11 1 93.75 663 GLN A C 1
ATOM 5343 O O . GLN A 1 663 ? -15.492 13.695 -10.328 1 93.75 663 GLN A O 1
ATOM 5348 N N . TYR A 1 664 ? -13.344 13.516 -10.891 1 91.69 664 TYR A N 1
ATOM 5349 C CA . TYR A 1 664 ? -12.969 14.18 -9.648 1 91.69 664 TYR A CA 1
ATOM 5350 C C . TYR A 1 664 ? -12.461 15.594 -9.914 1 91.69 664 TYR A C 1
ATOM 5352 O O . TYR A 1 664 ? -11.586 15.797 -10.75 1 91.69 664 TYR A O 1
ATOM 5360 N N . PRO A 1 665 ? -12.891 16.516 -9.133 1 91.75 665 PRO A N 1
ATOM 5361 C CA . PRO A 1 665 ? -12.492 17.922 -9.305 1 91.75 665 PRO A CA 1
ATOM 5362 C C . PRO A 1 665 ? -11 18.141 -9.07 1 91.75 665 PRO A C 1
ATOM 5364 O O . PRO A 1 665 ? -10.383 18.984 -9.734 1 91.75 665 PRO A O 1
ATOM 5367 N N . ASN A 1 666 ? -10.398 17.422 -8.18 1 84.5 666 ASN A N 1
ATOM 5368 C CA . ASN A 1 666 ? -9 17.641 -7.832 1 84.5 666 ASN A CA 1
ATOM 5369 C C . ASN A 1 666 ? -8.062 17.172 -8.945 1 84.5 666 ASN A C 1
ATOM 5371 O O . ASN A 1 666 ? -6.848 17.359 -8.859 1 84.5 666 ASN A O 1
ATOM 5375 N N . CYS A 1 667 ? -8.656 16.578 -9.961 1 84.31 667 CYS A N 1
ATOM 5376 C CA . CYS A 1 667 ? -7.875 16.203 -11.133 1 84.31 667 CYS A CA 1
ATOM 5377 C C . CYS A 1 667 ? -7.875 17.328 -12.164 1 84.31 667 CYS A C 1
ATOM 5379 O O . CYS A 1 667 ? -7.348 17.156 -13.266 1 84.31 667 CYS A O 1
ATOM 5381 N N . HIS A 1 668 ? -8.547 18.391 -11.797 1 85.19 668 HIS A N 1
ATOM 5382 C CA . HIS A 1 668 ? -8.602 19.578 -12.633 1 85.19 668 HIS A CA 1
ATOM 5383 C C . HIS A 1 668 ? -8.102 20.812 -11.883 1 85.19 668 HIS A C 1
ATOM 5385 O O . HIS A 1 668 ? -8.242 20.906 -10.664 1 85.19 668 HIS A O 1
ATOM 5391 N N . PRO A 1 669 ? -7.43 21.688 -12.602 1 81 669 PRO A N 1
ATOM 5392 C CA . PRO A 1 669 ? -7.039 22.938 -11.93 1 81 669 PRO A CA 1
ATOM 5393 C C . PRO A 1 669 ? -8.234 23.734 -11.422 1 81 669 PRO A C 1
ATOM 5395 O O . PRO A 1 669 ? -9.281 23.766 -12.07 1 81 669 PRO A O 1
ATOM 5398 N N . TYR A 1 670 ? -8.055 24.359 -10.305 1 81.75 670 TYR A N 1
ATOM 5399 C CA . TYR A 1 670 ? -9.094 25.234 -9.758 1 81.75 670 TYR A CA 1
ATOM 5400 C C . TYR A 1 670 ? -9.43 26.344 -10.734 1 81.75 670 TYR A C 1
ATOM 5402 O O . TYR A 1 670 ? -8.539 26.891 -11.398 1 81.75 670 TYR A O 1
ATOM 5410 N N . PRO A 1 671 ? -10.719 26.656 -10.883 1 89 671 PRO A N 1
ATOM 5411 C CA . PRO A 1 671 ? -11.938 26.25 -10.188 1 89 671 PRO A CA 1
ATOM 5412 C C . PRO A 1 671 ? -12.734 25.219 -10.984 1 89 671 PRO A C 1
ATOM 5414 O O . PRO A 1 671 ? -13.938 25.047 -10.742 1 89 671 PRO A O 1
ATOM 5417 N N . HIS A 1 672 ? -12.094 24.578 -11.945 1 90.62 672 HIS A N 1
ATOM 5418 C CA . HIS A 1 672 ? -12.797 23.719 -12.891 1 90.62 672 HIS A CA 1
ATOM 5419 C C . HIS A 1 672 ? -13.211 22.406 -12.234 1 90.62 672 HIS A C 1
ATOM 5421 O O . HIS A 1 672 ? -12.539 21.922 -11.32 1 90.62 672 HIS A O 1
ATOM 5427 N N . ILE A 1 673 ? -14.383 21.922 -12.688 1 94.75 673 ILE A N 1
ATOM 5428 C CA . ILE A 1 673 ? -14.891 20.609 -12.297 1 94.75 673 ILE A CA 1
ATOM 5429 C C . ILE A 1 673 ? -15 19.719 -13.523 1 94.75 673 ILE A C 1
ATOM 5431 O O . ILE A 1 673 ? -14.953 20.188 -14.656 1 94.75 673 ILE A O 1
ATOM 5435 N N . PRO A 1 674 ? -15.094 18.453 -13.383 1 95.12 674 PRO A N 1
ATOM 5436 C CA . PRO A 1 674 ? -15.188 17.562 -14.539 1 95.12 674 PRO A CA 1
ATOM 5437 C C . PRO A 1 674 ? -16.328 17.938 -15.492 1 95.12 674 PRO A C 1
ATOM 5439 O O . PRO A 1 674 ? -16.141 17.906 -16.719 1 95.12 674 PRO A O 1
ATOM 5442 N N . ASN A 1 675 ? -17.438 18.25 -14.922 1 95.38 675 ASN A N 1
ATOM 5443 C CA . ASN A 1 675 ? -18.547 18.641 -15.789 1 95.38 675 ASN A CA 1
ATOM 5444 C C . ASN A 1 675 ? -18.203 19.875 -16.609 1 95.38 675 ASN A C 1
ATOM 5446 O O . ASN A 1 675 ? -17.719 20.875 -16.062 1 95.38 675 ASN A O 1
ATOM 5450 N N . GLY A 1 676 ? -18.25 19.75 -17.859 1 92.88 676 GLY A N 1
ATOM 5451 C CA . GLY A 1 676 ? -18.016 20.875 -18.75 1 92.88 676 GLY A CA 1
ATOM 5452 C C . GLY A 1 676 ? -16.594 20.938 -19.266 1 92.88 676 GLY A C 1
ATOM 5453 O O . GLY A 1 676 ? -16.25 21.797 -20.062 1 92.88 676 GLY A O 1
ATOM 5454 N N . GLN A 1 677 ? -15.727 20.047 -18.906 1 92.94 677 GLN A N 1
ATOM 5455 C CA . GLN A 1 677 ? -14.32 20.109 -19.266 1 92.94 677 GLN A CA 1
ATOM 5456 C C . GLN A 1 677 ? -14.031 19.297 -20.531 1 92.94 677 GLN A C 1
ATOM 5458 O O . GLN A 1 677 ? -12.938 19.359 -21.078 1 92.94 677 GLN A O 1
ATOM 5463 N N . PHE A 1 678 ? -15.117 18.578 -21 1 94.69 678 PHE A N 1
ATOM 5464 C CA . PHE A 1 678 ? -14.922 17.688 -22.125 1 94.69 678 PHE A CA 1
ATOM 5465 C C . PHE A 1 678 ? -15.812 18.094 -23.297 1 94.69 678 PHE A C 1
ATOM 5467 O O . PHE A 1 678 ? -16.938 18.547 -23.094 1 94.69 678 PHE A O 1
ATOM 5474 N N . ARG A 1 679 ? -15.273 17.891 -24.453 1 91.31 679 ARG A N 1
ATOM 5475 C CA . ARG A 1 679 ? -16 18.266 -25.656 1 91.31 679 ARG A CA 1
ATOM 5476 C C . ARG A 1 679 ? -17.062 17.234 -26.016 1 91.31 679 ARG A C 1
ATOM 5478 O O . ARG A 1 679 ? -16.781 16.031 -26.047 1 91.31 679 ARG A O 1
ATOM 5485 N N . SER A 1 680 ? -18.234 17.719 -26.312 1 92.56 680 SER A N 1
ATOM 5486 C CA . SER A 1 680 ? -19.344 16.828 -26.641 1 92.56 680 SER A CA 1
ATOM 5487 C C . SER A 1 680 ? -19.078 16.031 -27.906 1 92.56 680 SER A C 1
ATOM 5489 O O . SER A 1 680 ? -19.562 14.914 -28.062 1 92.56 680 SER A O 1
ATOM 5491 N N . GLU A 1 681 ? -18.234 16.547 -28.766 1 91.5 681 GLU A N 1
ATOM 5492 C CA . GLU A 1 681 ? -17.906 15.883 -30.016 1 91.5 681 GLU A CA 1
ATOM 5493 C C . GLU A 1 681 ? -17.125 14.594 -29.781 1 91.5 681 GLU A C 1
ATOM 5495 O O . GLU A 1 681 ? -17.156 13.68 -30.609 1 91.5 681 GLU A O 1
ATOM 5500 N N . ASN A 1 682 ? -16.469 14.562 -28.672 1 93.75 682 ASN A N 1
ATOM 5501 C CA . ASN A 1 682 ? -15.633 13.414 -28.359 1 93.75 682 ASN A CA 1
ATOM 5502 C C . ASN A 1 682 ? -16.469 12.203 -27.953 1 93.75 682 ASN A C 1
ATOM 5504 O O . ASN A 1 682 ? -15.977 11.07 -27.969 1 93.75 682 ASN A O 1
ATOM 5508 N N . GLU A 1 683 ? -17.719 12.453 -27.641 1 95.31 683 GLU A N 1
ATOM 5509 C CA . GLU A 1 683 ? -18.562 11.383 -27.125 1 95.31 683 GLU A CA 1
ATOM 5510 C C . GLU A 1 683 ? -18.734 10.266 -28.141 1 95.31 683 GLU A C 1
ATOM 5512 O O . GLU A 1 683 ? -18.359 9.117 -27.891 1 95.31 683 GLU A O 1
ATOM 5517 N N . MET A 1 684 ? -19.188 10.625 -29.312 1 95.06 684 MET A N 1
ATOM 5518 C CA . MET A 1 684 ? -19.484 9.633 -30.344 1 95.06 684 MET A CA 1
ATOM 5519 C C . MET A 1 684 ? -18.203 8.977 -30.859 1 95.06 684 MET A C 1
ATOM 5521 O O . MET A 1 684 ? -18.188 7.785 -31.156 1 95.06 684 MET A O 1
ATOM 5525 N N . LEU A 1 685 ? -17.172 9.781 -30.938 1 96.38 685 LEU A N 1
ATOM 5526 C CA . LEU A 1 685 ? -15.883 9.242 -31.375 1 96.38 685 LEU A CA 1
ATOM 5527 C C . LEU A 1 685 ? -15.383 8.18 -30.406 1 96.38 685 LEU A C 1
ATOM 5529 O O . LEU A 1 685 ? -14.922 7.113 -30.812 1 96.38 685 LEU A O 1
ATOM 5533 N N . ALA A 1 686 ? -15.445 8.523 -29.125 1 97.62 686 ALA A N 1
ATOM 5534 C CA . ALA A 1 686 ? -15.008 7.598 -28.078 1 97.62 686 ALA A CA 1
ATOM 5535 C C . ALA A 1 686 ? -15.852 6.328 -28.078 1 97.62 686 ALA A C 1
ATOM 5537 O O . ALA A 1 686 ? -15.328 5.223 -27.953 1 97.62 686 ALA A O 1
ATOM 5538 N N . LEU A 1 687 ? -17.156 6.504 -28.328 1 97.56 687 LEU A N 1
ATOM 5539 C CA . LEU A 1 687 ? -18.094 5.375 -28.359 1 97.56 687 LEU A CA 1
ATOM 5540 C C . LEU A 1 687 ? -17.781 4.441 -29.516 1 97.56 687 LEU A C 1
ATOM 5542 O O . LEU A 1 687 ? -17.781 3.217 -29.344 1 97.56 687 LEU A O 1
ATOM 5546 N N . ASN A 1 688 ? -17.5 4.992 -30.594 1 97.06 688 ASN A N 1
ATOM 5547 C CA . ASN A 1 688 ? -17.203 4.195 -31.781 1 97.06 688 ASN A CA 1
ATOM 5548 C C . ASN A 1 688 ? -15.906 3.406 -31.609 1 97.06 688 ASN A C 1
ATOM 5550 O O . ASN A 1 688 ? -15.836 2.229 -31.969 1 97.06 688 ASN A O 1
ATOM 5554 N N . LYS A 1 689 ? -14.961 4.066 -31.094 1 97.44 689 LYS A N 1
ATOM 5555 C CA . LYS A 1 689 ? -13.68 3.402 -30.875 1 97.44 689 LYS A CA 1
ATOM 5556 C C . LYS A 1 689 ? -13.805 2.299 -29.828 1 97.44 689 LYS A C 1
ATOM 5558 O O . LYS A 1 689 ? -13.188 1.24 -29.953 1 97.44 689 LYS A O 1
ATOM 5563 N N . ALA A 1 690 ? -14.547 2.627 -28.797 1 98.06 690 ALA A N 1
ATOM 5564 C CA . ALA A 1 690 ? -14.773 1.623 -27.75 1 98.06 690 ALA A CA 1
ATOM 5565 C C . ALA A 1 690 ? -15.539 0.428 -28.312 1 98.06 690 ALA A C 1
ATOM 5567 O O . ALA A 1 690 ? -15.281 -0.716 -27.922 1 98.06 690 ALA A O 1
ATOM 5568 N N . SER A 1 691 ? -16.484 0.713 -29.172 1 97.88 691 SER A N 1
ATOM 5569 C CA . SER A 1 691 ? -17.25 -0.353 -29.828 1 97.88 691 SER A CA 1
ATOM 5570 C C . SER A 1 691 ? -16.344 -1.23 -30.688 1 97.88 691 SER A C 1
ATOM 5572 O O . SER A 1 691 ? -16.5 -2.451 -30.719 1 97.88 691 SER A O 1
ATOM 5574 N N . GLU A 1 692 ? -15.5 -0.585 -31.344 1 97.62 692 GLU A N 1
ATOM 5575 C CA . GLU A 1 692 ? -14.523 -1.32 -32.125 1 97.62 692 GLU A CA 1
ATOM 5576 C C . GLU A 1 692 ? -13.688 -2.252 -31.266 1 97.62 692 GLU A C 1
ATOM 5578 O O . GLU A 1 692 ? -13.508 -3.426 -31.594 1 97.62 692 GLU A O 1
ATOM 5583 N N . LEU A 1 693 ? -13.188 -1.741 -30.188 1 98.06 693 LEU A N 1
ATOM 5584 C CA . LEU A 1 693 ? -12.367 -2.52 -29.266 1 98.06 693 LEU A CA 1
ATOM 5585 C C . LEU A 1 693 ? -13.156 -3.693 -28.688 1 98.06 693 LEU A C 1
ATOM 5587 O O . LEU A 1 693 ? -12.664 -4.824 -28.656 1 98.06 693 LEU A O 1
ATOM 5591 N N . LEU A 1 694 ? -14.391 -3.398 -28.281 1 98.06 694 LEU A N 1
ATOM 5592 C CA . LEU A 1 694 ? -15.219 -4.445 -27.703 1 98.06 694 LEU A CA 1
ATOM 5593 C C . LEU A 1 694 ? -15.523 -5.535 -28.719 1 98.06 694 LEU A C 1
ATOM 5595 O O . LEU A 1 694 ? -15.523 -6.723 -28.391 1 98.06 694 LEU A O 1
ATOM 5599 N N . ASN A 1 695 ? -15.742 -5.172 -29.906 1 97.44 695 ASN A N 1
ATOM 5600 C CA . ASN A 1 695 ? -16.016 -6.145 -30.969 1 97.44 695 ASN A CA 1
ATOM 5601 C C . ASN A 1 695 ? -14.828 -7.062 -31.203 1 97.44 695 ASN A C 1
ATOM 5603 O O . ASN A 1 695 ? -14.992 -8.266 -31.391 1 97.44 695 ASN A O 1
ATOM 5607 N N . LYS A 1 696 ? -13.711 -6.492 -31.219 1 97.19 696 LYS A N 1
ATOM 5608 C CA . LYS A 1 696 ? -12.492 -7.277 -31.406 1 97.19 696 LYS A CA 1
ATOM 5609 C C . LYS A 1 696 ? -12.305 -8.273 -30.266 1 97.19 696 LYS A C 1
ATOM 5611 O O . LYS A 1 696 ? -11.945 -9.43 -30.484 1 97.19 696 LYS A O 1
ATOM 5616 N N . ILE A 1 697 ? -12.562 -7.812 -29.125 1 97.75 697 ILE A N 1
ATOM 5617 C CA . ILE A 1 697 ? -12.375 -8.664 -27.953 1 97.75 697 ILE A CA 1
ATOM 5618 C C . ILE A 1 697 ? -13.445 -9.742 -27.922 1 97.75 697 ILE A C 1
ATOM 5620 O O . ILE A 1 697 ? -13.164 -10.898 -27.594 1 97.75 697 ILE A O 1
ATOM 5624 N N . GLU A 1 698 ? -14.68 -9.312 -28.281 1 96.81 698 GLU A N 1
ATOM 5625 C CA . GLU A 1 698 ? -15.75 -10.305 -28.328 1 96.81 698 GLU A CA 1
ATOM 5626 C C . GLU A 1 698 ? -15.461 -11.383 -29.359 1 96.81 698 GLU A C 1
ATOM 5628 O O . GLU A 1 698 ? -15.766 -12.555 -29.141 1 96.81 698 GLU A O 1
ATOM 5633 N N . ALA A 1 699 ? -14.891 -11.023 -30.406 1 94.75 699 ALA A N 1
ATOM 5634 C CA . ALA A 1 699 ? -14.5 -11.992 -31.438 1 94.75 699 ALA A CA 1
ATOM 5635 C C . ALA A 1 699 ? -13.422 -12.938 -30.922 1 94.75 699 ALA A C 1
ATOM 5637 O O . ALA A 1 699 ? -13.422 -14.125 -31.234 1 94.75 699 ALA A O 1
ATOM 5638 N N . TYR A 1 700 ? -12.562 -12.398 -30.156 1 93.69 700 TYR A N 1
ATOM 5639 C CA . TYR A 1 700 ? -11.492 -13.188 -29.578 1 93.69 700 TYR A CA 1
ATOM 5640 C C . TYR A 1 700 ? -12.023 -14.125 -28.5 1 93.69 700 TYR A C 1
ATOM 5642 O O . TYR A 1 700 ? -11.602 -15.281 -28.406 1 93.69 700 TYR A O 1
ATOM 5650 N N . VAL A 1 701 ? -12.969 -13.648 -27.734 1 93.62 701 VAL A N 1
ATOM 5651 C CA . VAL A 1 701 ? -13.5 -14.406 -26.609 1 93.62 701 VAL A CA 1
ATOM 5652 C C . VAL A 1 701 ? -14.43 -15.5 -27.109 1 93.62 701 VAL A C 1
ATOM 5654 O O . VAL A 1 701 ? -14.445 -16.609 -26.562 1 93.62 701 VAL A O 1
ATOM 5657 N N . ASN A 1 702 ? -15.18 -15.141 -28.094 1 85.44 702 ASN A N 1
ATOM 5658 C CA . ASN A 1 702 ? -16.172 -16.094 -28.609 1 85.44 702 ASN A CA 1
ATOM 5659 C C . ASN A 1 702 ? -15.562 -17.031 -29.641 1 85.44 702 ASN A C 1
ATOM 5661 O O . ASN A 1 702 ? -16.172 -18.047 -30 1 85.44 702 ASN A O 1
ATOM 5665 N N . MET B 1 1 ? 53.719 -45.25 -18.109 1 33.62 1 MET B N 1
ATOM 5666 C CA . MET B 1 1 ? 55.188 -45.375 -18.031 1 33.62 1 MET B CA 1
ATOM 5667 C C . MET B 1 1 ? 55.812 -44.031 -17.688 1 33.62 1 MET B C 1
ATOM 5669 O O . MET B 1 1 ? 56.75 -43.969 -16.891 1 33.62 1 MET B O 1
ATOM 5673 N N . TYR B 1 2 ? 55.625 -42.969 -18.656 1 37.41 2 TYR B N 1
ATOM 5674 C CA . TYR B 1 2 ? 56.375 -41.75 -18.438 1 37.41 2 TYR B CA 1
ATOM 5675 C C . TYR B 1 2 ? 55.781 -40.938 -17.297 1 37.41 2 TYR B C 1
ATOM 5677 O O . TYR B 1 2 ? 56.156 -39.812 -17.062 1 37.41 2 TYR B O 1
ATOM 5685 N N . ALA B 1 3 ? 54.719 -41.375 -16.641 1 45.5 3 ALA B N 1
ATOM 5686 C CA . ALA B 1 3 ? 54.062 -40.656 -15.578 1 45.5 3 ALA B CA 1
ATOM 5687 C C . ALA B 1 3 ? 55.031 -40.375 -14.422 1 45.5 3 ALA B C 1
ATOM 5689 O O . ALA B 1 3 ? 55.062 -39.281 -13.875 1 45.5 3 ALA B O 1
ATOM 5690 N N . PRO B 1 4 ? 55.781 -41.312 -14.094 1 48.72 4 PRO B N 1
ATOM 5691 C CA . PRO B 1 4 ? 56.688 -41.094 -12.969 1 48.72 4 PRO B CA 1
ATOM 5692 C C . PRO B 1 4 ? 57.875 -40.219 -13.328 1 48.72 4 PRO B C 1
ATOM 5694 O O . PRO B 1 4 ? 58.406 -39.5 -12.461 1 48.72 4 PRO B O 1
ATOM 5697 N N . PHE B 1 5 ? 58.5 -40.375 -14.5 1 43.53 5 PHE B N 1
ATOM 5698 C CA . PHE B 1 5 ? 59.625 -39.531 -14.914 1 43.53 5 PHE B CA 1
ATOM 5699 C C . PHE B 1 5 ? 59.25 -38.062 -14.852 1 43.53 5 PHE B C 1
ATOM 5701 O O . PHE B 1 5 ? 60.031 -37.25 -14.328 1 43.53 5 PHE B O 1
ATOM 5708 N N . PHE B 1 6 ? 58.125 -37.625 -15.445 1 45.34 6 PHE B N 1
ATOM 5709 C CA . PHE B 1 6 ? 57.75 -36.219 -15.352 1 45.34 6 PHE B CA 1
ATOM 5710 C C . PHE B 1 6 ? 57.469 -35.844 -13.906 1 45.34 6 PHE B C 1
ATOM 5712 O O . PHE B 1 6 ? 57.688 -34.688 -13.523 1 45.34 6 PHE B O 1
ATOM 5719 N N . GLN B 1 7 ? 57.281 -36.75 -13.047 1 48.34 7 GLN B N 1
ATOM 5720 C CA . GLN B 1 7 ? 57.156 -36.5 -11.617 1 48.34 7 GLN B CA 1
ATOM 5721 C C . GLN B 1 7 ? 58.531 -36.188 -11.008 1 48.34 7 GLN B C 1
ATOM 5723 O O . GLN B 1 7 ? 58.656 -35.344 -10.102 1 48.34 7 GLN B O 1
ATOM 5728 N N . LYS B 1 8 ? 59.562 -36.844 -11.32 1 44.75 8 LYS B N 1
ATOM 5729 C CA . LYS B 1 8 ? 60.906 -36.75 -10.75 1 44.75 8 LYS B CA 1
ATOM 5730 C C . LYS B 1 8 ? 61.594 -35.469 -11.195 1 44.75 8 LYS B C 1
ATOM 5732 O O . LYS B 1 8 ? 62.438 -34.938 -10.484 1 44.75 8 LYS B O 1
ATOM 5737 N N . ILE B 1 9 ? 61.75 -35.188 -12.562 1 44.97 9 ILE B N 1
ATOM 5738 C CA . ILE B 1 9 ? 62.5 -34.031 -13.023 1 44.97 9 ILE B CA 1
ATOM 5739 C C . ILE B 1 9 ? 61.781 -32.75 -12.594 1 44.97 9 ILE B C 1
ATOM 5741 O O . ILE B 1 9 ? 62.156 -31.656 -13.023 1 44.97 9 ILE B O 1
ATOM 5745 N N . GLY B 1 10 ? 61.031 -32.688 -11.461 1 43.31 10 GLY B N 1
ATOM 5746 C CA . GLY B 1 10 ? 60.406 -31.578 -10.766 1 43.31 10 GLY B CA 1
ATOM 5747 C C . GLY B 1 10 ? 59.062 -31.188 -11.359 1 43.31 10 GLY B C 1
ATOM 5748 O O . GLY B 1 10 ? 58.625 -30.047 -11.195 1 43.31 10 GLY B O 1
ATOM 5749 N N . VAL B 1 11 ? 58.781 -31.688 -12.461 1 43.91 11 VAL B N 1
ATOM 5750 C CA . VAL B 1 11 ? 57.406 -31.469 -12.898 1 43.91 11 VAL B CA 1
ATOM 5751 C C . VAL B 1 11 ? 56.438 -31.797 -11.766 1 43.91 11 VAL B C 1
ATOM 5753 O O . VAL B 1 11 ? 56.406 -32.938 -11.281 1 43.91 11 VAL B O 1
ATOM 5756 N N . LYS B 1 12 ? 56.281 -30.969 -10.812 1 45.97 12 LYS B N 1
ATOM 5757 C CA . LYS B 1 12 ? 55.281 -31.141 -9.758 1 45.97 12 LYS B CA 1
ATOM 5758 C C . LYS B 1 12 ? 54 -31.797 -10.297 1 45.97 12 LYS B C 1
ATOM 5760 O O . LYS B 1 12 ? 53.625 -31.562 -11.445 1 45.97 12 LYS B O 1
ATOM 5765 N N . ASN B 1 13 ? 53.656 -33 -9.914 1 50.66 13 ASN B N 1
ATOM 5766 C CA . ASN B 1 13 ? 52.5 -33.812 -10.273 1 50.66 13 ASN B CA 1
ATOM 5767 C C . ASN B 1 13 ? 51.25 -32.969 -10.484 1 50.66 13 ASN B C 1
ATOM 5769 O O . ASN B 1 13 ? 50.406 -33.312 -11.312 1 50.66 13 ASN B O 1
ATOM 5773 N N . LYS B 1 14 ? 50.938 -32.125 -9.539 1 61.66 14 LYS B N 1
ATOM 5774 C CA . LYS B 1 14 ? 49.781 -31.281 -9.758 1 61.66 14 LYS B CA 1
ATOM 5775 C C . LYS B 1 14 ? 50.188 -29.875 -10.18 1 61.66 14 LYS B C 1
ATOM 5777 O O . LYS B 1 14 ? 51.125 -29.297 -9.602 1 61.66 14 LYS B O 1
ATOM 5782 N N . ALA B 1 15 ? 49.969 -29.547 -11.461 1 73.12 15 ALA B N 1
ATOM 5783 C CA . ALA B 1 15 ? 50.281 -28.219 -12 1 73.12 15 ALA B CA 1
ATOM 5784 C C . ALA B 1 15 ? 49.969 -27.125 -10.984 1 73.12 15 ALA B C 1
ATOM 5786 O O . ALA B 1 15 ? 48.969 -27.172 -10.305 1 73.12 15 ALA B O 1
ATOM 5787 N N . THR B 1 16 ? 51.062 -26.375 -10.602 1 79.38 16 THR B N 1
ATOM 5788 C CA . THR B 1 16 ? 50.938 -25.281 -9.648 1 79.38 16 THR B CA 1
ATOM 5789 C C . THR B 1 16 ? 50.219 -24.078 -10.281 1 79.38 16 THR B C 1
ATOM 5791 O O . THR B 1 16 ? 50.094 -24.016 -11.508 1 79.38 16 THR B O 1
ATOM 5794 N N . ALA B 1 17 ? 49.688 -23.219 -9.5 1 86.06 17 ALA B N 1
ATOM 5795 C CA . ALA B 1 17 ? 49.031 -21.984 -9.945 1 86.06 17 ALA B CA 1
ATOM 5796 C C . ALA B 1 17 ? 49.969 -21.141 -10.805 1 86.06 17 ALA B C 1
ATOM 5798 O O . ALA B 1 17 ? 49.562 -20.516 -11.773 1 86.06 17 ALA B O 1
ATOM 5799 N N . GLU B 1 18 ? 51.281 -21.203 -10.484 1 86.19 18 GLU B N 1
ATOM 5800 C CA . GLU B 1 18 ? 52.281 -20.453 -11.234 1 86.19 18 GLU B CA 1
ATOM 5801 C C . GLU B 1 18 ? 52.406 -20.969 -12.664 1 86.19 18 GLU B C 1
ATOM 5803 O O . GLU B 1 18 ? 52.594 -20.188 -13.602 1 86.19 18 GLU B O 1
ATOM 5808 N N . GLN B 1 19 ? 52.281 -22.266 -12.75 1 87.06 19 GLN B N 1
ATOM 5809 C CA . GLN B 1 19 ? 52.406 -22.859 -14.078 1 87.06 19 GLN B CA 1
ATOM 5810 C C . GLN B 1 19 ? 51.219 -22.438 -14.961 1 87.06 19 GLN B C 1
ATOM 5812 O O . GLN B 1 19 ? 51.406 -22.219 -16.156 1 87.06 19 GLN B O 1
ATOM 5817 N N . TYR B 1 20 ? 50.125 -22.391 -14.336 1 90.69 20 TYR B N 1
ATOM 5818 C CA . TYR B 1 20 ? 48.969 -21.953 -15.117 1 90.69 20 TYR B CA 1
ATOM 5819 C C . TYR B 1 20 ? 49.094 -20.5 -15.508 1 90.69 20 TYR B C 1
ATOM 5821 O O . TYR B 1 20 ? 48.688 -20.109 -16.609 1 90.69 20 TYR B O 1
ATOM 5829 N N . CYS B 1 21 ? 49.656 -19.719 -14.719 1 90.81 21 CYS B N 1
ATOM 5830 C CA . CYS B 1 21 ? 49.906 -18.312 -15.055 1 90.81 21 CYS B CA 1
ATOM 5831 C C . CYS B 1 21 ? 50.875 -18.203 -16.219 1 90.81 21 CYS B C 1
ATOM 5833 O O . CYS B 1 21 ? 50.719 -17.328 -17.078 1 90.81 21 CYS B O 1
ATOM 5835 N N . ASN B 1 22 ? 51.812 -19.078 -16.219 1 90 22 ASN B N 1
ATOM 5836 C CA . ASN B 1 22 ? 52.781 -19.078 -17.297 1 90 22 ASN B CA 1
ATOM 5837 C C . ASN B 1 22 ? 52.156 -19.484 -18.625 1 90 22 ASN B C 1
ATOM 5839 O O . ASN B 1 22 ? 52.531 -18.969 -19.688 1 90 22 ASN B O 1
ATOM 5843 N N . VAL B 1 23 ? 51.25 -20.391 -18.422 1 91.19 23 VAL B N 1
ATOM 5844 C CA . VAL B 1 23 ? 50.531 -20.812 -19.625 1 91.19 23 VAL B CA 1
ATOM 5845 C C . VAL B 1 23 ? 49.75 -19.625 -20.203 1 91.19 23 VAL B C 1
ATOM 5847 O O . VAL B 1 23 ? 49.781 -19.391 -21.422 1 91.19 23 VAL B O 1
ATOM 5850 N N . LEU B 1 24 ? 49.094 -18.938 -19.406 1 92.81 24 LEU B N 1
ATOM 5851 C CA . LEU B 1 24 ? 48.312 -17.781 -19.844 1 92.81 24 LEU B CA 1
ATOM 5852 C C . LEU B 1 24 ? 49.219 -16.703 -20.422 1 92.81 24 LEU B C 1
ATOM 5854 O O . LEU B 1 24 ? 48.875 -16.062 -21.422 1 92.81 24 LEU B O 1
ATOM 5858 N N . ALA B 1 25 ? 50.344 -16.547 -19.844 1 91.56 25 ALA B N 1
ATOM 5859 C CA . ALA B 1 25 ? 51.312 -15.578 -20.328 1 91.56 25 ALA B CA 1
ATOM 5860 C C . ALA B 1 25 ? 51.875 -15.992 -21.703 1 91.56 25 ALA B C 1
ATOM 5862 O O . ALA B 1 25 ? 52.094 -15.141 -22.562 1 91.56 25 ALA B O 1
ATOM 5863 N N . ALA B 1 26 ? 52.062 -17.234 -21.859 1 91.31 26 ALA B N 1
ATOM 5864 C CA . ALA B 1 26 ? 52.562 -17.766 -23.125 1 91.31 26 ALA B CA 1
ATOM 5865 C C . ALA B 1 26 ? 51.531 -17.547 -24.25 1 91.31 26 ALA B C 1
ATOM 5867 O O . ALA B 1 26 ? 51.906 -17.203 -25.375 1 91.31 26 ALA B O 1
ATOM 5868 N N . VAL B 1 27 ? 50.312 -17.828 -23.844 1 91.75 27 VAL B N 1
ATOM 5869 C CA . VAL B 1 27 ? 49.281 -17.641 -24.844 1 91.75 27 VAL B CA 1
ATOM 5870 C C . VAL B 1 27 ? 49.156 -16.156 -25.188 1 91.75 27 VAL B C 1
ATOM 5872 O O . VAL B 1 27 ? 48.938 -15.797 -26.344 1 91.75 27 VAL B O 1
ATOM 5875 N N . TYR B 1 28 ? 49.312 -15.328 -24.266 1 91.94 28 TYR B N 1
ATOM 5876 C CA . TYR B 1 28 ? 49.281 -13.891 -24.484 1 91.94 28 TYR B CA 1
ATOM 5877 C C . TYR B 1 28 ? 50.375 -13.461 -25.438 1 91.94 28 TYR B C 1
ATOM 5879 O O . TYR B 1 28 ? 50.156 -12.68 -26.375 1 91.94 28 TYR B O 1
ATOM 5887 N N . THR B 1 29 ? 51.594 -13.906 -25.266 1 90.06 29 THR B N 1
ATOM 5888 C CA . THR B 1 29 ? 52.75 -13.547 -26.094 1 90.06 29 THR B CA 1
ATOM 5889 C C . THR B 1 29 ? 52.562 -14.016 -27.531 1 90.06 29 THR B C 1
ATOM 5891 O O . THR B 1 29 ? 52.938 -13.328 -28.484 1 90.06 29 THR B O 1
ATOM 5894 N N . ASP B 1 30 ? 51.875 -15.086 -27.594 1 88.62 30 ASP B N 1
ATOM 5895 C CA . ASP B 1 30 ? 51.656 -15.664 -28.922 1 88.62 30 ASP B CA 1
ATOM 5896 C C . ASP B 1 30 ? 50.531 -14.945 -29.641 1 88.62 30 ASP B C 1
ATOM 5898 O O . ASP B 1 30 ? 50.438 -14.977 -30.875 1 88.62 30 ASP B O 1
ATOM 5902 N N . SER B 1 31 ? 49.594 -14.344 -28.906 1 85.19 31 SER B N 1
ATOM 5903 C CA . SER B 1 31 ? 48.375 -13.844 -29.531 1 85.19 31 SER B CA 1
ATOM 5904 C C . SER B 1 31 ? 48.281 -12.328 -29.422 1 85.19 31 SER B C 1
ATOM 5906 O O . SER B 1 31 ? 47.312 -11.719 -29.875 1 85.19 31 SER B O 1
ATOM 5908 N N . CYS B 1 32 ? 49.188 -11.68 -28.891 1 80.56 32 CYS B N 1
ATOM 5909 C CA . CYS B 1 32 ? 49.094 -10.25 -28.609 1 80.56 32 CYS B CA 1
ATOM 5910 C C . CYS B 1 32 ? 48.906 -9.453 -29.891 1 80.56 32 CYS B C 1
ATOM 5912 O O . CYS B 1 32 ? 48.375 -8.344 -29.875 1 80.56 32 CYS B O 1
ATOM 5914 N N . ASP B 1 33 ? 49.375 -10 -31 1 78.81 33 ASP B N 1
ATOM 5915 C CA . ASP B 1 33 ? 49.312 -9.281 -32.281 1 78.81 33 ASP B CA 1
ATOM 5916 C C . ASP B 1 33 ? 48.062 -9.68 -33.062 1 78.81 33 ASP B C 1
ATOM 5918 O O . ASP B 1 33 ? 47.781 -9.086 -34.094 1 78.81 33 ASP B O 1
ATOM 5922 N N . LYS B 1 34 ? 47.375 -10.617 -32.469 1 77.75 34 LYS B N 1
ATOM 5923 C CA . LYS B 1 34 ? 46.188 -11.117 -33.219 1 77.75 34 LYS B CA 1
ATOM 5924 C C . LYS B 1 34 ? 44.906 -10.492 -32.688 1 77.75 34 LYS B C 1
ATOM 5926 O O . LYS B 1 34 ? 44.875 -9.992 -31.562 1 77.75 34 LYS B O 1
ATOM 5931 N N . GLN B 1 35 ? 43.969 -10.461 -33.531 1 78.25 35 GLN B N 1
ATOM 5932 C CA . GLN B 1 35 ? 42.688 -9.852 -33.188 1 78.25 35 GLN B CA 1
ATOM 5933 C C . GLN B 1 35 ? 41.844 -10.797 -32.344 1 78.25 35 GLN B C 1
ATOM 5935 O O . GLN B 1 35 ? 41.062 -10.352 -31.5 1 78.25 35 GLN B O 1
ATOM 5940 N N . LYS B 1 36 ? 41.906 -12.055 -32.625 1 81.56 36 LYS B N 1
ATOM 5941 C CA . LYS B 1 36 ? 41.125 -13.047 -31.875 1 81.56 36 LYS B CA 1
ATOM 5942 C C . LYS B 1 36 ? 41.969 -14.297 -31.625 1 81.56 36 LYS B C 1
ATOM 5944 O O . LYS B 1 36 ? 42.875 -14.625 -32.406 1 81.56 36 LYS B O 1
ATOM 5949 N N . LEU B 1 37 ? 41.719 -14.898 -30.484 1 83.5 37 LEU B N 1
ATOM 5950 C CA . LEU B 1 37 ? 42.375 -16.156 -30.141 1 83.5 37 LEU B CA 1
ATOM 5951 C C . LEU B 1 37 ? 41.844 -17.297 -31 1 83.5 37 LEU B C 1
ATOM 5953 O O . LEU B 1 37 ? 40.656 -17.328 -31.312 1 83.5 37 LEU B O 1
ATOM 5957 N N . HIS B 1 38 ? 42.688 -18.156 -31.406 1 81.75 38 HIS B N 1
ATOM 5958 C CA . HIS B 1 38 ? 42.25 -19.359 -32.094 1 81.75 38 HIS B CA 1
ATOM 5959 C C . HIS B 1 38 ? 41.469 -20.266 -31.156 1 81.75 38 HIS B C 1
ATOM 5961 O O . HIS B 1 38 ? 41.562 -20.156 -29.938 1 81.75 38 HIS B O 1
ATOM 5967 N N . SER B 1 39 ? 40.625 -21.047 -31.781 1 82.75 39 SER B N 1
ATOM 5968 C CA . SER B 1 39 ? 39.719 -21.906 -31.031 1 82.75 39 SER B CA 1
ATOM 5969 C C . SER B 1 39 ? 40.5 -22.766 -30.031 1 82.75 39 SER B C 1
ATOM 5971 O O . SER B 1 39 ? 40.031 -22.969 -28.906 1 82.75 39 SER B O 1
ATOM 5973 N N . ASN B 1 40 ? 41.625 -23.203 -30.453 1 82.06 40 ASN B N 1
ATOM 5974 C CA . ASN B 1 40 ? 42.438 -24.031 -29.562 1 82.06 40 ASN B CA 1
ATOM 5975 C C . ASN B 1 40 ? 43.031 -23.219 -28.422 1 82.06 40 ASN B C 1
ATOM 5977 O O . ASN B 1 40 ? 43.125 -23.703 -27.297 1 82.06 40 ASN B O 1
ATOM 5981 N N . GLN B 1 41 ? 43.469 -22.062 -28.797 1 87.38 41 GLN B N 1
ATOM 5982 C CA . GLN B 1 41 ? 44.031 -21.172 -27.766 1 87.38 41 GLN B CA 1
ATOM 5983 C C . GLN B 1 41 ? 42.938 -20.781 -26.75 1 87.38 41 GLN B C 1
ATOM 5985 O O . GLN B 1 41 ? 43.219 -20.703 -25.547 1 87.38 41 GLN B O 1
ATOM 5990 N N . LEU B 1 42 ? 41.75 -20.609 -27.234 1 88.75 42 LEU B N 1
ATOM 5991 C CA . LEU B 1 42 ? 40.625 -20.234 -26.375 1 88.75 42 LEU B CA 1
ATOM 5992 C C . LEU B 1 42 ? 40.312 -21.359 -25.391 1 88.75 42 LEU B C 1
ATOM 5994 O O . LEU B 1 42 ? 40.031 -21.109 -24.219 1 88.75 42 LEU B O 1
ATOM 5998 N N . ARG B 1 43 ? 40.312 -22.531 -25.906 1 88.06 43 ARG B N 1
ATOM 5999 C CA . ARG B 1 43 ? 40.062 -23.688 -25.047 1 88.06 43 ARG B CA 1
ATOM 6000 C C . ARG B 1 43 ? 41.125 -23.812 -23.984 1 88.06 43 ARG B C 1
ATOM 6002 O O . ARG B 1 43 ? 40.812 -24.125 -22.828 1 88.06 43 ARG B O 1
ATOM 6009 N N . THR B 1 44 ? 42.375 -23.562 -24.391 1 88.94 44 THR B N 1
ATOM 6010 C CA . THR B 1 44 ? 43.469 -23.641 -23.453 1 88.94 44 THR B CA 1
ATOM 6011 C C . THR B 1 44 ? 43.375 -22.578 -22.375 1 88.94 44 THR B C 1
ATOM 6013 O O . THR B 1 44 ? 43.625 -22.828 -21.203 1 88.94 44 THR B O 1
ATOM 6016 N N . VAL B 1 45 ? 43 -21.453 -22.781 1 91.5 45 VAL B N 1
ATOM 6017 C CA . VAL B 1 45 ? 42.875 -20.344 -21.859 1 91.5 45 VAL B CA 1
ATOM 6018 C C . VAL B 1 45 ? 41.781 -20.641 -20.828 1 91.5 45 VAL B C 1
ATOM 6020 O O . VAL B 1 45 ? 41.969 -20.453 -19.625 1 91.5 45 VAL B O 1
ATOM 6023 N N . LYS B 1 46 ? 40.594 -21.094 -21.266 1 92.06 46 LYS B N 1
ATOM 6024 C CA . LYS B 1 46 ? 39.469 -21.375 -20.391 1 92.06 46 LYS B CA 1
ATOM 6025 C C . LYS B 1 46 ? 39.812 -22.469 -19.375 1 92.06 46 LYS B C 1
ATOM 6027 O O . LYS B 1 46 ? 39.438 -22.375 -18.203 1 92.06 46 LYS B O 1
ATOM 6032 N N . GLN B 1 47 ? 40.531 -23.391 -19.859 1 90.69 47 GLN B N 1
ATOM 6033 C CA . GLN B 1 47 ? 40.938 -24.484 -18.984 1 90.69 47 GLN B CA 1
ATOM 6034 C C . GLN B 1 47 ? 42 -24.016 -17.969 1 90.69 47 GLN B C 1
ATOM 6036 O O . GLN B 1 47 ? 41.969 -24.438 -16.812 1 90.69 47 GLN B O 1
ATOM 6041 N N . ALA B 1 48 ? 42.906 -23.234 -18.469 1 91.56 48 ALA B N 1
ATOM 6042 C CA . ALA B 1 48 ? 43.938 -22.719 -17.594 1 91.56 48 ALA B CA 1
ATOM 6043 C C . ALA B 1 48 ? 43.344 -21.844 -16.484 1 91.56 48 ALA B C 1
ATOM 6045 O O . ALA B 1 48 ? 43.781 -21.906 -15.336 1 91.56 48 ALA B O 1
ATOM 6046 N N . VAL B 1 49 ? 42.406 -21.047 -16.875 1 93.06 49 VAL B N 1
ATOM 6047 C CA . VAL B 1 49 ? 41.75 -20.172 -15.898 1 93.06 49 VAL B CA 1
ATOM 6048 C C . VAL B 1 49 ? 41 -21.016 -14.875 1 93.06 49 VAL B C 1
ATOM 6050 O O . VAL B 1 49 ? 41.031 -20.734 -13.68 1 93.06 49 VAL B O 1
ATOM 6053 N N . GLU B 1 50 ? 40.25 -21.984 -15.344 1 92.69 50 GLU B N 1
ATOM 6054 C CA . GLU B 1 50 ? 39.531 -22.891 -14.461 1 92.69 50 GLU B CA 1
ATOM 6055 C C . GLU B 1 50 ? 40.438 -23.516 -13.422 1 92.69 50 GLU B C 1
ATOM 6057 O O . GLU B 1 50 ? 40.156 -23.484 -12.219 1 92.69 50 GLU B O 1
ATOM 6062 N N . GLN B 1 51 ? 41.562 -24.031 -13.914 1 89.81 51 GLN B N 1
ATOM 6063 C CA . GLN B 1 51 ? 42.469 -24.734 -13.031 1 89.81 51 GLN B CA 1
ATOM 6064 C C . GLN B 1 51 ? 43.219 -23.766 -12.117 1 89.81 51 GLN B C 1
ATOM 6066 O O . GLN B 1 51 ? 43.531 -24.094 -10.977 1 89.81 51 GLN B O 1
ATOM 6071 N N . LEU B 1 52 ? 43.469 -22.641 -12.648 1 90.69 52 LEU B N 1
ATOM 6072 C CA . LEU B 1 52 ? 44.125 -21.609 -11.836 1 90.69 52 LEU B CA 1
ATOM 6073 C C . LEU B 1 52 ? 43.281 -21.281 -10.602 1 90.69 52 LEU B C 1
ATOM 6075 O O . LEU B 1 52 ? 43.781 -21.328 -9.477 1 90.69 52 LEU B O 1
ATOM 6079 N N . PHE B 1 53 ? 42.031 -21.016 -10.766 1 91.62 53 PHE B N 1
ATOM 6080 C CA . PHE B 1 53 ? 41.156 -20.609 -9.672 1 91.62 53 PHE B CA 1
ATOM 6081 C C . PHE B 1 53 ? 40.844 -21.781 -8.758 1 91.62 53 PHE B C 1
ATOM 6083 O O . PHE B 1 53 ? 40.688 -21.609 -7.547 1 91.62 53 PHE B O 1
ATOM 6090 N N . LYS B 1 54 ? 40.719 -22.906 -9.312 1 88.19 54 LYS B N 1
ATOM 6091 C CA . LYS B 1 54 ? 40.531 -24.094 -8.477 1 88.19 54 LYS B CA 1
ATOM 6092 C C . LYS B 1 54 ? 41.719 -24.312 -7.559 1 88.19 54 LYS B C 1
ATOM 6094 O O . LYS B 1 54 ? 41.562 -24.672 -6.395 1 88.19 54 LYS B O 1
ATOM 6099 N N . SER B 1 55 ? 42.906 -24.047 -8.117 1 87.12 55 SER B N 1
ATOM 6100 C CA . SER B 1 55 ? 44.125 -24.188 -7.34 1 87.12 55 SER B CA 1
ATOM 6101 C C . SER B 1 55 ? 44.188 -23.141 -6.234 1 87.12 55 SER B C 1
ATOM 6103 O O . SER B 1 55 ? 44.625 -23.438 -5.121 1 87.12 55 SER B O 1
ATOM 6105 N N . ILE B 1 56 ? 43.781 -21.969 -6.602 1 86.25 56 ILE B N 1
ATOM 6106 C CA . ILE B 1 56 ? 43.812 -20.875 -5.633 1 86.25 56 ILE B CA 1
ATOM 6107 C C . ILE B 1 56 ? 42.812 -21.141 -4.516 1 86.25 56 ILE B C 1
ATOM 6109 O O . ILE B 1 56 ? 43.062 -20.844 -3.35 1 86.25 56 ILE B O 1
ATOM 6113 N N . SER B 1 57 ? 41.656 -21.625 -4.832 1 85.94 57 SER B N 1
ATOM 6114 C CA . SER B 1 57 ? 40.625 -21.906 -3.861 1 85.94 57 SER B CA 1
ATOM 6115 C C . SER B 1 57 ? 41 -23.047 -2.926 1 85.94 57 SER B C 1
ATOM 6117 O O . SER B 1 57 ? 40.656 -23.031 -1.744 1 85.94 57 SER B O 1
ATOM 6119 N N . ALA B 1 58 ? 41.719 -24 -3.428 1 81.38 58 ALA B N 1
ATOM 6120 C CA . ALA B 1 58 ? 42.094 -25.172 -2.65 1 81.38 58 ALA B CA 1
ATOM 6121 C C . ALA B 1 58 ? 43.281 -24.844 -1.736 1 81.38 58 ALA B C 1
ATOM 6123 O O . ALA B 1 58 ? 43.344 -25.297 -0.586 1 81.38 58 ALA B O 1
ATOM 6124 N N . GLN B 1 59 ? 44.375 -24.234 -2.256 1 73.75 59 GLN B N 1
ATOM 6125 C CA . GLN B 1 59 ? 45.625 -24.094 -1.514 1 73.75 59 GLN B CA 1
ATOM 6126 C C . GLN B 1 59 ? 45.656 -22.766 -0.747 1 73.75 59 GLN B C 1
ATOM 6128 O O . GLN B 1 59 ? 46.406 -22.625 0.206 1 73.75 59 GLN B O 1
ATOM 6133 N N . GLY B 1 60 ? 44.719 -21.875 -0.851 1 64.19 60 GLY B N 1
ATOM 6134 C CA . GLY B 1 60 ? 44.719 -20.594 -0.179 1 64.19 60 GLY B CA 1
ATOM 6135 C C . GLY B 1 60 ? 45.688 -19.609 -0.78 1 64.19 60 GLY B C 1
ATOM 6136 O O . GLY B 1 60 ? 46.562 -20 -1.573 1 64.19 60 GLY B O 1
ATOM 6137 N N . ASN B 1 61 ? 45.688 -18.141 -0.669 1 57.5 61 ASN B N 1
ATOM 6138 C CA . ASN B 1 61 ? 46.125 -16.953 -1.364 1 57.5 61 ASN B CA 1
ATOM 6139 C C . ASN B 1 61 ? 47.656 -16.938 -1.504 1 57.5 61 ASN B C 1
ATOM 6141 O O . ASN B 1 61 ? 48.188 -16.625 -2.574 1 57.5 61 ASN B O 1
ATOM 6145 N N . GLU B 1 62 ? 48.406 -16.797 -0.376 1 57.12 62 GLU B N 1
ATOM 6146 C CA . GLU B 1 62 ? 49.531 -15.898 -0.282 1 57.12 62 GLU B CA 1
ATOM 6147 C C . GLU B 1 62 ? 50.75 -16.469 -1.002 1 57.12 62 GLU B C 1
ATOM 6149 O O . GLU B 1 62 ? 51.531 -15.742 -1.639 1 57.12 62 GLU B O 1
ATOM 6154 N N . THR B 1 63 ? 50.781 -17.734 -1.046 1 61.97 63 THR B N 1
ATOM 6155 C CA . THR B 1 63 ? 52.156 -18.141 -1.391 1 61.97 63 THR B CA 1
ATOM 6156 C C . THR B 1 63 ? 52.25 -18.531 -2.863 1 61.97 63 THR B C 1
ATOM 6158 O O . THR B 1 63 ? 53.344 -18.562 -3.436 1 61.97 63 THR B O 1
ATOM 6161 N N . LEU B 1 64 ? 51.031 -18.562 -3.58 1 63.22 64 LEU B N 1
ATOM 6162 C CA . LEU B 1 64 ? 51.031 -19.312 -4.832 1 63.22 64 LEU B CA 1
ATOM 6163 C C . LEU B 1 64 ? 51.469 -18.422 -5.992 1 63.22 64 LEU B C 1
ATOM 6165 O O . LEU B 1 64 ? 52.031 -18.906 -6.969 1 63.22 64 LEU B O 1
ATOM 6169 N N . LEU B 1 65 ? 51.312 -17.078 -5.727 1 73.38 65 LEU B N 1
ATOM 6170 C CA . LEU B 1 65 ? 51.594 -16.25 -6.891 1 73.38 65 LEU B CA 1
ATOM 6171 C C . LEU B 1 65 ? 52.719 -15.258 -6.57 1 73.38 65 LEU B C 1
ATOM 6173 O O . LEU B 1 65 ? 52.75 -14.164 -7.145 1 73.38 65 LEU B O 1
ATOM 6177 N N . GLU B 1 66 ? 53.531 -15.641 -5.699 1 75.56 66 GLU B N 1
ATOM 6178 C CA . GLU B 1 66 ? 54.594 -14.742 -5.273 1 75.56 66 GLU B CA 1
ATOM 6179 C C . GLU B 1 66 ? 55.562 -14.461 -6.414 1 75.56 66 GLU B C 1
ATOM 6181 O O . GLU B 1 66 ? 56.062 -13.344 -6.555 1 75.56 66 GLU B O 1
ATOM 6186 N N . ASN B 1 67 ? 55.812 -15.484 -7.312 1 78.56 67 ASN B N 1
ATOM 6187 C CA . ASN B 1 67 ? 56.812 -15.344 -8.352 1 78.56 67 ASN B CA 1
ATOM 6188 C C . ASN B 1 67 ? 56.219 -14.875 -9.672 1 78.56 67 ASN B C 1
ATOM 6190 O O . ASN B 1 67 ? 56.906 -14.828 -10.688 1 78.56 67 ASN B O 1
ATOM 6194 N N . VAL B 1 68 ? 54.969 -14.539 -9.594 1 86.62 68 VAL B N 1
ATOM 6195 C CA . VAL B 1 68 ? 54.312 -14.117 -10.82 1 86.62 68 VAL B CA 1
ATOM 6196 C C . VAL B 1 68 ? 54.25 -12.594 -10.891 1 86.62 68 VAL B C 1
ATOM 6198 O O . VAL B 1 68 ? 53.844 -11.93 -9.93 1 86.62 68 VAL B O 1
ATOM 6201 N N . GLU B 1 69 ? 54.781 -12.062 -11.984 1 85.69 69 GLU B N 1
ATOM 6202 C CA . GLU B 1 69 ? 54.812 -10.609 -12.133 1 85.69 69 GLU B CA 1
ATOM 6203 C C . GLU B 1 69 ? 53.469 -10.078 -12.656 1 85.69 69 GLU B C 1
ATOM 6205 O O . GLU B 1 69 ? 52.969 -9.062 -12.172 1 85.69 69 GLU B O 1
ATOM 6210 N N . THR B 1 70 ? 53.031 -10.758 -13.742 1 90.81 70 THR B N 1
ATOM 6211 C CA . THR B 1 70 ? 51.781 -10.297 -14.344 1 90.81 70 THR B CA 1
ATOM 6212 C C . THR B 1 70 ? 50.844 -11.469 -14.609 1 90.81 70 THR B C 1
ATOM 6214 O O . THR B 1 70 ? 51.25 -12.516 -15.109 1 90.81 70 THR B O 1
ATOM 6217 N N . LEU B 1 71 ? 49.594 -11.352 -14.172 1 93.31 71 LEU B N 1
ATOM 6218 C CA . LEU B 1 71 ? 48.531 -12.336 -14.438 1 93.31 71 LEU B CA 1
ATOM 6219 C C . LEU B 1 71 ? 47.656 -11.891 -15.594 1 93.31 71 LEU B C 1
ATOM 6221 O O . LEU B 1 71 ? 47.156 -10.766 -15.594 1 93.31 71 LEU B O 1
ATOM 6225 N N . TYR B 1 72 ? 47.531 -12.773 -16.594 1 93.56 72 TYR B N 1
ATOM 6226 C CA . TYR B 1 72 ? 46.688 -12.469 -17.75 1 93.56 72 TYR B CA 1
ATOM 6227 C C . TYR B 1 72 ? 45.375 -13.242 -17.672 1 93.56 72 TYR B C 1
ATOM 6229 O O . TYR B 1 72 ? 45.375 -14.43 -17.359 1 93.56 72 TYR B O 1
ATOM 6237 N N . LEU B 1 73 ? 44.281 -12.547 -17.875 1 94.19 73 LEU B N 1
ATOM 6238 C CA . LEU B 1 73 ? 42.969 -13.156 -17.906 1 94.19 73 LEU B CA 1
ATOM 6239 C C . LEU B 1 73 ? 42.219 -12.789 -19.188 1 94.19 73 LEU B C 1
ATOM 6241 O O . LEU B 1 73 ? 42.531 -11.781 -19.828 1 94.19 73 LEU B O 1
ATOM 6245 N N . PRO B 1 74 ? 41.25 -13.594 -19.562 1 93.12 74 PRO B N 1
ATOM 6246 C CA . PRO B 1 74 ? 40.531 -13.328 -20.797 1 93.12 74 PRO B CA 1
ATOM 6247 C C . PRO B 1 74 ? 39.469 -12.227 -20.625 1 93.12 74 PRO B C 1
ATOM 6249 O O . PRO B 1 74 ? 38.844 -12.117 -19.562 1 93.12 74 PRO B O 1
ATOM 6252 N N . ALA B 1 75 ? 39.281 -11.484 -21.641 1 89.94 75 ALA B N 1
ATOM 6253 C CA . ALA B 1 75 ? 38.25 -10.438 -21.688 1 89.94 75 ALA B CA 1
ATOM 6254 C C . ALA B 1 75 ? 37.094 -10.844 -22.594 1 89.94 75 ALA B C 1
ATOM 6256 O O . ALA B 1 75 ? 37.156 -11.875 -23.266 1 89.94 75 ALA B O 1
ATOM 6257 N N . VAL B 1 76 ? 36.062 -10.094 -22.625 1 86.31 76 VAL B N 1
ATOM 6258 C CA . VAL B 1 76 ? 34.844 -10.398 -23.359 1 86.31 76 VAL B CA 1
ATOM 6259 C C . VAL B 1 76 ? 35.125 -10.305 -24.859 1 86.31 76 VAL B C 1
ATOM 6261 O O . VAL B 1 76 ? 34.438 -10.961 -25.672 1 86.31 76 VAL B O 1
ATOM 6264 N N . ASP B 1 77 ? 36.156 -9.508 -25.188 1 82 77 ASP B N 1
ATOM 6265 C CA . ASP B 1 77 ? 36.469 -9.352 -26.609 1 82 77 ASP B CA 1
ATOM 6266 C C . ASP B 1 77 ? 37.219 -10.562 -27.156 1 82 77 ASP B C 1
ATOM 6268 O O . ASP B 1 77 ? 37.5 -10.641 -28.344 1 82 77 ASP B O 1
ATOM 6272 N N . GLY B 1 78 ? 37.594 -11.469 -26.312 1 84.44 78 GLY B N 1
ATOM 6273 C CA . GLY B 1 78 ? 38.219 -12.711 -26.75 1 84.44 78 GLY B CA 1
ATOM 6274 C C . GLY B 1 78 ? 39.75 -12.703 -26.625 1 84.44 78 GLY B C 1
ATOM 6275 O O . GLY B 1 78 ? 40.406 -13.688 -26.938 1 84.44 78 GLY B O 1
ATOM 6276 N N . LYS B 1 79 ? 40.312 -11.602 -26.109 1 89.38 79 LYS B N 1
ATOM 6277 C CA . LYS B 1 79 ? 41.75 -11.484 -25.969 1 89.38 79 LYS B CA 1
ATOM 6278 C C . LYS B 1 79 ? 42.156 -11.523 -24.5 1 89.38 79 LYS B C 1
ATOM 6280 O O . LYS B 1 79 ? 41.312 -11.602 -23.609 1 89.38 79 LYS B O 1
ATOM 6285 N N . LEU B 1 80 ? 43.438 -11.703 -24.281 1 92.5 80 LEU B N 1
ATOM 6286 C CA . LEU B 1 80 ? 43.969 -11.734 -22.922 1 92.5 80 LEU B CA 1
ATOM 6287 C C . LEU B 1 80 ? 44.562 -10.383 -22.547 1 92.5 80 LEU B C 1
ATOM 6289 O O . LEU B 1 80 ? 45.188 -9.727 -23.391 1 92.5 80 LEU B O 1
ATOM 6293 N N . TYR B 1 81 ? 44.344 -9.938 -21.391 1 92.75 81 TYR B N 1
ATOM 6294 C CA . TYR B 1 81 ? 44.906 -8.695 -20.844 1 92.75 81 TYR B CA 1
ATOM 6295 C C . TYR B 1 81 ? 45.375 -8.898 -19.422 1 92.75 81 TYR B C 1
ATOM 6297 O O . TYR B 1 81 ? 45.031 -9.875 -18.766 1 92.75 81 TYR B O 1
ATOM 6305 N N . PRO B 1 82 ? 46.25 -8.016 -19.062 1 92.94 82 PRO B N 1
ATOM 6306 C CA . PRO B 1 82 ? 46.594 -8.07 -17.641 1 92.94 82 PRO B CA 1
ATOM 6307 C C . PRO B 1 82 ? 45.344 -7.922 -16.734 1 92.94 82 PRO B C 1
ATOM 6309 O O . PRO B 1 82 ? 44.5 -7.062 -16.984 1 92.94 82 PRO B O 1
ATOM 6312 N N . SER B 1 83 ? 45.25 -8.727 -15.727 1 93.19 83 SER B N 1
ATOM 6313 C CA . SER B 1 83 ? 44.062 -8.812 -14.875 1 93.19 83 SER B CA 1
ATOM 6314 C C . SER B 1 83 ? 43.781 -7.473 -14.203 1 93.19 83 SER B C 1
ATOM 6316 O O . SER B 1 83 ? 42.594 -7.121 -13.984 1 93.19 83 SER B O 1
ATOM 6318 N N . SER B 1 84 ? 44.781 -6.691 -13.938 1 91.5 84 SER B N 1
ATOM 6319 C CA . SER B 1 84 ? 44.625 -5.43 -13.219 1 91.5 84 SER B CA 1
ATOM 6320 C C . SER B 1 84 ? 44 -4.355 -14.109 1 91.5 84 SER B C 1
ATOM 6322 O O . SER B 1 84 ? 43.531 -3.334 -13.617 1 91.5 84 SER B O 1
ATOM 6324 N N . THR B 1 85 ? 44 -4.648 -15.445 1 90.38 85 THR B N 1
ATOM 6325 C CA . THR B 1 85 ? 43.469 -3.668 -16.375 1 90.38 85 THR B CA 1
ATOM 6326 C C . THR B 1 85 ? 42.031 -4.008 -16.734 1 90.38 85 THR B C 1
ATOM 6328 O O . THR B 1 85 ? 41.312 -3.205 -17.359 1 90.38 85 THR B O 1
ATOM 6331 N N . LEU B 1 86 ? 41.625 -5.109 -16.344 1 92 86 LEU B N 1
ATOM 6332 C CA . LEU B 1 86 ? 40.25 -5.555 -16.656 1 92 86 LEU B CA 1
ATOM 6333 C C . LEU B 1 86 ? 39.281 -5.07 -15.609 1 92 86 LEU B C 1
ATOM 6335 O O . LEU B 1 86 ? 39.656 -4.766 -14.477 1 92 86 LEU B O 1
ATOM 6339 N N . TYR B 1 87 ? 38.031 -4.867 -16.078 1 88.94 87 TYR B N 1
ATOM 6340 C CA . TYR B 1 87 ? 36.969 -4.512 -15.164 1 88.94 87 TYR B CA 1
ATOM 6341 C C . TYR B 1 87 ? 36.062 -5.707 -14.906 1 88.94 87 TYR B C 1
ATOM 6343 O O . TYR B 1 87 ? 35.812 -6.531 -15.797 1 88.94 87 TYR B O 1
ATOM 6351 N N . TYR B 1 88 ? 35.625 -5.828 -13.688 1 89.12 88 TYR B N 1
ATOM 6352 C CA . TYR B 1 88 ? 34.688 -6.859 -13.289 1 89.12 88 TYR B CA 1
ATOM 6353 C C . TYR B 1 88 ? 33.375 -6.242 -12.797 1 89.12 88 TYR B C 1
ATOM 6355 O O . TYR B 1 88 ? 33.406 -5.316 -11.984 1 89.12 88 TYR B O 1
ATOM 6363 N N . ASN B 1 89 ? 32.281 -6.719 -13.398 1 82.88 89 ASN B N 1
ATOM 6364 C CA . ASN B 1 89 ? 30.969 -6.215 -12.984 1 82.88 89 ASN B CA 1
ATOM 6365 C C . ASN B 1 89 ? 30.516 -6.852 -11.664 1 82.88 89 ASN B C 1
ATOM 6367 O O . ASN B 1 89 ? 29.844 -7.879 -11.672 1 82.88 89 ASN B O 1
ATOM 6371 N N . ASP B 1 90 ? 30.859 -6.199 -10.609 1 80.75 90 ASP B N 1
ATOM 6372 C CA . ASP B 1 90 ? 30.453 -6.688 -9.297 1 80.75 90 ASP B CA 1
ATOM 6373 C C . ASP B 1 90 ? 29.172 -5.996 -8.828 1 80.75 90 ASP B C 1
ATOM 6375 O O . ASP B 1 90 ? 28.797 -6.105 -7.66 1 80.75 90 ASP B O 1
ATOM 6379 N N . THR B 1 91 ? 28.609 -5.309 -9.719 1 76.25 91 THR B N 1
ATOM 6380 C CA . THR B 1 91 ? 27.422 -4.559 -9.336 1 76.25 91 THR B CA 1
ATOM 6381 C C . THR B 1 91 ? 26.203 -5.473 -9.266 1 76.25 91 THR B C 1
ATOM 6383 O O . THR B 1 91 ? 26.219 -6.578 -9.812 1 76.25 91 THR B O 1
ATOM 6386 N N . VAL B 1 92 ? 25.281 -4.996 -8.383 1 70.25 92 VAL B N 1
ATOM 6387 C CA . VAL B 1 92 ? 24.062 -5.766 -8.188 1 70.25 92 VAL B CA 1
ATOM 6388 C C . VAL B 1 92 ? 23.031 -5.363 -9.234 1 70.25 92 VAL B C 1
ATOM 6390 O O . VAL B 1 92 ? 21.984 -6.012 -9.367 1 70.25 92 VAL B O 1
ATOM 6393 N N . PHE B 1 93 ? 23.344 -4.281 -10.031 1 62.66 93 PHE B N 1
ATOM 6394 C CA . PHE B 1 93 ? 22.375 -3.678 -10.953 1 62.66 93 PHE B CA 1
ATOM 6395 C C . PHE B 1 93 ? 22.047 -4.637 -12.086 1 62.66 93 PHE B C 1
ATOM 6397 O O . PHE B 1 93 ? 22.656 -5.695 -12.219 1 62.66 93 PHE B O 1
ATOM 6404 N N . GLU B 1 94 ? 21.031 -4.191 -12.805 1 60.38 94 GLU B N 1
ATOM 6405 C CA . GLU B 1 94 ? 20.688 -4.945 -14 1 60.38 94 GLU B CA 1
ATOM 6406 C C . GLU B 1 94 ? 21.922 -5.164 -14.891 1 60.38 94 GLU B C 1
ATOM 6408 O O . GLU B 1 94 ? 22.391 -4.234 -15.531 1 60.38 94 GLU B O 1
ATOM 6413 N N . THR B 1 95 ? 22.594 -6.191 -14.633 1 59.81 95 THR B N 1
ATOM 6414 C CA . THR B 1 95 ? 23.812 -6.586 -15.328 1 59.81 95 THR B CA 1
ATOM 6415 C C . THR B 1 95 ? 23.75 -6.199 -16.797 1 59.81 95 THR B C 1
ATOM 6417 O O . THR B 1 95 ? 24.719 -5.691 -17.359 1 59.81 95 THR B O 1
ATOM 6420 N N . LYS B 1 96 ? 22.516 -6.211 -17.141 1 65.12 96 LYS B N 1
ATOM 6421 C CA . LYS B 1 96 ? 22.406 -6.012 -18.594 1 65.12 96 LYS B CA 1
ATOM 6422 C C . LYS B 1 96 ? 22.484 -4.527 -18.938 1 65.12 96 LYS B C 1
ATOM 6424 O O . LYS B 1 96 ? 23.078 -4.152 -19.953 1 65.12 96 LYS B O 1
ATOM 6429 N N . ARG B 1 97 ? 22.016 -3.73 -18.078 1 74.56 97 ARG B N 1
ATOM 6430 C CA . ARG B 1 97 ? 22 -2.289 -18.297 1 74.56 97 ARG B CA 1
ATOM 6431 C C . ARG B 1 97 ? 23.406 -1.721 -18.344 1 74.56 97 ARG B C 1
ATOM 6433 O O . ARG B 1 97 ? 23.734 -0.917 -19.219 1 74.56 97 ARG B O 1
ATOM 6440 N N . LEU B 1 98 ? 24.219 -2.213 -17.516 1 73.94 98 LEU B N 1
ATOM 6441 C CA . LEU B 1 98 ? 25.578 -1.701 -17.406 1 73.94 98 LEU B CA 1
ATOM 6442 C C . LEU B 1 98 ? 26.469 -2.314 -18.484 1 73.94 98 LEU B C 1
ATOM 6444 O O . LEU B 1 98 ? 27.281 -1.618 -19.094 1 73.94 98 LEU B O 1
ATOM 6448 N N . GLU B 1 99 ? 26.203 -3.578 -18.781 1 73.44 99 GLU B N 1
ATOM 6449 C CA . GLU B 1 99 ? 27.062 -4.27 -19.75 1 73.44 99 GLU B CA 1
ATOM 6450 C C . GLU B 1 99 ? 26.828 -3.758 -21.156 1 73.44 99 GLU B C 1
ATOM 6452 O O . GLU B 1 99 ? 27.781 -3.611 -21.938 1 73.44 99 GLU B O 1
ATOM 6457 N N . GLU B 1 100 ? 25.625 -3.453 -21.391 1 74.38 100 GLU B N 1
ATOM 6458 C CA . GLU B 1 100 ? 25.312 -2.93 -22.719 1 74.38 100 GLU B CA 1
ATOM 6459 C C . GLU B 1 100 ? 25.875 -1.527 -22.906 1 74.38 100 GLU B C 1
ATOM 6461 O O . GLU B 1 100 ? 26.297 -1.163 -24.016 1 74.38 100 GLU B O 1
ATOM 6466 N N . ALA B 1 101 ? 25.969 -0.861 -21.859 1 75.75 101 ALA B N 1
ATOM 6467 C CA . ALA B 1 101 ? 26.438 0.517 -21.922 1 75.75 101 ALA B CA 1
ATOM 6468 C C . ALA B 1 101 ? 27.969 0.564 -22 1 75.75 101 ALA B C 1
ATOM 6470 O O . ALA B 1 101 ? 28.531 1.519 -22.531 1 75.75 101 ALA B O 1
ATOM 6471 N N . LEU B 1 102 ? 28.641 -0.533 -21.5 1 75.12 102 LEU B N 1
ATOM 6472 C CA . LEU B 1 102 ? 30.094 -0.516 -21.391 1 75.12 102 LEU B CA 1
ATOM 6473 C C . LEU B 1 102 ? 30.734 -1.2 -22.594 1 75.12 102 LEU B C 1
ATOM 6475 O O . LEU B 1 102 ? 31.969 -1.244 -22.703 1 75.12 102 LEU B O 1
ATOM 6479 N N . GLU B 1 103 ? 30.047 -1.811 -23.438 1 71.25 103 GLU B N 1
ATOM 6480 C CA . GLU B 1 103 ? 30.578 -2.617 -24.531 1 71.25 103 GLU B CA 1
ATOM 6481 C C . GLU B 1 103 ? 31.719 -1.895 -25.234 1 71.25 103 GLU B C 1
ATOM 6483 O O . GLU B 1 103 ? 32.719 -2.516 -25.609 1 71.25 103 GLU B O 1
ATOM 6488 N N . ASN B 1 104 ? 31.641 -0.638 -25.344 1 66.06 104 ASN B N 1
ATOM 6489 C CA . ASN B 1 104 ? 32.656 -0.014 -26.172 1 66.06 104 ASN B CA 1
ATOM 6490 C C . ASN B 1 104 ? 33.594 0.873 -25.344 1 66.06 104 ASN B C 1
ATOM 6492 O O . ASN B 1 104 ? 34.562 1.435 -25.875 1 66.06 104 ASN B O 1
ATOM 6496 N N . LYS B 1 105 ? 33.562 0.759 -24.047 1 71.5 105 LYS B N 1
ATOM 6497 C CA . LYS B 1 105 ? 34.375 1.726 -23.297 1 71.5 105 LYS B CA 1
ATOM 6498 C C . LYS B 1 105 ? 35.312 1.021 -22.344 1 71.5 105 LYS B C 1
ATOM 6500 O O . LYS B 1 105 ? 36.469 1.459 -22.156 1 71.5 105 LYS B O 1
ATOM 6505 N N . PHE B 1 106 ? 34.844 -0.089 -21.828 1 77.81 106 PHE B N 1
ATOM 6506 C CA . PHE B 1 106 ? 35.656 -0.772 -20.828 1 77.81 106 PHE B CA 1
ATOM 6507 C C . PHE B 1 106 ? 35.781 -2.256 -21.156 1 77.81 106 PHE B C 1
ATOM 6509 O O . PHE B 1 106 ? 34.875 -2.846 -21.75 1 77.81 106 PHE B O 1
ATOM 6516 N N . LEU B 1 107 ? 37 -2.664 -20.938 1 85.38 107 LEU B N 1
ATOM 6517 C CA . LEU B 1 107 ? 37.25 -4.078 -21.188 1 85.38 107 LEU B CA 1
ATOM 6518 C C . LEU B 1 107 ? 36.812 -4.93 -20 1 85.38 107 LEU B C 1
ATOM 6520 O O . LEU B 1 107 ? 37.469 -4.879 -18.938 1 85.38 107 LEU B O 1
ATOM 6524 N N . LEU B 1 108 ? 35.781 -5.664 -20.172 1 88.75 108 LEU B N 1
ATOM 6525 C CA . LEU B 1 108 ? 35.219 -6.488 -19.109 1 88.75 108 LEU B CA 1
ATOM 6526 C C . LEU B 1 108 ? 35.875 -7.867 -19.094 1 88.75 108 LEU B C 1
ATOM 6528 O O . LEU B 1 108 ? 36.219 -8.414 -20.156 1 88.75 108 LEU B O 1
ATOM 6532 N N . LEU B 1 109 ? 36.062 -8.312 -17.859 1 90.56 109 LEU B N 1
ATOM 6533 C CA . LEU B 1 109 ? 36.5 -9.688 -17.688 1 90.56 109 LEU B CA 1
ATOM 6534 C C . LEU B 1 109 ? 35.5 -10.672 -18.234 1 90.56 109 LEU B C 1
ATOM 6536 O O . LEU B 1 109 ? 34.281 -10.469 -18.078 1 90.56 109 LEU B O 1
ATOM 6540 N N . GLU B 1 110 ? 36 -11.641 -18.891 1 88.31 110 GLU B N 1
ATOM 6541 C CA . GLU B 1 110 ? 35.125 -12.688 -19.391 1 88.31 110 GLU B CA 1
ATOM 6542 C C . GLU B 1 110 ? 34.344 -13.336 -18.234 1 88.31 110 GLU B C 1
ATOM 6544 O O . GLU B 1 110 ? 34.875 -13.477 -17.125 1 88.31 110 GLU B O 1
ATOM 6549 N N . LYS B 1 111 ? 33.094 -13.688 -18.547 1 86.06 111 LYS B N 1
ATOM 6550 C CA . LYS B 1 111 ? 32.281 -14.359 -17.531 1 86.06 111 LYS B CA 1
ATOM 6551 C C . LYS B 1 111 ? 32.969 -15.648 -17.062 1 86.06 111 LYS B C 1
ATOM 6553 O O . LYS B 1 111 ? 33.375 -16.469 -17.875 1 86.06 111 LYS B O 1
ATOM 6558 N N . LEU B 1 112 ? 33.062 -15.773 -15.836 1 89.31 112 LEU B N 1
ATOM 6559 C CA . LEU B 1 112 ? 33.75 -16.938 -15.273 1 89.31 112 LEU B CA 1
ATOM 6560 C C . LEU B 1 112 ? 32.938 -18.203 -15.516 1 89.31 112 LEU B C 1
ATOM 6562 O O . LEU B 1 112 ? 33.5 -19.312 -15.453 1 89.31 112 LEU B O 1
ATOM 6566 N N . SER B 1 113 ? 31.672 -18.016 -15.828 1 86.69 113 SER B N 1
ATOM 6567 C CA . SER B 1 113 ? 30.844 -19.156 -16.188 1 86.69 113 SER B CA 1
ATOM 6568 C C . SER B 1 113 ? 31.281 -19.781 -17.5 1 86.69 113 SER B C 1
ATOM 6570 O O . SER B 1 113 ? 31.141 -20.984 -17.703 1 86.69 113 SER B O 1
ATOM 6572 N N . GLU B 1 114 ? 31.844 -18.984 -18.344 1 86.56 114 GLU B N 1
ATOM 6573 C CA . GLU B 1 114 ? 32.344 -19.469 -19.609 1 86.56 114 GLU B CA 1
ATOM 6574 C C . GLU B 1 114 ? 33.688 -20.203 -19.438 1 86.56 114 GLU B C 1
ATOM 6576 O O . GLU B 1 114 ? 34.094 -20.938 -20.328 1 86.56 114 GLU B O 1
ATOM 6581 N N . CYS B 1 115 ? 34.312 -20 -18.281 1 90.06 115 CYS B N 1
ATOM 6582 C CA . CYS B 1 115 ? 35.562 -20.672 -17.969 1 90.06 115 CYS B CA 1
ATOM 6583 C C . CYS B 1 115 ? 35.344 -21.875 -17.078 1 90.06 115 CYS B C 1
ATOM 6585 O O . CYS B 1 115 ? 36.188 -22.219 -16.25 1 90.06 115 CYS B O 1
ATOM 6587 N N . HIS B 1 116 ? 34.094 -22.359 -17.078 1 88.19 116 HIS B N 1
ATOM 6588 C CA . HIS B 1 116 ? 33.688 -23.609 -16.422 1 88.19 116 HIS B CA 1
ATOM 6589 C C . HIS B 1 116 ? 33.781 -23.5 -14.906 1 88.19 116 HIS B C 1
ATOM 6591 O O . HIS B 1 116 ? 34.156 -24.453 -14.227 1 88.19 116 HIS B O 1
ATOM 6597 N N . LEU B 1 117 ? 33.688 -22.344 -14.438 1 88.94 117 LEU B N 1
ATOM 6598 C CA . LEU B 1 117 ? 33.75 -22.141 -12.992 1 88.94 117 LEU B CA 1
ATOM 6599 C C . LEU B 1 117 ? 32.344 -22.047 -12.398 1 88.94 117 LEU B C 1
ATOM 6601 O O . LEU B 1 117 ? 32.156 -21.5 -11.32 1 88.94 117 LEU B O 1
ATOM 6605 N N . GLY B 1 118 ? 31.422 -22.547 -13.117 1 83.81 118 GLY B N 1
ATOM 6606 C CA . GLY B 1 118 ? 30.047 -22.531 -12.617 1 83.81 118 GLY B CA 1
ATOM 6607 C C . GLY B 1 118 ? 29.328 -21.234 -12.859 1 83.81 118 GLY B C 1
ATOM 6608 O O . GLY B 1 118 ? 29.891 -20.297 -13.438 1 83.81 118 GLY B O 1
ATOM 6609 N N . ASN B 1 119 ? 28.078 -21.094 -12.344 1 81.5 119 ASN B N 1
ATOM 6610 C CA . ASN B 1 119 ? 27.25 -19.922 -12.609 1 81.5 119 ASN B CA 1
ATOM 6611 C C . ASN B 1 119 ? 26.953 -19.141 -11.336 1 81.5 119 ASN B C 1
ATOM 6613 O O . ASN B 1 119 ? 26.188 -18.172 -11.359 1 81.5 119 ASN B O 1
ATOM 6617 N N . ASP B 1 120 ? 27.562 -19.484 -10.312 1 84.06 120 ASP B N 1
ATOM 6618 C CA . ASP B 1 120 ? 27.281 -18.828 -9.039 1 84.06 120 ASP B CA 1
ATOM 6619 C C . ASP B 1 120 ? 28.047 -17.516 -8.914 1 84.06 120 ASP B C 1
ATOM 6621 O O . ASP B 1 120 ? 29.266 -17.516 -8.781 1 84.06 120 ASP B O 1
ATOM 6625 N N . LYS B 1 121 ? 27.375 -16.5 -8.828 1 84.06 121 LYS B N 1
ATOM 6626 C CA . LYS B 1 121 ? 27.969 -15.164 -8.82 1 84.06 121 LYS B CA 1
ATOM 6627 C C . LYS B 1 121 ? 28.719 -14.914 -7.516 1 84.06 121 LYS B C 1
ATOM 6629 O O . LYS B 1 121 ? 29.719 -14.195 -7.504 1 84.06 121 LYS B O 1
ATOM 6634 N N . TYR B 1 122 ? 28.266 -15.453 -6.438 1 87.94 122 TYR B N 1
ATOM 6635 C CA . TYR B 1 122 ? 28.953 -15.273 -5.164 1 87.94 122 TYR B CA 1
ATOM 6636 C C . TYR B 1 122 ? 30.312 -15.969 -5.168 1 87.94 122 TYR B C 1
ATOM 6638 O O . TYR B 1 122 ? 31.297 -15.414 -4.684 1 87.94 122 TYR B O 1
ATOM 6646 N N . LYS B 1 123 ? 30.297 -17.109 -5.762 1 87.19 123 LYS B N 1
ATOM 6647 C CA . LYS B 1 123 ? 31.547 -17.844 -5.859 1 87.19 123 LYS B CA 1
ATOM 6648 C C . LYS B 1 123 ? 32.531 -17.125 -6.766 1 87.19 123 LYS B C 1
ATOM 6650 O O . LYS B 1 123 ? 33.75 -17.109 -6.488 1 87.19 123 LYS B O 1
ATOM 6655 N N . HIS B 1 124 ? 32 -16.594 -7.773 1 89 124 HIS B N 1
ATOM 6656 C CA . HIS B 1 124 ? 32.844 -15.859 -8.695 1 89 124 HIS B CA 1
ATOM 6657 C C . HIS B 1 124 ? 33.531 -14.68 -8 1 89 124 HIS B C 1
ATOM 6659 O O . HIS B 1 124 ? 34.719 -14.453 -8.164 1 89 124 HIS B O 1
ATOM 6665 N N . HIS B 1 125 ? 32.719 -13.969 -7.277 1 88.38 125 HIS B N 1
ATOM 6666 C CA . HIS B 1 125 ? 33.25 -12.812 -6.559 1 88.38 125 HIS B CA 1
ATOM 6667 C C . HIS B 1 125 ? 34.312 -13.227 -5.531 1 88.38 125 HIS B C 1
ATOM 6669 O O . HIS B 1 125 ? 35.344 -12.57 -5.387 1 88.38 125 HIS B O 1
ATOM 6675 N N . GLN B 1 126 ? 34.062 -14.281 -4.91 1 87.94 126 GLN B N 1
ATOM 6676 C CA . GLN B 1 126 ? 35 -14.789 -3.908 1 87.94 126 GLN B CA 1
ATOM 6677 C C . GLN B 1 126 ? 36.312 -15.227 -4.551 1 87.94 126 GLN B C 1
ATOM 6679 O O . GLN B 1 126 ? 37.375 -15 -3.992 1 87.94 126 GLN B O 1
ATOM 6684 N N . LEU B 1 127 ? 36.219 -15.852 -5.688 1 89.75 127 LEU B N 1
ATOM 6685 C CA . LEU B 1 127 ? 37.406 -16.312 -6.41 1 89.75 127 LEU B CA 1
ATOM 6686 C C . LEU B 1 127 ? 38.281 -15.133 -6.801 1 89.75 127 LEU B C 1
ATOM 6688 O O . LEU B 1 127 ? 39.5 -15.203 -6.668 1 89.75 127 LEU B O 1
ATOM 6692 N N . LEU B 1 128 ? 37.656 -14.094 -7.191 1 90.81 128 LEU B N 1
ATOM 6693 C CA . LEU B 1 128 ? 38.406 -12.922 -7.613 1 90.81 128 LEU B CA 1
ATOM 6694 C C . LEU B 1 128 ? 39.062 -12.219 -6.414 1 90.81 128 LEU B C 1
ATOM 6696 O O . LEU B 1 128 ? 40.125 -11.633 -6.531 1 90.81 128 LEU B O 1
ATOM 6700 N N . GLN B 1 129 ? 38.375 -12.32 -5.289 1 88.38 129 GLN B N 1
ATOM 6701 C CA . GLN B 1 129 ? 38.875 -11.688 -4.074 1 88.38 129 GLN B CA 1
ATOM 6702 C C . GLN B 1 129 ? 40.062 -12.477 -3.498 1 88.38 129 GLN B C 1
ATOM 6704 O O . GLN B 1 129 ? 40.844 -11.938 -2.709 1 88.38 129 GLN B O 1
ATOM 6709 N N . LEU B 1 130 ? 40.188 -13.719 -3.926 1 88 130 LEU B N 1
ATOM 6710 C CA . LEU B 1 130 ? 41.281 -14.555 -3.457 1 88 130 LEU B CA 1
ATOM 6711 C C . LEU B 1 130 ? 42.594 -14.195 -4.172 1 88 130 LEU B C 1
ATOM 6713 O O . LEU B 1 130 ? 43.688 -14.539 -3.707 1 88 130 LEU B O 1
ATOM 6717 N N . LEU B 1 131 ? 42.406 -13.484 -5.273 1 89.12 131 LEU B N 1
ATOM 6718 C CA . LEU B 1 131 ? 43.594 -13.047 -6 1 89.12 131 LEU B CA 1
ATOM 6719 C C . LEU B 1 131 ? 44.312 -11.953 -5.227 1 89.12 131 LEU B C 1
ATOM 6721 O O . LEU B 1 131 ? 43.688 -11.133 -4.559 1 89.12 131 LEU B O 1
ATOM 6725 N N . PRO B 1 132 ? 45.625 -12 -5.227 1 87.31 132 PRO B N 1
ATOM 6726 C CA . PRO B 1 132 ? 46.375 -10.875 -4.633 1 87.31 132 PRO B CA 1
ATOM 6727 C C . PRO B 1 132 ? 45.906 -9.523 -5.176 1 87.31 132 PRO B C 1
ATOM 6729 O O . PRO B 1 132 ? 45.531 -9.422 -6.34 1 87.31 132 PRO B O 1
ATOM 6732 N N . GLN B 1 133 ? 45.969 -8.539 -4.438 1 87.75 133 GLN B N 1
ATOM 6733 C CA . GLN B 1 133 ? 45.438 -7.207 -4.734 1 87.75 133 GLN B CA 1
ATOM 6734 C C . GLN B 1 133 ? 46 -6.672 -6.043 1 87.75 133 GLN B C 1
ATOM 6736 O O . GLN B 1 133 ? 45.312 -5.973 -6.785 1 87.75 133 GLN B O 1
ATOM 6741 N N . LYS B 1 134 ? 47.281 -7.016 -6.297 1 88.38 134 LYS B N 1
ATOM 6742 C CA . LYS B 1 134 ? 47.938 -6.512 -7.5 1 88.38 134 LYS B CA 1
ATOM 6743 C C . LYS B 1 134 ? 47.344 -7.148 -8.758 1 88.38 134 LYS B C 1
ATOM 6745 O O . LYS B 1 134 ? 47.469 -6.609 -9.852 1 88.38 134 LYS B O 1
ATOM 6750 N N . PHE B 1 135 ? 46.688 -8.281 -8.625 1 91.25 135 PHE B N 1
ATOM 6751 C CA . PHE B 1 135 ? 46.156 -9.008 -9.773 1 91.25 135 PHE B CA 1
ATOM 6752 C C . PHE B 1 135 ? 44.625 -8.898 -9.844 1 91.25 135 PHE B C 1
ATOM 6754 O O . PHE B 1 135 ? 44 -9.383 -10.789 1 91.25 135 PHE B O 1
ATOM 6761 N N . GLN B 1 136 ? 43.938 -8.266 -8.898 1 91.62 136 GLN B N 1
ATOM 6762 C CA . GLN B 1 136 ? 42.469 -8.164 -8.883 1 91.62 136 GLN B CA 1
ATOM 6763 C C . GLN B 1 136 ? 41.969 -7.172 -9.93 1 91.62 136 GLN B C 1
ATOM 6765 O O . GLN B 1 136 ? 42.531 -6.074 -10.062 1 91.62 136 GLN B O 1
ATOM 6770 N N . PRO B 1 137 ? 41 -7.641 -10.68 1 93.12 137 PRO B N 1
ATOM 6771 C CA . PRO B 1 137 ? 40.375 -6.691 -11.617 1 93.12 137 PRO B CA 1
ATOM 6772 C C . PRO B 1 137 ? 39.719 -5.516 -10.914 1 93.12 137 PRO B C 1
ATOM 6774 O O . PRO B 1 137 ? 39.469 -5.566 -9.695 1 93.12 137 PRO B O 1
ATOM 6777 N N . LYS B 1 138 ? 39.531 -4.445 -11.68 1 88.31 138 LYS B N 1
ATOM 6778 C CA . LYS B 1 138 ? 38.844 -3.273 -11.141 1 88.31 138 LYS B CA 1
ATOM 6779 C C . LYS B 1 138 ? 37.344 -3.535 -10.977 1 88.31 138 LYS B C 1
ATOM 6781 O O . LYS B 1 138 ? 36.688 -3.951 -11.922 1 88.31 138 LYS B O 1
ATOM 6786 N N . MET B 1 139 ? 36.906 -3.299 -9.781 1 88.69 139 MET B N 1
ATOM 6787 C CA . MET B 1 139 ? 35.469 -3.512 -9.5 1 88.69 139 MET B CA 1
ATOM 6788 C C . MET B 1 139 ? 34.656 -2.338 -10 1 88.69 139 MET B C 1
ATOM 6790 O O . MET B 1 139 ? 34.906 -1.189 -9.633 1 88.69 139 MET B O 1
ATOM 6794 N N . LEU B 1 140 ? 33.656 -2.627 -10.773 1 83.31 140 LEU B N 1
ATOM 6795 C CA . LEU B 1 140 ? 32.844 -1.571 -11.391 1 83.31 140 LEU B CA 1
ATOM 6796 C C . LEU B 1 140 ? 32.062 -0.807 -10.328 1 83.31 140 LEU B C 1
ATOM 6798 O O . LEU B 1 140 ? 31.719 0.364 -10.523 1 83.31 140 LEU B O 1
ATOM 6802 N N . SER B 1 141 ? 31.656 -1.442 -9.219 1 83.25 141 SER B N 1
ATOM 6803 C CA . SER B 1 141 ? 30.875 -0.817 -8.148 1 83.25 141 SER B CA 1
ATOM 6804 C C . SER B 1 141 ? 31.594 0.408 -7.594 1 83.25 141 SER B C 1
ATOM 6806 O O . SER B 1 141 ? 30.953 1.333 -7.09 1 83.25 141 SER B O 1
ATOM 6808 N N . GLU B 1 142 ? 32.875 0.406 -7.719 1 83.81 142 GLU B N 1
ATOM 6809 C CA . GLU B 1 142 ? 33.656 1.491 -7.164 1 83.81 142 GLU B CA 1
ATOM 6810 C C . GLU B 1 142 ? 33.688 2.703 -8.086 1 83.81 142 GLU B C 1
ATOM 6812 O O . GLU B 1 142 ? 33.969 3.818 -7.66 1 83.81 142 GLU B O 1
ATOM 6817 N N . PHE B 1 143 ? 33.25 2.4 -9.281 1 82.69 143 PHE B N 1
ATOM 6818 C CA . PHE B 1 143 ? 33.406 3.467 -10.266 1 82.69 143 PHE B CA 1
ATOM 6819 C C . PHE B 1 143 ? 32.031 3.881 -10.82 1 82.69 143 PHE B C 1
ATOM 6821 O O . PHE B 1 143 ? 31.953 4.738 -11.695 1 82.69 143 PHE B O 1
ATOM 6828 N N . THR B 1 144 ? 31.047 3.281 -10.445 1 83.06 144 THR B N 1
ATOM 6829 C CA . THR B 1 144 ? 29.719 3.57 -11 1 83.06 144 THR B CA 1
ATOM 6830 C C . THR B 1 144 ? 28.812 4.191 -9.945 1 83.06 144 THR B C 1
ATOM 6832 O O . THR B 1 144 ? 28.922 3.869 -8.758 1 83.06 144 THR B O 1
ATOM 6835 N N . GLU B 1 145 ? 28.062 5.207 -10.422 1 84.12 145 GLU B N 1
ATOM 6836 C CA . GLU B 1 145 ? 27.062 5.848 -9.555 1 84.12 145 GLU B CA 1
ATOM 6837 C C . GLU B 1 145 ? 25.781 6.129 -10.32 1 84.12 145 GLU B C 1
ATOM 6839 O O . GLU B 1 145 ? 25.797 6.34 -11.531 1 84.12 145 GLU B O 1
ATOM 6844 N N . GLU B 1 146 ? 24.703 5.984 -9.641 1 85.81 146 GLU B N 1
ATOM 6845 C CA . GLU B 1 146 ? 23.406 6.301 -10.234 1 85.81 146 GLU B CA 1
ATOM 6846 C C . GLU B 1 146 ? 22.953 7.707 -9.852 1 85.81 146 GLU B C 1
ATOM 6848 O O . GLU B 1 146 ? 23.016 8.086 -8.68 1 85.81 146 GLU B O 1
ATOM 6853 N N . ARG B 1 147 ? 22.578 8.508 -10.891 1 87.25 147 ARG B N 1
ATOM 6854 C CA . ARG B 1 147 ? 22.125 9.883 -10.648 1 87.25 147 ARG B CA 1
ATOM 6855 C C . ARG B 1 147 ? 20.859 10.188 -11.422 1 87.25 147 ARG B C 1
ATOM 6857 O O . ARG B 1 147 ? 20.547 9.531 -12.422 1 87.25 147 ARG B O 1
ATOM 6864 N N . VAL B 1 148 ? 20.188 11.188 -10.938 1 89.69 148 VAL B N 1
ATOM 6865 C CA . VAL B 1 148 ? 18.969 11.633 -11.609 1 89.69 148 VAL B CA 1
ATOM 6866 C C . VAL B 1 148 ? 19.328 12.438 -12.852 1 89.69 148 VAL B C 1
ATOM 6868 O O . VAL B 1 148 ? 20.297 13.219 -12.844 1 89.69 148 VAL B O 1
ATOM 6871 N N . VAL B 1 149 ? 18.578 12.188 -13.898 1 90.5 149 VAL B N 1
ATOM 6872 C CA . VAL B 1 149 ? 18.734 12.984 -15.109 1 90.5 149 VAL B CA 1
ATOM 6873 C C . VAL B 1 149 ? 17.891 14.25 -15.008 1 90.5 149 VAL B C 1
ATOM 6875 O O . VAL B 1 149 ? 16.734 14.273 -15.445 1 90.5 149 VAL B O 1
ATOM 6878 N N . LYS B 1 150 ? 18.438 15.312 -14.594 1 87.5 150 LYS B N 1
ATOM 6879 C CA . LYS B 1 150 ? 17.719 16.547 -14.312 1 87.5 150 LYS B CA 1
ATOM 6880 C C . LYS B 1 150 ? 17.219 17.203 -15.602 1 87.5 150 LYS B C 1
ATOM 6882 O O . LYS B 1 150 ? 16.188 17.859 -15.609 1 87.5 150 LYS B O 1
ATOM 6887 N N . SER B 1 151 ? 17.859 16.953 -16.719 1 87.12 151 SER B N 1
ATOM 6888 C CA . SER B 1 151 ? 17.484 17.562 -17.984 1 87.12 151 SER B CA 1
ATOM 6889 C C . SER B 1 151 ? 16.141 17.031 -18.484 1 87.12 151 SER B C 1
ATOM 6891 O O . SER B 1 151 ? 15.398 17.734 -19.156 1 87.12 151 SER B O 1
ATOM 6893 N N . LYS B 1 152 ? 15.828 15.891 -18.078 1 89.25 152 LYS B N 1
ATOM 6894 C CA . LYS B 1 152 ? 14.594 15.273 -18.562 1 89.25 152 LYS B CA 1
ATOM 6895 C C . LYS B 1 152 ? 13.508 15.297 -17.484 1 89.25 152 LYS B C 1
ATOM 6897 O O . LYS B 1 152 ? 12.406 14.797 -17.703 1 89.25 152 LYS B O 1
ATOM 6902 N N . MET B 1 153 ? 13.797 15.859 -16.438 1 92 153 MET B N 1
ATOM 6903 C CA . MET B 1 153 ? 12.859 15.867 -15.32 1 92 153 MET B CA 1
ATOM 6904 C C . MET B 1 153 ? 11.805 16.953 -15.5 1 92 153 MET B C 1
ATOM 6906 O O . MET B 1 153 ? 12.133 18.125 -15.68 1 92 153 MET B O 1
ATOM 6910 N N . GLN B 1 154 ? 10.516 16.547 -15.57 1 91.75 154 GLN B N 1
ATOM 6911 C CA . GLN B 1 154 ? 9.391 17.469 -15.625 1 91.75 154 GLN B CA 1
ATOM 6912 C C . GLN B 1 154 ? 8.586 17.438 -14.336 1 91.75 154 GLN B C 1
ATOM 6914 O O . GLN B 1 154 ? 8.195 16.375 -13.859 1 91.75 154 GLN B O 1
ATOM 6919 N N . LEU B 1 155 ? 8.336 18.578 -13.781 1 90.31 155 LEU B N 1
ATOM 6920 C CA . LEU B 1 155 ? 7.594 18.672 -12.531 1 90.31 155 LEU B CA 1
ATOM 6921 C C . LEU B 1 155 ? 6.105 18.422 -12.758 1 90.31 155 LEU B C 1
ATOM 6923 O O . LEU B 1 155 ? 5.605 18.609 -13.867 1 90.31 155 LEU B O 1
ATOM 6927 N N . CYS B 1 156 ? 5.508 17.969 -11.719 1 87.44 156 CYS B N 1
ATOM 6928 C CA . CYS B 1 156 ? 4.082 17.656 -11.75 1 87.44 156 CYS B CA 1
ATOM 6929 C C . CYS B 1 156 ? 3.264 18.906 -12.047 1 87.44 156 CYS B C 1
ATOM 6931 O O . CYS B 1 156 ? 3.516 19.969 -11.469 1 87.44 156 CYS B O 1
ATOM 6933 N N . GLU B 1 157 ? 2.262 18.875 -12.93 1 77.94 157 GLU B N 1
ATOM 6934 C CA . GLU B 1 157 ? 1.43 20 -13.344 1 77.94 157 GLU B CA 1
ATOM 6935 C C . GLU B 1 157 ? 0.515 20.453 -12.211 1 77.94 157 GLU B C 1
ATOM 6937 O O . GLU B 1 157 ? 0.066 21.609 -12.195 1 77.94 157 GLU B O 1
ATOM 6942 N N . LEU B 1 158 ? 0.296 19.609 -11.32 1 75.62 158 LEU B N 1
ATOM 6943 C CA . LEU B 1 158 ? -0.642 19.906 -10.242 1 75.62 158 LEU B CA 1
ATOM 6944 C C . LEU B 1 158 ? 0.055 20.656 -9.117 1 75.62 158 LEU B C 1
ATOM 6946 O O . LEU B 1 158 ? -0.605 21.25 -8.25 1 75.62 158 LEU B O 1
ATOM 6950 N N . GLY B 1 159 ? 1.305 20.578 -9.164 1 75.44 159 GLY B N 1
ATOM 6951 C CA . GLY B 1 159 ? 2.076 21.312 -8.18 1 75.44 159 GLY B CA 1
ATOM 6952 C C . GLY B 1 159 ? 1.718 20.953 -6.746 1 75.44 159 GLY B C 1
ATOM 6953 O O . GLY B 1 159 ? 1.698 19.781 -6.383 1 75.44 159 GLY B O 1
ATOM 6954 N N . THR B 1 160 ? 1.249 21.906 -5.98 1 70.31 160 THR B N 1
ATOM 6955 C CA . THR B 1 160 ? 0.938 21.719 -4.57 1 70.31 160 THR B CA 1
ATOM 6956 C C . THR B 1 160 ? -0.411 21.016 -4.406 1 70.31 160 THR B C 1
ATOM 6958 O O . THR B 1 160 ? -0.719 20.5 -3.33 1 70.31 160 THR B O 1
ATOM 6961 N N . GLY B 1 161 ? -1.125 21.016 -5.469 1 70.44 161 GLY B N 1
ATOM 6962 C CA . GLY B 1 161 ? -2.424 20.359 -5.418 1 70.44 161 GLY B CA 1
ATOM 6963 C C . GLY B 1 161 ? -2.361 18.875 -5.754 1 70.44 161 GLY B C 1
ATOM 6964 O O . GLY B 1 161 ? -3.391 18.203 -5.789 1 70.44 161 GLY B O 1
ATOM 6965 N N . CYS B 1 162 ? -1.106 18.453 -5.898 1 82.56 162 CYS B N 1
ATOM 6966 C CA . CYS B 1 162 ? -0.946 17.031 -6.246 1 82.56 162 CYS B CA 1
ATOM 6967 C C . CYS B 1 162 ? -1.328 16.141 -5.074 1 82.56 162 CYS B C 1
ATOM 6969 O O . CYS B 1 162 ? -0.745 16.234 -3.994 1 82.56 162 CYS B O 1
ATOM 6971 N N . GLU B 1 163 ? -2.266 15.312 -5.312 1 78.88 163 GLU B N 1
ATOM 6972 C CA . GLU B 1 163 ? -2.748 14.43 -4.254 1 78.88 163 GLU B CA 1
ATOM 6973 C C . GLU B 1 163 ? -1.715 13.352 -3.922 1 78.88 163 GLU B C 1
ATOM 6975 O O . GLU B 1 163 ? -1.635 12.898 -2.779 1 78.88 163 GLU B O 1
ATOM 6980 N N . PHE B 1 164 ? -0.95 12.977 -4.961 1 88.5 164 PHE B N 1
ATOM 6981 C CA . PHE B 1 164 ? 0.031 11.922 -4.746 1 88.5 164 PHE B CA 1
ATOM 6982 C C . PHE B 1 164 ? 1.119 12.383 -3.783 1 88.5 164 PHE B C 1
ATOM 6984 O O . PHE B 1 164 ? 1.364 11.742 -2.76 1 88.5 164 PHE B O 1
ATOM 6991 N N . SER B 1 165 ? 1.809 13.461 -4.098 1 89.31 165 SER B N 1
ATOM 6992 C CA . SER B 1 165 ? 2.828 13.977 -3.189 1 89.31 165 SER B CA 1
ATOM 6993 C C . SER B 1 165 ? 2.209 14.484 -1.89 1 89.31 165 SER B C 1
ATOM 6995 O O . SER B 1 165 ? 2.801 14.336 -0.818 1 89.31 165 SER B O 1
ATOM 6997 N N . GLY B 1 166 ? 0.988 14.992 -1.963 1 84.12 166 GLY B N 1
ATOM 6998 C CA . GLY B 1 166 ? 0.294 15.5 -0.79 1 84.12 166 GLY B CA 1
ATOM 6999 C C . GLY B 1 166 ? -0.011 14.422 0.234 1 84.12 166 GLY B C 1
ATOM 7000 O O . GLY B 1 166 ? -0.02 14.688 1.438 1 84.12 166 GLY B O 1
ATOM 7001 N N . TRP B 1 167 ? -0.213 13.258 -0.298 1 87.56 167 TRP B N 1
ATOM 7002 C CA . TRP B 1 167 ? -0.495 12.148 0.604 1 87.56 167 TRP B CA 1
ATOM 7003 C C . TRP B 1 167 ? 0.697 11.867 1.515 1 87.56 167 TRP B C 1
ATOM 7005 O O . TRP B 1 167 ? 0.533 11.688 2.723 1 87.56 167 TRP B O 1
ATOM 7015 N N . PHE B 1 168 ? 1.887 11.828 0.983 1 90.69 168 PHE B N 1
ATOM 7016 C CA . PHE B 1 168 ? 3.09 11.555 1.759 1 90.69 168 PHE B CA 1
ATOM 7017 C C . PHE B 1 168 ? 3.402 12.703 2.701 1 90.69 168 PHE B C 1
ATOM 7019 O O . PHE B 1 168 ? 3.77 12.492 3.857 1 90.69 168 PHE B O 1
ATOM 7026 N N . ASP B 1 169 ? 3.16 13.875 2.197 1 85.19 169 ASP B N 1
ATOM 7027 C CA . ASP B 1 169 ? 3.416 15.055 3.02 1 85.19 169 ASP B CA 1
ATOM 7028 C C . ASP B 1 169 ? 2.49 15.094 4.234 1 85.19 169 ASP B C 1
ATOM 7030 O O . ASP B 1 169 ? 2.928 15.398 5.344 1 85.19 169 ASP B O 1
ATOM 7034 N N . LYS B 1 170 ? 1.296 14.773 4.016 1 81.19 170 LYS B N 1
ATOM 7035 C CA . LYS B 1 170 ? 0.298 14.789 5.082 1 81.19 170 LYS B CA 1
ATOM 7036 C C . LYS B 1 170 ? 0.622 13.742 6.148 1 81.19 170 LYS B C 1
ATOM 7038 O O . LYS B 1 170 ? 0.521 14.023 7.344 1 81.19 170 LYS B O 1
ATOM 7043 N N . HIS B 1 171 ? 0.993 12.625 5.77 1 86.88 171 HIS B N 1
ATOM 7044 C CA . HIS B 1 171 ? 1.285 11.555 6.715 1 86.88 171 HIS B CA 1
ATOM 7045 C C . HIS B 1 171 ? 2.596 11.812 7.449 1 86.88 171 HIS B C 1
ATOM 7047 O O . HIS B 1 171 ? 2.719 11.492 8.633 1 86.88 171 HIS B O 1
ATOM 7053 N N . LEU B 1 172 ? 3.527 12.375 6.73 1 85.94 172 LEU B N 1
ATOM 7054 C CA . LEU B 1 172 ? 4.824 12.656 7.324 1 85.94 172 LEU B CA 1
ATOM 7055 C C . LEU B 1 172 ? 4.711 13.758 8.375 1 85.94 172 LEU B C 1
ATOM 7057 O O . LEU B 1 172 ? 5.445 13.758 9.367 1 85.94 172 LEU B O 1
ATOM 7061 N N . SER B 1 173 ? 3.777 14.633 8.133 1 78.44 173 SER B N 1
ATOM 7062 C CA . SER B 1 173 ? 3.656 15.789 9.023 1 78.44 173 SER B CA 1
ATOM 7063 C C . SER B 1 173 ? 2.557 15.57 10.055 1 78.44 173 SER B C 1
ATOM 7065 O O . SER B 1 173 ? 2.289 16.453 10.875 1 78.44 173 SER B O 1
ATOM 7067 N N . SER B 1 174 ? 1.993 14.414 10.086 1 79.06 174 SER B N 1
ATOM 7068 C CA . SER B 1 174 ? 0.879 14.148 10.992 1 79.06 174 SER B CA 1
ATOM 7069 C C . SER B 1 174 ? 1.36 13.984 12.43 1 79.06 174 SER B C 1
ATOM 7071 O O . SER B 1 174 ? 2.449 13.461 12.664 1 79.06 174 SER B O 1
ATOM 7073 N N . GLY B 1 175 ? 0.615 14.492 13.359 1 80.12 175 GLY B N 1
ATOM 7074 C CA . GLY B 1 175 ? 0.916 14.32 14.773 1 80.12 175 GLY B CA 1
ATOM 7075 C C . GLY B 1 175 ? 0.901 12.867 15.211 1 80.12 175 GLY B C 1
ATOM 7076 O O . GLY B 1 175 ? 1.684 12.469 16.078 1 80.12 175 GLY B O 1
ATOM 7077 N N . ALA B 1 176 ? -0.057 12.18 14.586 1 84.5 176 ALA B N 1
ATOM 7078 C CA . ALA B 1 176 ? -0.141 10.758 14.906 1 84.5 176 ALA B CA 1
ATOM 7079 C C . ALA B 1 176 ? 1.159 10.039 14.562 1 84.5 176 ALA B C 1
ATOM 7081 O O . ALA B 1 176 ? 1.633 9.195 15.328 1 84.5 176 ALA B O 1
ATOM 7082 N N . PHE B 1 177 ? 1.745 10.398 13.414 1 91.06 177 PHE B N 1
ATOM 7083 C CA . PHE B 1 177 ? 2.996 9.773 13.016 1 91.06 177 PHE B CA 1
ATOM 7084 C C . PHE B 1 177 ? 4.125 10.148 13.961 1 91.06 177 PHE B C 1
ATOM 7086 O O . PHE B 1 177 ? 4.938 9.305 14.336 1 91.06 177 PHE B O 1
ATOM 7093 N N . LYS B 1 178 ? 4.188 11.383 14.273 1 87.81 178 LYS B N 1
ATOM 7094 C CA . LYS B 1 178 ? 5.191 11.844 15.219 1 87.81 178 LYS B CA 1
ATOM 7095 C C . LYS B 1 178 ? 5.109 11.07 16.531 1 87.81 178 LYS B C 1
ATOM 7097 O O . LYS B 1 178 ? 6.133 10.68 17.094 1 87.81 178 LYS B O 1
ATOM 7102 N N . TYR B 1 179 ? 3.887 10.891 16.969 1 88.5 179 TYR B N 1
ATOM 7103 C CA . TYR B 1 179 ? 3.654 10.125 18.172 1 88.5 179 TYR B CA 1
ATOM 7104 C C . TYR B 1 179 ? 4.266 8.734 18.062 1 88.5 179 TYR B C 1
ATOM 7106 O O . TYR B 1 179 ? 4.984 8.289 18.969 1 88.5 179 TYR B O 1
ATOM 7114 N N . GLY B 1 180 ? 3.984 8.078 17.031 1 92.31 180 GLY B N 1
ATOM 7115 C CA . GLY B 1 180 ? 4.516 6.742 16.812 1 92.31 180 GLY B CA 1
ATOM 7116 C C . GLY B 1 180 ? 6.027 6.711 16.703 1 92.31 180 GLY B C 1
ATOM 7117 O O . GLY B 1 180 ? 6.676 5.793 17.203 1 92.31 180 GLY B O 1
ATOM 7118 N N . LEU B 1 181 ? 6.535 7.695 16.031 1 93 181 LEU B N 1
ATOM 7119 C CA . LEU B 1 181 ? 7.98 7.773 15.844 1 93 181 LEU B CA 1
ATOM 7120 C C . LEU B 1 181 ? 8.695 7.949 17.172 1 93 181 LEU B C 1
ATOM 7122 O O . LEU B 1 181 ? 9.742 7.34 17.406 1 93 181 LEU B O 1
ATOM 7126 N N . ILE B 1 182 ? 8.141 8.734 18 1 91.12 182 ILE B N 1
ATOM 7127 C CA . ILE B 1 182 ? 8.719 8.953 19.328 1 91.12 182 ILE B CA 1
ATOM 7128 C C . ILE B 1 182 ? 8.734 7.633 20.109 1 91.12 182 ILE B C 1
ATOM 7130 O O . ILE B 1 182 ? 9.734 7.293 20.734 1 91.12 182 ILE B O 1
ATOM 7134 N N . CYS B 1 183 ? 7.637 6.941 20.016 1 92.12 183 CYS B N 1
ATOM 7135 C CA . CYS B 1 183 ? 7.559 5.66 20.703 1 92.12 183 CYS B CA 1
ATOM 7136 C C . CYS B 1 183 ? 8.617 4.695 20.188 1 92.12 183 CYS B C 1
ATOM 7138 O O . CYS B 1 183 ? 9.227 3.961 20.969 1 92.12 183 CYS B O 1
ATOM 7140 N N . LEU B 1 184 ? 8.883 4.688 18.938 1 94 184 LEU B N 1
ATOM 7141 C CA . LEU B 1 184 ? 9.867 3.791 18.344 1 94 184 LEU B CA 1
ATOM 7142 C C . LEU B 1 184 ? 11.273 4.152 18.797 1 94 184 LEU B C 1
ATOM 7144 O O . LEU B 1 184 ? 12.078 3.27 19.094 1 94 184 LEU B O 1
ATOM 7148 N N . ILE B 1 185 ? 11.57 5.461 18.828 1 93.62 185 ILE B N 1
ATOM 7149 C CA . ILE B 1 185 ? 12.883 5.934 19.25 1 93.62 185 ILE B CA 1
ATOM 7150 C C . ILE B 1 185 ? 13.133 5.547 20.703 1 93.62 185 ILE B C 1
ATOM 7152 O O . ILE B 1 185 ? 14.203 5.039 21.047 1 93.62 185 ILE B O 1
ATOM 7156 N N . ARG B 1 186 ? 12.141 5.734 21.453 1 91.38 186 ARG B N 1
ATOM 7157 C CA . ARG B 1 186 ? 12.281 5.445 22.875 1 91.38 186 ARG B CA 1
ATOM 7158 C C . ARG B 1 186 ? 12.352 3.941 23.109 1 91.38 186 ARG B C 1
ATOM 7160 O O . ARG B 1 186 ? 13.031 3.488 24.031 1 91.38 186 ARG B O 1
ATOM 7167 N N . GLU B 1 187 ? 11.641 3.166 22.344 1 91.44 187 GLU B N 1
ATOM 7168 C CA . GLU B 1 187 ? 11.695 1.713 22.469 1 91.44 187 GLU B CA 1
ATOM 7169 C C . GLU B 1 187 ? 13.102 1.19 22.203 1 91.44 187 GLU B C 1
ATOM 7171 O O . GLU B 1 187 ? 13.594 0.318 22.938 1 91.44 187 GLU B O 1
ATOM 7176 N N . ASN B 1 188 ? 13.695 1.68 21.219 1 91.62 188 ASN B N 1
ATOM 7177 C CA . ASN B 1 188 ? 15.039 1.242 20.875 1 91.62 188 ASN B CA 1
ATOM 7178 C C . ASN B 1 188 ? 16.047 1.588 21.969 1 91.62 188 ASN B C 1
ATOM 7180 O O . ASN B 1 188 ? 17 0.841 22.203 1 91.62 188 ASN B O 1
ATOM 7184 N N . SER B 1 189 ? 15.844 2.688 22.641 1 91.56 189 SER B N 1
ATOM 7185 C CA . SER B 1 189 ? 16.75 3.115 23.703 1 91.56 189 SER B CA 1
ATOM 7186 C C . SER B 1 189 ? 16.281 2.602 25.062 1 91.56 189 SER B C 1
ATOM 7188 O O . SER B 1 189 ? 16.875 2.91 26.094 1 91.56 189 SER B O 1
ATOM 7190 N N . GLN B 1 190 ? 15.242 1.927 25.078 1 87.56 190 GLN B N 1
ATOM 7191 C CA . GLN B 1 190 ? 14.648 1.429 26.312 1 87.56 190 GLN B CA 1
ATOM 7192 C C . GLN B 1 190 ? 14.406 2.564 27.297 1 87.56 190 GLN B C 1
ATOM 7194 O O . GLN B 1 190 ? 14.719 2.443 28.484 1 87.56 190 GLN B O 1
ATOM 7199 N N . GLY B 1 191 ? 14.055 3.732 26.703 1 86.94 191 GLY B N 1
ATOM 7200 C CA . GLY B 1 191 ? 13.641 4.855 27.531 1 86.94 191 GLY B CA 1
ATOM 7201 C C . GLY B 1 191 ? 14.781 5.797 27.875 1 86.94 191 GLY B C 1
ATOM 7202 O O . GLY B 1 191 ? 14.57 6.832 28.5 1 86.94 191 GLY B O 1
ATOM 7203 N N . LYS B 1 192 ? 15.93 5.531 27.438 1 89 192 LYS B N 1
ATOM 7204 C CA . LYS B 1 192 ? 17.062 6.402 27.734 1 89 192 LYS B CA 1
ATOM 7205 C C . LYS B 1 192 ? 16.891 7.777 27.094 1 89 192 LYS B C 1
ATOM 7207 O O . LYS B 1 192 ? 17.25 8.789 27.688 1 89 192 LYS B O 1
ATOM 7212 N N . ILE B 1 193 ? 16.344 7.73 25.938 1 90.69 193 ILE B N 1
ATOM 7213 C CA . ILE B 1 193 ? 16.031 9 25.297 1 90.69 193 ILE B CA 1
ATOM 7214 C C . ILE B 1 193 ? 14.695 9.531 25.812 1 90.69 193 ILE B C 1
ATOM 7216 O O . ILE B 1 193 ? 13.68 8.82 25.797 1 90.69 193 ILE B O 1
ATOM 7220 N N . THR B 1 194 ? 14.727 10.688 26.281 1 87 194 THR B N 1
ATOM 7221 C CA . THR B 1 194 ? 13.508 11.273 26.844 1 87 194 THR B CA 1
ATOM 7222 C C . THR B 1 194 ? 12.531 11.633 25.719 1 87 194 THR B C 1
ATOM 7224 O O . THR B 1 194 ? 12.914 11.727 24.562 1 87 194 THR B O 1
ATOM 7227 N N . GLN B 1 195 ? 11.344 11.828 26.109 1 85.06 195 GLN B N 1
ATOM 7228 C CA . GLN B 1 195 ? 10.312 12.211 25.141 1 85.06 195 GLN B CA 1
ATOM 7229 C C . GLN B 1 195 ? 10.641 13.547 24.484 1 85.06 195 GLN B C 1
ATOM 7231 O O . GLN B 1 195 ? 10.406 13.734 23.281 1 85.06 195 GLN B O 1
ATOM 7236 N N . GLU B 1 196 ? 11.094 14.453 25.266 1 82.88 196 GLU B N 1
ATOM 7237 C CA . GLU B 1 196 ? 11.422 15.781 24.75 1 82.88 196 GLU B CA 1
ATOM 7238 C C . GLU B 1 196 ? 12.547 15.711 23.719 1 82.88 196 GLU B C 1
ATOM 7240 O O . GLU B 1 196 ? 12.477 16.359 22.688 1 82.88 196 GLU B O 1
ATOM 7245 N N . ASP B 1 197 ? 13.508 14.867 24.094 1 86.88 197 ASP B N 1
ATOM 7246 C CA . ASP B 1 197 ? 14.625 14.719 23.172 1 86.88 197 ASP B CA 1
ATOM 7247 C C . ASP B 1 197 ? 14.18 14.055 21.859 1 86.88 197 ASP B C 1
ATOM 7249 O O . ASP B 1 197 ? 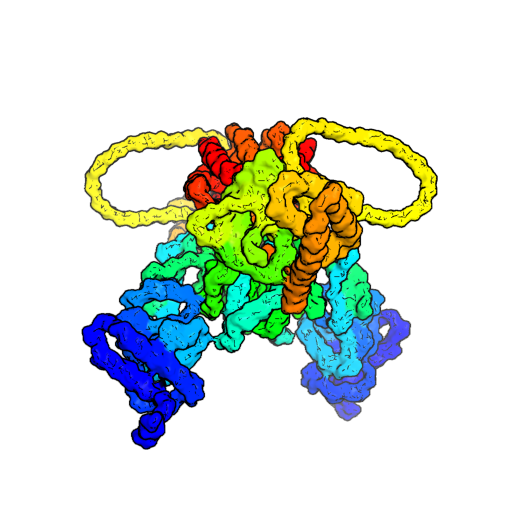14.625 14.445 20.781 1 86.88 197 ASP B O 1
ATOM 7253 N N . ALA B 1 198 ? 13.391 13.086 22.062 1 88.38 198 ALA B N 1
ATOM 7254 C CA . ALA B 1 198 ? 12.875 12.391 20.875 1 88.38 198 ALA B CA 1
ATOM 7255 C C . ALA B 1 198 ? 12.031 13.328 20.016 1 88.38 198 ALA B C 1
ATOM 7257 O O . ALA B 1 198 ? 12.109 13.297 18.797 1 88.38 198 ALA B O 1
ATOM 7258 N N . SER B 1 199 ? 11.188 14.117 20.641 1 83.56 199 SER B N 1
ATOM 7259 C CA . SER B 1 199 ? 10.336 15.07 19.938 1 83.56 199 SER B CA 1
ATOM 7260 C C . SER B 1 199 ? 11.164 16.094 19.172 1 83.56 199 SER B C 1
ATOM 7262 O O . SER B 1 199 ? 10.828 16.438 18.031 1 83.56 199 SER B O 1
ATOM 7264 N N . ASN B 1 200 ? 12.18 16.516 19.766 1 81.25 200 ASN B N 1
ATOM 7265 C CA . ASN B 1 200 ? 13.07 17.469 19.109 1 81.25 200 ASN B CA 1
ATOM 7266 C C . ASN B 1 200 ? 13.75 16.875 17.891 1 81.25 200 ASN B C 1
ATOM 7268 O O . ASN B 1 200 ? 13.891 17.531 16.859 1 81.25 200 ASN B O 1
ATOM 7272 N N . LYS B 1 201 ? 14.141 15.672 18.078 1 84.19 201 LYS B N 1
ATOM 7273 C CA . LYS B 1 201 ? 14.766 14.992 16.953 1 84.19 201 LYS B CA 1
ATOM 7274 C C . LYS B 1 201 ? 13.789 14.828 15.797 1 84.19 201 LYS B C 1
ATOM 7276 O O . LYS B 1 201 ? 14.172 14.961 14.633 1 84.19 201 LYS B O 1
ATOM 7281 N N . CYS B 1 202 ? 12.57 14.523 16.125 1 82.75 202 CYS B N 1
ATOM 7282 C CA . CYS B 1 202 ? 11.539 14.352 15.109 1 82.75 202 CYS B CA 1
ATOM 7283 C C . CYS B 1 202 ? 11.297 15.656 14.352 1 82.75 202 CYS B C 1
ATOM 7285 O O . CYS B 1 202 ? 11.148 15.648 13.133 1 82.75 202 CYS B O 1
ATOM 7287 N N . GLU B 1 203 ? 11.227 16.703 15.062 1 74.81 203 GLU B N 1
ATOM 7288 C CA . GLU B 1 203 ? 10.984 18 14.445 1 74.81 203 GLU B CA 1
ATOM 7289 C C . GLU B 1 203 ? 12.117 18.375 13.492 1 74.81 203 GLU B C 1
ATOM 7291 O O . GLU B 1 203 ? 11.875 18.953 12.43 1 74.81 203 GLU B O 1
ATOM 7296 N N . GLN B 1 204 ? 13.273 17.984 13.836 1 73.81 204 GLN B N 1
ATOM 7297 C CA . GLN B 1 204 ? 14.43 18.25 12.992 1 73.81 204 GLN B CA 1
ATOM 7298 C C . GLN B 1 204 ? 14.375 17.469 11.695 1 73.81 204 GLN B C 1
ATOM 7300 O O . GLN B 1 204 ? 14.719 17.984 10.633 1 73.81 204 GLN B O 1
ATOM 7305 N N . ILE B 1 205 ? 13.93 16.344 11.766 1 78.69 205 ILE B N 1
ATOM 7306 C CA . ILE B 1 205 ? 13.93 15.445 10.625 1 78.69 205 ILE B CA 1
ATOM 7307 C C . ILE B 1 205 ? 12.836 15.867 9.641 1 78.69 205 ILE B C 1
ATOM 7309 O O . ILE B 1 205 ? 13.047 15.836 8.422 1 78.69 205 ILE B O 1
ATOM 7313 N N . PHE B 1 206 ? 11.688 16.172 10.148 1 75.75 206 PHE B N 1
ATOM 7314 C CA . PHE B 1 206 ? 10.562 16.484 9.273 1 75.75 206 PHE B CA 1
ATOM 7315 C C . PHE B 1 206 ? 10.844 17.734 8.445 1 75.75 206 PHE B C 1
ATOM 7317 O O . PHE B 1 206 ? 10.422 17.812 7.289 1 75.75 206 PHE B O 1
ATOM 7324 N N . GLY B 1 207 ? 11.586 18.562 9 1 72.38 207 GLY B N 1
ATOM 7325 C CA . GLY B 1 207 ? 11.961 19.766 8.273 1 72.38 207 GLY B CA 1
ATOM 7326 C C . GLY B 1 207 ? 13.039 19.516 7.23 1 72.38 207 GLY B C 1
ATOM 7327 O O . GLY B 1 207 ? 13.195 20.312 6.297 1 72.38 207 GLY B O 1
ATOM 7328 N N . SER B 1 208 ? 13.656 18.391 7.305 1 82.38 208 SER B N 1
ATOM 7329 C CA . SER B 1 208 ? 14.789 18.109 6.434 1 82.38 208 SER B CA 1
ATOM 7330 C C . SER B 1 208 ? 14.367 17.266 5.238 1 82.38 208 SER B C 1
ATOM 7332 O O . SER B 1 208 ? 15.172 16.984 4.352 1 82.38 208 SER B O 1
ATOM 7334 N N . ILE B 1 209 ? 13.141 16.891 5.105 1 88.38 209 ILE B N 1
ATOM 7335 C CA . ILE B 1 209 ? 12.68 16.047 4.012 1 88.38 209 ILE B CA 1
ATOM 7336 C C . ILE B 1 209 ? 11.773 16.844 3.08 1 88.38 209 ILE B C 1
ATOM 7338 O O . ILE B 1 209 ? 10.797 17.453 3.525 1 88.38 209 ILE B O 1
ATOM 7342 N N . GLN B 1 210 ? 12.164 16.953 1.843 1 87.31 210 GLN B N 1
ATOM 7343 C CA . GLN B 1 210 ? 11.336 17.609 0.825 1 87.31 210 GLN B CA 1
ATOM 7344 C C . GLN B 1 210 ? 10.836 16.594 -0.198 1 87.31 210 GLN B C 1
ATOM 7346 O O . GLN B 1 210 ? 11.586 15.719 -0.64 1 87.31 210 GLN B O 1
ATOM 7351 N N . ILE B 1 211 ? 9.57 16.672 -0.484 1 91.5 211 ILE B N 1
ATOM 7352 C CA . ILE B 1 211 ? 8.977 15.75 -1.45 1 91.5 211 ILE B CA 1
ATOM 7353 C C . ILE B 1 211 ? 8.539 16.516 -2.693 1 91.5 211 ILE B C 1
ATOM 7355 O O . ILE B 1 211 ? 7.781 17.484 -2.594 1 91.5 211 ILE B O 1
ATOM 7359 N N . ILE B 1 212 ? 9.039 16.172 -3.842 1 91.94 212 ILE B N 1
ATOM 7360 C CA . ILE B 1 212 ? 8.719 16.812 -5.113 1 91.94 212 ILE B CA 1
ATOM 7361 C C . ILE B 1 212 ? 8.125 15.781 -6.07 1 91.94 212 ILE B C 1
ATOM 7363 O O . ILE B 1 212 ? 8.703 14.711 -6.277 1 91.94 212 ILE B O 1
ATOM 7367 N N . CYS B 1 213 ? 6.988 16.094 -6.555 1 93.88 213 CYS B N 1
ATOM 7368 C CA . CYS B 1 213 ? 6.336 15.211 -7.516 1 93.88 213 CYS B CA 1
ATOM 7369 C C . CYS B 1 213 ? 6.715 15.586 -8.945 1 93.88 213 CYS B C 1
ATOM 7371 O O . CYS B 1 213 ? 6.727 16.766 -9.297 1 93.88 213 CYS B O 1
ATOM 7373 N N . CYS B 1 214 ? 7.113 14.602 -9.75 1 94.5 214 CYS B N 1
ATOM 7374 C CA . CYS B 1 214 ? 7.551 14.805 -11.133 1 94.5 214 CYS B CA 1
ATOM 7375 C C . CYS B 1 214 ? 6.691 14 -12.102 1 94.5 214 CYS B C 1
ATOM 7377 O O . CYS B 1 214 ? 6.234 12.906 -11.766 1 94.5 214 CYS B O 1
ATOM 7379 N N . LYS B 1 215 ? 6.508 14.586 -13.211 1 90.31 215 LYS B N 1
ATOM 7380 C CA . LYS B 1 215 ? 5.824 13.859 -14.281 1 90.31 215 LYS B CA 1
ATOM 7381 C C . LYS B 1 215 ? 6.727 12.773 -14.875 1 90.31 215 LYS B C 1
ATOM 7383 O O . LYS B 1 215 ? 6.266 11.664 -15.156 1 90.31 215 LYS B O 1
ATOM 7388 N N . THR B 1 216 ? 7.953 13.164 -15.062 1 92.19 216 THR B N 1
ATOM 7389 C CA . THR B 1 216 ? 8.953 12.227 -15.555 1 92.19 216 THR B CA 1
ATOM 7390 C C . THR B 1 216 ? 10.156 12.172 -14.609 1 92.19 216 THR B C 1
ATOM 7392 O O . THR B 1 216 ? 10.602 13.203 -14.109 1 92.19 216 THR B O 1
ATOM 7395 N N . LEU B 1 217 ? 10.586 10.977 -14.32 1 94 217 LEU B N 1
ATOM 7396 C CA . LEU B 1 217 ? 11.734 10.766 -13.445 1 94 217 LEU B CA 1
ATOM 7397 C C . LEU B 1 217 ? 12.602 9.617 -13.953 1 94 217 LEU B C 1
ATOM 7399 O O . LEU B 1 217 ? 12.164 8.469 -13.977 1 94 217 LEU B O 1
ATOM 7403 N N . GLU B 1 218 ? 13.773 10 -14.383 1 93.06 218 GLU B N 1
ATOM 7404 C CA . GLU B 1 218 ? 14.711 9.008 -14.906 1 93.06 218 GLU B CA 1
ATOM 7405 C C . GLU B 1 218 ? 16.078 9.125 -14.234 1 93.06 218 GLU B C 1
ATOM 7407 O O . GLU B 1 218 ? 16.453 10.195 -13.758 1 93.06 218 GLU B O 1
ATOM 7412 N N . THR B 1 219 ? 16.703 7.996 -14.094 1 90.31 219 THR B N 1
ATOM 7413 C CA . THR B 1 219 ? 18.062 7.961 -13.578 1 90.31 219 THR B CA 1
ATOM 7414 C C . THR B 1 219 ? 19.031 7.383 -14.609 1 90.31 219 THR B C 1
ATOM 7416 O O . THR B 1 219 ? 18.609 6.637 -15.5 1 90.31 219 THR B O 1
ATOM 7419 N N . ALA B 1 220 ? 20.234 7.848 -14.586 1 89.19 220 ALA B N 1
ATOM 7420 C CA . ALA B 1 220 ? 21.281 7.355 -15.477 1 89.19 220 ALA B CA 1
ATOM 7421 C C . ALA B 1 220 ? 22.516 6.914 -14.68 1 89.19 220 ALA B C 1
ATOM 7423 O O . ALA B 1 220 ? 22.75 7.383 -13.562 1 89.19 220 ALA B O 1
ATOM 7424 N N . LEU B 1 221 ? 23.219 5.949 -15.258 1 86.75 221 LEU B N 1
ATOM 7425 C CA . LEU B 1 221 ? 24.469 5.488 -14.648 1 86.75 221 LEU B CA 1
ATOM 7426 C C . LEU B 1 221 ? 25.625 6.371 -15.07 1 86.75 221 LEU B C 1
ATOM 7428 O O . LEU B 1 221 ? 25.703 6.801 -16.219 1 86.75 221 LEU B O 1
ATOM 7432 N N . TRP B 1 222 ? 26.406 6.648 -14.047 1 85.62 222 TRP B N 1
ATOM 7433 C CA . TRP B 1 222 ? 27.578 7.477 -14.273 1 85.62 222 TRP B CA 1
ATOM 7434 C C . TRP B 1 222 ? 28.859 6.695 -13.984 1 85.62 222 TRP B C 1
ATOM 7436 O O . TRP B 1 222 ? 28.906 5.91 -13.031 1 85.62 222 TRP B O 1
ATOM 7446 N N . LEU B 1 223 ? 29.719 6.73 -14.859 1 81.75 223 LEU B N 1
ATOM 7447 C CA . LEU B 1 223 ? 31.047 6.156 -14.672 1 81.75 223 LEU B CA 1
ATOM 7448 C C . LEU B 1 223 ? 32.125 7.246 -14.688 1 81.75 223 LEU B C 1
ATOM 7450 O O . LEU B 1 223 ? 32.219 8.008 -15.648 1 81.75 223 LEU B O 1
ATOM 7454 N N . ASP B 1 224 ? 32.938 7.289 -13.734 1 77.88 224 ASP B N 1
ATOM 7455 C CA . ASP B 1 224 ? 34 8.273 -13.609 1 77.88 224 ASP B CA 1
ATOM 7456 C C . ASP B 1 224 ? 33.469 9.688 -13.867 1 77.88 224 ASP B C 1
ATOM 7458 O O . ASP B 1 224 ? 34.031 10.414 -14.695 1 77.88 224 ASP B O 1
ATOM 7462 N N . LYS B 1 225 ? 32.25 10.023 -13.359 1 79.44 225 LYS B N 1
ATOM 7463 C CA . LYS B 1 225 ? 31.641 11.344 -13.352 1 79.44 225 LYS B CA 1
ATOM 7464 C C . LYS B 1 225 ? 31.078 11.695 -14.727 1 79.44 225 LYS B C 1
ATOM 7466 O O . LYS B 1 225 ? 30.766 12.852 -15 1 79.44 225 LYS B O 1
ATOM 7471 N N . GLN B 1 226 ? 31.094 10.656 -15.562 1 82.19 226 GLN B N 1
ATOM 7472 C CA . GLN B 1 226 ? 30.453 10.836 -16.859 1 82.19 226 GLN B CA 1
ATOM 7473 C C . GLN B 1 226 ? 29.234 9.938 -17.016 1 82.19 226 GLN B C 1
ATOM 7475 O O . GLN B 1 226 ? 29.25 8.797 -16.547 1 82.19 226 GLN B O 1
ATOM 7480 N N . PRO B 1 227 ? 28.234 10.586 -17.578 1 84.75 227 PRO B N 1
ATOM 7481 C CA . PRO B 1 227 ? 27.031 9.758 -17.781 1 84.75 227 PRO B CA 1
ATOM 7482 C C . PRO B 1 227 ? 27.203 8.719 -18.875 1 84.75 227 PRO B C 1
ATOM 7484 O O . PRO B 1 227 ? 27.844 8.992 -19.891 1 84.75 227 PRO B O 1
ATOM 7487 N N . LEU B 1 228 ? 26.828 7.523 -18.578 1 84.06 228 LEU B N 1
ATOM 7488 C CA . LEU B 1 228 ? 26.844 6.469 -19.578 1 84.06 228 LEU B CA 1
ATOM 7489 C C . LEU B 1 228 ? 25.625 6.582 -20.484 1 84.06 228 LEU B C 1
ATOM 7491 O O . LEU B 1 228 ? 24.5 6.719 -20.016 1 84.06 228 LEU B O 1
ATOM 7495 N N . PRO B 1 229 ? 25.828 6.578 -21.734 1 81.06 229 PRO B N 1
ATOM 7496 C CA . PRO B 1 229 ? 24.703 6.727 -22.672 1 81.06 229 PRO B CA 1
ATOM 7497 C C . PRO B 1 229 ? 23.75 5.531 -22.641 1 81.06 229 PRO B C 1
ATOM 7499 O O . PRO B 1 229 ? 24.172 4.41 -22.344 1 81.06 229 PRO B O 1
ATOM 7502 N N . LYS B 1 230 ? 22.516 5.676 -22.891 1 80.88 230 LYS B N 1
ATOM 7503 C CA . LYS B 1 230 ? 21.469 4.672 -23.047 1 80.88 230 LYS B CA 1
ATOM 7504 C C . LYS B 1 230 ? 21.234 3.906 -21.75 1 80.88 230 LYS B C 1
ATOM 7506 O O . LYS B 1 230 ? 21.062 2.688 -21.766 1 80.88 230 LYS B O 1
ATOM 7511 N N . THR B 1 231 ? 21.516 4.523 -20.672 1 85.38 231 THR B N 1
ATOM 7512 C CA . THR B 1 231 ? 21.297 3.855 -19.391 1 85.38 231 THR B CA 1
ATOM 7513 C C . THR B 1 231 ? 20.125 4.492 -18.656 1 85.38 231 THR B C 1
ATOM 7515 O O . THR B 1 231 ? 19.875 4.16 -17.5 1 85.38 231 THR B O 1
ATOM 7518 N N . ASP B 1 232 ? 19.406 5.367 -19.359 1 87.12 232 ASP B N 1
ATOM 7519 C CA . ASP B 1 232 ? 18.281 6.039 -18.703 1 87.12 232 ASP B CA 1
ATOM 7520 C C . ASP B 1 232 ? 17.172 5.051 -18.391 1 87.12 232 ASP B C 1
ATOM 7522 O O . ASP B 1 232 ? 16.812 4.219 -19.234 1 87.12 232 ASP B O 1
ATOM 7526 N N . GLU B 1 233 ? 16.812 5.055 -17.219 1 87.88 233 GLU B N 1
ATOM 7527 C CA . GLU B 1 233 ? 15.703 4.199 -16.812 1 87.88 233 GLU B CA 1
ATOM 7528 C C . GLU B 1 233 ? 14.734 4.953 -15.914 1 87.88 233 GLU B C 1
ATOM 7530 O O . GLU B 1 233 ? 15.156 5.742 -15.062 1 87.88 233 GLU B O 1
ATOM 7535 N N . GLU B 1 234 ? 13.484 4.637 -16.109 1 90.38 234 GLU B N 1
ATOM 7536 C CA . GLU B 1 234 ? 12.461 5.273 -15.289 1 90.38 234 GLU B CA 1
ATOM 7537 C C . GLU B 1 234 ? 12.477 4.715 -13.875 1 90.38 234 GLU B C 1
ATOM 7539 O O . GLU B 1 234 ? 12.711 3.52 -13.672 1 90.38 234 GLU B O 1
ATOM 7544 N N . THR B 1 235 ? 12.328 5.598 -12.898 1 91.81 235 THR B N 1
ATOM 7545 C CA . THR B 1 235 ? 12.25 5.191 -11.5 1 91.81 235 THR B CA 1
ATOM 7546 C C . THR B 1 235 ? 11.07 5.855 -10.805 1 91.81 235 THR B C 1
ATOM 7548 O O . THR B 1 235 ? 10.641 6.941 -11.195 1 91.81 235 THR B O 1
ATOM 7551 N N . ASP B 1 236 ? 10.508 5.215 -9.828 1 93.25 236 ASP B N 1
ATOM 7552 C CA . ASP B 1 236 ? 9.352 5.73 -9.109 1 93.25 236 ASP B CA 1
ATOM 7553 C C . ASP B 1 236 ? 9.773 6.684 -8 1 93.25 236 ASP B C 1
ATOM 7555 O O . ASP B 1 236 ? 8.992 7.535 -7.574 1 93.25 236 ASP B O 1
ATOM 7559 N N . VAL B 1 237 ? 10.961 6.52 -7.48 1 95.25 237 VAL B N 1
ATOM 7560 C CA . VAL B 1 237 ? 11.43 7.367 -6.391 1 95.25 237 VAL B CA 1
ATOM 7561 C C . VAL B 1 237 ? 12.953 7.508 -6.461 1 95.25 237 VAL B C 1
ATOM 7563 O O . VAL B 1 237 ? 13.648 6.559 -6.824 1 95.25 237 VAL B O 1
ATOM 7566 N N . PHE B 1 238 ? 13.43 8.648 -6.254 1 94.62 238 PHE B N 1
ATOM 7567 C CA . PHE B 1 238 ? 14.859 8.922 -6.168 1 94.62 238 PHE B CA 1
ATOM 7568 C C . PHE B 1 238 ? 15.156 9.906 -5.039 1 94.62 238 PHE B C 1
ATOM 7570 O O . PHE B 1 238 ? 14.422 10.875 -4.844 1 94.62 238 PHE B O 1
ATOM 7577 N N . VAL B 1 239 ? 16.156 9.633 -4.258 1 94.31 239 VAL B N 1
ATOM 7578 C CA . VAL B 1 239 ? 16.5 10.461 -3.107 1 94.31 239 VAL B CA 1
ATOM 7579 C C . VAL B 1 239 ? 17.828 11.18 -3.367 1 94.31 239 VAL B C 1
ATOM 7581 O O . VAL B 1 239 ? 18.828 10.555 -3.729 1 94.31 239 VAL B O 1
ATOM 7584 N N . GLU B 1 240 ? 17.75 12.391 -3.258 1 90.62 240 GLU B N 1
ATOM 7585 C CA . GLU B 1 240 ? 18.969 13.203 -3.307 1 90.62 240 GLU B CA 1
ATOM 7586 C C . GLU B 1 240 ? 19.359 13.703 -1.916 1 90.62 240 GLU B C 1
ATOM 7588 O O . GLU B 1 240 ? 18.625 14.484 -1.304 1 90.62 240 GLU B O 1
ATOM 7593 N N . ARG B 1 241 ? 20.5 13.227 -1.503 1 88.44 241 ARG B N 1
ATOM 7594 C CA . ARG B 1 241 ? 20.953 13.586 -0.165 1 88.44 241 ARG B CA 1
ATOM 7595 C C . ARG B 1 241 ? 21.781 14.867 -0.194 1 88.44 241 ARG B C 1
ATOM 7597 O O . ARG B 1 241 ? 22.688 15.008 -1.016 1 88.44 241 ARG B O 1
ATOM 7604 N N . GLY B 1 242 ? 21.281 15.812 0.576 1 78.56 242 GLY B N 1
ATOM 7605 C CA . GLY B 1 242 ? 22.016 17.047 0.733 1 78.56 242 GLY B CA 1
ATOM 7606 C C . GLY B 1 242 ? 22.703 17.172 2.084 1 78.56 242 GLY B C 1
ATOM 7607 O O . GLY B 1 242 ? 22.734 16.203 2.854 1 78.56 242 GLY B O 1
ATOM 7608 N N . GLN B 1 243 ? 23.344 18.203 2.359 1 74.19 243 GLN B N 1
ATOM 7609 C CA . GLN B 1 243 ? 24.062 18.453 3.602 1 74.19 243 GLN B CA 1
ATOM 7610 C C . GLN B 1 243 ? 23.109 18.516 4.789 1 74.19 243 GLN B C 1
ATOM 7612 O O . GLN B 1 243 ? 23.406 17.984 5.863 1 74.19 243 GLN B O 1
ATOM 7617 N N . GLN B 1 244 ? 22 19.156 4.582 1 71.75 244 GLN B N 1
ATOM 7618 C CA . GLN B 1 244 ? 21.125 19.375 5.723 1 71.75 244 GLN B CA 1
ATOM 7619 C C . GLN B 1 244 ? 19.812 18.625 5.562 1 71.75 244 GLN B C 1
ATOM 7621 O O . GLN B 1 244 ? 18.938 18.672 6.441 1 71.75 244 GLN B O 1
ATOM 7626 N N . GLY B 1 245 ? 19.703 17.844 4.566 1 81.56 245 GLY B N 1
ATOM 7627 C CA . GLY B 1 245 ? 18.453 17.141 4.363 1 81.56 245 GLY B CA 1
ATOM 7628 C C . GLY B 1 245 ? 18.422 16.344 3.08 1 81.56 245 GLY B C 1
ATOM 7629 O O . GLY B 1 245 ? 19.453 16.109 2.453 1 81.56 245 GLY B O 1
ATOM 7630 N N . CYS B 1 246 ? 17.25 15.719 2.889 1 89.75 246 CYS B N 1
ATOM 7631 C CA . CYS B 1 246 ? 17.109 14.906 1.686 1 89.75 246 CYS B CA 1
ATOM 7632 C C . CYS B 1 246 ? 15.875 15.305 0.893 1 89.75 246 CYS B C 1
ATOM 7634 O O . CYS B 1 246 ? 14.891 15.781 1.465 1 89.75 246 CYS B O 1
ATOM 7636 N N . THR B 1 247 ? 16 15.312 -0.429 1 91.38 247 THR B N 1
ATOM 7637 C CA . THR B 1 247 ? 14.898 15.602 -1.341 1 91.38 247 THR B CA 1
ATOM 7638 C C . THR B 1 247 ? 14.422 14.32 -2.027 1 91.38 247 THR B C 1
ATOM 7640 O O . THR B 1 247 ? 15.211 13.609 -2.65 1 91.38 247 THR B O 1
ATOM 7643 N N . PHE B 1 248 ? 13.172 14.055 -1.845 1 94.38 248 PHE B N 1
ATOM 7644 C CA . PHE B 1 248 ? 12.547 12.914 -2.498 1 94.38 248 PHE B CA 1
ATOM 7645 C C . PHE B 1 248 ? 11.891 13.328 -3.807 1 94.38 248 PHE B C 1
ATOM 7647 O O . PHE B 1 248 ? 10.969 14.148 -3.809 1 94.38 248 PHE B O 1
ATOM 7654 N N . TYR B 1 249 ? 12.383 12.836 -4.898 1 94.88 249 TYR B N 1
ATOM 7655 C CA . TYR B 1 249 ? 11.703 12.984 -6.184 1 94.88 249 TYR B CA 1
ATOM 7656 C C . TYR B 1 249 ? 10.812 11.781 -6.469 1 94.88 249 TYR B C 1
ATOM 7658 O O . TYR B 1 249 ? 11.289 10.641 -6.5 1 94.88 249 TYR B O 1
ATOM 7666 N N . LEU B 1 250 ? 9.539 12.07 -6.645 1 95.88 250 LEU B N 1
ATOM 7667 C CA . LEU B 1 250 ? 8.57 11 -6.891 1 95.88 250 LEU B CA 1
ATOM 7668 C C . LEU B 1 250 ? 7.996 11.102 -8.297 1 95.88 250 LEU B C 1
ATOM 7670 O O . LEU B 1 250 ? 7.688 12.195 -8.773 1 95.88 250 LEU B O 1
ATOM 7674 N N . LYS B 1 251 ? 7.918 10.016 -8.953 1 94.62 251 LYS B N 1
ATOM 7675 C CA . LYS B 1 251 ? 7.164 9.984 -10.195 1 94.62 251 LYS B CA 1
ATOM 7676 C C . LYS B 1 251 ? 5.66 9.969 -9.93 1 94.62 251 LYS B C 1
ATOM 7678 O O . LYS B 1 251 ? 5.164 9.102 -9.203 1 94.62 251 LYS B O 1
ATOM 7683 N N . HIS B 1 252 ? 5.02 10.859 -10.492 1 89.25 252 HIS B N 1
ATOM 7684 C CA . HIS B 1 252 ? 3.592 11.008 -10.242 1 89.25 252 HIS B CA 1
ATOM 7685 C C . HIS B 1 252 ? 2.836 9.734 -10.594 1 89.25 252 HIS B C 1
ATOM 7687 O O . HIS B 1 252 ? 3.15 9.07 -11.586 1 89.25 252 HIS B O 1
ATOM 7693 N N . ASN B 1 253 ? 1.937 9.359 -9.664 1 85.94 253 ASN B N 1
ATOM 7694 C CA . ASN B 1 253 ? 1.108 8.18 -9.875 1 85.94 253 ASN B CA 1
ATOM 7695 C C . ASN B 1 253 ? -0.358 8.461 -9.555 1 85.94 253 ASN B C 1
ATOM 7697 O O . ASN B 1 253 ? -0.76 8.438 -8.391 1 85.94 253 ASN B O 1
ATOM 7701 N N . ASP B 1 254 ? -1.14 8.492 -10.523 1 72 254 ASP B N 1
ATOM 7702 C CA . ASP B 1 254 ? -2.553 8.82 -10.344 1 72 254 ASP B CA 1
ATOM 7703 C C . ASP B 1 254 ? -3.297 7.684 -9.648 1 72 254 ASP B C 1
ATOM 7705 O O . ASP B 1 254 ? -4.254 7.922 -8.914 1 72 254 ASP B O 1
ATOM 7709 N N . GLY B 1 255 ? -2.881 6.535 -9.945 1 71.38 255 GLY B N 1
ATOM 7710 C CA . GLY B 1 255 ? -3.602 5.375 -9.453 1 71.38 255 GLY B CA 1
ATOM 7711 C C . GLY B 1 255 ? -3.229 5 -8.031 1 71.38 255 GLY B C 1
ATOM 7712 O O . GLY B 1 255 ? -3.889 4.164 -7.406 1 71.38 255 GLY B O 1
ATOM 7713 N N . MET B 1 256 ? -2.289 5.691 -7.457 1 80 256 MET B N 1
ATOM 7714 C CA . MET B 1 256 ? -1.826 5.348 -6.113 1 80 256 MET B CA 1
ATOM 7715 C C . MET B 1 256 ? -1.609 3.846 -5.984 1 80 256 MET B C 1
ATOM 7717 O O . MET B 1 256 ? -2.113 3.221 -5.047 1 80 256 MET B O 1
ATOM 7721 N N . ALA B 1 257 ? -0.886 3.311 -6.984 1 83.06 257 ALA B N 1
ATOM 7722 C CA . ALA B 1 257 ? -0.628 1.872 -7 1 83.06 257 ALA B CA 1
ATOM 7723 C C . ALA B 1 257 ? 0.095 1.431 -5.73 1 83.06 257 ALA B C 1
ATOM 7725 O O . ALA B 1 257 ? 0.995 2.123 -5.25 1 83.06 257 ALA B O 1
ATOM 7726 N N . LEU B 1 258 ? -0.234 0.284 -5.234 1 86.38 258 LEU B N 1
ATOM 7727 C CA . LEU B 1 258 ? 0.267 -0.225 -3.961 1 86.38 258 LEU B CA 1
ATOM 7728 C C . LEU B 1 258 ? 1.78 -0.414 -4.008 1 86.38 258 LEU B C 1
ATOM 7730 O O . LEU B 1 258 ? 2.486 -0.047 -3.066 1 86.38 258 LEU B O 1
ATOM 7734 N N . LYS B 1 259 ? 2.316 -0.996 -5.062 1 89.56 259 LYS B N 1
ATOM 7735 C CA . LYS B 1 259 ? 3.746 -1.278 -5.16 1 89.56 259 LYS B CA 1
ATOM 7736 C C . LYS B 1 259 ? 4.562 0.012 -5.176 1 89.56 259 LYS B C 1
ATOM 7738 O O . LYS B 1 259 ? 5.668 0.06 -4.641 1 89.56 259 LYS B O 1
ATOM 7743 N N . VAL B 1 260 ? 3.99 1.052 -5.789 1 91.56 260 VAL B N 1
ATOM 7744 C CA . VAL B 1 260 ? 4.695 2.324 -5.887 1 91.56 260 VAL B CA 1
ATOM 7745 C C . VAL B 1 260 ? 4.719 3.012 -4.523 1 91.56 260 VAL B C 1
ATOM 7747 O O . VAL B 1 260 ? 5.766 3.484 -4.078 1 91.56 260 VAL B O 1
ATOM 7750 N N . ILE B 1 261 ? 3.537 3.066 -3.887 1 92.75 261 ILE B N 1
ATOM 7751 C CA . ILE B 1 261 ? 3.432 3.715 -2.586 1 92.75 261 ILE B CA 1
ATOM 7752 C C . ILE B 1 261 ? 4.344 3.01 -1.582 1 92.75 261 ILE B C 1
ATOM 7754 O O . ILE B 1 261 ? 5.051 3.662 -0.812 1 92.75 261 ILE B O 1
ATOM 7758 N N . ASN B 1 262 ? 4.32 1.717 -1.619 1 93.56 262 ASN B N 1
ATOM 7759 C CA . ASN B 1 262 ? 5.152 0.963 -0.685 1 93.56 262 ASN B CA 1
ATOM 7760 C C . ASN B 1 262 ? 6.637 1.199 -0.938 1 93.56 262 ASN B C 1
ATOM 7762 O O . ASN B 1 262 ? 7.438 1.203 -0.002 1 93.56 262 ASN B O 1
ATOM 7766 N N . GLU B 1 263 ? 6.988 1.298 -2.16 1 94.81 263 GLU B N 1
ATOM 7767 C CA . GLU B 1 263 ? 8.383 1.586 -2.467 1 94.81 263 GLU B CA 1
ATOM 7768 C C . GLU B 1 263 ? 8.805 2.938 -1.897 1 94.81 263 GLU B C 1
ATOM 7770 O O . GLU B 1 263 ? 9.906 3.07 -1.349 1 94.81 263 GLU B O 1
ATOM 7775 N N . VAL B 1 264 ? 7.98 3.896 -2.09 1 95.12 264 VAL B N 1
ATOM 7776 C CA . VAL B 1 264 ? 8.273 5.227 -1.562 1 95.12 264 VAL B CA 1
ATOM 7777 C C . VAL B 1 264 ? 8.375 5.164 -0.039 1 95.12 264 VAL B C 1
ATOM 7779 O O . VAL B 1 264 ? 9.297 5.734 0.551 1 95.12 264 VAL B O 1
ATOM 7782 N N . ILE B 1 265 ? 7.426 4.465 0.581 1 95.06 265 ILE B N 1
ATOM 7783 C CA . ILE B 1 265 ? 7.402 4.355 2.035 1 95.06 265 ILE B CA 1
ATOM 7784 C C . ILE B 1 265 ? 8.656 3.631 2.521 1 95.06 265 ILE B C 1
ATOM 7786 O O . ILE B 1 265 ? 9.258 4.027 3.518 1 95.06 265 ILE B O 1
ATOM 7790 N N . MET B 1 266 ? 9.016 2.566 1.864 1 94.88 266 MET B N 1
ATOM 7791 C CA . MET B 1 266 ? 10.234 1.836 2.217 1 94.88 266 MET B CA 1
ATOM 7792 C C . MET B 1 266 ? 11.453 2.75 2.162 1 94.88 266 MET B C 1
ATOM 7794 O O . MET B 1 266 ? 12.281 2.736 3.07 1 94.88 266 MET B O 1
ATOM 7798 N N . THR B 1 267 ? 11.523 3.557 1.13 1 94.69 267 THR B N 1
ATOM 7799 C CA . THR B 1 267 ? 12.648 4.477 0.97 1 94.69 267 THR B CA 1
ATOM 7800 C C . THR B 1 267 ? 12.609 5.562 2.043 1 94.69 267 THR B C 1
ATOM 7802 O O . THR B 1 267 ? 13.648 5.918 2.609 1 94.69 267 THR B O 1
ATOM 7805 N N . LEU B 1 268 ? 11.438 6.043 2.299 1 94 268 LEU B N 1
ATOM 7806 C CA . LEU B 1 268 ? 11.266 7.059 3.334 1 94 268 LEU B CA 1
ATOM 7807 C C . LEU B 1 268 ? 11.711 6.523 4.691 1 94 268 LEU B C 1
ATOM 7809 O O . LEU B 1 268 ? 12.367 7.234 5.457 1 94 268 LEU B O 1
ATOM 7813 N N . THR B 1 269 ? 11.305 5.316 5.016 1 94.62 269 THR B N 1
ATOM 7814 C CA . THR B 1 269 ? 11.648 4.711 6.301 1 94.62 269 THR B CA 1
ATOM 7815 C C . THR B 1 269 ? 13.164 4.598 6.461 1 94.62 269 THR B C 1
ATOM 7817 O O . THR B 1 269 ? 13.695 4.879 7.535 1 94.62 269 THR B O 1
ATOM 7820 N N . LYS B 1 270 ? 13.828 4.219 5.434 1 92.62 270 LYS B N 1
ATOM 7821 C CA . LYS B 1 270 ? 15.281 4.09 5.473 1 92.62 270 LYS B CA 1
ATOM 7822 C C . LYS B 1 270 ? 15.953 5.441 5.699 1 92.62 270 LYS B C 1
ATOM 7824 O O . LYS B 1 270 ? 16.859 5.562 6.52 1 92.62 270 LYS B O 1
ATOM 7829 N N . GLU B 1 271 ? 15.469 6.422 4.965 1 92.44 271 GLU B N 1
ATOM 7830 C CA . GLU B 1 271 ? 16.062 7.75 5.062 1 92.44 271 GLU B CA 1
ATOM 7831 C C . GLU B 1 271 ? 15.766 8.391 6.414 1 92.44 271 GLU B C 1
ATOM 7833 O O . GLU B 1 271 ? 16.609 9.086 6.98 1 92.44 271 GLU B O 1
ATOM 7838 N N . ILE B 1 272 ? 14.586 8.203 6.875 1 92.06 272 ILE B N 1
ATOM 7839 C CA . ILE B 1 272 ? 14.219 8.742 8.18 1 92.06 272 ILE B CA 1
ATOM 7840 C C . ILE B 1 272 ? 15.125 8.141 9.258 1 92.06 272 ILE B C 1
ATOM 7842 O O . ILE B 1 272 ? 15.633 8.867 10.117 1 92.06 272 ILE B O 1
ATOM 7846 N N . ASN B 1 273 ? 15.281 6.836 9.203 1 93.12 273 ASN B N 1
ATOM 7847 C CA . ASN B 1 273 ? 16.141 6.195 10.195 1 93.12 273 ASN B CA 1
ATOM 7848 C C . ASN B 1 273 ? 17.594 6.676 10.078 1 93.12 273 ASN B C 1
ATOM 7850 O O . ASN B 1 273 ? 18.281 6.84 11.086 1 93.12 273 ASN B O 1
ATOM 7854 N N . ALA B 1 274 ? 18.016 6.898 8.875 1 90.88 274 ALA B N 1
ATOM 7855 C CA . ALA B 1 274 ? 19.359 7.414 8.664 1 90.88 274 ALA B CA 1
ATOM 7856 C C . ALA B 1 274 ? 19.5 8.82 9.242 1 90.88 274 ALA B C 1
ATOM 7858 O O . ALA B 1 274 ? 20.516 9.141 9.875 1 90.88 274 ALA B O 1
ATOM 7859 N N . LEU B 1 275 ? 18.531 9.664 9.016 1 88.94 275 LEU B N 1
ATOM 7860 C CA . LEU B 1 275 ? 18.547 11.039 9.508 1 88.94 275 LEU B CA 1
ATOM 7861 C C . LEU B 1 275 ? 18.516 11.07 11.031 1 88.94 275 LEU B C 1
ATOM 7863 O O . LEU B 1 275 ? 19.031 12 11.648 1 88.94 275 LEU B O 1
ATOM 7867 N N . LEU B 1 276 ? 17.922 9.977 11.617 1 90.62 276 LEU B N 1
ATOM 7868 C CA . LEU B 1 276 ? 1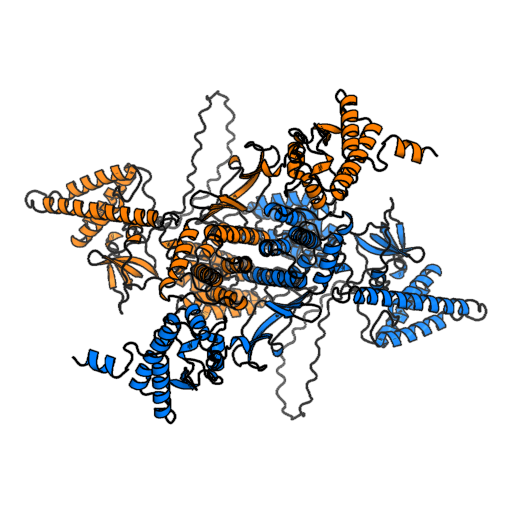7.828 9.891 13.07 1 90.62 276 LEU B CA 1
ATOM 7869 C C . LEU B 1 276 ? 19.094 9.281 13.664 1 90.62 276 LEU B C 1
ATOM 7871 O O . LEU B 1 276 ? 19.203 9.133 14.883 1 90.62 276 LEU B O 1
ATOM 7875 N N . GLY B 1 277 ? 20.016 8.922 12.836 1 88.81 277 GLY B N 1
ATOM 7876 C CA . GLY B 1 277 ? 21.234 8.281 13.312 1 88.81 277 GLY B CA 1
ATOM 7877 C C . GLY B 1 277 ? 21.047 6.812 13.648 1 88.81 277 GLY B C 1
ATOM 7878 O O . GLY B 1 277 ? 21.625 6.301 14.602 1 88.81 277 GLY B O 1
ATOM 7879 N N . ASN B 1 278 ? 20.047 6.219 12.953 1 92.12 278 ASN B N 1
ATOM 7880 C CA . ASN B 1 278 ? 19.766 4.797 13.117 1 92.12 278 ASN B CA 1
ATOM 7881 C C . ASN B 1 278 ? 19.344 4.465 14.547 1 92.12 278 ASN B C 1
ATOM 7883 O O . ASN B 1 278 ? 19.875 3.537 15.156 1 92.12 278 ASN B O 1
ATOM 7887 N N . ARG B 1 279 ? 18.453 5.227 15.047 1 92.56 279 ARG B N 1
ATOM 7888 C CA . ARG B 1 279 ? 17.969 5.07 16.406 1 92.56 279 ARG B CA 1
ATOM 7889 C C . ARG B 1 279 ? 16.703 4.219 16.438 1 92.56 279 ARG B C 1
ATOM 7891 O O . ARG B 1 279 ? 16.031 4.133 17.469 1 92.56 279 ARG B O 1
ATOM 7898 N N . ILE B 1 280 ? 16.328 3.756 15.344 1 93.81 280 ILE B N 1
ATOM 7899 C CA . ILE B 1 280 ? 15.227 2.801 15.266 1 93.81 280 ILE B CA 1
ATOM 7900 C C . ILE B 1 280 ? 15.773 1.41 14.953 1 93.81 280 ILE B C 1
ATOM 7902 O O . ILE B 1 280 ? 16.594 1.248 14.055 1 93.81 280 ILE B O 1
ATOM 7906 N N . ALA B 1 281 ? 15.297 0.49 15.781 1 92.62 281 ALA B N 1
ATOM 7907 C CA . ALA B 1 281 ? 15.75 -0.883 15.578 1 92.62 281 ALA B CA 1
ATOM 7908 C C . ALA B 1 281 ? 15.359 -1.388 14.188 1 92.62 281 ALA B C 1
ATOM 7910 O O . ALA B 1 281 ? 14.273 -1.078 13.695 1 92.62 281 ALA B O 1
ATOM 7911 N N . LEU B 1 282 ? 16.234 -2.182 13.57 1 91.12 282 LEU B N 1
ATOM 7912 C CA . LEU B 1 282 ? 15.992 -2.701 12.227 1 91.12 282 LEU B CA 1
ATOM 7913 C C . LEU B 1 282 ? 14.727 -3.541 12.188 1 91.12 282 LEU B C 1
ATOM 7915 O O . LEU B 1 282 ? 14.008 -3.549 11.18 1 91.12 282 LEU B O 1
ATOM 7919 N N . VAL B 1 283 ? 14.398 -4.16 13.281 1 90.25 283 VAL B N 1
ATOM 7920 C CA . VAL B 1 283 ? 13.227 -5.027 13.352 1 90.25 283 VAL B CA 1
ATOM 7921 C C . VAL B 1 283 ? 11.953 -4.18 13.281 1 90.25 283 VAL B C 1
ATOM 7923 O O . VAL B 1 283 ? 10.891 -4.672 12.883 1 90.25 283 VAL B O 1
ATOM 7926 N N . HIS B 1 284 ? 12.086 -2.914 13.609 1 93.88 284 HIS B N 1
ATOM 7927 C CA . HIS B 1 284 ? 10.914 -2.059 13.703 1 93.88 284 HIS B CA 1
ATOM 7928 C C . HIS B 1 284 ? 10.773 -1.182 12.461 1 93.88 284 HIS B C 1
ATOM 7930 O O . HIS B 1 284 ? 9.867 -0.349 12.383 1 93.88 284 HIS B O 1
ATOM 7936 N N . LEU B 1 285 ? 11.609 -1.373 11.453 1 93.69 285 LEU B N 1
ATOM 7937 C CA . LEU B 1 285 ? 11.531 -0.568 10.242 1 93.69 285 LEU B CA 1
ATOM 7938 C C . LEU B 1 285 ? 10.203 -0.795 9.523 1 93.69 285 LEU B C 1
ATOM 7940 O O . LEU B 1 285 ? 9.562 0.159 9.07 1 93.69 285 LEU B O 1
ATOM 7944 N N . PRO B 1 286 ? 9.781 -2.084 9.453 1 94 286 PRO B N 1
ATOM 7945 C CA . PRO B 1 286 ? 8.461 -2.275 8.844 1 94 286 PRO B CA 1
ATOM 7946 C C . PRO B 1 286 ? 7.34 -1.6 9.633 1 94 286 PRO B C 1
ATOM 7948 O O . PRO B 1 286 ? 6.359 -1.14 9.039 1 94 286 PRO B O 1
ATOM 7951 N N . VAL B 1 287 ? 7.492 -1.498 10.93 1 95.62 287 VAL B N 1
ATOM 7952 C CA . VAL B 1 287 ? 6.492 -0.843 11.766 1 95.62 287 VAL B CA 1
ATOM 7953 C C . VAL B 1 287 ? 6.449 0.65 11.453 1 95.62 287 VAL B C 1
ATOM 7955 O O . VAL B 1 287 ? 5.375 1.248 11.383 1 95.62 287 VAL B O 1
ATOM 7958 N N . LEU B 1 288 ? 7.672 1.162 11.266 1 95.56 288 LEU B N 1
ATOM 7959 C CA . LEU B 1 288 ? 7.758 2.566 10.875 1 95.56 288 LEU B CA 1
ATOM 7960 C C . LEU B 1 288 ? 7 2.818 9.578 1 95.56 288 LEU B C 1
ATOM 7962 O O . LEU B 1 288 ? 6.297 3.822 9.445 1 95.56 288 LEU B O 1
ATOM 7966 N N . GLY B 1 289 ? 7.172 1.934 8.648 1 95.25 289 GLY B N 1
ATOM 7967 C CA . GLY B 1 289 ? 6.43 2.045 7.398 1 95.25 289 GLY B CA 1
ATOM 7968 C C . GLY B 1 289 ? 4.926 2.006 7.594 1 95.25 289 GLY B C 1
ATOM 7969 O O . GLY B 1 289 ? 4.191 2.748 6.938 1 95.25 289 GLY B O 1
ATOM 7970 N N . GLN B 1 290 ? 4.457 1.16 8.484 1 95.69 290 GLN B N 1
ATOM 7971 C CA . GLN B 1 290 ? 3.033 1.056 8.789 1 95.69 290 GLN B CA 1
ATOM 7972 C C . GLN B 1 290 ? 2.518 2.33 9.445 1 95.69 290 GLN B C 1
ATOM 7974 O O . GLN B 1 290 ? 1.396 2.768 9.18 1 95.69 290 GLN B O 1
ATOM 7979 N N . LEU B 1 291 ? 3.334 2.869 10.305 1 95.44 291 LEU B N 1
ATOM 7980 C CA . LEU B 1 291 ? 2.941 4.09 11 1 95.44 291 LEU B CA 1
ATOM 7981 C C . LEU B 1 291 ? 2.73 5.234 10.008 1 95.44 291 LEU B C 1
ATOM 7983 O O . LEU B 1 291 ? 1.862 6.082 10.211 1 95.44 291 LEU B O 1
ATOM 7987 N N . LEU B 1 292 ? 3.523 5.23 8.945 1 93.88 292 LEU B N 1
ATOM 7988 C CA . LEU B 1 292 ? 3.408 6.266 7.922 1 93.88 292 LEU B CA 1
ATOM 7989 C C . LEU B 1 292 ? 2.102 6.125 7.152 1 93.88 292 LEU B C 1
ATOM 7991 O O . LEU B 1 292 ? 1.666 7.062 6.48 1 93.88 292 LEU B O 1
ATOM 7995 N N . MET B 1 293 ? 1.474 5.031 7.258 1 92.69 293 MET B N 1
ATOM 7996 C CA . MET B 1 293 ? 0.251 4.785 6.5 1 92.69 293 MET B CA 1
ATOM 7997 C C . MET B 1 293 ? -0.981 4.961 7.379 1 92.69 293 MET B C 1
ATOM 7999 O O . MET B 1 293 ? -2.109 4.949 6.887 1 92.69 293 MET B O 1
ATOM 8003 N N . CYS B 1 294 ? -0.788 5.113 8.633 1 90.62 294 CYS B N 1
ATOM 8004 C CA . CYS B 1 294 ? -1.895 5.258 9.57 1 90.62 294 CYS B CA 1
ATOM 8005 C C . CYS B 1 294 ? -2.598 6.598 9.383 1 90.62 294 CYS B C 1
ATOM 8007 O O . CYS B 1 294 ? -1.957 7.605 9.07 1 90.62 294 CYS B O 1
ATOM 8009 N N . ASP B 1 295 ? -3.883 6.605 9.602 1 81.44 295 ASP B N 1
ATOM 8010 C CA . ASP B 1 295 ? -4.684 7.805 9.352 1 81.44 295 ASP B CA 1
ATOM 8011 C C . ASP B 1 295 ? -4.84 8.625 10.633 1 81.44 295 ASP B C 1
ATOM 8013 O O . ASP B 1 295 ? -5.035 9.844 10.57 1 81.44 295 ASP B O 1
ATOM 8017 N N . ASP B 1 296 ? -4.898 7.949 11.742 1 81.88 296 ASP B N 1
ATOM 8018 C CA . ASP B 1 296 ? -5.156 8.656 12.992 1 81.88 296 ASP B CA 1
ATOM 8019 C C . ASP B 1 296 ? -4.387 8.023 14.148 1 81.88 296 ASP B C 1
ATOM 8021 O O . ASP B 1 296 ? -3.594 7.102 13.945 1 81.88 296 ASP B O 1
ATOM 8025 N N . LEU B 1 297 ? -4.512 8.594 15.289 1 83.56 297 LEU B N 1
ATOM 8026 C CA . LEU B 1 297 ? -3.77 8.164 16.469 1 83.56 297 LEU B CA 1
ATOM 8027 C C . LEU B 1 297 ? -4.227 6.781 16.922 1 83.56 297 LEU B C 1
ATOM 8029 O O . LEU B 1 297 ? -3.424 5.996 17.438 1 83.56 297 LEU B O 1
ATOM 8033 N N . GLN B 1 298 ? -5.441 6.523 16.703 1 83.81 298 GLN B N 1
ATOM 8034 C CA . GLN B 1 298 ? -5.938 5.207 17.094 1 83.81 298 GLN B CA 1
ATOM 8035 C C . GLN B 1 298 ? -5.262 4.105 16.281 1 83.81 298 GLN B C 1
ATOM 8037 O O . GLN B 1 298 ? -4.898 3.059 16.828 1 83.81 298 GLN B O 1
ATOM 8042 N N . ASP B 1 299 ? -5.117 4.395 15 1 88.06 299 ASP B N 1
ATOM 8043 C CA . ASP B 1 299 ? -4.398 3.455 14.148 1 88.06 299 ASP B CA 1
ATOM 8044 C C . ASP B 1 299 ? -2.973 3.234 14.648 1 88.06 299 ASP B C 1
ATOM 8046 O O . ASP B 1 299 ? -2.479 2.105 14.656 1 88.06 299 ASP B O 1
ATOM 8050 N N . VAL B 1 300 ? -2.359 4.336 15.039 1 90.94 300 VAL B N 1
ATOM 8051 C CA . VAL B 1 300 ? -0.97 4.289 15.484 1 90.94 300 VAL B CA 1
ATOM 8052 C C . VAL B 1 300 ? -0.867 3.467 16.766 1 90.94 300 VAL B C 1
ATOM 8054 O O . VAL B 1 300 ? 0.018 2.617 16.891 1 90.94 300 VAL B O 1
ATOM 8057 N N . ARG B 1 301 ? -1.778 3.688 17.672 1 87.81 301 ARG B N 1
ATOM 8058 C CA . ARG B 1 301 ? -1.759 2.969 18.938 1 87.81 301 ARG B CA 1
ATOM 8059 C C . ARG B 1 301 ? -1.988 1.476 18.719 1 87.81 301 ARG B C 1
ATOM 8061 O O . ARG B 1 301 ? -1.337 0.645 19.359 1 87.81 301 ARG B O 1
ATOM 8068 N N . LYS B 1 302 ? -2.875 1.196 17.906 1 87.69 302 LYS B N 1
ATOM 8069 C CA . LYS B 1 302 ? -3.135 -0.203 17.578 1 87.69 302 LYS B CA 1
ATOM 8070 C C . LYS B 1 302 ? -1.897 -0.866 16.984 1 87.69 302 LYS B C 1
ATOM 8072 O O . LYS B 1 302 ? -1.58 -2.012 17.312 1 87.69 302 LYS B O 1
ATOM 8077 N N . THR B 1 303 ? -1.27 -0.173 16.047 1 92.19 303 THR B N 1
ATOM 8078 C CA . THR B 1 303 ? -0.07 -0.693 15.406 1 92.19 303 THR B CA 1
ATOM 8079 C C . THR B 1 303 ? 1.04 -0.921 16.422 1 92.19 303 THR B C 1
ATOM 8081 O O . THR B 1 303 ? 1.738 -1.936 16.375 1 92.19 303 THR B O 1
ATOM 8084 N N . LEU B 1 304 ? 1.204 0.046 17.328 1 90.69 304 LEU B N 1
ATOM 8085 C CA . LEU B 1 304 ? 2.217 -0.091 18.375 1 90.69 304 LEU B CA 1
ATOM 8086 C C . LEU B 1 304 ? 1.918 -1.291 19.266 1 90.69 304 LEU B C 1
ATOM 8088 O O . LEU B 1 304 ? 2.812 -2.088 19.562 1 90.69 304 LEU B O 1
ATOM 8092 N N . ALA B 1 305 ? 0.709 -1.422 19.594 1 86.44 305 ALA B N 1
ATOM 8093 C CA . ALA B 1 305 ? 0.299 -2.52 20.469 1 86.44 305 ALA B CA 1
ATOM 8094 C C . ALA B 1 305 ? 0.531 -3.869 19.797 1 86.44 305 ALA B C 1
ATOM 8096 O O . ALA B 1 305 ? 1.067 -4.793 20.422 1 86.44 305 ALA B O 1
ATOM 8097 N N . LYS B 1 306 ? 0.159 -3.971 18.609 1 86.38 306 LYS B N 1
ATOM 8098 C CA . LYS B 1 306 ? 0.28 -5.219 17.859 1 86.38 306 LYS B CA 1
ATOM 8099 C C . LYS B 1 306 ? 1.742 -5.625 17.703 1 86.38 306 LYS B C 1
ATOM 8101 O O . LYS B 1 306 ? 2.051 -6.812 17.562 1 86.38 306 LYS B O 1
ATOM 8106 N N . ASN B 1 307 ? 2.605 -4.66 17.719 1 89.69 307 ASN B N 1
ATOM 8107 C CA . ASN B 1 307 ? 4.023 -4.945 17.516 1 89.69 307 ASN B CA 1
ATOM 8108 C C . ASN B 1 307 ? 4.793 -4.863 18.828 1 89.69 307 ASN B C 1
ATOM 8110 O O . ASN B 1 307 ? 6.02 -4.734 18.828 1 89.69 307 ASN B O 1
ATOM 8114 N N . GLN B 1 308 ? 4.125 -4.824 19.938 1 85.75 308 GLN B N 1
ATOM 8115 C CA . GLN B 1 308 ? 4.672 -4.906 21.281 1 85.75 308 GLN B CA 1
ATOM 8116 C C . GLN B 1 308 ? 5.59 -3.721 21.578 1 85.75 308 GLN B C 1
ATOM 8118 O O . GLN B 1 308 ? 6.684 -3.893 22.125 1 85.75 308 GLN B O 1
ATOM 8123 N N . ILE B 1 309 ? 5.219 -2.611 21.078 1 89.31 309 ILE B N 1
ATOM 8124 C CA . ILE B 1 309 ? 5.926 -1.369 21.359 1 89.31 309 ILE B CA 1
ATOM 8125 C C . ILE B 1 309 ? 5.141 -0.556 22.391 1 89.31 309 ILE B C 1
ATOM 8127 O O . ILE B 1 309 ? 3.928 -0.38 22.25 1 89.31 309 ILE B O 1
ATOM 8131 N N . ARG B 1 310 ? 5.801 -0.026 23.344 1 83.69 310 ARG B N 1
ATOM 8132 C CA . ARG B 1 310 ? 5.156 0.676 24.438 1 83.69 310 ARG B CA 1
ATOM 8133 C C . ARG B 1 310 ? 4.688 2.062 24.016 1 83.69 310 ARG B C 1
ATOM 8135 O O . ARG B 1 310 ? 5.395 2.766 23.281 1 83.69 310 ARG B O 1
ATOM 8142 N N . ASP B 1 311 ? 3.494 2.305 24.438 1 80.38 311 ASP B N 1
ATOM 8143 C CA . ASP B 1 311 ? 2.947 3.641 24.219 1 80.38 311 ASP B CA 1
ATOM 8144 C C . ASP B 1 311 ? 3.574 4.648 25.188 1 80.38 311 ASP B C 1
ATOM 8146 O O . ASP B 1 311 ? 3.006 4.953 26.234 1 80.38 311 ASP B O 1
ATOM 8150 N N . SER B 1 312 ? 4.719 5.125 24.953 1 74.19 312 SER B N 1
ATOM 8151 C CA . SER B 1 312 ? 5.52 5.895 25.906 1 74.19 312 SER B CA 1
ATOM 8152 C C . SER B 1 312 ? 5.379 7.395 25.656 1 74.19 312 SER B C 1
ATOM 8154 O O . SER B 1 312 ? 5.918 8.211 26.406 1 74.19 312 SER B O 1
ATOM 8156 N N . ALA B 1 313 ? 4.734 7.59 24.656 1 64.81 313 ALA B N 1
ATOM 8157 C CA . ALA B 1 313 ? 4.625 9.016 24.359 1 64.81 313 ALA B CA 1
ATOM 8158 C C . ALA B 1 313 ? 3.406 9.625 25.062 1 64.81 313 ALA B C 1
ATOM 8160 O O . ALA B 1 313 ? 2.363 8.977 25.172 1 64.81 313 ALA B O 1
ATOM 8161 N N . GLU B 1 314 ? 3.707 10.453 26.031 1 61.84 314 GLU B N 1
ATOM 8162 C CA . GLU B 1 314 ? 2.598 11.141 26.672 1 61.84 314 GLU B CA 1
ATOM 8163 C C . GLU B 1 314 ? 1.812 11.984 25.672 1 61.84 314 GLU B C 1
ATOM 8165 O O . GLU B 1 314 ? 2.398 12.648 24.828 1 61.84 314 GLU B O 1
ATOM 8170 N N . THR B 1 315 ? 0.62 11.492 25.359 1 54.22 315 THR B N 1
ATOM 8171 C CA . THR B 1 315 ? -0.237 12.328 24.531 1 54.22 315 THR B CA 1
ATOM 8172 C C . THR B 1 315 ? -0.285 13.758 25.062 1 54.22 315 THR B C 1
ATOM 8174 O O . THR B 1 315 ? -0.866 14.016 26.109 1 54.22 315 THR B O 1
ATOM 8177 N N . GLU B 1 316 ? 0.764 14.266 25.422 1 48 316 GLU B N 1
ATOM 8178 C CA . GLU B 1 316 ? 0.428 15.625 25.828 1 48 316 GLU B CA 1
ATOM 8179 C C . GLU B 1 316 ? -0.836 16.125 25.125 1 48 316 GLU B C 1
ATOM 8181 O O . GLU B 1 316 ? -0.918 16.094 23.891 1 48 316 GLU B O 1
ATOM 8186 N N . SER B 1 317 ? -1.972 15.805 25.703 1 43.69 317 SER B N 1
ATOM 8187 C CA . SER B 1 317 ? -3.221 16.438 25.266 1 43.69 317 SER B CA 1
ATOM 8188 C C . SER B 1 317 ? -2.959 17.641 24.375 1 43.69 317 SER B C 1
ATOM 8190 O O . SER B 1 317 ? -3.773 17.953 23.5 1 43.69 317 SER B O 1
ATOM 8192 N N . SER B 1 318 ? -2.086 18.438 24.812 1 43.59 318 SER B N 1
ATOM 8193 C CA . SER B 1 318 ? -1.918 19.812 24.344 1 43.59 318 SER B CA 1
ATOM 8194 C C . SER B 1 318 ? -1.439 19.844 22.891 1 43.59 318 SER B C 1
ATOM 8196 O O . SER B 1 318 ? -1.695 20.812 22.172 1 43.59 318 SER B O 1
ATOM 8198 N N . SER B 1 319 ? -0.54 18.859 22.562 1 48.91 319 SER B N 1
ATOM 8199 C CA . SER B 1 319 ? 0.221 19.078 21.344 1 48.91 319 SER B CA 1
ATOM 8200 C C . SER B 1 319 ? -0.618 18.766 20.109 1 48.91 319 SER B C 1
ATOM 8202 O O . SER B 1 319 ? -0.257 19.141 19 1 48.91 319 SER B O 1
ATOM 8204 N N . PHE B 1 320 ? -1.63 17.922 20.438 1 53.25 320 PHE B N 1
ATOM 8205 C CA . PHE B 1 320 ? -2.363 17.547 19.234 1 53.25 320 PHE B CA 1
ATOM 8206 C C . PHE B 1 320 ? -3.613 18.391 19.062 1 53.25 320 PHE B C 1
ATOM 8208 O O . PHE B 1 320 ? -4.297 18.312 18.047 1 53.25 320 PHE B O 1
ATOM 8215 N N . SER B 1 321 ? -3.922 19.078 20.141 1 58.38 321 SER B N 1
ATOM 8216 C CA . SER B 1 321 ? -5.082 19.953 20.016 1 58.38 321 SER B CA 1
ATOM 8217 C C . SER B 1 321 ? -4.664 21.375 19.656 1 58.38 321 SER B C 1
ATOM 8219 O O . SER B 1 321 ? -3.596 21.828 20.078 1 58.38 321 SER B O 1
ATOM 8221 N N . PRO B 1 322 ? -5.422 21.859 18.75 1 67.31 322 PRO B N 1
ATOM 8222 C CA . PRO B 1 322 ? -5.137 23.266 18.453 1 67.31 322 PRO B CA 1
ATOM 8223 C C . PRO B 1 322 ? -5.145 24.125 19.703 1 67.31 322 PRO B C 1
ATOM 8225 O O . PRO B 1 322 ? -5.781 23.781 20.703 1 67.31 322 PRO B O 1
ATOM 8228 N N . ALA B 1 323 ? -4.289 25.062 19.797 1 73.25 323 ALA B N 1
ATOM 8229 C CA . ALA B 1 323 ? -4.266 26.016 20.906 1 73.25 323 ALA B CA 1
ATOM 8230 C C . ALA B 1 323 ? -5.664 26.547 21.203 1 73.25 323 ALA B C 1
ATOM 8232 O O . ALA B 1 323 ? -6.441 26.828 20.281 1 73.25 323 ALA B O 1
ATOM 8233 N N . ALA B 1 324 ? -6.059 26.469 22.438 1 80.62 324 ALA B N 1
ATOM 8234 C CA . ALA B 1 324 ? -7.379 26.953 22.828 1 80.62 324 ALA B CA 1
ATOM 8235 C C . ALA B 1 324 ? -7.559 28.422 22.453 1 80.62 324 ALA B C 1
ATOM 8237 O O . ALA B 1 324 ? -6.625 29.219 22.578 1 80.62 324 ALA B O 1
ATOM 8238 N N . PRO B 1 325 ? -8.734 28.766 21.953 1 87.19 325 PRO B N 1
ATOM 8239 C CA . PRO B 1 325 ? -8.992 30.188 21.719 1 87.19 325 PRO B CA 1
ATOM 8240 C C . PRO B 1 325 ? -8.797 31.047 22.969 1 87.19 325 PRO B C 1
ATOM 8242 O O . PRO B 1 325 ? -9.195 30.641 24.062 1 87.19 325 PRO B O 1
ATOM 8245 N N . GLY B 1 326 ? -8.078 32 22.859 1 87.12 326 GLY B N 1
ATOM 8246 C CA . GLY B 1 326 ? -7.781 32.875 24 1 87.12 326 GLY B CA 1
ATOM 8247 C C . GLY B 1 326 ? -6.332 32.812 24.438 1 87.12 326 GLY B C 1
ATOM 8248 O O . GLY B 1 326 ? -5.848 33.688 25.156 1 87.12 326 GLY B O 1
ATOM 8249 N N . THR B 1 327 ? -5.664 31.812 23.938 1 88.19 327 THR B N 1
ATOM 8250 C CA . THR B 1 327 ? -4.25 31.672 24.266 1 88.19 327 THR B CA 1
ATOM 8251 C C . THR B 1 327 ? -3.4 32.562 23.375 1 88.19 327 THR B C 1
ATOM 8253 O O . THR B 1 327 ? -3.791 32.875 22.25 1 88.19 327 THR B O 1
ATOM 8256 N N . GLU B 1 328 ? -2.271 32.969 23.891 1 90.62 328 GLU B N 1
ATOM 8257 C CA . GLU B 1 328 ? -1.395 33.875 23.156 1 90.62 328 GLU B CA 1
ATOM 8258 C C . GLU B 1 328 ? -0.71 33.156 22 1 90.62 328 GLU B C 1
ATOM 8260 O O . GLU B 1 328 ? -0.281 32 22.141 1 90.62 328 GLU B O 1
ATOM 8265 N N . VAL B 1 329 ? -0.696 33.812 20.875 1 90.19 329 VAL B N 1
ATOM 8266 C CA . VAL B 1 329 ? 0.047 33.281 19.719 1 90.19 329 VAL B CA 1
ATOM 8267 C C . VAL B 1 329 ? 1.547 33.406 19.984 1 90.19 329 VAL B C 1
ATOM 8269 O O . VAL B 1 329 ? 2.053 34.5 20.281 1 90.19 329 VAL B O 1
ATOM 8272 N N . PRO B 1 330 ? 2.219 32.281 19.938 1 84.25 330 PRO B N 1
ATOM 8273 C CA . PRO B 1 330 ? 3.664 32.375 20.172 1 84.25 330 PRO B CA 1
ATOM 8274 C C . PRO B 1 330 ? 4.363 33.344 19.219 1 84.25 330 PRO B C 1
ATOM 8276 O O . PRO B 1 330 ? 3.986 33.438 18.047 1 84.25 330 PRO B O 1
ATOM 8279 N N . GLY B 1 331 ? 5.367 34 19.719 1 84.5 331 GLY B N 1
ATOM 8280 C CA . GLY B 1 331 ? 6.082 35.031 18.969 1 84.5 331 GLY B CA 1
ATOM 8281 C C . GLY B 1 331 ? 6.676 34.5 17.672 1 84.5 331 GLY B C 1
ATOM 8282 O O . GLY B 1 331 ? 6.82 35.25 16.703 1 84.5 331 GLY B O 1
ATOM 8283 N N . GLU B 1 332 ? 6.875 33.281 17.609 1 81.56 332 GLU B N 1
ATOM 8284 C CA . GLU B 1 332 ? 7.484 32.656 16.438 1 81.56 332 GLU B CA 1
ATOM 8285 C C . GLU B 1 332 ? 6.523 32.688 15.25 1 81.56 332 GLU B C 1
ATOM 8287 O O . GLU B 1 332 ? 6.957 32.625 14.094 1 81.56 332 GLU B O 1
ATOM 8292 N N . TRP B 1 333 ? 5.211 32.875 15.539 1 86.5 333 TRP B N 1
ATOM 8293 C CA . TRP B 1 333 ? 4.23 32.812 14.461 1 86.5 333 TRP B CA 1
ATOM 8294 C C . TRP B 1 333 ? 3.682 34.188 14.125 1 86.5 333 TRP B C 1
ATOM 8296 O O . TRP B 1 333 ? 2.777 34.344 13.297 1 86.5 333 TRP B O 1
ATOM 8306 N N . HIS B 1 334 ? 4.176 35.219 14.688 1 88.12 334 HIS B N 1
ATOM 8307 C CA . HIS B 1 334 ? 3.67 36.562 14.445 1 88.12 334 HIS B CA 1
ATOM 8308 C C . HIS B 1 334 ? 3.861 36.969 12.984 1 88.12 334 HIS B C 1
ATOM 8310 O O . HIS B 1 334 ? 3.02 37.656 12.414 1 88.12 334 HIS B O 1
ATOM 8316 N N . ASP B 1 335 ? 4.895 36.438 12.398 1 87.94 335 ASP B N 1
ATOM 8317 C CA . ASP B 1 335 ? 5.148 36.781 11.008 1 87.94 335 ASP B CA 1
ATOM 8318 C C . ASP B 1 335 ? 4.156 36.094 10.078 1 87.94 335 ASP B C 1
ATOM 8320 O O . ASP B 1 335 ? 3.986 36.5 8.922 1 87.94 335 ASP B O 1
ATOM 8324 N N . CYS B 1 336 ? 3.543 35.094 10.562 1 87.94 336 CYS B N 1
ATOM 8325 C CA . CYS B 1 336 ? 2.586 34.344 9.75 1 87.94 336 CYS B CA 1
ATOM 8326 C C . CYS B 1 336 ? 1.227 35.031 9.742 1 87.94 336 CYS B C 1
ATOM 8328 O O . CYS B 1 336 ? 0.339 34.656 8.977 1 87.94 336 CYS B O 1
ATOM 8330 N N . LEU B 1 337 ? 1.126 36 10.547 1 89.81 337 LEU B N 1
ATOM 8331 C CA . LEU B 1 337 ? -0.121 36.75 10.547 1 89.81 337 LEU B CA 1
ATOM 8332 C C . LEU B 1 337 ? -0.171 37.719 9.375 1 89.81 337 LEU B C 1
ATOM 8334 O O . LEU B 1 337 ? 0.67 38.625 9.266 1 89.81 337 LEU B O 1
ATOM 8338 N N . ASP B 1 338 ? -1.115 37.531 8.57 1 89.25 338 ASP B N 1
ATOM 8339 C CA . ASP B 1 338 ? -1.26 38.375 7.375 1 89.25 338 ASP B CA 1
ATOM 8340 C C . ASP B 1 338 ? -1.714 39.781 7.734 1 89.25 338 ASP B C 1
ATOM 8342 O O . ASP B 1 338 ? -2.75 39.969 8.375 1 89.25 338 ASP B O 1
ATOM 8346 N N . MET B 1 339 ? -0.972 40.75 7.258 1 89.38 339 MET B N 1
ATOM 8347 C CA . MET B 1 339 ? -1.241 42.125 7.617 1 89.38 339 MET B CA 1
ATOM 8348 C C . MET B 1 339 ? -2.301 42.75 6.699 1 89.38 339 MET B C 1
ATOM 8350 O O . MET B 1 339 ? -2.74 43.875 6.91 1 89.38 339 MET B O 1
ATOM 8354 N N . ASN B 1 340 ? -2.811 41.938 5.73 1 84.88 340 ASN B N 1
ATOM 8355 C CA . ASN B 1 340 ? -3.875 42.438 4.855 1 84.88 340 ASN B CA 1
ATOM 8356 C C . ASN B 1 340 ? -5.215 42.469 5.582 1 84.88 340 ASN B C 1
ATOM 8358 O O . ASN B 1 340 ? -5.691 41.438 6.082 1 84.88 340 ASN B O 1
ATOM 8362 N N . VAL B 1 341 ? -5.805 43.531 5.598 1 84.12 341 VAL B N 1
ATOM 8363 C CA . VAL B 1 341 ? -7.066 43.719 6.312 1 84.12 341 VAL B CA 1
ATOM 8364 C C . VAL B 1 341 ? -8.219 43.156 5.484 1 84.12 341 VAL B C 1
ATOM 8366 O O . VAL B 1 341 ? -9.266 42.812 6.027 1 84.12 341 VAL B O 1
ATOM 8369 N N . LEU B 1 342 ? -8.055 42.969 4.195 1 80.75 342 LEU B N 1
ATOM 8370 C CA . LEU B 1 342 ? -9.148 42.594 3.311 1 80.75 342 LEU B CA 1
ATOM 8371 C C . LEU B 1 342 ? -9.227 41.062 3.176 1 80.75 342 LEU B C 1
ATOM 8373 O O . LEU B 1 342 ? -9.828 40.562 2.229 1 80.75 342 LEU B O 1
ATOM 8377 N N . ASN B 1 343 ? -8.656 40.438 4.133 1 80.19 343 ASN B N 1
ATOM 8378 C CA . ASN B 1 343 ? -8.773 39 4.137 1 80.19 343 ASN B CA 1
ATOM 8379 C C . ASN B 1 343 ? -10.211 38.531 4.398 1 80.19 343 ASN B C 1
ATOM 8381 O O . ASN B 1 343 ? -10.938 39.188 5.156 1 80.19 343 ASN B O 1
ATOM 8385 N N . ASN B 1 344 ? -10.594 37.531 3.652 1 80.69 344 ASN B N 1
ATOM 8386 C CA . ASN B 1 344 ? -11.891 36.938 3.934 1 80.69 344 ASN B CA 1
ATOM 8387 C C . ASN B 1 344 ? -11.773 35.812 4.977 1 80.69 344 ASN B C 1
ATOM 8389 O O . ASN B 1 344 ? -10.828 35.031 4.949 1 80.69 344 ASN B O 1
ATOM 8393 N N . PHE B 1 345 ? -12.578 36.031 6.008 1 85.88 345 PHE B N 1
ATOM 8394 C CA . PHE B 1 345 ? -12.562 35 7.066 1 85.88 345 PHE B CA 1
ATOM 8395 C C . PHE B 1 345 ? -13.758 34.094 6.945 1 85.88 345 PHE B C 1
ATOM 8397 O O . PHE B 1 345 ? -14.836 34.5 6.52 1 85.88 345 PHE B O 1
ATOM 8404 N N . GLU B 1 346 ? -13.469 32.844 7.25 1 84.5 346 GLU B N 1
ATOM 8405 C CA . GLU B 1 346 ? -14.523 31.812 7.23 1 84.5 346 GLU B CA 1
ATOM 8406 C C . GLU B 1 346 ? -14.914 31.406 8.641 1 84.5 346 GLU B C 1
ATOM 8408 O O . GLU B 1 346 ? -14.102 31.484 9.57 1 84.5 346 GLU B O 1
ATOM 8413 N N . GLU B 1 347 ? -16.172 31.078 8.742 1 83.81 347 GLU B N 1
ATOM 8414 C CA . GLU B 1 347 ? -16.641 30.578 10.039 1 83.81 347 GLU B CA 1
ATOM 8415 C C . GLU B 1 347 ? -15.844 29.344 10.461 1 83.81 347 GLU B C 1
ATOM 8417 O O . GLU B 1 347 ? -15.656 28.406 9.664 1 83.81 347 GLU B O 1
ATOM 8422 N N . GLY B 1 348 ? -15.359 29.406 11.688 1 81.69 348 GLY B N 1
ATOM 8423 C CA . GLY B 1 348 ? -14.594 28.281 12.219 1 81.69 348 GLY B CA 1
ATOM 8424 C C . GLY B 1 348 ? -13.102 28.422 11.992 1 81.69 348 GLY B C 1
ATOM 8425 O O . GLY B 1 348 ? -12.32 27.609 12.477 1 81.69 348 GLY B O 1
ATOM 8426 N N . GLU B 1 349 ? -12.719 29.422 11.312 1 86.88 349 GLU B N 1
ATOM 8427 C CA . GLU B 1 349 ? -11.305 29.625 11 1 86.88 349 GLU B CA 1
ATOM 8428 C C . GLU B 1 349 ? -10.539 30.156 12.211 1 86.88 349 GLU B C 1
ATOM 8430 O O . GLU B 1 349 ? -11.055 31 12.961 1 86.88 349 GLU B O 1
ATOM 8435 N N . TYR B 1 350 ? -9.398 29.625 12.383 1 88.56 350 TYR B N 1
ATOM 8436 C CA . TYR B 1 350 ? -8.492 30.141 13.398 1 88.56 350 TYR B CA 1
ATOM 8437 C C . TYR B 1 350 ? -7.793 31.406 12.914 1 88.56 350 TYR B C 1
ATOM 8439 O O . TYR B 1 350 ? -7.27 31.453 11.797 1 88.56 350 TYR B O 1
ATOM 8447 N N . VAL B 1 351 ? -7.93 32.406 13.734 1 91.5 351 VAL B N 1
ATOM 8448 C CA . VAL B 1 351 ? -7.34 33.688 13.352 1 91.5 351 VAL B CA 1
ATOM 8449 C C . VAL B 1 351 ? -6.598 34.281 14.547 1 91.5 351 VAL B C 1
ATOM 8451 O O . VAL B 1 351 ? -6.695 33.781 15.664 1 91.5 351 VAL B O 1
ATOM 8454 N N . GLY B 1 352 ? -5.73 35.25 14.273 1 92.81 352 GLY B N 1
ATOM 8455 C CA . GLY B 1 352 ? -5.129 36.031 15.328 1 92.81 352 GLY B CA 1
ATOM 8456 C C . GLY B 1 352 ? -5.941 37.281 15.672 1 92.81 352 GLY B C 1
ATOM 8457 O O . GLY B 1 352 ? -6.477 37.938 14.789 1 92.81 352 GLY B O 1
ATOM 8458 N N . TYR B 1 353 ? -6.164 37.469 16.953 1 94.31 353 TYR B N 1
ATOM 8459 C CA . TYR B 1 353 ? -6.871 38.625 17.453 1 94.31 353 TYR B CA 1
ATOM 8460 C C . TYR B 1 353 ? -5.941 39.531 18.266 1 94.31 353 TYR B C 1
ATOM 8462 O O . TYR B 1 353 ? -5.277 39.062 19.188 1 94.31 353 TYR B O 1
ATOM 8470 N N . SER B 1 354 ? -5.836 40.75 17.781 1 94.06 354 SER B N 1
ATOM 8471 C CA . SER B 1 354 ? -4.957 41.688 18.469 1 94.06 354 SER B CA 1
ATOM 8472 C C . SER B 1 354 ? -5.691 42.406 19.578 1 94.06 354 SER B C 1
ATOM 8474 O O . SER B 1 354 ? -6.699 43.094 19.344 1 94.06 354 SER B O 1
ATOM 8476 N N . ILE B 1 355 ? -5.281 42.156 20.844 1 88.81 355 ILE B N 1
ATOM 8477 C CA . ILE B 1 355 ? -5.836 42.844 22 1 88.81 355 ILE B CA 1
ATOM 8478 C C . ILE B 1 355 ? -4.703 43.312 22.906 1 88.81 355 ILE B C 1
ATOM 8480 O O . ILE B 1 355 ? -3.857 42.531 23.328 1 88.81 355 ILE B O 1
ATOM 8484 N N . ASP B 1 356 ? -4.668 44.594 23.266 1 84.44 356 ASP B N 1
ATOM 8485 C CA . ASP B 1 356 ? -3.691 45.156 24.172 1 84.44 356 ASP B CA 1
ATOM 8486 C C . ASP B 1 356 ? -2.266 44.875 23.719 1 84.44 356 ASP B C 1
ATOM 8488 O O . ASP B 1 356 ? -1.446 44.375 24.5 1 84.44 356 ASP B O 1
ATOM 8492 N N . ASP B 1 357 ? -1.967 44.969 22.422 1 82.19 357 ASP B N 1
ATOM 8493 C CA . ASP B 1 357 ? -0.659 44.812 21.797 1 82.19 357 ASP B CA 1
ATOM 8494 C C . ASP B 1 357 ? -0.173 43.375 21.875 1 82.19 357 ASP B C 1
ATOM 8496 O O . ASP B 1 357 ? 1.031 43.125 21.844 1 82.19 357 ASP B O 1
ATOM 8500 N N . LYS B 1 358 ? -1.133 42.469 22.062 1 91.19 358 LYS B N 1
ATOM 8501 C CA . LYS B 1 358 ? -0.849 41.031 22.031 1 91.19 358 LYS B CA 1
ATOM 8502 C C . LYS B 1 358 ? -1.737 40.312 21.016 1 91.19 358 LYS B C 1
ATOM 8504 O O . LYS B 1 358 ? -2.826 40.781 20.688 1 91.19 358 LYS B O 1
ATOM 8509 N N . TYR B 1 359 ? -1.169 39.344 20.469 1 93.94 359 TYR B N 1
ATOM 8510 C CA . TYR B 1 359 ? -1.951 38.5 19.562 1 93.94 359 TYR B CA 1
ATOM 8511 C C . TYR B 1 359 ? -2.432 37.25 20.25 1 93.94 359 TYR B C 1
ATOM 8513 O O . TYR B 1 359 ? -1.638 36.5 20.844 1 93.94 359 TYR B O 1
ATOM 8521 N N . ILE B 1 360 ? -3.75 36.969 20.203 1 93.06 360 ILE B N 1
ATOM 8522 C CA . ILE B 1 360 ? -4.293 35.719 20.781 1 93.06 360 ILE B CA 1
ATOM 8523 C C . ILE B 1 360 ? -5.023 34.938 19.703 1 93.06 360 ILE B C 1
ATOM 8525 O O . ILE B 1 360 ? -5.48 35.5 18.703 1 93.06 360 ILE B O 1
ATOM 8529 N N . TYR B 1 361 ? -5.059 33.688 19.906 1 91.69 361 TYR B N 1
ATOM 8530 C CA . TYR B 1 361 ? -5.816 32.812 19 1 91.69 361 TYR B CA 1
ATOM 8531 C C . TYR B 1 361 ? -7.316 33.031 19.172 1 91.69 361 TYR B C 1
ATOM 8533 O O . TYR B 1 361 ? -7.801 33.188 20.297 1 91.69 361 TYR B O 1
ATOM 8541 N N . ALA B 1 362 ? -8.016 33.156 18.094 1 92.31 362 ALA B N 1
ATOM 8542 C CA . ALA B 1 362 ? -9.477 33.281 18.094 1 92.31 362 ALA B CA 1
ATOM 8543 C C . ALA B 1 362 ? -10.094 32.438 16.969 1 92.31 362 ALA B C 1
ATOM 8545 O O . ALA B 1 362 ? -9.391 32 16.047 1 92.31 362 ALA B O 1
ATOM 8546 N N . VAL B 1 363 ? -11.336 32.094 17.172 1 90.88 363 VAL B N 1
ATOM 8547 C CA . VAL B 1 363 ? -12.07 31.359 16.141 1 90.88 363 VAL B CA 1
ATOM 8548 C C . VAL B 1 363 ? -13.258 32.188 15.648 1 90.88 363 VAL B C 1
ATOM 8550 O O . VAL B 1 363 ? -14.008 32.75 16.453 1 90.88 363 VAL B O 1
ATOM 8553 N N . ILE B 1 364 ? -13.391 32.344 14.391 1 90.88 364 ILE B N 1
ATOM 8554 C CA . ILE B 1 364 ? -14.484 33.125 13.812 1 90.88 364 ILE B CA 1
ATOM 8555 C C . ILE B 1 364 ? -15.805 32.375 14 1 90.88 364 ILE B C 1
ATOM 8557 O O . ILE B 1 364 ? -15.914 31.188 13.648 1 90.88 364 ILE B O 1
ATOM 8561 N N . VAL B 1 365 ? -16.766 33.031 14.523 1 89 365 VAL B N 1
ATOM 8562 C CA . VAL B 1 365 ? -18.062 32.406 14.758 1 89 365 VAL B CA 1
ATOM 8563 C C . VAL B 1 365 ? -19.047 32.844 13.68 1 89 365 VAL B C 1
ATOM 8565 O O . VAL B 1 365 ? -19.766 32.031 13.117 1 89 365 VAL B O 1
ATOM 8568 N N . GLU B 1 366 ? -19.094 34.188 13.492 1 89.5 366 GLU B N 1
ATOM 8569 C CA . GLU B 1 366 ? -20.078 34.719 12.555 1 89.5 366 GLU B CA 1
ATOM 8570 C C . GLU B 1 366 ? -19.547 36 11.914 1 89.5 366 GLU B C 1
ATOM 8572 O O . GLU B 1 366 ? -18.812 36.781 12.539 1 89.5 366 GLU B O 1
ATOM 8577 N N . GLU B 1 367 ? -19.938 36.094 10.688 1 87.44 367 GLU B N 1
ATOM 8578 C CA . GLU B 1 367 ? -19.609 37.344 9.977 1 87.44 367 GLU B CA 1
ATOM 8579 C C . GLU B 1 367 ? -20.75 38.344 10.086 1 87.44 367 GLU B C 1
ATOM 8581 O O . GLU B 1 367 ? -21.906 38 9.93 1 87.44 367 GLU B O 1
ATOM 8586 N N . LEU B 1 368 ? -20.391 39.562 10.492 1 88.62 368 LEU B N 1
ATOM 8587 C CA . LEU B 1 368 ? -21.359 40.625 10.594 1 88.62 368 LEU B CA 1
ATOM 8588 C C . LEU B 1 368 ? -21.062 41.719 9.578 1 88.62 368 LEU B C 1
ATOM 8590 O O . LEU B 1 368 ? -20.266 42.625 9.844 1 88.62 368 LEU B O 1
ATOM 8594 N N . PRO B 1 369 ? -21.719 41.625 8.406 1 83 369 PRO B N 1
ATOM 8595 C CA . PRO B 1 369 ? -21.422 42.625 7.363 1 83 369 PRO B CA 1
ATOM 8596 C C . PRO B 1 369 ? -21.719 44.062 7.797 1 83 369 PRO B C 1
ATOM 8598 O O . PRO B 1 369 ? -22.688 44.281 8.516 1 83 369 PRO B O 1
ATOM 8601 N N . GLY B 1 370 ? -20.766 44.969 7.562 1 74.62 370 GLY B N 1
ATOM 8602 C CA . GLY B 1 370 ? -20.953 46.375 7.879 1 74.62 370 GLY B CA 1
ATOM 8603 C C . GLY B 1 370 ? -21.5 47.188 6.715 1 74.62 370 GLY B C 1
ATOM 8604 O O . GLY B 1 370 ? -21.672 46.656 5.613 1 74.62 370 GLY B O 1
ATOM 8605 N N . HIS B 1 371 ? -21.984 48.375 6.973 1 72.88 371 HIS B N 1
ATOM 8606 C CA . HIS B 1 371 ? -22.688 49.219 6.004 1 72.88 371 HIS B CA 1
ATOM 8607 C C . HIS B 1 371 ? -21.703 50.062 5.191 1 72.88 371 HIS B C 1
ATOM 8609 O O . HIS B 1 371 ? -22.047 50.531 4.109 1 72.88 371 HIS B O 1
ATOM 8615 N N . ASN B 1 372 ? -20.5 50.281 5.699 1 70.31 372 ASN B N 1
ATOM 8616 C CA . ASN B 1 372 ? -19.609 51.25 5.062 1 70.31 372 ASN B CA 1
ATOM 8617 C C . ASN B 1 372 ? -18.359 50.594 4.5 1 70.31 372 ASN B C 1
ATOM 8619 O O . ASN B 1 372 ? -17.25 51 4.832 1 70.31 372 ASN B O 1
ATOM 8623 N N . GLY B 1 373 ? -18.484 49.531 3.662 1 76.38 373 GLY B N 1
ATOM 8624 C CA . GLY B 1 373 ? -17.328 48.969 3.002 1 76.38 373 GLY B CA 1
ATOM 8625 C C . GLY B 1 373 ? -16.734 47.781 3.758 1 76.38 373 GLY B C 1
ATOM 8626 O O . GLY B 1 373 ? -17.219 47.438 4.832 1 76.38 373 GLY B O 1
ATOM 8627 N N . ARG B 1 374 ? -15.578 47.219 3.266 1 82.44 374 ARG B N 1
ATOM 8628 C CA . ARG B 1 374 ? -14.984 46 3.805 1 82.44 374 ARG B CA 1
ATOM 8629 C C . ARG B 1 374 ? -14.273 46.281 5.121 1 82.44 374 ARG B C 1
ATOM 8631 O O . ARG B 1 374 ? -14.18 45.406 5.98 1 82.44 374 ARG B O 1
ATOM 8638 N N . TYR B 1 375 ? -13.82 47.531 5.305 1 87 375 TYR B N 1
ATOM 8639 C CA . TYR B 1 375 ? -13.07 47.875 6.508 1 87 375 TYR B CA 1
ATOM 8640 C C . TYR B 1 375 ? -14 48.062 7.703 1 87 375 TYR B C 1
ATOM 8642 O O . TYR B 1 375 ? -13.555 48.094 8.852 1 87 375 TYR B O 1
ATOM 8650 N N . SER B 1 376 ? -15.312 48.125 7.414 1 84 376 SER B N 1
ATOM 8651 C CA . SER B 1 376 ? -16.281 48.344 8.492 1 84 376 SER B CA 1
ATOM 8652 C C . SER B 1 376 ? -16.875 47 8.953 1 84 376 SER B C 1
ATOM 8654 O O . SER B 1 376 ? -17.688 46.969 9.875 1 84 376 SER B O 1
ATOM 8656 N N . TRP B 1 377 ? -16.391 45.938 8.367 1 88.12 377 TRP B N 1
ATOM 8657 C CA . TRP B 1 377 ? -16.938 44.625 8.688 1 88.12 377 TRP B CA 1
ATOM 8658 C C . TRP B 1 377 ? -16.562 44.219 10.109 1 88.12 377 TRP B C 1
ATOM 8660 O O . TRP B 1 377 ? -15.484 44.562 10.602 1 88.12 377 TRP B O 1
ATOM 8670 N N . ARG B 1 378 ? -17.484 43.625 10.727 1 91.06 378 ARG B N 1
ATOM 8671 C CA . ARG B 1 378 ? -17.266 43.094 12.078 1 91.06 378 ARG B CA 1
ATOM 8672 C C . ARG B 1 378 ? -17.484 41.594 12.133 1 91.06 378 ARG B C 1
ATOM 8674 O O . ARG B 1 378 ? -18.062 41 11.211 1 91.06 378 ARG B O 1
ATOM 8681 N N . TYR B 1 379 ? -16.844 41 13.07 1 93.12 379 TYR B N 1
ATOM 8682 C CA . TYR B 1 379 ? -16.938 39.562 13.234 1 93.12 379 TYR B CA 1
ATOM 8683 C C . TYR B 1 379 ? -17.172 39.188 14.695 1 93.12 379 TYR B C 1
ATOM 8685 O O . TYR B 1 379 ? -16.719 39.875 15.602 1 93.12 379 TYR B O 1
ATOM 8693 N N . LYS B 1 380 ? -17.969 38.156 14.859 1 93.75 380 LYS B N 1
ATOM 8694 C CA . LYS B 1 380 ? -18.062 37.531 16.172 1 93.75 380 LYS B CA 1
ATOM 8695 C C . LYS B 1 380 ? -17 36.438 16.328 1 93.75 380 LYS B C 1
ATOM 8697 O O . LYS B 1 380 ? -16.891 35.562 15.484 1 93.75 380 LYS B O 1
ATOM 8702 N N . ILE B 1 381 ? -16.203 36.562 17.344 1 93.19 381 ILE B N 1
ATOM 8703 C CA . ILE B 1 381 ? -15.117 35.594 17.5 1 93.19 381 ILE B CA 1
ATOM 8704 C C . ILE B 1 381 ? -15.195 34.969 18.891 1 93.19 381 ILE B C 1
ATOM 8706 O O . ILE B 1 381 ? -15.75 35.562 19.828 1 93.19 381 ILE B O 1
ATOM 8710 N N . GLU B 1 382 ? -14.711 33.781 19.031 1 92.19 382 GLU B N 1
ATOM 8711 C CA . GLU B 1 382 ? -14.555 33.062 20.297 1 92.19 382 GLU B CA 1
ATOM 8712 C C . GLU B 1 382 ? -13.125 33.188 20.812 1 92.19 382 GLU B C 1
ATOM 8714 O O . GLU B 1 382 ? -12.172 32.844 20.109 1 92.19 382 GLU B O 1
ATOM 8719 N N . VAL B 1 383 ? -12.93 33.719 21.984 1 90.44 383 VAL B N 1
ATOM 8720 C CA . VAL B 1 383 ? -11.617 33.875 22.594 1 90.44 383 VAL B CA 1
ATOM 8721 C C . VAL B 1 383 ? -11.555 33.094 23.906 1 90.44 383 VAL B C 1
ATOM 8723 O O . VAL B 1 383 ? -10.781 33.438 24.797 1 90.44 383 VAL B O 1
ATOM 8726 N N . GLY B 1 384 ? -12.273 31.969 24.062 1 80.38 384 GLY B N 1
ATOM 8727 C CA . GLY B 1 384 ? -12.242 31.109 25.234 1 80.38 384 GLY B CA 1
ATOM 8728 C C . GLY B 1 384 ? -13.219 31.547 26.312 1 80.38 384 GLY B C 1
ATOM 8729 O O . GLY B 1 384 ? -13.414 30.844 27.312 1 80.38 384 GLY B O 1
ATOM 8730 N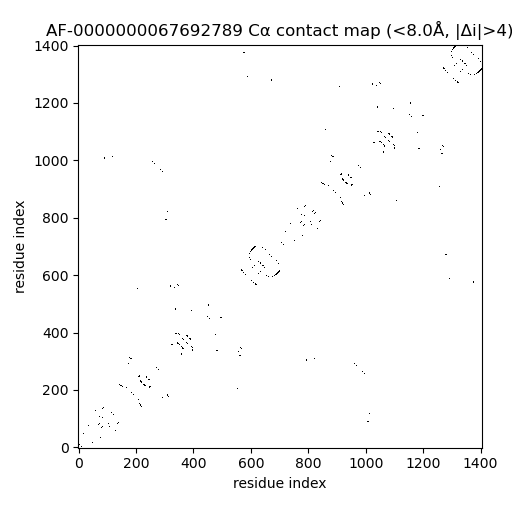 N . GLU B 1 385 ? -13.82 32.719 26.141 1 76.25 385 GLU B N 1
ATOM 8731 C CA . GLU B 1 385 ? -14.82 33.219 27.078 1 76.25 385 GLU B CA 1
ATOM 8732 C C . GLU B 1 385 ? -16.203 32.625 26.781 1 76.25 385 GLU B C 1
ATOM 8734 O O . GLU B 1 385 ? -16.375 31.922 25.781 1 76.25 385 GLU B O 1
ATOM 8739 N N . ASP B 1 386 ? -17.078 32.688 27.719 1 77.12 386 ASP B N 1
ATOM 8740 C CA . ASP B 1 386 ? -18.406 32.094 27.672 1 77.12 386 ASP B CA 1
ATOM 8741 C C . ASP B 1 386 ? -19.188 32.594 26.469 1 77.12 386 ASP B C 1
ATOM 8743 O O . ASP B 1 386 ? -19.953 31.859 25.844 1 77.12 386 ASP B O 1
ATOM 8747 N N . GLU B 1 387 ? -18.953 33.969 26.078 1 84.56 387 GLU B N 1
ATOM 8748 C CA . GLU B 1 387 ? -19.719 34.5 24.953 1 84.56 387 GLU B CA 1
ATOM 8749 C C . GLU B 1 387 ? -18.797 35.062 23.891 1 84.56 387 GLU B C 1
ATOM 8751 O O . GLU B 1 387 ? -17.734 35.625 24.203 1 84.56 387 GLU B O 1
ATOM 8756 N N . PRO B 1 388 ? -19.219 34.906 22.672 1 92.06 388 PRO B N 1
ATOM 8757 C CA . PRO B 1 388 ? -18.438 35.5 21.578 1 92.06 388 PRO B CA 1
ATOM 8758 C C . PRO B 1 388 ? -18.406 37 21.641 1 92.06 388 PRO B C 1
ATOM 8760 O O . PRO B 1 388 ? -19.359 37.625 22.125 1 92.06 388 PRO B O 1
ATOM 8763 N N . ILE B 1 389 ? -17.344 37.562 21.312 1 92.38 389 ILE B N 1
ATOM 8764 C CA . ILE B 1 389 ? -17.188 39 21.328 1 92.38 389 ILE B CA 1
ATOM 8765 C C . ILE B 1 389 ? -17.188 39.531 19.891 1 92.38 389 ILE B C 1
ATOM 8767 O O . ILE B 1 389 ? -16.734 38.844 18.969 1 92.38 389 ILE B O 1
ATOM 8771 N N . GLU B 1 390 ? -17.797 40.656 19.688 1 93.62 390 GLU B N 1
ATOM 8772 C CA . GLU B 1 390 ? -17.797 41.344 18.391 1 93.62 390 GLU B CA 1
ATOM 8773 C C . GLU B 1 390 ? -16.562 42.219 18.219 1 93.62 390 GLU B C 1
ATOM 8775 O O . GLU B 1 390 ? -16.281 43.062 19.062 1 93.62 390 GLU B O 1
ATOM 8780 N N . VAL B 1 391 ? -15.891 41.969 17.172 1 92.94 391 VAL B N 1
ATOM 8781 C CA . VAL B 1 391 ? -14.656 42.719 16.969 1 92.94 391 VAL B CA 1
ATOM 8782 C C . VAL B 1 391 ? -14.609 43.25 15.523 1 92.94 391 VAL B C 1
ATOM 8784 O O . VAL B 1 391 ? -15.344 42.75 14.664 1 92.94 391 VAL B O 1
ATOM 8787 N N . SER B 1 392 ? -13.773 44.25 15.305 1 91.25 392 SER B N 1
ATOM 8788 C CA . SER B 1 392 ? -13.586 44.812 13.977 1 91.25 392 SER B CA 1
ATOM 8789 C C . SER B 1 392 ? -12.648 43.969 13.133 1 91.25 392 SER B C 1
ATOM 8791 O O . SER B 1 392 ? -11.781 43.281 13.672 1 91.25 392 SER B O 1
ATOM 8793 N N . CYS B 1 393 ? -12.805 43.969 11.836 1 91.62 393 CYS B N 1
ATOM 8794 C CA . CYS B 1 393 ? -11.961 43.219 10.914 1 91.62 393 CYS B CA 1
ATOM 8795 C C . CYS B 1 393 ? -10.508 43.656 11.008 1 91.62 393 CYS B C 1
ATOM 8797 O O . CYS B 1 393 ? -9.594 42.906 10.711 1 91.62 393 CYS B O 1
ATOM 8799 N N . VAL B 1 394 ? -10.266 44.875 11.469 1 91.56 394 VAL B N 1
ATOM 8800 C CA . VAL B 1 394 ? -8.914 45.438 11.539 1 91.56 394 VAL B CA 1
ATOM 8801 C C . VAL B 1 394 ? -8.125 44.719 12.641 1 91.56 394 VAL B C 1
ATOM 8803 O O . VAL B 1 394 ? -6.895 44.688 12.594 1 91.56 394 VAL B O 1
ATOM 8806 N N . ASP B 1 395 ? -8.852 44.156 13.562 1 94 395 ASP B N 1
ATOM 8807 C CA . ASP B 1 395 ? -8.195 43.5 14.703 1 94 395 ASP B CA 1
ATOM 8808 C C . ASP B 1 395 ? -7.977 42.031 14.445 1 94 395 ASP B C 1
ATOM 8810 O O . ASP B 1 395 ? -7.43 41.312 15.297 1 94 395 ASP B O 1
ATOM 8814 N N . LEU B 1 396 ? -8.398 41.562 13.297 1 94 396 LEU B N 1
ATOM 8815 C CA . LEU B 1 396 ? -8.305 40.125 12.992 1 94 396 LEU B CA 1
ATOM 8816 C C . LEU B 1 396 ? -7.238 39.875 11.93 1 94 396 LEU B C 1
ATOM 8818 O O . LEU B 1 396 ? -7.109 40.625 10.969 1 94 396 LEU B O 1
ATOM 8822 N N . PHE B 1 397 ? -6.453 38.844 12.164 1 93.75 397 PHE B N 1
ATOM 8823 C CA . PHE B 1 397 ? -5.355 38.5 11.266 1 93.75 397 PHE B CA 1
ATOM 8824 C C . PHE B 1 397 ? -5.48 37.031 10.789 1 93.75 397 PHE B C 1
ATOM 8826 O O . PHE B 1 397 ? -5.637 36.125 11.602 1 93.75 397 PHE B O 1
ATOM 8833 N N . GLN B 1 398 ? -5.449 36.906 9.539 1 90.69 398 GLN B N 1
ATOM 8834 C CA . GLN B 1 398 ? -5.441 35.562 8.969 1 90.69 398 GLN B CA 1
ATOM 8835 C C . GLN B 1 398 ? -4.031 34.969 8.922 1 90.69 398 GLN B C 1
ATOM 8837 O O . GLN B 1 398 ? -3.062 35.719 8.719 1 90.69 398 GLN B O 1
ATOM 8842 N N . PHE B 1 399 ? -3.896 33.781 9.195 1 88.69 399 PHE B N 1
ATOM 8843 C CA . PHE B 1 399 ? -2.598 33.125 9.031 1 88.69 399 PHE B CA 1
ATOM 8844 C C . PHE B 1 399 ? -2.293 32.906 7.555 1 88.69 399 PHE B C 1
ATOM 8846 O O . PHE B 1 399 ? -3.168 32.469 6.793 1 88.69 399 PHE B O 1
ATOM 8853 N N . LYS B 1 400 ? -1.103 33.219 7.184 1 81.94 400 LYS B N 1
ATOM 8854 C CA . LYS B 1 400 ? -0.702 33.188 5.781 1 81.94 400 LYS B CA 1
ATOM 8855 C C . LYS B 1 400 ? -0.842 31.766 5.211 1 81.94 400 LYS B C 1
ATOM 8857 O O . LYS B 1 400 ? -0.457 30.781 5.859 1 81.94 400 LYS B O 1
ATOM 8862 N N . ARG B 1 401 ? -1.583 31.703 4.109 1 69.94 401 ARG B N 1
ATOM 8863 C CA . ARG B 1 401 ? -1.767 30.438 3.404 1 69.94 401 ARG B CA 1
ATOM 8864 C C . ARG B 1 401 ? -0.81 30.328 2.223 1 69.94 401 ARG B C 1
ATOM 8866 O O . ARG B 1 401 ? -0.396 31.344 1.652 1 69.94 401 ARG B O 1
ATOM 8873 N N . GLU B 1 402 ? -0.074 29.25 2.059 1 58.03 402 GLU B N 1
ATOM 8874 C CA . GLU B 1 402 ? 0.831 29.078 0.927 1 58.03 402 GLU B CA 1
ATOM 8875 C C . GLU B 1 402 ? 0.115 29.328 -0.396 1 58.03 402 GLU B C 1
ATOM 8877 O O . GLU B 1 402 ? -1.027 28.906 -0.582 1 58.03 402 GLU B O 1
ATOM 8882 N N . LYS B 1 403 ? 0.544 30.453 -1.09 1 50.06 403 LYS B N 1
ATOM 8883 C CA . LYS B 1 403 ? -0.033 30.859 -2.367 1 50.06 403 LYS B CA 1
ATOM 8884 C C . LYS B 1 403 ? 0.084 29.75 -3.402 1 50.06 403 LYS B C 1
ATOM 8886 O O . LYS B 1 403 ? 1.138 29.125 -3.529 1 50.06 403 LYS B O 1
ATOM 8891 N N . LYS B 1 404 ? -1.034 29.188 -3.799 1 44.88 404 LYS B N 1
ATOM 8892 C CA . LYS B 1 404 ? -1.058 28.312 -4.965 1 44.88 404 LYS B CA 1
ATOM 8893 C C . LYS B 1 404 ? -0.309 28.938 -6.141 1 44.88 404 LYS B C 1
ATOM 8895 O O . LYS B 1 404 ? -0.57 30.094 -6.508 1 44.88 404 LYS B O 1
ATOM 8900 N N . VAL B 1 405 ? 0.949 28.703 -6.344 1 40.41 405 VAL B N 1
ATOM 8901 C CA . VAL B 1 405 ? 1.755 29.234 -7.441 1 40.41 405 VAL B CA 1
ATOM 8902 C C . VAL B 1 405 ? 0.925 29.266 -8.727 1 40.41 405 VAL B C 1
ATOM 8904 O O . VAL B 1 405 ? 0.448 28.234 -9.188 1 40.41 405 VAL B O 1
ATOM 8907 N N . LYS B 1 406 ? 0.33 30.359 -9.062 1 35.38 406 LYS B N 1
ATOM 8908 C CA . LYS B 1 406 ? -0.101 30.469 -10.453 1 35.38 406 LYS B CA 1
ATOM 8909 C C . LYS B 1 406 ? 1.049 30.188 -11.406 1 35.38 406 LYS B C 1
ATOM 8911 O O . LYS B 1 406 ? 2.129 30.766 -11.289 1 35.38 406 LYS B O 1
ATOM 8916 N N . THR B 1 407 ? 1.237 29.016 -11.867 1 33.94 407 THR B N 1
ATOM 8917 C CA . THR B 1 407 ? 2.199 28.781 -12.938 1 33.94 407 THR B CA 1
ATOM 8918 C C . THR B 1 407 ? 2.215 29.953 -13.914 1 33.94 407 THR B C 1
ATOM 8920 O O . THR B 1 407 ? 1.238 30.188 -14.625 1 33.94 407 THR B O 1
ATOM 8923 N N . GLU B 1 408 ? 2.715 31.031 -13.578 1 30.14 408 GLU B N 1
ATOM 8924 C CA . GLU B 1 408 ? 3.033 31.969 -14.664 1 30.14 408 GLU B CA 1
ATOM 8925 C C . GLU B 1 408 ? 3.721 31.25 -15.82 1 30.14 408 GLU B C 1
ATOM 8927 O O . GLU B 1 408 ? 4.594 30.406 -15.602 1 30.14 408 GLU B O 1
ATOM 8932 N N . ARG B 1 409 ? 3.156 31.266 -16.969 1 29.8 409 ARG B N 1
ATOM 8933 C CA . ARG B 1 409 ? 3.855 31.016 -18.219 1 29.8 409 ARG B CA 1
ATOM 8934 C C . ARG B 1 409 ? 5.199 31.734 -18.25 1 29.8 409 ARG B C 1
ATOM 8936 O O . ARG B 1 409 ? 5.254 32.969 -18.406 1 29.8 409 ARG B O 1
ATOM 8943 N N . ARG B 1 410 ? 6.148 31.422 -17.547 1 27.8 410 ARG B N 1
ATOM 8944 C CA . ARG B 1 410 ? 7.418 31.969 -18.016 1 27.8 410 ARG B CA 1
ATOM 8945 C C . ARG B 1 410 ? 7.578 31.75 -19.516 1 27.8 410 ARG B C 1
ATOM 8947 O O . ARG B 1 410 ? 7.594 30.625 -20 1 27.8 410 ARG B O 1
ATOM 8954 N N . LYS B 1 411 ? 7.25 32.719 -20.391 1 27.98 411 LYS B N 1
ATOM 8955 C CA . LYS B 1 411 ? 7.805 32.906 -21.734 1 27.98 411 LYS B CA 1
ATOM 8956 C C . LYS B 1 411 ? 9.297 32.594 -21.75 1 27.98 411 LYS B C 1
ATOM 8958 O O . LYS B 1 411 ? 10.078 33.219 -21.031 1 27.98 411 LYS B O 1
ATOM 8963 N N . CYS B 1 412 ? 9.734 31.422 -21.984 1 23.58 412 CYS B N 1
ATOM 8964 C CA . CYS B 1 412 ? 11.094 31.219 -22.484 1 23.58 412 CYS B CA 1
ATOM 8965 C C . CYS B 1 412 ? 11.484 32.344 -23.453 1 23.58 412 CYS B C 1
ATOM 8967 O O . CYS B 1 412 ? 10.734 32.656 -24.375 1 23.58 412 CYS B O 1
ATOM 8969 N N . MET B 1 413 ? 12.211 33.281 -23 1 21.95 413 MET B N 1
ATOM 8970 C CA . MET B 1 413 ? 12.992 34.188 -23.844 1 21.95 413 MET B CA 1
ATOM 8971 C C . MET B 1 413 ? 13.594 33.438 -25.031 1 21.95 413 MET B C 1
ATOM 8973 O O . MET B 1 413 ? 14.477 32.594 -24.859 1 21.95 413 MET B O 1
ATOM 8977 N N . GLU B 1 414 ? 12.789 32.969 -26 1 23.11 414 GLU B N 1
ATOM 8978 C CA . GLU B 1 414 ? 13.383 32.719 -27.312 1 23.11 414 GLU B CA 1
ATOM 8979 C C . GLU B 1 414 ? 14.406 33.812 -27.672 1 23.11 414 GLU B C 1
ATOM 8981 O O . GLU B 1 414 ? 14.148 35 -27.5 1 23.11 414 GLU B O 1
ATOM 8986 N N . SER B 1 415 ? 15.609 33.531 -27.391 1 22.91 415 SER B N 1
ATOM 8987 C CA . SER B 1 415 ? 16.609 34.281 -28.156 1 22.91 415 SER B CA 1
ATOM 8988 C C . SER B 1 415 ? 16.109 34.562 -29.578 1 22.91 415 SER B C 1
ATOM 8990 O O . SER B 1 415 ? 15.461 33.719 -30.188 1 22.91 415 SER B O 1
ATOM 8992 N N . GLU B 1 416 ? 15.875 35.781 -29.891 1 22.09 416 GLU B N 1
ATOM 8993 C CA . GLU B 1 416 ? 15.594 36.375 -31.203 1 22.09 416 GLU B CA 1
ATOM 8994 C C . GLU B 1 416 ? 16.453 35.719 -32.281 1 22.09 416 GLU B C 1
ATOM 8996 O O . GLU B 1 416 ? 17.672 35.844 -32.281 1 22.09 416 GLU B O 1
ATOM 9001 N N . PRO B 1 417 ? 16.312 34.406 -32.625 1 23.94 417 PRO B N 1
ATOM 9002 C CA . PRO B 1 417 ? 17.016 34.344 -33.906 1 23.94 417 PRO B CA 1
ATOM 9003 C C . PRO B 1 417 ? 16.594 35.469 -34.844 1 23.94 417 PRO B C 1
ATOM 9005 O O . PRO B 1 417 ? 15.516 36.062 -34.688 1 23.94 417 PRO B O 1
ATOM 9008 N N . GLN B 1 418 ? 17.531 36.031 -35.656 1 21.72 418 GLN B N 1
ATOM 9009 C CA . GLN B 1 418 ? 17.375 36.906 -36.844 1 21.72 418 GLN B CA 1
ATOM 9010 C C . GLN B 1 418 ? 16.203 36.469 -37.719 1 21.72 418 GLN B C 1
ATOM 9012 O O . GLN B 1 418 ? 16.031 35.25 -37.938 1 21.72 418 GLN B O 1
ATOM 9017 N N . LYS B 1 419 ? 15.117 37.312 -37.781 1 22.41 419 LYS B N 1
ATOM 9018 C CA . LYS B 1 419 ? 14 37.406 -38.719 1 22.41 419 LYS B CA 1
ATOM 9019 C C . LYS B 1 419 ? 14.422 37 -40.125 1 22.41 419 LYS B C 1
ATOM 9021 O O . LYS B 1 419 ? 14.891 37.812 -40.906 1 22.41 419 LYS B O 1
ATOM 9026 N N . LYS B 1 420 ? 15.219 36.031 -40.5 1 22.27 420 LYS B N 1
ATOM 9027 C CA . LYS B 1 420 ? 14.969 36.062 -41.938 1 22.27 420 LYS B CA 1
ATOM 9028 C C . LYS B 1 420 ? 13.484 35.875 -42.219 1 22.27 420 LYS B C 1
ATOM 9030 O O . LYS B 1 420 ? 12.75 35.281 -41.438 1 22.27 420 LYS B O 1
ATOM 9035 N N . MET B 1 421 ? 12.836 36.344 -43.375 1 19.38 421 MET B N 1
ATOM 9036 C CA . MET B 1 421 ? 11.719 36.906 -44.156 1 19.38 421 MET B CA 1
ATOM 9037 C C . MET B 1 421 ? 10.641 35.844 -44.344 1 19.38 421 MET B C 1
ATOM 9039 O O . MET B 1 421 ? 9.562 36.156 -44.875 1 19.38 421 MET B O 1
ATOM 9043 N N . LEU B 1 422 ? 10.828 34.5 -44.188 1 19.5 422 LEU B N 1
ATOM 9044 C CA . LEU B 1 422 ? 9.922 33.969 -45.219 1 19.5 422 LEU B CA 1
ATOM 9045 C C . LEU B 1 422 ? 8.477 34.062 -44.75 1 19.5 422 LEU B C 1
ATOM 9047 O O . LEU B 1 422 ? 8.172 33.906 -43.562 1 19.5 422 LEU B O 1
ATOM 9051 N N . LYS B 1 423 ? 7.488 34.625 -45.562 1 19.11 423 LYS B N 1
ATOM 9052 C CA . LYS B 1 423 ? 6.113 35.094 -45.719 1 19.11 423 LYS B CA 1
ATOM 9053 C C . LYS B 1 423 ? 5.117 33.969 -45.406 1 19.11 423 LYS B C 1
ATOM 9055 O O . LYS B 1 423 ? 3.906 34.156 -45.562 1 19.11 423 LYS B O 1
ATOM 9060 N N . PRO B 1 424 ? 5.426 32.906 -44.625 1 21.38 424 PRO B N 1
ATOM 9061 C CA . PRO B 1 424 ? 4.426 31.922 -45.062 1 21.38 424 PRO B CA 1
ATOM 9062 C C . PRO B 1 424 ? 2.994 32.375 -44.781 1 21.38 424 PRO B C 1
ATOM 9064 O O . PRO B 1 424 ? 2.773 33.25 -43.938 1 21.38 424 PRO B O 1
ATOM 9067 N N . GLU B 1 425 ? 1.96 31.828 -45.469 1 20.38 425 GLU B N 1
ATOM 9068 C CA . GLU B 1 425 ? 0.542 31.938 -45.781 1 20.38 425 GLU B CA 1
ATOM 9069 C C . GLU B 1 425 ? -0.327 31.766 -44.562 1 20.38 425 GLU B C 1
ATOM 9071 O O . GLU B 1 425 ? 0.057 31.062 -43.625 1 20.38 425 GLU B O 1
ATOM 9076 N N . GLU B 1 426 ? -1.435 32.594 -44.375 1 20.14 426 GLU B N 1
ATOM 9077 C CA . GLU B 1 426 ? -2.488 33.156 -43.531 1 20.14 426 GLU B CA 1
ATOM 9078 C C . GLU B 1 426 ? -3.477 32.062 -43.094 1 20.14 426 GLU B C 1
ATOM 9080 O O . GLU B 1 426 ? -4.68 32.312 -43 1 20.14 426 GLU B O 1
ATOM 9085 N N . ASN B 1 427 ? -3.225 30.734 -43.094 1 19.42 427 ASN B N 1
ATOM 9086 C CA . ASN B 1 427 ? -4.449 29.938 -43.031 1 19.42 427 ASN B CA 1
ATOM 9087 C C . ASN B 1 427 ? -5.242 30.234 -41.75 1 19.42 427 ASN B C 1
ATOM 9089 O O . ASN B 1 427 ? -4.68 30.297 -40.656 1 19.42 427 ASN B O 1
ATOM 9093 N N . THR B 1 428 ? -6.52 30.859 -41.812 1 18.5 428 THR B N 1
ATOM 9094 C CA . THR B 1 428 ? -7.637 31.516 -41.125 1 18.5 428 THR B CA 1
ATOM 9095 C C . THR B 1 428 ? -8.281 30.562 -40.125 1 18.5 428 THR B C 1
ATOM 9097 O O . THR B 1 428 ? -9.508 30.516 -40 1 18.5 428 THR B O 1
ATOM 9100 N N . CYS B 1 429 ? -7.598 29.625 -39.5 1 19.83 429 CYS B N 1
ATOM 9101 C CA . CYS B 1 429 ? -8.477 28.703 -38.781 1 19.83 429 CYS B CA 1
ATOM 9102 C C . CYS B 1 429 ? -9.328 29.469 -37.75 1 19.83 429 CYS B C 1
ATOM 9104 O O . CYS B 1 429 ? -8.82 30.328 -37.031 1 19.83 429 CYS B O 1
ATOM 9106 N N . MET B 1 430 ? -10.664 29.516 -37.906 1 19.2 430 MET B N 1
ATOM 9107 C CA . MET B 1 430 ? -11.852 30.141 -37.312 1 19.2 430 MET B CA 1
ATOM 9108 C C . MET B 1 430 ? -11.906 29.906 -35.812 1 19.2 430 MET B C 1
ATOM 9110 O O . MET B 1 430 ? -11.836 28.766 -35.344 1 19.2 430 MET B O 1
ATOM 9114 N N . GLU B 1 431 ? -11.477 30.828 -35 1 21.11 431 GLU B N 1
ATOM 9115 C CA . GLU B 1 431 ? -11.484 31.078 -33.562 1 21.11 431 GLU B CA 1
ATOM 9116 C C . GLU B 1 431 ? -12.906 31.078 -33 1 21.11 431 GLU B C 1
ATOM 9118 O O . GLU B 1 431 ? -13.688 31.984 -33.281 1 21.11 431 GLU B O 1
ATOM 9123 N N . LEU B 1 432 ? -13.656 29.875 -33.094 1 21.38 432 LEU B N 1
ATOM 9124 C CA . LEU B 1 432 ? -15.023 29.922 -32.594 1 21.38 432 LEU B CA 1
ATOM 9125 C C . LEU B 1 432 ? -15.094 30.594 -31.234 1 21.38 432 LEU B C 1
ATOM 9127 O O . LEU B 1 432 ? -14.367 30.219 -30.312 1 21.38 432 LEU B O 1
ATOM 9131 N N . GLU B 1 433 ? -15.539 31.844 -31.219 1 22.5 433 GLU B N 1
ATOM 9132 C CA . GLU B 1 433 ? -15.812 32.781 -30.156 1 22.5 433 GLU B CA 1
ATOM 9133 C C . GLU B 1 433 ? -16.844 32.25 -29.172 1 22.5 433 GLU B C 1
ATOM 9135 O O . GLU B 1 433 ? -18 32.031 -29.531 1 22.5 433 GLU B O 1
ATOM 9140 N N . PRO B 1 434 ? -16.484 31.312 -28.375 1 22.77 434 PRO B N 1
ATOM 9141 C CA . PRO B 1 434 ? -17.516 30.797 -27.469 1 22.77 434 PRO B CA 1
ATOM 9142 C C . PRO B 1 434 ? -18.281 31.922 -26.766 1 22.77 434 PRO B C 1
ATOM 9144 O O . PRO B 1 434 ? -17.734 33 -26.531 1 22.77 434 PRO B O 1
ATOM 9147 N N . LEU B 1 435 ? -19.609 32 -27.047 1 22.34 435 LEU B N 1
ATOM 9148 C CA . LEU B 1 435 ? -20.656 32.906 -26.578 1 22.34 435 LEU B CA 1
ATOM 9149 C C . LEU B 1 435 ? -20.531 33.125 -25.078 1 22.34 435 LEU B C 1
ATOM 9151 O O . LEU B 1 435 ? -20.359 32.156 -24.312 1 22.34 435 LEU B O 1
ATOM 9155 N N . THR B 1 436 ? -20.25 34.312 -24.625 1 22.64 436 THR B N 1
ATOM 9156 C CA . THR B 1 436 ? -19.969 35.062 -23.422 1 22.64 436 THR B CA 1
ATOM 9157 C C . THR B 1 436 ? -21.172 35.031 -22.469 1 22.64 436 THR B C 1
ATOM 9159 O O . THR B 1 436 ? -21.312 35.906 -21.625 1 22.64 436 THR B O 1
ATOM 9162 N N . GLY B 1 437 ? -21.953 33.906 -22.359 1 22.25 437 GLY B N 1
ATOM 9163 C CA . GLY B 1 437 ? -23.109 34.156 -21.5 1 22.25 437 GLY B CA 1
ATOM 9164 C C . GLY B 1 437 ? -22.75 34.844 -20.203 1 22.25 437 GLY B C 1
ATOM 9165 O O . GLY B 1 437 ? -21.594 34.906 -19.828 1 22.25 437 GLY B O 1
ATOM 9166 N N . ALA B 1 438 ? -23.766 35.656 -19.688 1 25.16 438 ALA B N 1
ATOM 9167 C CA . ALA B 1 438 ? -23.781 36.594 -18.562 1 25.16 438 ALA B CA 1
ATOM 9168 C C . ALA B 1 438 ? -23.203 35.969 -17.297 1 25.16 438 ALA B C 1
ATOM 9170 O O . ALA B 1 438 ? -23.719 34.938 -16.812 1 25.16 438 ALA B O 1
ATOM 9171 N N . GLY B 1 439 ? -21.938 35.875 -17.188 1 24.31 439 GLY B N 1
ATOM 9172 C CA . GLY B 1 439 ? -21.016 35.312 -16.234 1 24.31 439 GLY B CA 1
ATOM 9173 C C . GLY B 1 439 ? -21.297 35.75 -14.805 1 24.31 439 GLY B C 1
ATOM 9174 O O . GLY B 1 439 ? -21.562 36.906 -14.547 1 24.31 439 GLY B O 1
ATOM 9175 N N . PRO B 1 440 ? -22.094 34.844 -14.078 1 27.16 440 PRO B N 1
ATOM 9176 C CA . PRO B 1 440 ? -22.438 35.219 -12.703 1 27.16 440 PRO B CA 1
ATOM 9177 C C . PRO B 1 440 ? -21.312 36 -12.016 1 27.16 440 PRO B C 1
ATOM 9179 O O . PRO B 1 440 ? -20.156 35.906 -12.422 1 27.16 440 PRO B O 1
ATOM 9182 N N . HIS B 1 441 ? -21.688 37.125 -11.32 1 24.44 441 HIS B N 1
ATOM 9183 C CA . HIS B 1 441 ? -20.844 38.031 -10.578 1 24.44 441 HIS B CA 1
ATOM 9184 C C . HIS B 1 441 ? -19.797 37.281 -9.766 1 24.44 441 HIS B C 1
ATOM 9186 O O . HIS B 1 441 ? -20.141 36.469 -8.891 1 24.44 441 HIS B O 1
ATOM 9192 N N . SER B 1 442 ? -18.797 36.75 -10.398 1 26.53 442 SER B N 1
ATOM 9193 C CA . SER B 1 442 ? -17.578 36.156 -9.875 1 26.53 442 SER B CA 1
ATOM 9194 C C . SER B 1 442 ? -17.016 36.938 -8.703 1 26.53 442 SER B C 1
ATOM 9196 O O . SER B 1 442 ? -16.719 38.125 -8.836 1 26.53 442 SER B O 1
ATOM 9198 N N . SER B 1 443 ? -17.594 36.75 -7.52 1 30.08 443 SER B N 1
ATOM 9199 C CA . SER B 1 443 ? -16.891 37.344 -6.391 1 30.08 443 SER B CA 1
ATOM 9200 C C . SER B 1 443 ? -15.383 37.25 -6.559 1 30.08 443 SER B C 1
ATOM 9202 O O . SER B 1 443 ? -14.867 36.188 -6.938 1 30.08 443 SER B O 1
ATOM 9204 N N . LYS B 1 444 ? -14.766 38.375 -6.801 1 32.97 444 LYS B N 1
ATOM 9205 C CA . LYS B 1 444 ? -13.352 38.656 -7.051 1 32.97 444 LYS B CA 1
ATOM 9206 C C . LYS B 1 444 ? -12.461 37.812 -6.141 1 32.97 444 LYS B C 1
ATOM 9208 O O . LYS B 1 444 ? -12.734 37.656 -4.949 1 32.97 444 LYS B O 1
ATOM 9213 N N . PRO B 1 445 ? -11.742 36.875 -6.723 1 34.03 445 PRO B N 1
ATOM 9214 C CA . PRO B 1 445 ? -10.742 36.125 -5.965 1 34.03 445 PRO B CA 1
ATOM 9215 C C . PRO B 1 445 ? -9.992 36.969 -4.949 1 34.03 445 PRO B C 1
ATOM 9217 O O . PRO B 1 445 ? -9.836 38.188 -5.148 1 34.03 445 PRO B O 1
ATOM 9220 N N . SER B 1 446 ? -10.109 36.844 -3.734 1 36.72 446 SER B N 1
ATOM 9221 C CA . SER B 1 446 ? -9.273 37.5 -2.723 1 36.72 446 SER B CA 1
ATOM 9222 C C . SER B 1 446 ? -7.844 37.688 -3.217 1 36.72 446 SER B C 1
ATOM 9224 O O . SER B 1 446 ? -7.207 36.719 -3.664 1 36.72 446 SER B O 1
ATOM 9226 N N . THR B 1 447 ? -7.453 38.75 -3.869 1 40.66 447 THR B N 1
ATOM 9227 C CA . THR B 1 447 ? -6.25 39.375 -4.438 1 40.66 447 THR B CA 1
ATOM 9228 C C . THR B 1 447 ? -5.062 39.188 -3.498 1 40.66 447 THR B C 1
ATOM 9230 O O . THR B 1 447 ? -4.617 40.156 -2.865 1 40.66 447 THR B O 1
ATOM 9233 N N . ASN B 1 448 ? -5.027 38.219 -2.797 1 47.34 448 ASN B N 1
ATOM 9234 C CA . ASN B 1 448 ? -3.926 38.188 -1.84 1 47.34 448 ASN B CA 1
ATOM 9235 C C . ASN B 1 448 ? -2.572 38.219 -2.543 1 47.34 448 ASN B C 1
ATOM 9237 O O . ASN B 1 448 ? -1.546 37.906 -1.937 1 47.34 448 ASN B O 1
ATOM 9241 N N . SER B 1 449 ? -2.541 38.281 -3.891 1 53.25 449 SER B N 1
ATOM 9242 C CA . SER B 1 449 ? -1.194 38.312 -4.449 1 53.25 449 SER B CA 1
ATOM 9243 C C . SER B 1 449 ? -0.646 39.75 -4.453 1 53.25 449 SER B C 1
ATOM 9245 O O . SER B 1 449 ? -1.402 40.688 -4.602 1 53.25 449 SER B O 1
ATOM 9247 N N . LEU B 1 450 ? 0.528 39.938 -3.887 1 61.41 450 LEU B N 1
ATOM 9248 C CA . LEU B 1 450 ? 1.219 41.219 -3.998 1 61.41 450 LEU B CA 1
ATOM 9249 C C . LEU B 1 450 ? 1.217 41.719 -5.441 1 61.41 450 LEU B C 1
ATOM 9251 O O . LEU B 1 450 ? 1.302 40.906 -6.375 1 61.41 450 LEU B O 1
ATOM 9255 N N . PRO B 1 451 ? 0.796 42.938 -5.562 1 66.62 451 PRO B N 1
ATOM 9256 C CA . PRO B 1 451 ? 0.787 43.531 -6.906 1 66.62 451 PRO B CA 1
ATOM 9257 C C . PRO B 1 451 ? 2.07 43.25 -7.684 1 66.62 451 PRO B C 1
ATOM 9259 O O . PRO B 1 451 ? 3.135 43.062 -7.082 1 66.62 451 PRO B O 1
ATOM 9262 N N . ALA B 1 452 ? 2.004 42.969 -8.938 1 68.62 452 ALA B N 1
ATOM 9263 C CA . ALA B 1 452 ? 3.107 42.594 -9.82 1 68.62 452 ALA B CA 1
ATOM 9264 C C . ALA B 1 452 ? 3.949 43.812 -10.18 1 68.62 452 ALA B C 1
ATOM 9266 O O . ALA B 1 452 ? 5.113 43.688 -10.57 1 68.62 452 ALA B O 1
ATOM 9267 N N . SER B 1 453 ? 3.373 45.125 -10.008 1 79.31 453 SER B N 1
ATOM 9268 C CA . SER B 1 453 ? 4.102 46.312 -10.391 1 79.31 453 SER B CA 1
ATOM 9269 C C . SER B 1 453 ? 3.984 47.406 -9.312 1 79.31 453 SER B C 1
ATOM 9271 O O . SER B 1 453 ? 3.1 47.344 -8.461 1 79.31 453 SER B O 1
ATOM 9273 N N . VAL B 1 454 ? 4.887 48.344 -9.344 1 84.75 454 VAL B N 1
ATOM 9274 C CA . VAL B 1 454 ? 4.934 49.438 -8.383 1 84.75 454 VAL B CA 1
ATOM 9275 C C . VAL B 1 454 ? 3.707 50.344 -8.555 1 84.75 454 VAL B C 1
ATOM 9277 O O . VAL B 1 454 ? 3.145 50.844 -7.574 1 84.75 454 VAL B O 1
ATOM 9280 N N . GLU B 1 455 ? 3.33 50.469 -9.836 1 86.06 455 GLU B N 1
ATOM 9281 C CA . GLU B 1 455 ? 2.166 51.312 -10.102 1 86.06 455 GLU B CA 1
ATOM 9282 C C . GLU B 1 455 ? 0.894 50.688 -9.539 1 86.06 455 GLU B C 1
ATOM 9284 O O . GLU B 1 455 ? 0.031 51.375 -9.016 1 86.06 455 GLU B O 1
ATOM 9289 N N . GLU B 1 456 ? 0.877 49.438 -9.656 1 87.38 456 GLU B N 1
ATOM 9290 C CA . GLU B 1 456 ? -0.276 48.75 -9.094 1 87.38 456 GLU B CA 1
ATOM 9291 C C . GLU B 1 456 ? -0.279 48.812 -7.57 1 87.38 456 GLU B C 1
ATOM 9293 O O . GLU B 1 456 ? -1.338 48.938 -6.953 1 87.38 456 GLU B O 1
ATOM 9298 N N . ALA B 1 457 ? 0.859 48.781 -7.086 1 88.56 457 ALA B N 1
ATOM 9299 C CA . ALA B 1 457 ? 0.985 48.875 -5.637 1 88.56 457 ALA B CA 1
ATOM 9300 C C . ALA B 1 457 ? 0.553 50.25 -5.145 1 88.56 457 ALA B C 1
ATOM 9302 O O . ALA B 1 457 ? -0.13 50.375 -4.121 1 88.56 457 ALA B O 1
ATOM 9303 N N . LYS B 1 458 ? 0.92 51.281 -5.902 1 89.94 458 LYS B N 1
ATOM 9304 C CA . LYS B 1 458 ? 0.557 52.656 -5.539 1 89.94 458 LYS B CA 1
ATOM 9305 C C . LYS B 1 458 ? -0.956 52.844 -5.59 1 89.94 458 LYS B C 1
ATOM 9307 O O . LYS B 1 458 ? -1.534 53.469 -4.707 1 89.94 458 LYS B O 1
ATOM 9312 N N . ARG B 1 459 ? -1.495 52.281 -6.598 1 90.12 459 ARG B N 1
ATOM 9313 C CA . ARG B 1 459 ? -2.945 52.375 -6.73 1 90.12 459 ARG B CA 1
ATOM 9314 C C . ARG B 1 459 ? -3.65 51.688 -5.57 1 90.12 459 ARG B C 1
ATOM 9316 O O . ARG B 1 459 ? -4.66 52.188 -5.062 1 90.12 459 ARG B O 1
ATOM 9323 N N . GLU B 1 460 ? -3.168 50.562 -5.277 1 88.75 460 GLU B N 1
ATOM 9324 C CA . GLU B 1 460 ? -3.76 49.844 -4.164 1 88.75 460 GLU B CA 1
ATOM 9325 C C . GLU B 1 460 ? -3.621 50.594 -2.855 1 88.75 460 GLU B C 1
ATOM 9327 O O . GLU B 1 460 ? -4.551 50.625 -2.045 1 88.75 460 GLU B O 1
ATOM 9332 N N . ILE B 1 461 ? -2.486 51.156 -2.652 1 90.62 461 ILE B N 1
ATOM 9333 C CA . ILE B 1 461 ? -2.227 51.938 -1.435 1 90.62 461 ILE B CA 1
ATOM 9334 C C . ILE B 1 461 ? -3.193 53.094 -1.348 1 90.62 461 ILE B C 1
ATOM 9336 O O . ILE B 1 461 ? -3.771 53.375 -0.29 1 90.62 461 ILE B O 1
ATOM 9340 N N . ASP B 1 462 ? -3.373 53.75 -2.504 1 91.12 462 ASP B N 1
ATOM 9341 C CA . ASP B 1 462 ? -4.273 54.906 -2.531 1 91.12 462 ASP B CA 1
ATOM 9342 C C . ASP B 1 462 ? -5.707 54.469 -2.221 1 91.12 462 ASP B C 1
ATOM 9344 O O . ASP B 1 462 ? -6.418 55.156 -1.492 1 91.12 462 ASP B O 1
ATOM 9348 N N . LYS B 1 463 ? -6.047 53.375 -2.836 1 89.38 463 LYS B N 1
ATOM 9349 C CA . LYS B 1 463 ? -7.395 52.875 -2.598 1 89.38 463 LYS B CA 1
ATOM 9350 C C . LYS B 1 463 ? -7.598 52.531 -1.129 1 89.38 463 LYS B C 1
ATOM 9352 O O . LYS B 1 463 ? -8.633 52.844 -0.544 1 89.38 463 LYS B O 1
ATOM 9357 N N . CYS B 1 464 ? -6.652 51.906 -0.568 1 90.69 464 CYS B N 1
ATOM 9358 C CA . CYS B 1 464 ? -6.734 51.5 0.831 1 90.69 464 CYS B CA 1
ATOM 9359 C C . CYS B 1 464 ? -6.773 52.719 1.751 1 90.69 464 CYS B C 1
ATOM 9361 O O . CYS B 1 464 ? -7.586 52.781 2.674 1 90.69 464 CYS B O 1
ATOM 9363 N N . LEU B 1 465 ? -5.93 53.688 1.481 1 90.88 465 LEU B N 1
ATOM 9364 C CA . LEU B 1 465 ? -5.844 54.844 2.334 1 90.88 465 LEU B CA 1
ATOM 9365 C C . LEU B 1 465 ? -7.141 55.656 2.279 1 90.88 465 LEU B C 1
ATOM 9367 O O . LEU B 1 465 ? -7.562 56.219 3.285 1 90.88 465 LEU B O 1
ATOM 9371 N N . ALA B 1 466 ? -7.777 55.625 1.068 1 88.94 466 ALA B N 1
ATOM 9372 C CA . ALA B 1 466 ? -9.047 56.344 0.921 1 88.94 466 ALA B CA 1
ATOM 9373 C C . ALA B 1 466 ? -10.125 55.75 1.812 1 88.94 466 ALA B C 1
ATOM 9375 O O . ALA B 1 466 ? -10.938 56.469 2.393 1 88.94 466 ALA B O 1
ATOM 9376 N N . GLU B 1 467 ? -10.125 54.469 1.912 1 89.19 467 GLU B N 1
ATOM 9377 C CA . GLU B 1 467 ? -11.117 53.781 2.729 1 89.19 467 GLU B CA 1
ATOM 9378 C C . GLU B 1 467 ? -10.773 53.875 4.211 1 89.19 467 GLU B C 1
ATOM 9380 O O . GLU B 1 467 ? -11.664 54.031 5.055 1 89.19 467 GLU B O 1
ATOM 9385 N N . ILE B 1 468 ? -9.531 53.844 4.555 1 90.19 468 ILE B N 1
ATOM 9386 C CA . ILE B 1 468 ? -9.07 53.844 5.938 1 90.19 468 ILE B CA 1
ATOM 9387 C C . ILE B 1 468 ? -9.344 55.219 6.57 1 90.19 468 ILE B C 1
ATOM 9389 O O . ILE B 1 468 ? -9.68 55.312 7.75 1 90.19 468 ILE B O 1
ATOM 9393 N N . TRP B 1 469 ? -9.227 56.281 5.727 1 87.94 469 TRP B N 1
ATOM 9394 C CA . TRP B 1 469 ? -9.344 57.625 6.262 1 87.94 469 TRP B CA 1
ATOM 9395 C C . TRP B 1 469 ? -10.789 57.906 6.664 1 87.94 469 TRP B C 1
ATOM 9397 O O . TRP B 1 469 ? -11.047 58.844 7.438 1 87.94 469 TRP B O 1
ATOM 9407 N N . ARG B 1 470 ? -11.727 57.031 6.191 1 84.69 470 ARG B N 1
ATOM 9408 C CA . ARG B 1 470 ? -13.141 57.219 6.527 1 84.69 470 ARG B CA 1
ATOM 9409 C C . ARG B 1 470 ? -13.477 56.562 7.848 1 84.69 470 ARG B C 1
ATOM 9411 O O . ARG B 1 470 ? -14.562 56.75 8.398 1 84.69 470 ARG B O 1
ATOM 9418 N N . LEU B 1 471 ? -12.586 55.906 8.383 1 87.94 471 LEU B N 1
ATOM 9419 C CA . LEU B 1 471 ? -12.828 55.156 9.609 1 87.94 471 LEU B CA 1
ATOM 9420 C C . LEU B 1 471 ? -12.656 56.062 10.836 1 87.94 471 LEU B C 1
ATOM 9422 O O . LEU B 1 471 ? -12.023 57.094 10.75 1 87.94 471 LEU B O 1
ATOM 9426 N N . PRO B 1 472 ? -13.273 55.594 11.977 1 86.69 472 PRO B N 1
ATOM 9427 C CA . PRO B 1 472 ? -13.023 56.344 13.219 1 86.69 472 PRO B CA 1
ATOM 9428 C C . PRO B 1 472 ? -11.547 56.344 13.609 1 86.69 472 PRO B C 1
ATOM 9430 O O . PRO B 1 472 ? -10.773 55.5 13.164 1 86.69 472 PRO B O 1
ATOM 9433 N N . GLU B 1 473 ? -11.078 57.281 14.359 1 86.5 473 GLU B N 1
ATOM 9434 C CA . GLU B 1 473 ? -9.68 57.562 14.648 1 86.5 473 GLU B CA 1
ATOM 9435 C C . GLU B 1 473 ? -8.953 56.344 15.188 1 86.5 473 GLU B C 1
ATOM 9437 O O . GLU B 1 473 ? -7.84 56.031 14.758 1 86.5 473 GLU B O 1
ATOM 9442 N N . GLU B 1 474 ? -9.578 55.688 16.109 1 87.06 474 GLU B N 1
ATOM 9443 C CA . GLU B 1 474 ? -8.922 54.531 16.703 1 87.06 474 GLU B CA 1
ATOM 9444 C C . GLU B 1 474 ? -8.719 53.406 15.68 1 87.06 474 GLU B C 1
ATOM 9446 O O . GLU B 1 474 ? -7.645 52.812 15.609 1 87.06 474 GLU B O 1
ATOM 9451 N N . GLU B 1 475 ? -9.711 53.094 14.93 1 89.88 475 GLU B N 1
ATOM 9452 C CA . GLU B 1 475 ? -9.641 52.062 13.906 1 89.88 475 GLU B CA 1
ATOM 9453 C C . GLU B 1 475 ? -8.734 52.5 12.758 1 89.88 475 GLU B C 1
ATOM 9455 O O . GLU B 1 475 ? -8.055 51.656 12.156 1 89.88 475 GLU B O 1
ATOM 9460 N N . ARG B 1 476 ? -8.75 53.781 12.492 1 89.31 476 ARG B N 1
ATOM 9461 C CA . ARG B 1 476 ? -7.891 54.312 11.445 1 89.31 476 ARG B CA 1
ATOM 9462 C C . ARG B 1 476 ? -6.418 54.094 11.773 1 89.31 476 ARG B C 1
ATOM 9464 O O . ARG B 1 476 ? -5.641 53.656 10.922 1 89.31 476 ARG B O 1
ATOM 9471 N N . HIS B 1 477 ? -6.098 54.375 13.016 1 88.81 477 HIS B N 1
ATOM 9472 C CA . HIS B 1 477 ? -4.719 54.188 13.453 1 88.81 477 HIS B CA 1
ATOM 9473 C C . HIS B 1 477 ? -4.277 52.75 13.305 1 88.81 477 HIS B C 1
ATOM 9475 O O . HIS B 1 477 ? -3.18 52.469 12.82 1 88.81 477 HIS B O 1
ATOM 9481 N N . LYS B 1 478 ? -5.141 51.844 13.703 1 90.88 478 LYS B N 1
ATOM 9482 C CA . LYS B 1 478 ? -4.832 50.406 13.609 1 90.88 478 LYS B CA 1
ATOM 9483 C C . LYS B 1 478 ? -4.699 49.969 12.156 1 90.88 478 LYS B C 1
ATOM 9485 O O . LYS B 1 478 ? -3.816 49.188 11.82 1 90.88 478 LYS B O 1
ATOM 9490 N N . ALA B 1 479 ? -5.582 50.469 11.359 1 92.19 479 ALA B N 1
ATOM 9491 C CA . ALA B 1 479 ? -5.586 50.094 9.945 1 92.19 479 ALA B CA 1
ATOM 9492 C C . ALA B 1 479 ? -4.336 50.625 9.242 1 92.19 479 ALA B C 1
ATOM 9494 O O . ALA B 1 479 ? -3.781 49.938 8.367 1 92.19 479 ALA B O 1
ATOM 9495 N N . ILE B 1 480 ? -3.924 51.812 9.562 1 90 480 ILE B N 1
ATOM 9496 C CA . ILE B 1 480 ? -2.719 52.375 8.977 1 90 480 ILE B CA 1
ATOM 9497 C C . ILE B 1 480 ? -1.502 51.562 9.391 1 90 480 ILE B C 1
ATOM 9499 O O . ILE B 1 480 ? -0.605 51.312 8.578 1 90 480 ILE B O 1
ATOM 9503 N N . LYS B 1 481 ? -1.497 51.219 10.609 1 90.69 481 LYS B N 1
ATOM 9504 C CA . LYS B 1 481 ? -0.408 50.375 11.094 1 90.69 481 LYS B CA 1
ATOM 9505 C C . LYS B 1 481 ? -0.319 49.094 10.289 1 90.69 481 LYS B C 1
ATOM 9507 O O . LYS B 1 481 ? 0.771 48.656 9.898 1 90.69 481 LYS B O 1
ATOM 9512 N N . ARG B 1 482 ? -1.391 48.406 10.078 1 92.56 482 ARG B N 1
ATOM 9513 C CA . ARG B 1 482 ? -1.436 47.156 9.328 1 92.56 482 ARG B CA 1
ATOM 9514 C C . ARG B 1 482 ? -0.94 47.375 7.898 1 92.56 482 ARG B C 1
ATOM 9516 O O . ARG B 1 482 ? -0.196 46.531 7.371 1 92.56 482 ARG B O 1
ATOM 9523 N N . LEU B 1 483 ? -1.441 48.438 7.324 1 90.81 483 LEU B N 1
ATOM 9524 C CA . LEU B 1 483 ? -1.008 48.75 5.965 1 90.81 483 LEU B CA 1
ATOM 9525 C C . LEU B 1 483 ? 0.492 49.031 5.922 1 90.81 483 LEU B C 1
ATOM 9527 O O . LEU B 1 483 ? 1.176 48.625 4.984 1 90.81 483 LEU B O 1
ATOM 9531 N N . TYR B 1 484 ? 0.919 49.781 6.941 1 90.81 484 TYR B N 1
ATOM 9532 C CA . TYR B 1 484 ? 2.34 50.062 7.09 1 90.81 484 TYR B CA 1
ATOM 9533 C C . TYR B 1 484 ? 3.16 48.781 7.164 1 90.81 484 TYR B C 1
ATOM 9535 O O . TYR B 1 484 ? 4.16 48.656 6.457 1 90.81 484 TYR B O 1
ATOM 9543 N N . LEU B 1 485 ? 2.744 47.875 7.926 1 90.38 485 LEU B N 1
ATOM 9544 C CA . LEU B 1 485 ? 3.467 46.625 8.125 1 90.38 485 LEU B CA 1
ATOM 9545 C C . LEU B 1 485 ? 3.367 45.75 6.895 1 90.38 485 LEU B C 1
ATOM 9547 O O . LEU B 1 485 ? 4.293 44.969 6.594 1 90.38 485 LEU B O 1
ATOM 9551 N N . ARG B 1 486 ? 2.271 45.75 6.223 1 89.94 486 ARG B N 1
ATOM 9552 C CA . ARG B 1 486 ? 2.068 44.938 5.027 1 89.94 486 ARG B CA 1
ATOM 9553 C C . ARG B 1 486 ? 3.127 45.25 3.971 1 89.94 486 ARG B C 1
ATOM 9555 O O . ARG B 1 486 ? 3.602 44.344 3.279 1 89.94 486 ARG B O 1
ATOM 9562 N N . TRP B 1 487 ? 3.52 46.469 3.895 1 87.44 487 TRP B N 1
ATOM 9563 C CA . TRP B 1 487 ? 4.414 46.906 2.82 1 87.44 487 TRP B CA 1
ATOM 9564 C C . TRP B 1 487 ? 5.828 47.125 3.344 1 87.44 487 TRP B C 1
ATOM 9566 O O . TRP B 1 487 ? 6.734 47.469 2.582 1 87.44 487 TRP B O 1
ATOM 9576 N N . HIS B 1 488 ? 6.008 46.906 4.613 1 88.81 488 HIS B N 1
ATOM 9577 C CA . HIS B 1 488 ? 7.324 47.125 5.199 1 88.81 488 HIS B CA 1
ATOM 9578 C C . HIS B 1 488 ? 8.367 46.219 4.555 1 88.81 488 HIS B C 1
ATOM 9580 O O . HIS B 1 488 ? 8.102 45.062 4.273 1 88.81 488 HIS B O 1
ATOM 9586 N N . PRO B 1 489 ? 9.539 46.656 4.27 1 83.5 489 PRO B N 1
ATOM 9587 C CA . PRO B 1 489 ? 10.586 45.906 3.596 1 83.5 489 PRO B CA 1
ATOM 9588 C C . PRO B 1 489 ? 11.031 44.688 4.395 1 83.5 489 PRO B C 1
ATOM 9590 O O . PRO B 1 489 ? 11.523 43.719 3.816 1 83.5 489 PRO B O 1
ATOM 9593 N N . ASP B 1 490 ? 10.898 44.719 5.691 1 82.44 490 ASP B N 1
ATOM 9594 C CA . ASP B 1 490 ? 11.273 43.594 6.531 1 82.44 490 ASP B CA 1
ATOM 9595 C C . ASP B 1 490 ? 10.305 42.438 6.352 1 82.44 490 ASP B C 1
ATOM 9597 O O . ASP B 1 490 ? 10.625 41.281 6.691 1 82.44 490 ASP B O 1
ATOM 9601 N N . LYS B 1 491 ? 9.125 42.688 5.906 1 82.19 491 LYS B N 1
ATOM 9602 C CA . LYS B 1 491 ? 8.109 41.656 5.77 1 82.19 491 LYS B CA 1
ATOM 9603 C C . LYS B 1 491 ? 8.07 41.094 4.348 1 82.19 491 LYS B C 1
ATOM 9605 O O . LYS B 1 491 ? 7.539 40 4.109 1 82.19 491 LYS B O 1
ATOM 9610 N N . ASN B 1 492 ? 8.453 41.969 3.438 1 75.69 492 ASN B N 1
ATOM 9611 C CA . ASN B 1 492 ? 8.422 41.594 2.029 1 75.69 492 ASN B CA 1
ATOM 9612 C C . ASN B 1 492 ? 9.812 41.625 1.409 1 75.69 492 ASN B C 1
ATOM 9614 O O . ASN B 1 492 ? 10.586 42.562 1.632 1 75.69 492 ASN B O 1
ATOM 9618 N N . CYS B 1 493 ? 10.289 40.531 1.02 1 60.78 493 CYS B N 1
ATOM 9619 C CA . CYS B 1 493 ? 11.648 40.469 0.482 1 60.78 493 CYS B CA 1
ATOM 9620 C C . CYS B 1 493 ? 11.711 41.062 -0.918 1 60.78 493 CYS B C 1
ATOM 9622 O O . CYS B 1 493 ? 12.797 41.188 -1.492 1 60.78 493 CYS B O 1
ATOM 9624 N N . GLN B 1 494 ? 10.672 41.562 -1.513 1 63.66 494 GLN B N 1
ATOM 9625 C CA . GLN B 1 494 ? 10.75 41.969 -2.916 1 63.66 494 GLN B CA 1
ATOM 9626 C C . GLN B 1 494 ? 11.055 43.438 -3.051 1 63.66 494 GLN B C 1
ATOM 9628 O O . GLN B 1 494 ? 10.703 44.25 -2.174 1 63.66 494 GLN B O 1
ATOM 9633 N N . SER B 1 495 ? 11.859 43.844 -3.973 1 67.75 495 SER B N 1
ATOM 9634 C CA . SER B 1 495 ? 12.273 45.188 -4.32 1 67.75 495 SER B CA 1
ATOM 9635 C C . SER B 1 495 ? 11.07 46.125 -4.5 1 67.75 495 SER B C 1
ATOM 9637 O O . SER B 1 495 ? 11.117 47.281 -4.141 1 67.75 495 SER B O 1
ATOM 9639 N N . LEU B 1 496 ? 9.992 45.562 -4.926 1 77.12 496 LEU B N 1
ATOM 9640 C CA . LEU B 1 496 ? 8.766 46.312 -5.152 1 77.12 496 LEU B CA 1
ATOM 9641 C C . LEU B 1 496 ? 8.234 46.906 -3.844 1 77.12 496 LEU B C 1
ATOM 9643 O O . LEU B 1 496 ? 7.727 48.031 -3.811 1 77.12 496 LEU B O 1
ATOM 9647 N N . ALA B 1 497 ? 8.547 46.281 -2.793 1 78.12 497 ALA B N 1
ATOM 9648 C CA . ALA B 1 497 ? 7.977 46.656 -1.503 1 78.12 497 ALA B CA 1
ATOM 9649 C C . ALA B 1 497 ? 8.656 47.906 -0.958 1 78.12 497 ALA B C 1
ATOM 9651 O O . ALA B 1 497 ? 8.008 48.75 -0.327 1 78.12 497 ALA B O 1
ATOM 9652 N N . ASN B 1 498 ? 9.875 48.094 -1.336 1 83.69 498 ASN B N 1
ATOM 9653 C CA . ASN B 1 498 ? 10.594 49.281 -0.839 1 83.69 498 ASN B CA 1
ATOM 9654 C C . ASN B 1 498 ? 10.047 50.562 -1.438 1 83.69 498 ASN B C 1
ATOM 9656 O O . ASN B 1 498 ? 9.859 51.531 -0.725 1 83.69 498 ASN B O 1
ATOM 9660 N N . GLU B 1 499 ? 9.836 50.469 -2.713 1 86.12 499 GLU B N 1
ATOM 9661 C CA . GLU B 1 499 ? 9.289 51.656 -3.375 1 86.12 499 GLU B CA 1
ATOM 9662 C C . GLU B 1 499 ? 7.863 51.938 -2.92 1 86.12 499 GLU B C 1
ATOM 9664 O O . GLU B 1 499 ? 7.484 53.094 -2.713 1 86.12 499 GLU B O 1
ATOM 9669 N N . ALA B 1 500 ? 7.168 50.938 -2.871 1 88.38 500 ALA B N 1
ATOM 9670 C CA . ALA B 1 500 ? 5.785 51.094 -2.426 1 88.38 500 ALA B CA 1
ATOM 9671 C C . ALA B 1 500 ? 5.723 51.594 -0.99 1 88.38 500 ALA B C 1
ATOM 9673 O O . ALA B 1 500 ? 4.852 52.406 -0.646 1 88.38 500 ALA B O 1
ATOM 9674 N N . PHE B 1 501 ? 6.664 51.219 -0.241 1 90.94 501 PHE B N 1
ATOM 9675 C CA . PHE B 1 501 ? 6.715 51.625 1.163 1 90.94 501 PHE B CA 1
ATOM 9676 C C . PHE B 1 501 ? 7.035 53.094 1.304 1 90.94 501 PHE B C 1
ATOM 9678 O O . PHE B 1 501 ? 6.441 53.781 2.133 1 90.94 501 PHE B O 1
ATOM 9685 N N . LYS B 1 502 ? 7.918 53.594 0.516 1 88.5 502 LYS B N 1
ATOM 9686 C CA . LYS B 1 502 ? 8.242 55 0.514 1 88.5 502 LYS B CA 1
ATOM 9687 C C . LYS B 1 502 ? 7.039 55.844 0.099 1 88.5 502 LYS B C 1
ATOM 9689 O O . LYS B 1 502 ? 6.785 56.906 0.68 1 88.5 502 LYS B O 1
ATOM 9694 N N . TYR B 1 503 ? 6.453 55.312 -0.889 1 91.06 503 TYR B N 1
ATOM 9695 C CA . TYR B 1 503 ? 5.246 56 -1.347 1 91.06 503 TYR B CA 1
ATOM 9696 C C . TYR B 1 503 ? 4.195 56.031 -0.245 1 91.06 503 TYR B C 1
ATOM 9698 O O . TYR B 1 503 ? 3.547 57.062 -0.039 1 91.06 503 TYR B O 1
ATOM 9706 N N . LEU B 1 504 ? 4.008 54.938 0.414 1 91.25 504 LEU B N 1
ATOM 9707 C CA . LEU B 1 504 ? 3.033 54.844 1.494 1 91.25 504 LEU B CA 1
ATOM 9708 C C . LEU B 1 504 ? 3.348 55.875 2.6 1 91.25 504 LEU B C 1
ATOM 9710 O O . LEU B 1 504 ? 2.451 56.562 3.086 1 91.25 504 LEU B O 1
ATOM 9714 N N . GLN B 1 505 ? 4.547 55.969 2.975 1 89.19 505 GLN B N 1
ATOM 9715 C CA . GLN B 1 505 ? 4.965 56.906 4.02 1 89.19 505 GLN B CA 1
ATOM 9716 C C . GLN B 1 505 ? 4.664 58.344 3.621 1 89.19 505 GLN B C 1
ATOM 9718 O O . GLN B 1 505 ? 4.176 59.125 4.438 1 89.19 505 GLN B O 1
ATOM 9723 N N . ASN B 1 506 ? 4.938 58.625 2.359 1 89.25 506 ASN B N 1
ATOM 9724 C CA . ASN B 1 506 ? 4.688 59.969 1.849 1 89.25 506 ASN B CA 1
ATOM 9725 C C . ASN B 1 506 ? 3.199 60.281 1.855 1 89.25 506 ASN B C 1
ATOM 9727 O O . ASN B 1 506 ? 2.811 61.406 2.197 1 89.25 506 ASN B O 1
ATOM 9731 N N . GLN B 1 507 ? 2.477 59.312 1.471 1 90.31 507 GLN B N 1
ATOM 9732 C CA . GLN B 1 507 ? 1.035 59.562 1.408 1 90.31 507 GLN B CA 1
ATOM 9733 C C . GLN B 1 507 ? 0.445 59.719 2.803 1 90.31 507 GLN B C 1
ATOM 9735 O O . GLN B 1 507 ? -0.448 60.562 3.004 1 90.31 507 GLN B O 1
ATOM 9740 N N . ILE B 1 508 ? 0.864 59 3.736 1 88.12 508 ILE B N 1
ATOM 9741 C CA . ILE B 1 508 ? 0.375 59.094 5.105 1 88.12 508 ILE B CA 1
ATOM 9742 C C . ILE B 1 508 ? 0.744 60.469 5.676 1 88.12 508 ILE B C 1
ATOM 9744 O O . ILE B 1 508 ? -0.068 61.094 6.352 1 88.12 508 ILE B O 1
ATOM 9748 N N . ASP B 1 509 ? 2 60.938 5.406 1 85.19 509 ASP B N 1
ATOM 9749 C CA . ASP B 1 509 ? 2.467 62.219 5.887 1 85.19 509 ASP B CA 1
ATOM 9750 C C . ASP B 1 509 ? 1.661 63.375 5.262 1 85.19 509 ASP B C 1
ATOM 9752 O O . ASP B 1 509 ? 1.357 64.375 5.93 1 85.19 509 ASP B O 1
ATOM 9756 N N . GLU B 1 510 ? 1.348 63.188 4.02 1 82.94 510 GLU B N 1
ATOM 9757 C CA . GLU B 1 510 ? 0.578 64.188 3.314 1 82.94 510 GLU B CA 1
ATOM 9758 C C . GLU B 1 510 ? -0.85 64.312 3.848 1 82.94 510 GLU B C 1
ATOM 9760 O O . GLU B 1 510 ? -1.407 65.375 3.986 1 82.94 510 GLU B O 1
ATOM 9765 N N . LEU B 1 511 ? -1.352 63.188 4.113 1 83.75 511 LEU B N 1
ATOM 9766 C CA . LEU B 1 511 ? -2.736 63.125 4.566 1 83.75 511 LEU B CA 1
ATOM 9767 C C . LEU B 1 511 ? -2.842 63.562 6.023 1 83.75 511 LEU B C 1
ATOM 9769 O O . LEU B 1 511 ? -3.879 64.062 6.449 1 83.75 511 LEU B O 1
ATOM 9773 N N . SER B 1 512 ? -1.803 63.375 6.789 1 78.5 512 SER B N 1
ATOM 9774 C CA . SER B 1 512 ? -1.805 63.719 8.211 1 78.5 512 SER B CA 1
ATOM 9775 C C . SER B 1 512 ? -1.492 65.188 8.414 1 78.5 512 SER B C 1
ATOM 9777 O O . SER B 1 512 ? -1.599 65.688 9.531 1 78.5 512 SER B O 1
ATOM 9779 N N . LYS B 1 513 ? -0.747 65.938 7.602 1 70.31 513 LYS B N 1
ATOM 9780 C CA . LYS B 1 513 ? -0.478 67.375 7.711 1 70.31 513 LYS B CA 1
ATOM 9781 C C . LYS B 1 513 ? -1.766 68.125 7.938 1 70.31 513 LYS B C 1
ATOM 9783 O O . LYS B 1 513 ? -2.764 67.938 7.25 1 70.31 513 LYS B O 1
ATOM 9788 N N . PRO B 1 514 ? -1.795 68.625 9.258 1 57.38 514 PRO B N 1
ATOM 9789 C CA . PRO B 1 514 ? -2.969 69.375 9.609 1 57.38 514 PRO B CA 1
ATOM 9790 C C . PRO B 1 514 ? -3.328 70.438 8.539 1 57.38 514 PRO B C 1
ATOM 9792 O O . PRO B 1 514 ? -2.453 70.875 7.809 1 57.38 514 PRO B O 1
ATOM 9795 N N . LYS B 1 515 ? -4.527 70.625 8.102 1 50.91 515 LYS B N 1
ATOM 9796 C CA . LYS B 1 515 ? -4.855 71.938 7.566 1 50.91 515 LYS B CA 1
ATOM 9797 C C . LYS B 1 515 ? -4.258 73.062 8.422 1 50.91 515 LYS B C 1
ATOM 9799 O O . LYS B 1 515 ? -3.875 72.812 9.57 1 50.91 515 LYS B O 1
ATOM 9804 N N . ALA B 1 516 ? -4.512 74.375 8.523 1 47.47 516 ALA B N 1
ATOM 9805 C CA . ALA B 1 516 ? -3.861 75.562 9.156 1 47.47 516 ALA B CA 1
ATOM 9806 C C . ALA B 1 516 ? -3.424 75.188 10.578 1 47.47 516 ALA B C 1
ATOM 9808 O O . ALA B 1 516 ? -2.336 75.562 11.008 1 47.47 516 ALA B O 1
ATOM 9809 N N . GLY B 1 517 ? -4.242 75.125 11.625 1 39.94 517 GLY B N 1
ATOM 9810 C CA . GLY B 1 517 ? -3.955 75.438 13.016 1 39.94 517 GLY B CA 1
ATOM 9811 C C . GLY B 1 517 ? -3.219 74.312 13.734 1 39.94 517 GLY B C 1
ATOM 9812 O O . GLY B 1 517 ? -2.676 74.5 14.82 1 39.94 517 GLY B O 1
ATOM 9813 N N . ASP B 1 518 ? -3.611 73 13.953 1 39.72 518 ASP B N 1
ATOM 9814 C CA . ASP B 1 518 ? -3.264 72.125 15.094 1 39.72 518 ASP B CA 1
ATOM 9815 C C . ASP B 1 518 ? -2.031 71.312 14.789 1 39.72 518 ASP B C 1
ATOM 9817 O O . ASP B 1 518 ? -2.066 70.438 13.914 1 39.72 518 ASP B O 1
ATOM 9821 N N . SER B 1 519 ? -0.729 71.625 15.047 1 43.56 519 SER B N 1
ATOM 9822 C CA . SER B 1 519 ? 0.655 71.188 15 1 43.56 519 SER B CA 1
ATOM 9823 C C . SER B 1 519 ? 0.802 69.812 15.641 1 43.56 519 SER B C 1
ATOM 9825 O O . SER B 1 519 ? 1.87 69.188 15.57 1 43.56 519 SER B O 1
ATOM 9827 N N . THR B 1 520 ? 0.017 69.312 16.562 1 43.59 520 THR B N 1
ATOM 9828 C CA . THR B 1 520 ? 0.297 68.188 17.469 1 43.59 520 THR B CA 1
ATOM 9829 C C . THR B 1 520 ? 0.348 66.875 16.703 1 43.59 520 THR B C 1
ATOM 9831 O O . THR B 1 520 ? 0.807 65.875 17.25 1 43.59 520 THR B O 1
ATOM 9834 N N . PHE B 1 521 ? -0.199 66.75 15.625 1 45.25 521 PHE B N 1
ATOM 9835 C CA . PHE B 1 521 ? -0.322 65.438 15 1 45.25 521 PHE B CA 1
ATOM 9836 C C . PHE B 1 521 ? 1.004 65 14.391 1 45.25 521 PHE B C 1
ATOM 9838 O O . PHE B 1 521 ? 1.265 63.781 14.25 1 45.25 521 PHE B O 1
ATOM 9845 N N . SER B 1 522 ? 1.94 65.938 13.969 1 48.38 522 SER B N 1
ATOM 9846 C CA . SER B 1 522 ? 3.172 65.562 13.289 1 48.38 522 SER B CA 1
ATOM 9847 C C . SER B 1 522 ? 4.117 64.812 14.219 1 48.38 522 SER B C 1
ATOM 9849 O O . SER B 1 522 ? 4.754 63.844 13.812 1 48.38 522 SER B O 1
ATOM 9851 N N . SER B 1 523 ? 4.316 65.25 15.414 1 51.09 523 SER B N 1
ATOM 9852 C CA . SER B 1 523 ? 5.246 64.625 16.344 1 51.09 523 SER B CA 1
ATOM 9853 C C . SER B 1 523 ? 4.777 63.219 16.75 1 51.09 523 SER B C 1
ATOM 9855 O O . SER B 1 523 ? 5.598 62.344 17.016 1 51.09 523 SER B O 1
ATOM 9857 N N . ARG B 1 524 ? 3.58 62.969 16.797 1 54 524 ARG B N 1
ATOM 9858 C CA . ARG B 1 524 ? 2.98 61.719 17.203 1 54 524 ARG B CA 1
ATOM 9859 C C . ARG B 1 524 ? 3.172 60.656 16.125 1 54 524 ARG B C 1
ATOM 9861 O O . ARG B 1 524 ? 3.375 59.469 16.438 1 54 524 ARG B O 1
ATOM 9868 N N . ASN B 1 525 ? 3.293 61.094 14.883 1 59.66 525 ASN B N 1
ATOM 9869 C CA . ASN B 1 525 ? 3.412 60.125 13.781 1 59.66 525 ASN B CA 1
ATOM 9870 C C . ASN 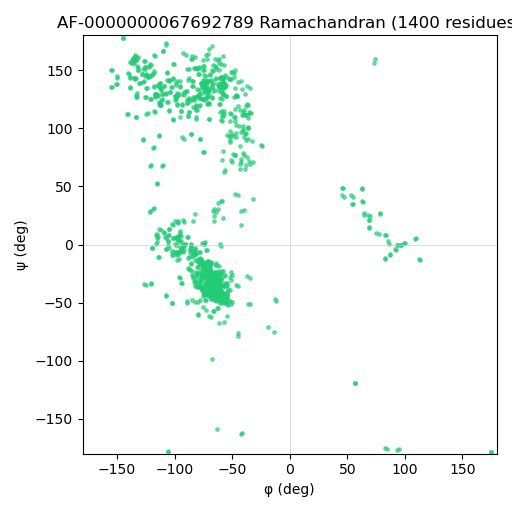B 1 525 ? 4.82 59.562 13.695 1 59.66 525 ASN B C 1
ATOM 9872 O O . ASN B 1 525 ? 4.996 58.375 13.359 1 59.66 525 ASN B O 1
ATOM 9876 N N . THR B 1 526 ? 5.867 60.406 14.062 1 60.91 526 THR B N 1
ATOM 9877 C CA . THR B 1 526 ? 7.25 59.938 14.016 1 60.91 526 THR B CA 1
ATOM 9878 C C . THR B 1 526 ? 7.488 58.844 15.055 1 60.91 526 THR B C 1
ATOM 9880 O O . THR B 1 526 ? 8.234 57.906 14.797 1 60.91 526 THR B O 1
ATOM 9883 N N . ASN B 1 527 ? 6.922 59 16.188 1 70.25 527 ASN B N 1
ATOM 9884 C CA . ASN B 1 527 ? 7.074 58 17.234 1 70.25 527 ASN B CA 1
ATOM 9885 C C . ASN B 1 527 ? 6.391 56.688 16.859 1 70.25 527 ASN B C 1
ATOM 9887 O O . ASN B 1 527 ? 6.906 55.594 17.156 1 70.25 527 ASN B O 1
ATOM 9891 N N . PHE B 1 528 ? 5.383 56.781 16.047 1 81 528 PHE B N 1
ATOM 9892 C CA . PHE B 1 528 ? 4.66 55.562 15.625 1 81 528 PHE B CA 1
ATOM 9893 C C . PHE B 1 528 ? 5.477 54.781 14.625 1 81 528 PHE B C 1
ATOM 9895 O O . PHE B 1 528 ? 5.523 53.531 14.695 1 81 528 PHE B O 1
ATOM 9902 N N . TYR B 1 529 ? 6.199 55.562 13.781 1 85.06 529 TYR B N 1
ATOM 9903 C CA . TYR B 1 529 ? 6.992 54.875 12.766 1 85.06 529 TYR B CA 1
ATOM 9904 C C . TYR B 1 529 ? 8.102 54.062 13.406 1 85.06 529 TYR B C 1
ATOM 9906 O O . TYR B 1 529 ? 8.383 52.938 12.977 1 85.06 529 TYR B O 1
ATOM 9914 N N . GLN B 1 530 ? 8.656 54.656 14.438 1 85.81 530 GLN B N 1
ATOM 9915 C CA . GLN B 1 530 ? 9.742 53.938 15.102 1 85.81 530 GLN B CA 1
ATOM 9916 C C . GLN B 1 530 ? 9.242 52.625 15.727 1 85.81 530 GLN B C 1
ATOM 9918 O O . GLN B 1 530 ? 9.891 51.594 15.617 1 85.81 530 GLN B O 1
ATOM 9923 N N . GLN B 1 531 ? 8.18 52.719 16.312 1 88.25 531 GLN B N 1
ATOM 9924 C CA . GLN B 1 531 ? 7.598 51.562 16.953 1 88.25 531 GLN B CA 1
ATOM 9925 C C . GLN B 1 531 ? 7.211 50.5 15.914 1 88.25 531 GLN B C 1
ATOM 9927 O O . GLN B 1 531 ? 7.422 49.312 16.125 1 88.25 531 GLN B O 1
ATOM 9932 N N . TRP B 1 532 ? 6.629 50.969 14.828 1 90.38 532 TRP B N 1
ATOM 9933 C CA . TRP B 1 532 ? 6.188 50.031 13.789 1 90.38 532 TRP B CA 1
ATOM 9934 C C . TRP B 1 532 ? 7.383 49.406 13.086 1 90.38 532 TRP B C 1
ATOM 9936 O O . TRP B 1 532 ? 7.336 48.219 12.711 1 90.38 532 TRP B O 1
ATOM 9946 N N . ASN B 1 533 ? 8.406 50.125 12.945 1 89.69 533 ASN B N 1
ATOM 9947 C CA . ASN B 1 533 ? 9.633 49.562 12.383 1 89.69 533 ASN B CA 1
ATOM 9948 C C . ASN B 1 533 ? 10.227 48.469 13.273 1 89.69 533 ASN B C 1
ATOM 9950 O O . ASN B 1 533 ? 10.734 47.469 12.781 1 89.69 533 ASN B O 1
ATOM 9954 N N . GLN B 1 534 ? 10.148 48.812 14.531 1 89.19 534 GLN B N 1
ATOM 9955 C CA . GLN B 1 534 ? 10.648 47.812 15.477 1 89.19 534 GLN B CA 1
ATOM 9956 C C . GLN B 1 534 ? 9.82 46.531 15.414 1 89.19 534 GLN B C 1
ATOM 9958 O O . GLN B 1 534 ? 10.367 45.438 15.508 1 89.19 534 GLN B O 1
ATOM 9963 N N . GLU B 1 535 ? 8.578 46.656 15.305 1 90.19 535 GLU B N 1
ATOM 9964 C CA . GLU B 1 535 ? 7.703 45.5 15.203 1 90.19 535 GLU B CA 1
ATOM 9965 C C . GLU B 1 535 ? 8 44.688 13.945 1 90.19 535 GLU B C 1
ATOM 9967 O O . GLU B 1 535 ? 8.031 43.469 13.977 1 90.19 535 GLU B O 1
ATOM 9972 N N . ALA B 1 536 ? 8.141 45.344 12.867 1 89.81 536 ALA B N 1
ATOM 9973 C CA . ALA B 1 536 ? 8.484 44.688 11.617 1 89.81 536 ALA B CA 1
ATOM 9974 C C . ALA B 1 536 ? 9.797 43.938 11.742 1 89.81 536 ALA B C 1
ATOM 9976 O O . ALA B 1 536 ? 9.922 42.812 11.258 1 89.81 536 ALA B O 1
ATOM 9977 N N . ARG B 1 537 ? 10.742 44.531 12.391 1 88 537 ARG B N 1
ATOM 9978 C CA . ARG B 1 537 ? 12.031 43.875 12.609 1 88 537 ARG B CA 1
ATOM 9979 C C . ARG B 1 537 ? 11.883 42.656 13.523 1 88 537 ARG B C 1
ATOM 9981 O O . ARG B 1 537 ? 12.547 41.656 13.312 1 88 537 ARG B O 1
ATOM 9988 N N . TYR B 1 538 ? 11.078 42.875 14.43 1 88.56 538 TYR B N 1
ATOM 9989 C CA . TYR B 1 538 ? 10.82 41.781 15.344 1 88.56 538 TYR B CA 1
ATOM 9990 C C . TYR B 1 538 ? 10.227 40.594 14.602 1 88.56 538 TYR B C 1
ATOM 9992 O O . TYR B 1 538 ? 10.625 39.438 14.828 1 88.56 538 TYR B O 1
ATOM 10000 N N . HIS B 1 539 ? 9.258 40.781 13.766 1 87.94 539 HIS B N 1
ATOM 10001 C CA . HIS B 1 539 ? 8.648 39.719 12.977 1 87.94 539 HIS B CA 1
ATOM 10002 C C . HIS B 1 539 ? 9.68 39 12.102 1 87.94 539 HIS B C 1
ATOM 10004 O O . HIS B 1 539 ? 9.703 37.781 12.023 1 87.94 539 HIS B O 1
ATOM 10010 N N . ARG B 1 540 ? 10.492 39.781 11.57 1 84.12 540 ARG B N 1
ATOM 10011 C CA . ARG B 1 540 ? 11.539 39.219 10.719 1 84.12 540 ARG B CA 1
ATOM 10012 C C . ARG B 1 540 ? 12.5 38.375 11.539 1 84.12 540 ARG B C 1
ATOM 10014 O O . ARG B 1 540 ? 12.859 37.25 11.125 1 84.12 540 ARG B O 1
ATOM 10021 N N . ASN B 1 541 ? 12.898 38.906 12.633 1 82.62 541 ASN B N 1
ATOM 10022 C CA . ASN B 1 541 ? 13.828 38.188 13.492 1 82.62 541 ASN B CA 1
ATOM 10023 C C . ASN B 1 541 ? 13.234 36.875 13.992 1 82.62 541 ASN B C 1
ATOM 10025 O O . ASN B 1 541 ? 13.945 35.875 14.094 1 82.62 541 ASN B O 1
ATOM 10029 N N . SER B 1 542 ? 12.008 36.938 14.328 1 81.31 542 SER B N 1
ATOM 10030 C CA . SER B 1 542 ? 11.328 35.719 14.797 1 81.31 542 SER B CA 1
ATOM 10031 C C . SER B 1 542 ? 11.266 34.656 13.703 1 81.31 542 SER B C 1
ATOM 10033 O O . SER B 1 542 ? 11.438 33.469 13.969 1 81.31 542 SER B O 1
ATOM 10035 N N . ARG B 1 543 ? 10.961 35.094 12.555 1 79.81 543 ARG B N 1
ATOM 10036 C CA . ARG B 1 543 ? 10.938 34.188 11.422 1 79.81 543 ARG B CA 1
ATOM 10037 C C . ARG B 1 543 ? 12.312 33.594 11.172 1 79.81 543 ARG B C 1
ATOM 10039 O O . ARG B 1 543 ? 12.445 32.375 10.945 1 79.81 543 ARG B O 1
ATOM 10046 N N . GLU B 1 544 ? 13.273 34.438 11.258 1 76.69 544 GLU B N 1
ATOM 10047 C CA . GLU B 1 544 ? 14.648 34 11.023 1 76.69 544 GLU B CA 1
ATOM 10048 C C . GLU B 1 544 ? 15.125 33.062 12.133 1 76.69 544 GLU B C 1
ATOM 10050 O O . GLU B 1 544 ? 15.836 32.094 11.875 1 76.69 544 GLU B O 1
ATOM 10055 N N . ARG B 1 545 ? 14.828 33.438 13.352 1 70.75 545 ARG B N 1
ATOM 10056 C CA . ARG B 1 545 ? 15.18 32.562 14.477 1 70.75 545 ARG B CA 1
ATOM 10057 C C . ARG B 1 545 ? 14.539 31.188 14.336 1 70.75 545 ARG B C 1
ATOM 10059 O O . ARG B 1 545 ? 15.164 30.172 14.641 1 70.75 545 ARG B O 1
ATOM 10066 N N . PHE B 1 546 ? 13.25 31.312 14 1 70.88 546 PHE B N 1
ATOM 10067 C CA . PHE B 1 546 ? 12.562 30.047 13.773 1 70.88 546 PHE B CA 1
ATOM 10068 C C . PHE B 1 546 ? 13.266 29.234 12.688 1 70.88 546 PHE B C 1
ATOM 10070 O O . PHE B 1 546 ? 13.469 28.031 12.836 1 70.88 546 PHE B O 1
ATOM 10077 N N . SER B 1 547 ? 13.578 30 11.68 1 62.19 547 SER B N 1
ATOM 10078 C CA . SER B 1 547 ? 14.219 29.344 10.539 1 62.19 547 SER B CA 1
ATOM 10079 C C . SER B 1 547 ? 15.602 28.828 10.906 1 62.19 547 SER B C 1
ATOM 10081 O O . SER B 1 547 ? 16.047 27.812 10.383 1 62.19 547 SER B O 1
ATOM 10083 N N . ARG B 1 548 ? 16.391 29.656 11.711 1 56.22 548 ARG B N 1
ATOM 10084 C CA . ARG B 1 548 ? 17.719 29.25 12.156 1 56.22 548 ARG B CA 1
ATOM 10085 C C . ARG B 1 548 ? 17.625 28.125 13.188 1 56.22 548 ARG B C 1
ATOM 10087 O O . ARG B 1 548 ? 18.5 27.25 13.227 1 56.22 548 ARG B O 1
ATOM 10094 N N . GLY B 1 549 ? 17.016 28.453 14.219 1 48.69 549 GLY B N 1
ATOM 10095 C CA . GLY B 1 549 ? 16.875 27.438 15.242 1 48.69 549 GLY B CA 1
ATOM 10096 C C . GLY B 1 549 ? 16.312 26.125 14.719 1 48.69 549 GLY B C 1
ATOM 10097 O O . GLY B 1 549 ? 16.766 25.047 15.117 1 48.69 549 GLY B O 1
ATOM 10098 N N . TYR B 1 550 ? 15.344 26.453 14.125 1 45.59 550 TYR B N 1
ATOM 10099 C CA . TYR B 1 550 ? 14.758 25.266 13.492 1 45.59 550 TYR B CA 1
ATOM 10100 C C . TYR B 1 550 ? 15.453 24.953 12.18 1 45.59 550 TYR B C 1
ATOM 10102 O O . TYR B 1 550 ? 14.883 25.141 11.102 1 45.59 550 TYR B O 1
ATOM 10110 N N . ARG B 1 551 ? 16.812 25.375 11.984 1 39.88 551 ARG B N 1
ATOM 10111 C CA . ARG B 1 551 ? 17.688 25.266 10.82 1 39.88 551 ARG B CA 1
ATOM 10112 C C . ARG B 1 551 ? 17.172 24.203 9.859 1 39.88 551 ARG B C 1
ATOM 10114 O O . ARG B 1 551 ? 17.484 24.234 8.664 1 39.88 551 ARG B O 1
ATOM 10121 N N . GLY B 1 552 ? 17.297 23.078 10.25 1 37.22 552 GLY B N 1
ATOM 10122 C CA . GLY B 1 552 ? 16.984 22 9.328 1 37.22 552 GLY B CA 1
ATOM 10123 C C . GLY B 1 552 ? 15.555 22.016 8.836 1 37.22 552 GLY B C 1
ATOM 10124 O O . GLY B 1 552 ? 15.102 21.078 8.18 1 37.22 552 GLY B O 1
ATOM 10125 N N . PHE B 1 553 ? 14.805 22.578 9.641 1 40.06 553 PHE B N 1
ATOM 10126 C CA . PHE B 1 553 ? 13.375 22.328 9.477 1 40.06 553 PHE B CA 1
ATOM 10127 C C . PHE B 1 553 ? 12.891 22.859 8.133 1 40.06 553 PHE B C 1
ATOM 10129 O O . PHE B 1 553 ? 13.594 23.609 7.465 1 40.06 553 PHE B O 1
ATOM 10136 N N . HIS B 1 554 ? 11.469 23.031 8.305 1 45.12 554 HIS B N 1
ATOM 10137 C CA . HIS B 1 554 ? 10.164 23.281 7.699 1 45.12 554 HIS B CA 1
ATOM 10138 C C . HIS B 1 554 ? 10.055 24.719 7.207 1 45.12 554 HIS B C 1
ATOM 10140 O O . HIS B 1 554 ? 10.711 25.609 7.742 1 45.12 554 HIS B O 1
ATOM 10146 N N . SER B 1 555 ? 9.633 24.797 6.113 1 55.69 555 SER B N 1
ATOM 10147 C CA . SER B 1 555 ? 9.031 25.984 5.531 1 55.69 555 SER B CA 1
ATOM 10148 C C . SER B 1 555 ? 8.219 26.75 6.566 1 55.69 555 SER B C 1
ATOM 10150 O O . SER B 1 555 ? 7.527 26.156 7.391 1 55.69 555 SER B O 1
ATOM 10152 N N . TYR B 1 556 ? 8.805 27.812 7.113 1 64.94 556 TYR B N 1
ATOM 10153 C CA . TYR B 1 556 ? 8.031 28.734 7.934 1 64.94 556 TYR B CA 1
ATOM 10154 C C . TYR B 1 556 ? 6.586 28.812 7.453 1 64.94 556 TYR B C 1
ATOM 10156 O O . TYR B 1 556 ? 6.223 29.703 6.68 1 64.94 556 TYR B O 1
ATOM 10164 N N . ASN B 1 557 ? 5.941 27.609 7.758 1 69.94 557 ASN B N 1
ATOM 10165 C CA . ASN B 1 557 ? 4.531 27.484 7.398 1 69.94 557 ASN B CA 1
ATOM 10166 C C . ASN B 1 557 ? 3.678 27.109 8.609 1 69.94 557 ASN B C 1
ATOM 10168 O O . ASN B 1 557 ? 3.816 26.016 9.164 1 69.94 557 ASN B O 1
ATOM 10172 N N . PHE B 1 558 ? 2.865 28.047 9 1 74.56 558 PHE B N 1
ATOM 10173 C CA . PHE B 1 558 ? 2.006 27.891 10.164 1 74.56 558 PHE B CA 1
ATOM 10174 C C . PHE B 1 558 ? 1.176 26.625 10.07 1 74.56 558 PHE B C 1
ATOM 10176 O O . PHE B 1 558 ? 1.059 25.875 11.047 1 74.56 558 PHE B O 1
ATOM 10183 N N . TRP B 1 559 ? 0.722 26.344 8.969 1 72.06 559 TRP B N 1
ATOM 10184 C CA . TRP B 1 559 ? -0.258 25.266 8.797 1 72.06 559 TRP B CA 1
ATOM 10185 C C . TRP B 1 559 ? 0.416 23.906 8.836 1 72.06 559 TRP B C 1
ATOM 10187 O O . TRP B 1 559 ? -0.192 22.922 9.266 1 72.06 559 TRP B O 1
ATOM 10197 N N . THR B 1 560 ? 1.567 23.859 8.414 1 64.06 560 THR B N 1
ATOM 10198 C CA . THR B 1 560 ? 2.312 22.609 8.477 1 64.06 560 THR B CA 1
ATOM 10199 C C . THR B 1 560 ? 2.648 22.25 9.922 1 64.06 560 THR B C 1
ATOM 10201 O O . THR B 1 560 ? 2.672 21.078 10.289 1 64.06 560 THR B O 1
ATOM 10204 N N . HIS B 1 561 ? 2.854 23.328 10.625 1 64.44 561 HIS B N 1
ATOM 10205 C CA . HIS B 1 561 ? 3.215 23.125 12.023 1 64.44 561 HIS B CA 1
ATOM 10206 C C . HIS B 1 561 ? 1.979 22.875 12.883 1 64.44 561 HIS B C 1
ATOM 10208 O O . HIS B 1 561 ? 2.049 22.203 13.906 1 64.44 561 HIS B O 1
ATOM 10214 N N . ASN B 1 562 ? 0.864 23.562 12.492 1 69.75 562 ASN B N 1
ATOM 10215 C CA . ASN B 1 562 ? -0.385 23.438 13.242 1 69.75 562 ASN B CA 1
ATOM 10216 C C . ASN B 1 562 ? -1.438 22.672 12.445 1 69.75 562 ASN B C 1
ATOM 10218 O O . ASN B 1 562 ? -2.521 23.188 12.18 1 69.75 562 ASN B O 1
ATOM 10222 N N . GLU B 1 563 ? -1.22 21.438 12.242 1 62.47 563 GLU B N 1
ATOM 10223 C CA . GLU B 1 563 ? -2.061 20.625 11.367 1 62.47 563 GLU B CA 1
ATOM 10224 C C . GLU B 1 563 ? -3.418 20.344 12.008 1 62.47 563 GLU B C 1
ATOM 10226 O O . GLU B 1 563 ? -4.391 20.062 11.312 1 62.47 563 GLU B O 1
ATOM 10231 N N . ASN B 1 564 ? -3.449 20.453 13.273 1 64.94 564 ASN B N 1
ATOM 10232 C CA . ASN B 1 564 ? -4.688 20.156 13.984 1 64.94 564 ASN B CA 1
ATOM 10233 C C . ASN B 1 564 ? -5.664 21.328 13.914 1 64.94 564 ASN B C 1
ATOM 10235 O O . ASN B 1 564 ? -6.824 21.203 14.312 1 64.94 564 ASN B O 1
ATOM 10239 N N . VAL B 1 565 ? -5.094 22.438 13.469 1 73.44 565 VAL B N 1
ATOM 10240 C CA . VAL B 1 565 ? -5.961 23.609 13.336 1 73.44 565 VAL B CA 1
ATOM 10241 C C . VAL B 1 565 ? -6.746 23.516 12.023 1 73.44 565 VAL B C 1
ATOM 10243 O O . VAL B 1 565 ? -6.156 23.375 10.953 1 73.44 565 VAL B O 1
ATOM 10246 N N . PRO B 1 566 ? -8.039 23.406 12.148 1 75.19 566 PRO B N 1
ATOM 10247 C CA . PRO B 1 566 ? -8.844 23.344 10.93 1 75.19 566 PRO B CA 1
ATOM 10248 C C . PRO B 1 566 ? -8.625 24.531 10.008 1 75.19 566 PRO B C 1
ATOM 10250 O O . PRO B 1 566 ? -8.438 25.656 10.477 1 75.19 566 PRO B O 1
ATOM 10253 N N . ARG B 1 567 ? -8.5 24.312 8.758 1 80.12 567 ARG B N 1
ATOM 10254 C CA . ARG B 1 567 ? -8.383 25.344 7.727 1 80.12 567 ARG B CA 1
ATOM 10255 C C . ARG B 1 567 ? -9.562 25.266 6.754 1 80.12 567 ARG B C 1
ATOM 10257 O O . ARG B 1 567 ? -9.43 24.75 5.648 1 80.12 567 ARG B O 1
ATOM 10264 N N . PRO B 1 568 ? -10.641 25.875 7.141 1 85.25 568 PRO B N 1
ATOM 10265 C CA . PRO B 1 568 ? -11.828 25.797 6.281 1 85.25 568 PRO B CA 1
ATOM 10266 C C . PRO B 1 568 ? -11.578 26.359 4.887 1 85.25 568 PRO B C 1
ATOM 10268 O O . PRO B 1 568 ? -10.875 27.375 4.738 1 85.25 568 PRO B O 1
ATOM 10271 N N . ASP B 1 569 ? -12.023 25.703 3.865 1 87.44 569 ASP B N 1
ATOM 10272 C CA . ASP B 1 569 ? -11.953 26.094 2.463 1 87.44 569 ASP B CA 1
ATOM 10273 C C . ASP B 1 569 ? -13.328 26.031 1.8 1 87.44 569 ASP B C 1
ATOM 10275 O O . ASP B 1 569 ? -13.656 25.047 1.139 1 87.44 569 ASP B O 1
ATOM 10279 N N . ARG B 1 570 ? -14 27.125 1.882 1 89.94 570 ARG B N 1
ATOM 10280 C CA . ARG B 1 570 ? -15.375 27.172 1.396 1 89.94 570 ARG B CA 1
ATOM 10281 C C . ARG B 1 570 ? -15.422 27.078 -0.126 1 89.94 570 ARG B C 1
ATOM 10283 O O . ARG B 1 570 ? -16.312 26.438 -0.686 1 89.94 570 ARG B O 1
ATOM 10290 N N . GLU B 1 571 ? -14.438 27.703 -0.747 1 90.56 571 GLU B N 1
ATOM 10291 C CA . GLU B 1 571 ? -14.43 27.703 -2.207 1 90.56 571 GLU B CA 1
ATOM 10292 C C . GLU B 1 571 ? -14.242 26.297 -2.758 1 90.56 571 GLU B C 1
ATOM 10294 O O . GLU B 1 571 ? -14.93 25.891 -3.697 1 90.56 571 GLU B O 1
ATOM 10299 N N . GLU B 1 572 ? -13.32 25.594 -2.242 1 91.88 572 GLU B N 1
ATOM 10300 C CA . GLU B 1 572 ? -13.102 24.219 -2.668 1 91.88 572 GLU B CA 1
ATOM 10301 C C . GLU B 1 572 ? -14.312 23.344 -2.354 1 91.88 572 GLU B C 1
ATOM 10303 O O . GLU B 1 572 ? -14.664 22.453 -3.133 1 91.88 572 GLU B O 1
ATOM 10308 N N . ALA B 1 573 ? -14.953 23.609 -1.242 1 95.19 573 ALA B N 1
ATOM 10309 C CA . ALA B 1 573 ? -16.156 22.875 -0.873 1 95.19 573 ALA B CA 1
ATOM 10310 C C . ALA B 1 573 ? -17.266 23.094 -1.902 1 95.19 573 ALA B C 1
ATOM 10312 O O . ALA B 1 573 ? -17.922 22.141 -2.322 1 95.19 573 ALA B O 1
ATOM 10313 N N . ARG B 1 574 ? -17.406 24.328 -2.264 1 96.19 574 ARG B N 1
ATOM 10314 C CA . ARG B 1 574 ? -18.422 24.672 -3.254 1 96.19 574 ARG B CA 1
ATOM 10315 C C . ARG B 1 574 ? -18.125 23.984 -4.586 1 96.19 574 ARG B C 1
ATOM 10317 O O . ARG B 1 574 ? -19.062 23.578 -5.293 1 96.19 574 ARG B O 1
ATOM 10324 N N . ARG B 1 575 ? -16.828 23.969 -4.941 1 95.44 575 ARG B N 1
ATOM 10325 C CA . ARG B 1 575 ? -16.406 23.297 -6.168 1 95.44 575 ARG B CA 1
ATOM 10326 C C . ARG B 1 575 ? -16.875 21.844 -6.172 1 95.44 575 ARG B C 1
ATOM 10328 O O . ARG B 1 575 ? -17.438 21.359 -7.156 1 95.44 575 ARG B O 1
ATOM 10335 N N . TRP B 1 576 ? -16.719 21.156 -5.117 1 97.25 576 TRP B N 1
ATOM 10336 C CA . TRP B 1 576 ? -17.094 19.75 -4.996 1 97.25 576 TRP B CA 1
ATOM 10337 C C . TRP B 1 576 ? -18.609 19.594 -4.961 1 97.25 576 TRP B C 1
ATOM 10339 O O . TRP B 1 576 ? -19.156 18.641 -5.52 1 97.25 576 TRP B O 1
ATOM 10349 N N . CYS B 1 577 ? -19.312 20.547 -4.352 1 97.81 577 CYS B N 1
ATOM 10350 C CA . CYS B 1 577 ? -20.781 20.516 -4.344 1 97.81 577 CYS B CA 1
ATOM 10351 C C . CYS B 1 577 ? -21.328 20.656 -5.758 1 97.81 577 CYS B C 1
ATOM 10353 O O . CYS B 1 577 ? -22.328 20.016 -6.105 1 97.81 577 CYS B O 1
ATOM 10355 N N . ARG B 1 578 ? -20.656 21.5 -6.461 1 97.44 578 ARG B N 1
ATOM 10356 C CA . ARG B 1 578 ? -21.094 21.703 -7.836 1 97.44 578 ARG B CA 1
ATOM 10357 C C . ARG B 1 578 ? -21.047 20.406 -8.625 1 97.44 578 ARG B C 1
ATOM 10359 O O . ARG B 1 578 ? -22 20.062 -9.328 1 97.44 578 ARG B O 1
ATOM 10366 N N . GLN B 1 579 ? -19.953 19.719 -8.531 1 97.81 579 GLN B N 1
ATOM 10367 C CA . GLN B 1 579 ? -19.844 18.453 -9.25 1 97.81 579 GLN B CA 1
ATOM 10368 C C . GLN B 1 579 ? -20.844 17.422 -8.695 1 97.81 579 GLN B C 1
ATOM 10370 O O . GLN B 1 579 ? -21.391 16.609 -9.453 1 97.81 579 GLN B O 1
ATOM 10375 N N . ALA B 1 580 ? -21.031 17.406 -7.387 1 98.19 580 ALA B N 1
ATOM 10376 C CA . ALA B 1 580 ? -22.016 16.5 -6.789 1 98.19 580 ALA B CA 1
ATOM 10377 C C . ALA B 1 580 ? -23.406 16.734 -7.371 1 98.19 580 ALA B C 1
ATOM 10379 O O . ALA B 1 580 ? -24.125 15.789 -7.668 1 98.19 580 ALA B O 1
ATOM 10380 N N . ARG B 1 581 ? -23.766 18 -7.535 1 97.62 581 ARG B N 1
ATOM 10381 C CA . ARG B 1 581 ? -25.062 18.375 -8.117 1 97.62 581 ARG B CA 1
ATOM 10382 C C . ARG B 1 581 ? -25.156 17.891 -9.562 1 97.62 581 ARG B C 1
ATOM 10384 O O . ARG B 1 581 ? -26.188 17.375 -9.977 1 97.62 581 ARG B O 1
ATOM 10391 N N . CYS B 1 582 ? -24.062 18.078 -10.289 1 96.75 582 CYS B N 1
ATOM 10392 C CA . CYS B 1 582 ? -24.031 17.609 -11.664 1 96.75 582 CYS B CA 1
ATOM 10393 C C . CYS B 1 582 ? -24.203 16.094 -11.727 1 96.75 582 CYS B C 1
ATOM 10395 O O . CYS B 1 582 ? -24.922 15.578 -12.586 1 96.75 582 CYS B O 1
ATOM 10397 N N . ASP B 1 583 ? -23.562 15.383 -10.828 1 97.69 583 ASP B N 1
ATOM 10398 C CA . ASP B 1 583 ? -23.672 13.922 -10.781 1 97.69 583 ASP B CA 1
ATOM 10399 C C . ASP B 1 583 ? -25.094 13.484 -10.477 1 97.69 583 ASP B C 1
ATOM 10401 O O . ASP B 1 583 ? -25.594 12.523 -11.062 1 97.69 583 ASP B O 1
ATOM 10405 N N . LEU B 1 584 ? -25.719 14.195 -9.539 1 97.38 584 LEU B N 1
ATOM 10406 C CA . LEU B 1 584 ? -27.094 13.867 -9.164 1 97.38 584 LEU B CA 1
ATOM 10407 C C . LEU B 1 584 ? -28.047 14.109 -10.328 1 97.38 584 LEU B C 1
ATOM 10409 O O . LEU B 1 584 ? -28.969 13.328 -10.562 1 97.38 584 LEU B O 1
ATOM 10413 N N . ASN B 1 585 ? -27.828 15.18 -11.039 1 95.44 585 ASN B N 1
ATOM 10414 C CA . ASN B 1 585 ? -28.641 15.477 -12.219 1 95.44 585 ASN B CA 1
ATOM 10415 C C . ASN B 1 585 ? -28.469 14.406 -13.297 1 95.44 585 ASN B C 1
ATOM 10417 O O . ASN B 1 585 ? -29.438 14.016 -13.945 1 95.44 585 ASN B O 1
ATOM 10421 N N . ALA B 1 586 ? -27.234 14 -13.477 1 94.69 586 ALA B N 1
ATOM 10422 C CA . ALA B 1 586 ? -26.953 12.945 -14.445 1 94.69 586 ALA B CA 1
ATOM 10423 C C . ALA B 1 586 ? -27.641 11.641 -14.031 1 94.69 586 ALA B C 1
ATOM 10425 O O . ALA B 1 586 ? -28.141 10.898 -14.883 1 94.69 586 ALA B O 1
ATOM 10426 N N . ALA B 1 587 ? -27.641 11.352 -12.758 1 95.31 587 ALA B N 1
ATOM 10427 C CA . ALA B 1 587 ? -28.328 10.156 -12.25 1 95.31 587 ALA B CA 1
ATOM 10428 C C . ALA B 1 587 ? -29.828 10.234 -12.516 1 95.31 587 ALA B C 1
ATOM 10430 O O . ALA B 1 587 ? -30.453 9.234 -12.875 1 95.31 587 ALA B O 1
ATOM 10431 N N . HIS B 1 588 ? -30.359 11.398 -12.344 1 92.62 588 HIS B N 1
ATOM 10432 C CA . HIS B 1 588 ? -31.781 11.602 -12.578 1 92.62 588 HIS B CA 1
ATOM 10433 C C . HIS B 1 588 ? -32.156 11.336 -14.039 1 92.62 588 HIS B C 1
ATOM 10435 O O . HIS B 1 588 ? -33.219 10.812 -14.328 1 92.62 588 HIS B O 1
ATOM 10441 N N . LYS B 1 589 ? -31.219 11.648 -14.883 1 88.5 589 LYS B N 1
ATOM 10442 C CA . LYS B 1 589 ? -31.453 11.445 -16.312 1 88.5 589 LYS B CA 1
ATOM 10443 C C . LYS B 1 589 ? -31.422 9.961 -16.672 1 88.5 589 LYS B C 1
ATOM 10445 O O . LYS B 1 589 ? -32 9.539 -17.672 1 88.5 589 LYS B O 1
ATOM 10450 N N . ASP B 1 590 ? -30.719 9.211 -15.891 1 86.44 590 ASP B N 1
ATOM 10451 C CA . ASP B 1 590 ? -30.547 7.785 -16.156 1 86.44 590 ASP B CA 1
ATOM 10452 C C . ASP B 1 590 ? -31.734 6.98 -15.664 1 86.44 590 ASP B C 1
ATOM 10454 O O . ASP B 1 590 ? -31.859 5.789 -15.969 1 86.44 590 ASP B O 1
ATOM 10458 N N . THR B 1 591 ? -32.625 7.613 -14.945 1 87.94 591 THR B N 1
ATOM 10459 C CA . THR B 1 591 ? -33.75 6.875 -14.344 1 87.94 591 THR B CA 1
ATOM 10460 C C . THR B 1 591 ? -34.656 6.297 -15.422 1 87.94 591 THR B C 1
ATOM 10462 O O . THR B 1 591 ? -35 6.98 -16.391 1 87.94 591 THR B O 1
ATOM 10465 N N . GLY B 1 592 ? -35 5.031 -15.273 1 81.19 592 GLY B N 1
ATOM 10466 C CA . GLY B 1 592 ? -35.906 4.375 -16.188 1 81.19 592 GLY B CA 1
ATOM 10467 C C . GLY B 1 592 ? -35.25 3.869 -17.453 1 81.19 592 GLY B C 1
ATOM 10468 O O . GLY B 1 592 ? -35.938 3.369 -18.359 1 81.19 592 GLY B O 1
ATOM 10469 N N . GLY B 1 593 ? -33.875 3.918 -17.547 1 79.31 593 GLY B N 1
ATOM 10470 C CA . GLY B 1 593 ? -33.188 3.592 -18.781 1 79.31 593 GLY B CA 1
ATOM 10471 C C . GLY B 1 593 ? -32.656 2.178 -18.812 1 79.31 593 GLY B C 1
ATOM 10472 O O . GLY B 1 593 ? -31.906 1.808 -19.719 1 79.31 593 GLY B O 1
ATOM 10473 N N . GLY B 1 594 ? -32.969 1.394 -17.828 1 83.88 594 GLY B N 1
ATOM 10474 C CA . GLY B 1 594 ? -32.531 0.001 -17.828 1 83.88 594 GLY B CA 1
ATOM 10475 C C . GLY B 1 594 ? -31.141 -0.205 -17.281 1 83.88 594 GLY B C 1
ATOM 10476 O O . GLY B 1 594 ? -30.594 -1.302 -17.391 1 83.88 594 GLY B O 1
ATOM 10477 N N . SER B 1 595 ? -30.547 0.835 -16.844 1 91.81 595 SER B N 1
ATOM 10478 C CA . SER B 1 595 ? -29.203 0.747 -16.25 1 91.81 595 SER B CA 1
ATOM 10479 C C . SER B 1 595 ? -29.203 1.271 -14.812 1 91.81 595 SER B C 1
ATOM 10481 O O . SER B 1 595 ? -28.484 2.229 -14.5 1 91.81 595 SER B O 1
ATOM 10483 N N . THR B 1 596 ? -29.906 0.482 -13.992 1 94.56 596 THR B N 1
ATOM 10484 C CA . THR B 1 596 ? -30.062 0.883 -12.602 1 94.56 596 THR B CA 1
ATOM 10485 C C . THR B 1 596 ? -28.719 0.924 -11.891 1 94.56 596 THR B C 1
ATOM 10487 O O . THR B 1 596 ? -28.484 1.762 -11.008 1 94.56 596 THR B O 1
ATOM 10490 N N . GLU B 1 597 ? -27.797 -0.011 -12.273 1 96 597 GLU B N 1
ATOM 10491 C CA . GLU B 1 597 ? -26.484 -0.047 -11.656 1 96 597 GLU B CA 1
ATOM 10492 C C . GLU B 1 597 ? -25.734 1.27 -11.859 1 96 597 GLU B C 1
ATOM 10494 O O . GLU B 1 597 ? -25.031 1.741 -10.969 1 96 597 GLU B O 1
ATOM 10499 N N . TRP B 1 598 ? -25.938 1.91 -13.031 1 96.12 598 TRP B N 1
ATOM 10500 C CA . TRP B 1 598 ? -25.266 3.17 -13.32 1 96.12 598 TRP B CA 1
ATOM 10501 C C . TRP B 1 598 ? -25.906 4.32 -12.547 1 96.12 598 TRP B C 1
ATOM 10503 O O . TRP B 1 598 ? -25.203 5.23 -12.094 1 96.12 598 TRP B O 1
ATOM 10513 N N . CYS B 1 599 ? -27.25 4.277 -12.445 1 95.88 599 CYS B N 1
ATOM 10514 C CA . CYS B 1 599 ? -27.922 5.285 -11.633 1 95.88 599 CYS B CA 1
ATOM 10515 C C . CYS B 1 599 ? -27.406 5.266 -10.195 1 95.88 599 CYS B C 1
ATOM 10517 O O . CYS B 1 599 ? -27.031 6.305 -9.648 1 95.88 599 CYS B O 1
ATOM 10519 N N . LEU B 1 600 ? -27.359 4.074 -9.672 1 97.38 600 LEU B N 1
ATOM 10520 C CA . LEU B 1 600 ? -26.922 3.916 -8.281 1 97.38 600 LEU B CA 1
ATOM 10521 C C . LEU B 1 600 ? -25.453 4.289 -8.117 1 97.38 600 LEU B C 1
ATOM 10523 O O . LEU B 1 600 ? -25.062 4.832 -7.086 1 97.38 600 LEU B O 1
ATOM 10527 N N . PHE B 1 601 ? -24.641 4.016 -9.109 1 97.56 601 PHE B N 1
ATOM 10528 C CA . PHE B 1 601 ? -23.234 4.402 -9.07 1 97.56 601 PHE B CA 1
ATOM 10529 C C . PHE B 1 601 ? -23.094 5.918 -9.047 1 97.56 601 PHE B C 1
ATOM 10531 O O . PHE B 1 601 ? -22.297 6.461 -8.281 1 97.56 601 PHE B O 1
ATOM 10538 N N . LYS B 1 602 ? -23.844 6.562 -9.938 1 97.44 602 LYS B N 1
ATOM 10539 C CA . LYS B 1 602 ? -23.812 8.023 -9.984 1 97.44 602 LYS B CA 1
ATOM 10540 C C . LYS B 1 602 ? -24.25 8.625 -8.656 1 97.44 602 LYS B C 1
ATOM 10542 O O . LYS B 1 602 ? -23.719 9.648 -8.227 1 97.44 602 LYS B O 1
ATOM 10547 N N . VAL B 1 603 ? -25.234 7.992 -8.086 1 97.94 603 VAL B N 1
ATOM 10548 C CA . VAL B 1 603 ? -25.688 8.445 -6.777 1 97.94 603 VAL B CA 1
ATOM 10549 C C . VAL B 1 603 ? -24.547 8.328 -5.766 1 97.94 603 VAL B C 1
ATOM 10551 O O . VAL B 1 603 ? -24.344 9.227 -4.949 1 97.94 603 VAL B O 1
ATOM 10554 N N . HIS B 1 604 ? -23.844 7.23 -5.797 1 97.62 604 HIS B N 1
ATOM 10555 C CA . HIS B 1 604 ? -22.703 7.062 -4.914 1 97.62 604 HIS B CA 1
ATOM 10556 C C . HIS B 1 604 ? -21.688 8.18 -5.109 1 97.62 604 HIS B C 1
ATOM 10558 O O . HIS B 1 604 ? -21.172 8.734 -4.133 1 97.62 604 HIS B O 1
ATOM 10564 N N . GLN B 1 605 ? -21.422 8.469 -6.348 1 97.31 605 GLN B N 1
ATOM 10565 C CA . GLN B 1 605 ? -20.453 9.516 -6.668 1 97.31 605 GLN B CA 1
ATOM 10566 C C . GLN B 1 605 ? -20.922 10.875 -6.141 1 97.31 605 GLN B C 1
ATOM 10568 O O . GLN B 1 605 ? -20.109 11.648 -5.621 1 97.31 605 GLN B O 1
ATOM 10573 N N . ALA B 1 606 ? -22.203 11.117 -6.297 1 98.06 606 ALA B N 1
ATOM 10574 C CA . ALA B 1 606 ? -22.75 12.375 -5.801 1 98.06 606 ALA B CA 1
ATOM 10575 C C . ALA B 1 606 ? -22.625 12.477 -4.285 1 98.06 606 ALA B C 1
ATOM 10577 O O . ALA B 1 606 ? -22.234 13.523 -3.758 1 98.06 606 ALA B O 1
ATOM 10578 N N . VAL B 1 607 ? -22.891 11.391 -3.631 1 98.12 607 VAL B N 1
ATOM 10579 C CA . VAL B 1 607 ? -22.844 11.352 -2.174 1 98.12 607 VAL B CA 1
ATOM 10580 C C . VAL B 1 607 ? -21.391 11.5 -1.71 1 98.12 607 VAL B C 1
ATOM 10582 O O . VAL B 1 607 ? -21.109 12.273 -0.792 1 98.12 607 VAL B O 1
ATOM 10585 N N . GLU B 1 608 ? -20.516 10.781 -2.299 1 96.88 608 GLU B N 1
ATOM 10586 C CA . GLU B 1 608 ? -19.094 10.844 -1.956 1 96.88 608 GLU B CA 1
ATOM 10587 C C . GLU B 1 608 ? -18.547 12.258 -2.094 1 96.88 608 GLU B C 1
ATOM 10589 O O . GLU B 1 608 ? -17.891 12.773 -1.185 1 96.88 608 GLU B O 1
ATOM 10594 N N . LYS B 1 609 ? -18.891 12.914 -3.199 1 97.75 609 LYS B N 1
ATOM 10595 C CA . LYS B 1 609 ? -18.375 14.25 -3.465 1 97.75 609 LYS B CA 1
ATOM 10596 C C . LYS B 1 609 ? -19 15.273 -2.523 1 97.75 609 LYS B C 1
ATOM 10598 O O . LYS B 1 609 ? -18.344 16.25 -2.129 1 97.75 609 LYS B O 1
ATOM 10603 N N . SER B 1 610 ? -20.266 15.031 -2.164 1 98.19 610 SER B N 1
ATOM 10604 C CA . SER B 1 610 ? -20.922 15.898 -1.184 1 98.19 610 SER B CA 1
ATOM 10605 C C . SER B 1 610 ? -20.219 15.82 0.168 1 98.19 610 SER B C 1
ATOM 10607 O O . SER B 1 610 ? -19.953 16.844 0.799 1 98.19 610 SER B O 1
ATOM 10609 N N . LEU B 1 611 ? -19.906 14.641 0.563 1 97.44 611 LEU B N 1
ATOM 10610 C CA . LEU B 1 611 ? -19.234 14.438 1.849 1 97.44 611 LEU B CA 1
ATOM 10611 C C . LEU B 1 611 ? -17.844 15.047 1.842 1 97.44 611 LEU B C 1
ATOM 10613 O O . LEU B 1 611 ? -17.406 15.641 2.832 1 97.44 611 LEU B O 1
ATOM 10617 N N . ILE B 1 612 ? -17.172 14.906 0.759 1 95.81 612 ILE B N 1
ATOM 10618 C CA . ILE B 1 612 ? -15.852 15.492 0.616 1 95.81 612 ILE B CA 1
ATOM 10619 C C . ILE B 1 612 ? -15.945 17.016 0.72 1 95.81 612 ILE B C 1
ATOM 10621 O O . ILE B 1 612 ? -15.094 17.656 1.329 1 95.81 612 ILE B O 1
ATOM 10625 N N . ALA B 1 613 ? -17.016 17.562 0.126 1 97.19 613 ALA B N 1
ATOM 10626 C CA . ALA B 1 613 ? -17.25 19.016 0.205 1 97.19 613 ALA B CA 1
ATOM 10627 C C . ALA B 1 613 ? -17.359 19.469 1.656 1 97.19 613 ALA B C 1
ATOM 10629 O O . ALA B 1 613 ? -16.781 20.5 2.033 1 97.19 613 ALA B O 1
ATOM 10630 N N . ALA B 1 614 ? -18.047 18.719 2.438 1 96.12 614 ALA B N 1
ATOM 10631 C CA . ALA B 1 614 ? -18.188 19.062 3.85 1 96.12 614 ALA B CA 1
ATOM 10632 C C . ALA B 1 614 ? -16.844 19.031 4.566 1 96.12 614 ALA B C 1
ATOM 10634 O O . ALA B 1 614 ? -16.578 19.859 5.441 1 96.12 614 ALA B O 1
ATOM 10635 N N . CYS B 1 615 ? -16.047 18.125 4.207 1 93.12 615 CYS B N 1
ATOM 10636 C CA . CYS B 1 615 ? -14.711 18.047 4.809 1 93.12 615 CYS B CA 1
ATOM 10637 C C . CYS B 1 615 ? -13.867 19.266 4.449 1 93.12 615 CYS B C 1
ATOM 10639 O O . CYS B 1 615 ? -13.164 19.797 5.301 1 93.12 615 CYS B O 1
ATOM 10641 N N . TYR B 1 616 ? -13.992 19.656 3.217 1 91.62 616 TYR B N 1
ATOM 10642 C CA . TYR B 1 616 ? -13.266 20.859 2.807 1 91.62 616 TYR B CA 1
ATOM 10643 C C . TYR B 1 616 ? -13.766 22.078 3.559 1 91.62 616 TYR B C 1
ATOM 10645 O O . TYR B 1 616 ? -12.977 22.953 3.938 1 91.62 616 TYR B O 1
ATOM 10653 N N . LYS B 1 617 ? -15.047 22.125 3.779 1 93 617 LYS B N 1
ATOM 10654 C CA . LYS B 1 617 ? -15.633 23.25 4.484 1 93 617 LYS B CA 1
ATOM 10655 C C . LYS B 1 617 ? -15.117 23.344 5.918 1 93 617 LYS B C 1
ATOM 10657 O O . LYS B 1 617 ? -14.891 24.438 6.438 1 93 617 LYS B O 1
ATOM 10662 N N . ARG B 1 618 ? -14.953 22.203 6.461 1 88.12 618 ARG B N 1
ATOM 10663 C CA . ARG B 1 618 ? -14.578 22.172 7.871 1 88.12 618 ARG B CA 1
ATOM 10664 C C . ARG B 1 618 ? -13.062 22.203 8.039 1 88.12 618 ARG B C 1
ATOM 10666 O O . ARG B 1 618 ? -12.531 23.016 8.805 1 88.12 618 ARG B O 1
ATOM 10673 N N . ASN B 1 619 ? -12.359 21.344 7.301 1 83.19 619 ASN B N 1
ATOM 10674 C CA . ASN B 1 619 ? -10.938 21.125 7.551 1 83.19 619 ASN B CA 1
ATOM 10675 C C . ASN B 1 619 ? -10.086 21.594 6.379 1 83.19 619 ASN B C 1
ATOM 10677 O O . ASN B 1 619 ? -8.859 21.656 6.488 1 83.19 619 ASN B O 1
ATOM 10681 N N . GLY B 1 620 ? -10.727 21.875 5.348 1 82.69 620 GLY B N 1
ATOM 10682 C CA . GLY B 1 620 ? -10.008 22.328 4.172 1 82.69 620 GLY B CA 1
ATOM 10683 C C . GLY B 1 620 ? -9.164 21.25 3.527 1 82.69 620 GLY B C 1
ATOM 10684 O O . GLY B 1 620 ? -8.242 21.547 2.764 1 82.69 620 GLY B O 1
ATOM 10685 N N . GLN B 1 621 ? -9.406 20.062 3.881 1 80.19 621 GLN B N 1
ATOM 10686 C CA . GLN B 1 621 ? -8.602 18.953 3.361 1 80.19 621 GLN B CA 1
ATOM 10687 C C . GLN B 1 621 ? -9.492 17.812 2.887 1 80.19 621 GLN B C 1
ATOM 10689 O O . GLN B 1 621 ? -10.617 17.641 3.369 1 80.19 621 GLN B O 1
ATOM 10694 N N . HIS B 1 622 ? -8.914 17.047 1.905 1 85.62 622 HIS B N 1
ATOM 10695 C CA . HIS B 1 622 ? -9.57 15.836 1.453 1 85.62 622 HIS B CA 1
ATOM 10696 C C . HIS B 1 622 ? -9.578 14.773 2.547 1 85.62 622 HIS B C 1
ATOM 10698 O O . HIS B 1 622 ? -8.594 14.609 3.266 1 85.62 622 HIS B O 1
ATOM 10704 N N . PRO B 1 623 ? -10.703 14.18 2.674 1 81.94 623 PRO B N 1
ATOM 10705 C CA . PRO B 1 623 ? -10.758 13.156 3.725 1 81.94 623 PRO B CA 1
ATOM 10706 C C . PRO B 1 623 ? -9.82 11.984 3.451 1 81.94 623 PRO B C 1
ATOM 10708 O O . PRO B 1 623 ? -9.547 11.664 2.291 1 81.94 623 PRO B O 1
ATOM 10711 N N . ASN B 1 624 ? -9.375 11.336 4.516 1 66.88 624 ASN B N 1
ATOM 10712 C CA . ASN B 1 624 ? -8.492 10.188 4.422 1 66.88 624 ASN B CA 1
ATOM 10713 C C . ASN B 1 624 ? -9.273 8.883 4.289 1 66.88 624 ASN B C 1
ATOM 10715 O O . ASN B 1 624 ? -8.711 7.844 3.951 1 66.88 624 ASN B O 1
ATOM 10719 N N . SER B 1 625 ? -10.547 9.086 4.547 1 61.78 625 SER B N 1
ATOM 10720 C CA . SER B 1 625 ? -11.359 7.871 4.609 1 61.78 625 SER B CA 1
ATOM 10721 C C . SER B 1 625 ? -11.609 7.305 3.215 1 61.78 625 SER B C 1
ATOM 10723 O O . SER B 1 625 ? -11.648 8.047 2.234 1 61.78 625 SER B O 1
ATOM 10725 N N . SER B 1 626 ? -11.742 6.004 3.33 1 65.25 626 SER B N 1
ATOM 10726 C CA . SER B 1 626 ? -11.859 5.285 2.066 1 65.25 626 SER B CA 1
ATOM 10727 C C . SER B 1 626 ? -13.312 4.996 1.721 1 65.25 626 SER B C 1
ATOM 10729 O O . SER B 1 626 ? -13.625 4.582 0.601 1 65.25 626 SER B O 1
ATOM 10731 N N . SER B 1 627 ? -14.289 5.312 2.691 1 80.38 627 SER B N 1
ATOM 10732 C CA . SER B 1 627 ? -15.672 4.945 2.389 1 80.38 627 SER B CA 1
ATOM 10733 C C . SER B 1 627 ? -16.641 6.082 2.719 1 80.38 627 SER B C 1
ATOM 10735 O O . SER B 1 627 ? -16.328 6.934 3.559 1 80.38 627 SER B O 1
ATOM 10737 N N . ILE B 1 628 ? -17.766 6.047 2.055 1 92.25 628 ILE B N 1
ATOM 10738 C CA . ILE B 1 628 ? -18.766 7.094 2.27 1 92.25 628 ILE B CA 1
ATOM 10739 C C . ILE B 1 628 ? -19.344 6.969 3.676 1 92.25 628 ILE B C 1
ATOM 10741 O O . ILE B 1 628 ? -19.703 7.973 4.297 1 92.25 628 ILE B O 1
ATOM 10745 N N . SER B 1 629 ? -19.375 5.723 4.262 1 91.19 629 SER B N 1
ATOM 10746 C CA . SER B 1 629 ? -19.891 5.523 5.613 1 91.19 629 SER B CA 1
ATOM 10747 C C . SER B 1 629 ? -18.969 6.164 6.652 1 91.19 629 SER B C 1
ATOM 10749 O O . SER B 1 629 ? -19.438 6.863 7.555 1 91.19 629 SER B O 1
ATOM 10751 N N . ALA B 1 630 ? -17.719 5.957 6.465 1 84.75 630 ALA B N 1
ATOM 10752 C CA . ALA B 1 630 ? -16.75 6.523 7.395 1 84.75 630 ALA B CA 1
ATOM 10753 C C . ALA B 1 630 ? -16.734 8.047 7.305 1 84.75 630 ALA B C 1
ATOM 10755 O O . ALA B 1 630 ? -16.641 8.734 8.32 1 84.75 630 ALA B O 1
ATOM 10756 N N . THR B 1 631 ? -16.844 8.555 6.129 1 92.69 631 THR B N 1
ATOM 10757 C CA . THR B 1 631 ? -16.828 10 5.934 1 92.69 631 THR B CA 1
ATOM 10758 C C . THR B 1 631 ? -18.094 10.633 6.516 1 92.69 631 THR B C 1
ATOM 10760 O O . THR B 1 631 ? -18.047 11.711 7.102 1 92.69 631 THR B O 1
ATOM 10763 N N . ALA B 1 632 ? -19.188 9.883 6.309 1 95.62 632 ALA B N 1
ATOM 10764 C CA . ALA B 1 632 ? -20.453 10.391 6.84 1 95.62 632 ALA B CA 1
ATOM 10765 C C . ALA B 1 632 ? -20.406 10.469 8.367 1 95.62 632 ALA B C 1
ATOM 10767 O O . ALA B 1 632 ? -20.938 11.414 8.961 1 95.62 632 ALA B O 1
ATOM 10768 N N . ALA B 1 633 ? -19.828 9.539 8.969 1 91.62 633 ALA B N 1
ATOM 10769 C CA . ALA B 1 633 ? -19.703 9.531 10.422 1 91.62 633 ALA B CA 1
ATOM 10770 C C . ALA B 1 633 ? -18.859 10.711 10.898 1 91.62 633 ALA B C 1
ATOM 10772 O O . ALA B 1 633 ? -19.188 11.352 11.898 1 91.62 633 ALA B O 1
ATOM 10773 N N . GLN B 1 634 ? -17.859 10.969 10.203 1 87.75 634 GLN B N 1
ATOM 10774 C CA . GLN B 1 634 ? -17 12.094 10.539 1 87.75 634 GLN B CA 1
ATOM 10775 C C . GLN B 1 634 ? -17.719 13.422 10.367 1 87.75 634 GLN B C 1
ATOM 10777 O O . GLN B 1 634 ? -17.672 14.289 11.242 1 87.75 634 GLN B O 1
ATOM 10782 N N . VAL B 1 635 ? -18.438 13.539 9.266 1 94.06 635 VAL B N 1
ATOM 10783 C CA . VAL B 1 635 ? -19.094 14.789 8.891 1 94.06 635 VAL B CA 1
ATOM 10784 C C . VAL B 1 635 ? -20.281 15.047 9.828 1 94.06 635 VAL B C 1
ATOM 10786 O O . VAL B 1 635 ? -20.625 16.203 10.094 1 94.06 635 VAL B O 1
ATOM 10789 N N . SER B 1 636 ? -20.812 13.977 10.359 1 94.25 636 SER B N 1
ATOM 10790 C CA . SER B 1 636 ? -21.969 14.109 11.242 1 94.25 636 SER B CA 1
ATOM 10791 C C . SER B 1 636 ? -21.625 14.891 12.5 1 94.25 636 SER B C 1
ATOM 10793 O O . SER B 1 636 ? -22.5 15.453 13.156 1 94.25 636 SER B O 1
ATOM 10795 N N . CYS B 1 637 ? -20.359 15.008 12.797 1 90.5 637 CYS B N 1
ATOM 10796 C CA . CYS B 1 637 ? -19.891 15.664 14.016 1 90.5 637 CYS B CA 1
ATOM 10797 C C . CYS B 1 637 ? -19.594 17.141 13.758 1 90.5 637 CYS B C 1
ATOM 10799 O O . CYS B 1 637 ? -19.297 17.891 14.695 1 90.5 637 CYS B O 1
ATOM 10801 N N . TYR B 1 638 ? -19.703 17.547 12.539 1 87.56 638 TYR B N 1
ATOM 10802 C CA . TYR B 1 638 ? -19.297 18.906 12.195 1 87.56 638 TYR B CA 1
ATOM 10803 C C . TYR B 1 638 ? -20.359 19.922 12.617 1 87.56 638 TYR B C 1
ATOM 10805 O O . TYR B 1 638 ? -20.047 21.047 12.992 1 87.56 638 TYR B O 1
ATOM 10813 N N . SER B 1 639 ? -21.625 19.562 12.508 1 89 639 SER B N 1
ATOM 10814 C CA . SER B 1 639 ? -22.75 20.438 12.781 1 89 639 SER B CA 1
ATOM 10815 C C . SER B 1 639 ? -24 19.641 13.172 1 89 639 SER B C 1
ATOM 10817 O O . SER B 1 639 ? -24.156 18.5 12.766 1 89 639 SER B O 1
ATOM 10819 N N . PRO B 1 640 ? -24.797 20.234 13.961 1 90.56 640 PRO B N 1
ATOM 10820 C CA . PRO B 1 640 ? -26.031 19.547 14.359 1 90.56 640 PRO B CA 1
ATOM 10821 C C . PRO B 1 640 ? -26.938 19.219 13.18 1 90.56 640 PRO B C 1
ATOM 10823 O O . PRO B 1 640 ? -27.672 18.219 13.203 1 90.56 640 PRO B O 1
ATOM 10826 N N . GLN B 1 641 ? -26.891 20.031 12.164 1 92.12 641 GLN B N 1
ATOM 10827 C CA . GLN B 1 641 ? -27.75 19.812 11.008 1 92.12 641 GLN B CA 1
ATOM 10828 C C . GLN B 1 641 ? -27.297 18.594 10.203 1 92.12 641 GLN B C 1
ATOM 10830 O O . GLN B 1 641 ? -28.062 18.062 9.391 1 92.12 641 GLN B O 1
ATOM 10835 N N . LEU B 1 642 ? -26.109 18.125 10.445 1 95.88 642 LEU B N 1
ATOM 10836 C CA . LEU B 1 642 ? -25.547 17.031 9.672 1 95.88 642 LEU B CA 1
ATOM 10837 C C . LEU B 1 642 ? -25.562 15.727 10.469 1 95.88 642 LEU B C 1
ATOM 10839 O O . LEU B 1 642 ? -25.047 14.703 10.008 1 95.88 642 LEU B O 1
ATOM 10843 N N . ARG B 1 643 ? -26.188 15.672 11.617 1 94.62 643 ARG B N 1
ATOM 10844 C CA . ARG B 1 643 ? -26.125 14.562 12.562 1 94.62 643 ARG B CA 1
ATOM 10845 C C . ARG B 1 643 ? -26.766 13.312 11.984 1 94.62 643 ARG B C 1
ATOM 10847 O O . ARG B 1 643 ? -26.375 12.188 12.328 1 94.62 643 ARG B O 1
ATOM 10854 N N . ASP B 1 644 ? -27.656 13.43 11.039 1 95.69 644 ASP B N 1
ATOM 10855 C CA . ASP B 1 644 ? -28.406 12.281 10.531 1 95.69 644 ASP B CA 1
ATOM 10856 C C . ASP B 1 644 ? -27.781 11.734 9.258 1 95.69 644 ASP B C 1
ATOM 10858 O O . ASP B 1 644 ? -28.328 10.828 8.625 1 95.69 644 ASP B O 1
ATOM 10862 N N . LEU B 1 645 ? -26.656 12.203 8.828 1 96.94 645 LEU B N 1
ATOM 10863 C CA . LEU B 1 645 ? -26.031 11.82 7.562 1 96.94 645 LEU B CA 1
ATOM 10864 C C . LEU B 1 645 ? -25.656 10.344 7.574 1 96.94 645 LEU B C 1
ATOM 10866 O O . LEU B 1 645 ? -25.844 9.641 6.574 1 96.94 645 LEU B O 1
ATOM 10870 N N . PRO B 1 646 ? -25.125 9.805 8.703 1 96.62 646 PRO B N 1
ATOM 10871 C CA . PRO B 1 646 ? -24.781 8.383 8.703 1 96.62 646 PRO B CA 1
ATOM 10872 C C . PRO B 1 646 ? -26 7.488 8.445 1 96.62 646 PRO B C 1
ATOM 10874 O O . PRO B 1 646 ? -25.891 6.465 7.766 1 96.62 646 PRO B O 1
ATOM 10877 N N . GLU B 1 647 ? -27.125 7.91 8.938 1 96.88 647 GLU B N 1
ATOM 10878 C CA . GLU B 1 647 ? -28.344 7.145 8.711 1 96.88 647 GLU B CA 1
ATOM 10879 C C . GLU B 1 647 ? -28.797 7.227 7.254 1 96.88 647 GLU B C 1
ATOM 10881 O O . GLU B 1 647 ? -29.25 6.234 6.684 1 96.88 647 GLU B O 1
ATOM 10886 N N . ILE B 1 648 ? -28.688 8.352 6.691 1 97.75 648 ILE B N 1
ATOM 10887 C CA . ILE B 1 648 ? -29.031 8.539 5.285 1 97.75 648 ILE B CA 1
ATOM 10888 C C . ILE B 1 648 ? -28.141 7.66 4.414 1 97.75 648 ILE B C 1
ATOM 10890 O O . ILE B 1 648 ? -28.625 6.988 3.5 1 97.75 648 ILE B O 1
ATOM 10894 N N . VAL B 1 649 ? -26.844 7.641 4.699 1 97.62 649 VAL B N 1
ATOM 10895 C CA . VAL B 1 649 ? -25.875 6.875 3.922 1 97.62 649 VAL B CA 1
ATOM 10896 C C . VAL B 1 649 ? -26.156 5.383 4.078 1 97.62 649 VAL B C 1
ATOM 10898 O O . VAL B 1 649 ? -26.062 4.625 3.107 1 97.62 649 VAL B O 1
ATOM 10901 N N . LYS B 1 650 ? -26.516 4.992 5.297 1 96.06 650 LYS B N 1
ATOM 10902 C CA . LYS B 1 650 ? -26.859 3.592 5.531 1 96.06 650 LYS B CA 1
ATOM 10903 C C . LYS B 1 650 ? -28.062 3.178 4.688 1 96.06 650 LYS B C 1
ATOM 10905 O O . LYS B 1 650 ? -28.078 2.088 4.113 1 96.06 650 LYS B O 1
ATOM 10910 N N . ASN B 1 651 ? -29.047 4.027 4.645 1 96.75 651 ASN B N 1
ATOM 10911 C CA . ASN B 1 651 ? -30.219 3.77 3.822 1 96.75 651 ASN B CA 1
ATOM 10912 C C . ASN B 1 651 ? -29.859 3.656 2.344 1 96.75 651 ASN B C 1
ATOM 10914 O O . ASN B 1 651 ? -30.375 2.787 1.64 1 96.75 651 ASN B O 1
ATOM 10918 N N . LEU B 1 652 ? -29.016 4.488 1.892 1 97.81 652 LEU B N 1
ATOM 10919 C CA . LEU B 1 652 ? -28.578 4.473 0.501 1 97.81 652 LEU B CA 1
ATOM 10920 C C . LEU B 1 652 ? -27.859 3.168 0.175 1 97.81 652 LEU B C 1
ATOM 10922 O O . LEU B 1 652 ? -28.062 2.588 -0.892 1 97.81 652 LEU B O 1
ATOM 10926 N N . GLN B 1 653 ? -27.031 2.729 1.06 1 95.25 653 GLN B N 1
ATOM 10927 C CA . GLN B 1 653 ? -26.312 1.481 0.852 1 95.25 653 GLN B CA 1
ATOM 10928 C C . GLN B 1 653 ? -27.25 0.29 0.794 1 95.25 653 GLN B C 1
ATOM 10930 O O . GLN B 1 653 ? -27.062 -0.634 0.003 1 95.25 653 GLN B O 1
ATOM 10935 N N . THR B 1 654 ? -28.312 0.356 1.6 1 94.81 654 THR B N 1
ATOM 10936 C CA . THR B 1 654 ? -29.312 -0.705 1.596 1 94.81 654 THR B CA 1
ATOM 10937 C C . THR B 1 654 ? -30.062 -0.736 0.267 1 94.81 654 THR B C 1
ATOM 10939 O O . THR B 1 654 ? -30.516 -1.796 -0.175 1 94.81 654 THR B O 1
ATOM 10942 N N . LEU B 1 655 ? -30.109 0.395 -0.36 1 96.12 655 LEU B N 1
ATOM 10943 C CA . LEU B 1 655 ? -30.781 0.504 -1.646 1 96.12 655 LEU B CA 1
ATOM 10944 C C . LEU B 1 655 ? -29.875 0.058 -2.783 1 96.12 655 LEU B C 1
ATOM 10946 O O . LEU B 1 655 ? -30.281 0.048 -3.947 1 96.12 655 LEU B O 1
ATOM 10950 N N . GLY B 1 656 ? -28.578 -0.264 -2.498 1 94.62 656 GLY B N 1
ATOM 10951 C CA . GLY B 1 656 ? -27.672 -0.791 -3.512 1 94.62 656 GLY B CA 1
ATOM 10952 C C . GLY B 1 656 ? -26.594 0.196 -3.922 1 94.62 656 GLY B C 1
ATOM 10953 O O . GLY B 1 656 ? -25.812 -0.075 -4.836 1 94.62 656 GLY B O 1
ATOM 10954 N N . VAL B 1 657 ? -26.547 1.334 -3.26 1 96.19 657 VAL B N 1
ATOM 10955 C CA . VAL B 1 657 ? -25.516 2.322 -3.572 1 96.19 657 VAL B CA 1
ATOM 10956 C C . VAL B 1 657 ? -24.156 1.812 -3.115 1 96.19 657 VAL B C 1
ATOM 10958 O O . VAL B 1 657 ? -23.891 1.714 -1.914 1 96.19 657 VAL B O 1
ATOM 10961 N N . ASP B 1 658 ? -23.328 1.438 -4.059 1 92.56 658 ASP B N 1
ATOM 10962 C CA . ASP B 1 658 ? -22.016 0.859 -3.832 1 92.56 658 ASP B CA 1
ATOM 10963 C C . ASP B 1 658 ? -21.094 1.102 -5.027 1 92.56 658 ASP B C 1
ATOM 10965 O O . ASP B 1 658 ? -21.516 0.944 -6.176 1 92.56 658 ASP B O 1
ATOM 10969 N N . PRO B 1 659 ? -19.891 1.482 -4.695 1 90.69 659 PRO B N 1
ATOM 10970 C CA . PRO B 1 659 ? -19.016 1.847 -5.812 1 90.69 659 PRO B CA 1
ATOM 10971 C C . PRO B 1 659 ? -18.5 0.63 -6.574 1 90.69 659 PRO B C 1
ATOM 10973 O O . PRO B 1 659 ? -18.109 0.748 -7.734 1 90.69 659 PRO B O 1
ATOM 10976 N N . LYS B 1 660 ? -18.469 -0.516 -6.035 1 88.56 660 LYS B N 1
ATOM 10977 C CA . LYS B 1 660 ? -17.875 -1.684 -6.688 1 88.56 660 LYS B CA 1
ATOM 10978 C C . LYS B 1 660 ? -18.953 -2.654 -7.152 1 88.56 660 LYS B C 1
ATOM 10980 O O . LYS B 1 660 ? -18.953 -3.094 -8.305 1 88.56 660 LYS B O 1
ATOM 10985 N N . ARG B 1 661 ? -19.953 -2.914 -6.332 1 88.69 661 ARG B N 1
ATOM 10986 C CA . ARG B 1 661 ? -21 -3.879 -6.656 1 88.69 661 ARG B CA 1
ATOM 10987 C C . ARG B 1 661 ? -21.812 -3.428 -7.867 1 88.69 661 ARG B C 1
ATOM 10989 O O . ARG B 1 661 ? -22.344 -4.258 -8.609 1 88.69 661 ARG B O 1
ATOM 10996 N N . THR B 1 662 ? -21.797 -2.15 -8.07 1 95.56 662 THR B N 1
ATOM 10997 C CA . THR B 1 662 ? -22.578 -1.614 -9.18 1 95.56 662 THR B CA 1
ATOM 10998 C C . THR B 1 662 ? -21.781 -1.683 -10.477 1 95.56 662 THR B C 1
ATOM 11000 O O . THR B 1 662 ? -22.312 -1.475 -11.562 1 95.56 662 THR B O 1
ATOM 11003 N N . GLN B 1 663 ? -20.516 -2.002 -10.359 1 93.81 663 GLN B N 1
ATOM 11004 C CA . GLN B 1 663 ? -19.672 -1.842 -11.547 1 93.81 663 GLN B CA 1
ATOM 11005 C C . GLN B 1 663 ? -19.047 -3.168 -11.953 1 93.81 663 GLN B C 1
ATOM 11007 O O . GLN B 1 663 ? -18.922 -3.463 -13.141 1 93.81 663 GLN B O 1
ATOM 11012 N N . TYR B 1 664 ? -18.734 -4.012 -10.984 1 91.62 664 TYR B N 1
ATOM 11013 C CA . TYR B 1 664 ? -17.812 -5.078 -11.344 1 91.62 664 TYR B CA 1
ATOM 11014 C C . TYR B 1 664 ? -18.469 -6.445 -11.18 1 91.62 664 TYR B C 1
ATOM 11016 O O . TYR B 1 664 ? -19.031 -6.746 -10.125 1 91.62 664 TYR B O 1
ATOM 11024 N N . PRO B 1 665 ? -18.281 -7.301 -12.125 1 91.75 665 PRO B N 1
ATOM 11025 C CA . PRO B 1 665 ? -18.875 -8.641 -12.086 1 91.75 665 PRO B CA 1
ATOM 11026 C C . PRO B 1 665 ? -18.344 -9.492 -10.945 1 91.75 665 PRO B C 1
ATOM 11028 O O . PRO B 1 665 ? -19.078 -10.297 -10.367 1 91.75 665 PRO B O 1
ATOM 11031 N N . ASN B 1 666 ? -17.109 -9.352 -10.586 1 84.12 666 ASN B N 1
ATOM 11032 C CA . ASN B 1 666 ? -16.5 -10.195 -9.562 1 84.12 666 ASN B CA 1
ATOM 11033 C C . ASN B 1 666 ? -17.016 -9.859 -8.172 1 84.12 666 ASN B C 1
ATOM 11035 O O . ASN B 1 666 ? -16.672 -10.531 -7.199 1 84.12 666 ASN B O 1
ATOM 11039 N N . CYS B 1 667 ? -17.828 -8.828 -8.109 1 83.75 667 CYS B N 1
ATOM 11040 C CA . CYS B 1 667 ? -18.469 -8.492 -6.852 1 83.75 667 CYS B CA 1
ATOM 11041 C C . CYS B 1 667 ? -19.828 -9.195 -6.734 1 83.75 667 CYS B C 1
ATOM 11043 O O . CYS B 1 667 ? -20.578 -8.953 -5.781 1 83.75 667 CYS B O 1
ATOM 11045 N N . HIS B 1 668 ? -20.125 -9.953 -7.77 1 85.06 668 HIS B N 1
ATOM 11046 C CA . HIS B 1 668 ? -21.359 -10.75 -7.801 1 85.06 668 HIS B CA 1
ATOM 11047 C C . HIS B 1 668 ? -21.047 -12.227 -8.008 1 85.06 668 HIS B C 1
ATOM 11049 O O . HIS B 1 668 ? -20.047 -12.578 -8.641 1 85.06 668 HIS B O 1
ATOM 11055 N N . PRO B 1 669 ? -21.844 -13.07 -7.367 1 80.56 669 PRO B N 1
ATOM 11056 C CA . PRO B 1 669 ? -21.641 -14.5 -7.633 1 80.56 669 PRO B CA 1
ATOM 11057 C C . PRO B 1 669 ? -21.828 -14.859 -9.102 1 80.56 669 PRO B C 1
ATOM 11059 O O . PRO B 1 669 ? -22.719 -14.297 -9.766 1 80.56 669 PRO B O 1
ATOM 11062 N N . TYR B 1 670 ? -21.047 -15.773 -9.578 1 81.38 670 TYR B N 1
ATOM 11063 C CA . TYR B 1 670 ? -21.219 -16.266 -10.938 1 81.38 670 TYR B CA 1
ATOM 11064 C C . TYR B 1 670 ? -22.609 -16.844 -11.148 1 81.38 670 TYR B C 1
ATOM 11066 O O . TYR B 1 670 ? -23.156 -17.5 -10.258 1 81.38 670 TYR B O 1
ATOM 11074 N N . PRO B 1 671 ? -23.219 -16.562 -12.305 1 89.06 671 PRO B N 1
ATOM 11075 C CA . PRO B 1 671 ? -22.797 -15.891 -13.531 1 89.06 671 PRO B CA 1
ATOM 11076 C C . PRO B 1 671 ? -23.297 -14.461 -13.625 1 89.06 671 PRO B C 1
ATOM 11078 O O . PRO B 1 671 ? -23.375 -13.891 -14.719 1 89.06 671 PRO B O 1
ATOM 11081 N N . HIS B 1 672 ? -23.719 -13.906 -12.508 1 90.5 672 HIS B N 1
ATOM 11082 C CA . HIS B 1 672 ? -24.391 -12.617 -12.492 1 90.5 672 HIS B CA 1
ATOM 11083 C C . HIS B 1 672 ? -23.422 -11.477 -12.766 1 90.5 672 HIS B C 1
ATOM 11085 O O . HIS B 1 672 ? -22.234 -11.57 -12.422 1 90.5 672 HIS B O 1
ATOM 11091 N N . ILE B 1 673 ? -23.953 -10.469 -13.461 1 94.81 673 ILE B N 1
ATOM 11092 C CA . ILE B 1 673 ? -23.219 -9.227 -13.703 1 94.81 673 ILE B CA 1
ATOM 11093 C C . ILE B 1 673 ? -23.969 -8.062 -13.055 1 94.81 673 ILE B C 1
ATOM 11095 O O . ILE B 1 673 ? -25.125 -8.195 -12.68 1 94.81 673 ILE B O 1
ATOM 11099 N N . PRO B 1 674 ? -23.375 -6.941 -12.859 1 95.25 674 PRO B N 1
ATOM 11100 C CA . PRO B 1 674 ? -24.047 -5.809 -12.219 1 95.25 674 PRO B CA 1
ATOM 11101 C C . PRO B 1 674 ? -25.344 -5.418 -12.914 1 95.25 674 PRO B C 1
ATOM 11103 O O . PRO B 1 674 ? -26.344 -5.133 -12.258 1 95.25 674 PRO B O 1
ATOM 11106 N N . ASN B 1 675 ? -25.297 -5.406 -14.211 1 95.44 675 ASN B N 1
ATOM 11107 C CA . ASN B 1 675 ? -26.516 -5.074 -14.93 1 95.44 675 ASN B CA 1
ATOM 11108 C C . ASN B 1 675 ? -27.625 -6.078 -14.633 1 95.44 675 ASN B C 1
ATOM 11110 O O . ASN B 1 675 ? -27.406 -7.289 -14.719 1 95.44 675 ASN B O 1
ATOM 11114 N N . GLY B 1 676 ? -28.688 -5.602 -14.133 1 92.88 676 GLY B N 1
ATOM 11115 C CA . GLY B 1 676 ? -29.844 -6.449 -13.875 1 92.88 676 GLY B CA 1
ATOM 11116 C C . GLY B 1 676 ? -29.906 -6.926 -12.438 1 92.88 676 GLY B C 1
ATOM 11117 O O . GLY B 1 676 ? -30.859 -7.609 -12.055 1 92.88 676 GLY B O 1
ATOM 11118 N N . GLN B 1 677 ? -29 -6.594 -11.602 1 93 677 GLN B N 1
ATOM 11119 C CA . GLN B 1 677 ? -28.953 -7.121 -10.242 1 93 677 GLN B CA 1
ATOM 11120 C C . GLN B 1 677 ? -29.641 -6.18 -9.258 1 93 677 GLN B C 1
ATOM 11122 O O . GLN B 1 677 ? -29.859 -6.527 -8.094 1 93 677 GLN B O 1
ATOM 11127 N N . PHE B 1 678 ? -30.062 -4.984 -9.805 1 94.62 678 PHE B N 1
ATOM 11128 C CA . PHE B 1 678 ? -30.656 -3.975 -8.93 1 94.62 678 PHE B CA 1
ATOM 11129 C C . PHE B 1 678 ? -32.094 -3.656 -9.344 1 94.62 678 PHE B C 1
ATOM 11131 O O . PHE B 1 678 ? -32.406 -3.654 -10.539 1 94.62 678 PHE B O 1
ATOM 11138 N N . ARG B 1 679 ? -32.844 -3.363 -8.359 1 91.31 679 ARG B N 1
ATOM 11139 C CA . ARG B 1 679 ? -34.25 -3.08 -8.609 1 91.31 679 ARG B CA 1
ATOM 11140 C C . ARG B 1 679 ? -34.469 -1.652 -9.109 1 91.31 679 ARG B C 1
ATOM 11142 O O . ARG B 1 679 ? -33.938 -0.708 -8.516 1 91.31 679 ARG B O 1
ATOM 11149 N N . SER B 1 680 ? -35.25 -1.529 -10.133 1 92.5 680 SER B N 1
ATOM 11150 C CA . SER B 1 680 ? -35.469 -0.22 -10.734 1 92.5 680 SER B CA 1
ATOM 11151 C C . SER B 1 680 ? -36.188 0.712 -9.766 1 92.5 680 SER B C 1
ATOM 11153 O O . SER B 1 680 ? -36.031 1.931 -9.82 1 92.5 680 SER B O 1
ATOM 11155 N N . GLU B 1 681 ? -36.906 0.157 -8.812 1 91.44 681 GLU B N 1
ATOM 11156 C CA . GLU B 1 681 ? -37.656 0.95 -7.836 1 91.44 681 GLU B CA 1
ATOM 11157 C C . GLU B 1 681 ? -36.719 1.698 -6.898 1 91.44 681 GLU B C 1
ATOM 11159 O O . GLU B 1 681 ? -37.062 2.738 -6.344 1 91.44 681 GLU B O 1
ATOM 11164 N N . ASN B 1 682 ? -35.531 1.161 -6.777 1 93.69 682 ASN B N 1
ATOM 11165 C CA . ASN B 1 682 ? -34.594 1.748 -5.852 1 93.69 682 ASN B CA 1
ATOM 11166 C C . ASN B 1 682 ? -33.969 3.027 -6.414 1 93.69 682 ASN B C 1
ATOM 11168 O O . ASN B 1 682 ? -33.406 3.828 -5.668 1 93.69 682 ASN B O 1
ATOM 11172 N N . GLU B 1 683 ? -34.156 3.217 -7.703 1 95.31 683 GLU B N 1
ATOM 11173 C CA . GLU B 1 683 ? -33.5 4.352 -8.359 1 95.31 683 GLU B CA 1
ATOM 11174 C C . GLU B 1 683 ? -34 5.676 -7.785 1 95.31 683 GLU B C 1
ATOM 11176 O O . GLU B 1 683 ? -33.219 6.457 -7.246 1 95.31 683 GLU B O 1
ATOM 11181 N N . MET B 1 684 ? -35.281 5.855 -7.797 1 95.06 684 MET B N 1
ATOM 11182 C CA . MET B 1 684 ? -35.875 7.125 -7.371 1 95.06 684 MET B CA 1
ATOM 11183 C C . MET B 1 684 ? -35.719 7.328 -5.867 1 95.06 684 MET B C 1
ATOM 11185 O O . MET B 1 684 ? -35.5 8.453 -5.41 1 95.06 684 MET B O 1
ATOM 11189 N N . LEU B 1 685 ? -35.812 6.242 -5.148 1 96.31 685 LEU B N 1
ATOM 11190 C CA . LEU B 1 685 ? -35.625 6.324 -3.705 1 96.31 685 LEU B CA 1
ATOM 11191 C C . LEU B 1 685 ? -34.188 6.785 -3.377 1 96.31 685 LEU B C 1
ATOM 11193 O O . LEU B 1 685 ? -34 7.645 -2.516 1 96.31 685 LEU B O 1
ATOM 11197 N N . ALA B 1 686 ? -33.219 6.152 -4.043 1 97.62 686 ALA B N 1
ATOM 11198 C CA . ALA B 1 686 ? -31.828 6.508 -3.828 1 97.62 686 ALA B CA 1
ATOM 11199 C C . ALA B 1 686 ? -31.562 7.961 -4.223 1 97.62 686 ALA B C 1
ATOM 11201 O O . ALA B 1 686 ? -30.859 8.68 -3.518 1 97.62 686 ALA B O 1
ATOM 11202 N N . LEU B 1 687 ? -32.219 8.398 -5.312 1 97.56 687 LEU B N 1
ATOM 11203 C CA . LEU B 1 687 ? -32.062 9.758 -5.805 1 97.56 687 LEU B CA 1
ATOM 11204 C C . LEU B 1 687 ? -32.594 10.766 -4.805 1 97.56 687 LEU B C 1
ATOM 11206 O O . LEU B 1 687 ? -31.969 11.797 -4.539 1 97.56 687 LEU B O 1
ATOM 11210 N N . ASN B 1 688 ? -33.688 10.484 -4.27 1 97.06 688 ASN B N 1
ATOM 11211 C CA . ASN B 1 688 ? -34.312 11.383 -3.307 1 97.06 688 ASN B CA 1
ATOM 11212 C C . ASN B 1 688 ? -33.469 11.508 -2.033 1 97.06 688 ASN B C 1
ATOM 11214 O O . ASN B 1 688 ? -33.312 12.609 -1.511 1 97.06 688 ASN B O 1
ATOM 11218 N N . LYS B 1 689 ? -33.031 10.406 -1.602 1 97.44 689 LYS B N 1
ATOM 11219 C CA . LYS B 1 689 ? -32.219 10.414 -0.392 1 97.44 689 LYS B CA 1
ATOM 11220 C C . LYS B 1 689 ? -30.891 11.148 -0.626 1 97.44 689 LYS B C 1
ATOM 11222 O O . LYS B 1 689 ? -30.406 11.859 0.254 1 97.44 689 LYS B O 1
ATOM 11227 N N . ALA B 1 690 ? -30.328 10.867 -1.782 1 98.06 690 ALA B N 1
ATOM 11228 C CA . ALA B 1 690 ? -29.078 11.555 -2.127 1 98.06 690 ALA B CA 1
ATOM 11229 C C . ALA B 1 690 ? -29.297 13.062 -2.25 1 98.06 690 ALA B C 1
ATOM 11231 O O . ALA B 1 690 ? -28.438 13.852 -1.871 1 98.06 690 ALA B O 1
ATOM 11232 N N . SER B 1 691 ? -30.438 13.422 -2.793 1 97.88 691 SER B N 1
ATOM 11233 C CA . SER B 1 691 ? -30.797 14.836 -2.906 1 97.88 691 SER B CA 1
ATOM 11234 C C . SER B 1 691 ? -30.938 15.477 -1.531 1 97.88 691 SER B C 1
ATOM 11236 O O . SER B 1 691 ? -30.531 16.625 -1.33 1 97.88 691 SER B O 1
ATOM 11238 N N . GLU B 1 692 ? -31.516 14.758 -0.704 1 97.56 692 GLU B N 1
ATOM 11239 C CA . GLU B 1 692 ? -31.641 15.227 0.672 1 97.56 692 GLU B CA 1
ATOM 11240 C C . GLU B 1 692 ? -30.281 15.469 1.298 1 97.56 692 GLU B C 1
ATOM 11242 O O . GLU B 1 692 ? -30.047 16.516 1.908 1 97.56 692 GLU B O 1
ATOM 11247 N N . LEU B 1 693 ? -29.391 14.523 1.162 1 98.06 693 LEU B N 1
ATOM 11248 C CA . LEU B 1 693 ? -28.047 14.625 1.708 1 98.06 693 LEU B CA 1
ATOM 11249 C C . LEU B 1 693 ? -27.297 15.82 1.104 1 98.06 693 LEU B C 1
ATOM 11251 O O . LEU B 1 693 ? -26.688 16.594 1.829 1 98.06 693 LEU B O 1
ATOM 11255 N N . LEU B 1 694 ? -27.422 15.938 -0.216 1 98.06 694 LEU B N 1
ATOM 11256 C CA . LEU B 1 694 ? -26.734 17.031 -0.895 1 98.06 694 LEU B CA 1
ATOM 11257 C C . LEU B 1 694 ? -27.281 18.375 -0.444 1 98.06 694 LEU B C 1
ATOM 11259 O O . LEU B 1 694 ? -26.516 19.328 -0.259 1 98.06 694 LEU B O 1
ATOM 11263 N N . ASN B 1 695 ? -28.516 18.484 -0.256 1 97.44 695 ASN B N 1
ATOM 11264 C CA . ASN B 1 695 ? -29.125 19.734 0.197 1 97.44 695 ASN B CA 1
ATOM 11265 C C . ASN B 1 695 ? -28.641 20.125 1.586 1 97.44 695 ASN B C 1
ATOM 11267 O O . ASN B 1 695 ? -28.359 21.297 1.844 1 97.44 695 ASN B O 1
ATOM 11271 N N . LYS B 1 696 ? -28.547 19.172 2.422 1 97.19 696 LYS B N 1
ATOM 11272 C CA . LYS B 1 696 ? -28.047 19.438 3.77 1 97.19 696 LYS B CA 1
ATOM 11273 C C . LYS B 1 696 ? -26.609 19.922 3.736 1 97.19 696 LYS B C 1
ATOM 11275 O O . LYS B 1 696 ? -26.234 20.844 4.457 1 97.19 696 LYS B O 1
ATOM 11280 N N . ILE B 1 697 ? -25.859 19.312 2.924 1 97.69 697 ILE B N 1
ATOM 11281 C CA . ILE B 1 697 ? -24.453 19.656 2.84 1 97.69 697 ILE B CA 1
ATOM 11282 C C . ILE B 1 697 ? -24.297 21.031 2.188 1 97.69 697 ILE B C 1
ATOM 11284 O O . ILE B 1 697 ? -23.469 21.828 2.613 1 97.69 697 ILE B O 1
ATOM 11288 N N . GLU B 1 698 ? -25.125 21.234 1.144 1 96.75 698 GLU B N 1
ATOM 11289 C CA . GLU B 1 698 ? -25.078 22.547 0.496 1 96.75 698 GLU B CA 1
ATOM 11290 C C . GLU B 1 698 ? -25.469 23.656 1.467 1 96.75 698 GLU B C 1
ATOM 11292 O O . GLU B 1 698 ? -24.906 24.75 1.432 1 96.75 698 GLU B O 1
ATOM 11297 N N . ALA B 1 699 ? -26.359 23.406 2.291 1 94.75 699 ALA B N 1
ATOM 11298 C CA . ALA B 1 699 ? -26.766 24.359 3.314 1 94.75 699 ALA B CA 1
ATOM 11299 C C . ALA B 1 699 ? -25.625 24.609 4.305 1 94.75 699 ALA B C 1
ATOM 11301 O O . ALA B 1 699 ? -25.422 25.75 4.758 1 94.75 699 ALA B O 1
ATOM 11302 N N . TYR B 1 700 ? -24.938 23.609 4.594 1 93.69 700 TYR B N 1
ATOM 11303 C CA . TYR B 1 700 ? -23.797 23.703 5.504 1 93.69 700 TYR B CA 1
ATOM 11304 C C . TYR B 1 700 ? -22.641 24.453 4.852 1 93.69 700 TYR B C 1
ATOM 11306 O O . TYR B 1 700 ? -21.984 25.266 5.5 1 93.69 700 TYR B O 1
ATOM 11314 N N . VAL B 1 701 ? -22.438 24.203 3.588 1 93.62 701 VAL B N 1
ATOM 11315 C CA . VAL B 1 701 ? -21.297 24.766 2.869 1 93.62 701 VAL B CA 1
ATOM 11316 C C . VAL B 1 701 ? -21.562 26.234 2.562 1 93.62 701 VAL B C 1
ATOM 11318 O O . VAL B 1 701 ? -20.656 27.062 2.629 1 93.62 701 VAL B O 1
ATOM 11321 N N . ASN B 1 702 ? -22.797 26.516 2.219 1 85.5 702 ASN B N 1
ATOM 11322 C CA . ASN B 1 702 ? -23.125 27.875 1.823 1 85.5 702 ASN B CA 1
ATOM 11323 C C . ASN B 1 702 ? -23.484 28.734 3.033 1 85.5 702 ASN B C 1
ATOM 11325 O O . ASN B 1 702 ? -23.578 29.953 2.92 1 85.5 702 ASN B O 1
#

Secondary structure (DSSP, 8-state):
--HHHHHHTT--SS--HHHHHHHHHHHHHHHTTSSS--HHHHHHHHHHHHHHHHHHHHH-STTTTTT-S--EEEBTTS-EEEGGG-EE---SS-HHHHHHHHTTTS-BBPPGGGGTS-S-HHHHHHHHHTS-GGGPPEEGGGTEEEEE-GGG-EE-TTGGG-HHHHHHHHHHT-HHHHHHHHHHHHHHTTT-S-HHHHHHHHHHHHHTEEEEEEEE-EEEEEETTEEPTT--EE-SEEEEE-SS-EEEEEE--TT--HHHHHHHHHHHHHHHHHHTTS-S-GGGHHHHHHHTT--SHHHHHHHHHHTT----S---HHHHS---TTSBPPGGGGGGEE--TTPPP-TT-EEEEEETTEEEEEEEEEEE--SS-GGG-EEEEE-SSSS-EEEEGGGEEEEPP-----------------------------------------------S--SSHHHHHHHHHHHHHHHTTS-HHHHHHHHHHHHHHH-TTT--SHHHHHHHHHHHHHHHHHHS-STT--HHHHHHHHHHHHHHHHHHHHHHHHHHHHHHT-SS--S-HHHH-TTS----HHHHHHHHHHHHHHHHHHHHTTTSS-HHHHHHHHHHHHHHHHHHHHHHHHSS----SSHHHHHHHHTTT-GGGTTHHHHHHHHHHTT--TTTTT-GGGS-TT--STTSS-THHHHHHHHHHHHHHHHHHHHH-/--HHHHHHTT--SS--HHHHHHHHHHHHHHHTTSSS--HHHHHHHHHHHHHHHHHHHHH-STTTTTT-S--EEEBTTS-EEEGGG-EE----S-HHHHHHHHTTTS-BBPPGGGGTS-S-HHHHHHHHHTS-GGGPPEEGGGTEEEEE-GGG-EE-TTGGG-HHHHHHHHHHT-HHHHHHHHHHHHHHTTT-S-HHHHHHHHHHHHHHEEEEEEEE-EEEEEETTEEPTT--EE-SEEEEE-SS-EEEEEE--TT--HHHHHHHHHHHHHHHHHHTTS-S-GGGHHHHHHHTT--SHHHHHHHHHHTT----S---HHHHS---TTSBPPGGGGGGEE--TTPPP-TT-EEEEEETTEEEEEEEEEEE--SS-GGG-EEEEE-SSSS-EEEEGGGEEEEPP-----------------------------------------------S--SSHHHHHHHHHHHHHHHTTS-HHHHHHHHHHHHHHH-TTT--SHHHHHHHHHHHHHHHHHHS-STT--HHHHHHHHHHHHHHHHHHHHHHHHHHHHHHTTT---S-HHHH-TTS----HHHHHHHHHHHHHHHHHHHHHTTSS-HHHHHHHHHHHHHHHHHHHHHHHHSS----SSHHHHHHHHTTT-GGGTTHHHHHHHHHHTT--TTTTT-GGGS-TT--STTSS-THHHHHHHHHHHHHHHHHHHHH-

Organism: Oreochromis niloticus (NCBI:txid8128)

Nearest PDB structures (foldseek):
  3o10-assembly2_C  TM=9.665E-01  e=1.055E-07  Homo sapiens
  2hsb-assembly1_A  TM=7.081E-01  e=3.662E-01  Archaeoglobus fulgidus
  3o10-assembly2_C  TM=9.664E-01  e=1.048E-07  Homo sapiens
  2hsb-assembly1_A  TM=7.082E-01  e=6.493E-01  Archaeoglobus fulgidus